Protein 5IJL (pdb70)

InterPro domains:
  IPR003587 Hint domain N-terminal [SM00306] (953-1075)
  IPR004475 DNA polymerase II large subunit DP2 [MF_00324] (1-1404)
  IPR004475 DNA polymerase II large subunit DP2 [PTHR42210] (4-1386)
  IPR004475 DNA polymerase II large subunit DP2 [TIGR00354] (6-968)
  IPR006141 Intein N-terminal splicing region [PS50817] (955-1051)
  IPR006141 Intein N-terminal splicing region [TIGR01445] (955-1051)
  IPR016033 DNA polymerase II large subunit DP2, N-terminal [PF03833] (9-280)
  IPR030934 Intein C-terminal splicing region [PS50818] (1117-1140)
  IPR036844 Hint domain superfamily [SSF51294] (955-1140)
  IPR056171 DNA polymerase II large subunit DP2, central domain [PF24844] (321-737)
  IPR056172 DNA polymerase II large subunit DP2, catalytic domain [PF24846] (783-968)
  IPR056172 DNA polymerase II large subunit DP2, catalytic domain [PF24846] (1139-1262)

Structure (mmCIF, N/CA/C/O backbone):
data_5IJL
#
_entry.id   5IJL
#
_cell.length_a   103.820
_cell.length_b   106.200
_cell.length_c   110.890
_cell.angle_alpha   90.00
_cell.angle_beta   90.00
_cell.angle_gamma   90.00
#
_symmetry.space_group_name_H-M   'P 21 21 21'
#
loop_
_entity.id
_entity.type
_entity.pdbx_description
1 polymer 'DNA polymerase II large subunit'
2 non-polymer 'ZINC ION'
3 water water
#
loop_
_atom_site.group_PDB
_atom_site.id
_atom_site.type_symbol
_atom_site.label_atom_id
_atom_site.label_alt_id
_atom_site.label_comp_id
_atom_site.label_asym_id
_atom_site.label_entity_id
_atom_site.label_seq_id
_atom_site.pdbx_PDB_ins_code
_atom_site.Cartn_x
_atom_site.Cartn_y
_atom_site.Cartn_z
_atom_site.occupancy
_atom_site.B_iso_or_equiv
_atom_site.auth_seq_id
_atom_site.auth_comp_id
_atom_site.auth_asym_id
_atom_site.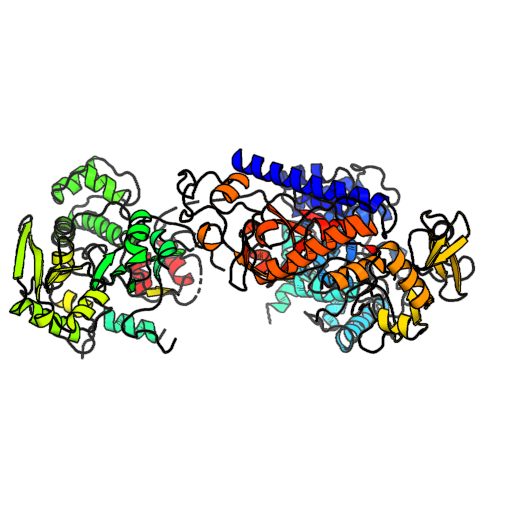auth_atom_id
_atom_site.pdbx_PDB_model_num
ATOM 1 N N . PRO A 1 9 ? 40.375 97.833 41.626 1.00 74.48 4 PRO A N 1
ATOM 2 C CA . PRO A 1 9 ? 39.669 96.637 42.115 1.00 75.06 4 PRO A CA 1
ATOM 3 C C . PRO A 1 9 ? 40.557 95.403 42.048 1.00 79.24 4 PRO A C 1
ATOM 4 O O . PRO A 1 9 ? 41.318 95.245 41.089 1.00 77.64 4 PRO A O 1
ATOM 8 N N . LYS A 1 10 ? 40.461 94.526 43.064 1.00 76.92 5 LYS A N 1
ATOM 9 C CA . LYS A 1 10 ? 41.268 93.305 43.137 1.00 76.05 5 LYS A CA 1
ATOM 10 C C . LYS A 1 10 ? 40.960 92.312 42.003 1.00 77.39 5 LYS A C 1
ATOM 11 O O . LYS A 1 10 ? 41.852 91.568 41.603 1.00 76.49 5 LYS A O 1
ATOM 17 N N . GLU A 1 11 ? 39.725 92.339 41.464 1.00 72.10 6 GLU A N 1
ATOM 18 C CA . GLU A 1 11 ? 39.269 91.491 40.359 1.00 70.72 6 GLU A CA 1
ATOM 19 C C . GLU A 1 11 ? 40.052 91.833 39.079 1.00 71.53 6 GLU A C 1
ATOM 20 O O . GLU A 1 11 ? 40.469 90.922 38.353 1.00 69.64 6 GLU A O 1
ATOM 26 N N . MET A 1 12 ? 40.244 93.146 38.814 1.00 66.42 7 MET A N 1
ATOM 27 C CA . MET A 1 12 ? 40.965 93.630 37.639 1.00 64.14 7 MET A CA 1
ATOM 28 C C . MET A 1 12 ? 42.449 93.416 37.761 1.00 62.51 7 MET A C 1
ATOM 29 O O . MET A 1 12 ? 43.094 93.085 36.764 1.00 61.01 7 MET A O 1
ATOM 34 N N . GLU A 1 13 ? 42.995 93.583 38.979 1.00 56.51 8 GLU A N 1
ATOM 35 C CA . GLU A 1 13 ? 44.407 93.365 39.252 1.00 54.29 8 GLU A CA 1
ATOM 36 C C . GLU A 1 13 ? 44.763 91.900 39.069 1.00 55.53 8 GLU A C 1
ATOM 37 O O . GLU A 1 13 ? 45.787 91.616 38.464 1.00 54.40 8 GLU A O 1
ATOM 43 N N . GLU A 1 14 ? 43.904 90.980 39.553 1.00 52.17 9 GLU A N 1
ATOM 44 C CA . GLU A 1 14 ? 44.060 89.532 39.405 1.00 51.69 9 GLU A CA 1
ATOM 45 C C . GLU A 1 14 ? 44.035 89.132 37.927 1.00 53.22 9 GLU A C 1
ATOM 46 O O . GLU A 1 14 ? 44.815 88.269 37.515 1.00 51.35 9 GLU A O 1
ATOM 52 N N . TYR A 1 15 ? 43.166 89.803 37.126 1.00 48.68 10 TYR A N 1
ATOM 53 C CA . TYR A 1 15 ? 43.025 89.594 35.685 1.00 46.19 10 TYR A CA 1
ATOM 54 C C . TYR A 1 15 ? 44.324 89.961 34.974 1.00 49.82 10 TYR A C 1
ATOM 55 O O . TYR A 1 15 ? 44.824 89.165 34.170 1.00 47.87 10 TYR A O 1
ATOM 64 N N . PHE A 1 16 ? 44.888 91.151 35.297 1.00 47.11 11 PHE A N 1
ATOM 65 C CA . PHE A 1 16 ? 46.133 91.608 34.690 1.00 46.24 11 PHE A CA 1
ATOM 66 C C . PHE A 1 16 ? 47.329 90.698 35.029 1.00 50.66 11 PHE A C 1
ATOM 67 O O . PHE A 1 16 ? 48.220 90.532 34.191 1.00 49.46 11 PHE A O 1
ATOM 75 N N . GLU A 1 17 ? 47.324 90.097 36.232 1.00 47.83 12 GLU A N 1
ATOM 76 C CA . GLU A 1 17 ? 48.347 89.170 36.714 1.00 47.66 12 GLU A CA 1
ATOM 77 C C . GLU A 1 17 ? 48.248 87.841 35.980 1.00 53.08 12 GLU A C 1
ATOM 78 O O . GLU A 1 17 ? 49.271 87.220 35.708 1.00 52.99 12 GLU A O 1
ATOM 84 N N . MET A 1 18 ? 47.013 87.384 35.713 1.00 51.00 13 MET A N 1
ATOM 85 C CA . MET A 1 18 ? 46.717 86.140 35.012 1.00 51.66 13 MET A CA 1
ATOM 86 C C . MET A 1 18 ? 47.265 86.267 33.595 1.00 52.27 13 MET A C 1
ATOM 87 O O . MET A 1 18 ? 47.881 85.319 33.108 1.00 51.85 13 MET A O 1
ATOM 92 N N . LEU A 1 19 ? 47.075 87.450 32.954 1.00 46.14 14 LEU A N 1
ATOM 93 C CA . LEU A 1 19 ? 47.581 87.739 31.616 1.00 44.13 14 LEU A CA 1
ATOM 94 C C . LEU A 1 19 ? 49.100 87.755 31.632 1.00 45.38 14 LEU A C 1
ATOM 95 O O . LEU A 1 19 ? 49.691 87.217 30.702 1.00 43.97 14 LEU A O 1
ATOM 100 N N . GLN A 1 20 ? 49.740 88.336 32.692 1.00 41.09 15 GLN A N 1
ATOM 101 C CA . GLN A 1 20 ? 51.208 88.353 32.801 1.00 40.61 15 GLN A CA 1
ATOM 102 C C . GLN A 1 20 ? 51.771 86.942 32.850 1.00 44.14 15 GLN A C 1
ATOM 103 O O . GLN A 1 20 ? 52.671 86.639 32.070 1.00 44.93 15 GLN A O 1
ATOM 109 N N . ARG A 1 21 ? 51.195 86.063 33.695 1.00 39.07 16 ARG A N 1
ATOM 110 C CA . ARG A 1 21 ? 51.595 84.652 33.776 1.00 39.12 16 ARG A CA 1
ATOM 111 C C . ARG A 1 21 ? 51.534 84.003 32.373 1.00 42.31 16 ARG A C 1
ATOM 112 O O . ARG A 1 21 ? 52.450 83.275 31.979 1.00 42.89 16 ARG A O 1
ATOM 120 N N . GLU A 1 22 ? 50.446 84.245 31.647 1.00 37.68 17 GLU A N 1
ATOM 121 C CA . GLU A 1 22 ? 50.249 83.668 30.314 1.00 37.33 17 GLU A CA 1
ATOM 122 C C . GLU A 1 22 ? 51.210 84.251 29.283 1.00 38.35 17 GLU A C 1
ATOM 123 O O . GLU A 1 22 ? 51.747 83.492 28.482 1.00 38.18 17 GLU A O 1
ATOM 129 N N . ILE A 1 23 ? 51.505 85.558 29.370 1.00 32.88 18 ILE A N 1
ATOM 130 C CA . ILE A 1 23 ? 52.454 86.238 28.477 1.00 32.80 18 ILE A CA 1
ATOM 131 C C . ILE A 1 23 ? 53.860 85.691 28.711 1.00 37.73 18 ILE A C 1
ATOM 132 O O . ILE A 1 23 ? 54.540 85.331 27.747 1.00 36.89 18 ILE A O 1
ATOM 137 N N . ASP A 1 24 ? 54.271 85.612 30.004 1.00 34.63 19 ASP A N 1
ATOM 138 C CA . ASP A 1 24 ? 55.568 85.119 30.449 1.00 35.02 19 ASP A CA 1
ATOM 139 C C . ASP A 1 24 ? 55.813 83.662 30.005 1.00 40.77 19 ASP A C 1
ATOM 140 O O . ASP A 1 24 ? 56.911 83.359 29.553 1.00 41.30 19 ASP A O 1
ATOM 145 N N . LYS A 1 25 ? 54.787 82.792 30.066 1.00 37.88 20 LYS A N 1
ATOM 146 C CA . LYS A 1 25 ? 54.880 81.408 29.594 1.00 39.22 20 LYS A CA 1
ATOM 147 C C . LYS A 1 25 ? 55.254 81.369 28.094 1.00 43.30 20 LYS A C 1
ATOM 148 O O . LYS A 1 25 ? 56.114 80.572 27.701 1.00 41.81 20 LYS A O 1
ATOM 154 N N . ALA A 1 26 ? 54.632 82.264 27.279 1.00 40.57 21 ALA A N 1
ATOM 155 C CA . ALA A 1 26 ? 54.873 82.385 25.834 1.00 39.39 21 ALA A CA 1
ATOM 156 C C . ALA A 1 26 ? 56.286 82.887 25.558 1.00 40.82 21 ALA A C 1
ATOM 157 O O . ALA A 1 26 ? 56.945 82.307 24.701 1.00 38.57 21 ALA A O 1
ATOM 159 N N . TYR A 1 27 ? 56.780 83.911 26.328 1.00 38.57 22 TYR A N 1
ATOM 160 C CA . TYR A 1 27 ? 58.152 84.452 26.189 1.00 38.10 22 TYR A CA 1
ATOM 161 C C . TYR A 1 27 ? 59.229 83.448 26.592 1.00 43.08 22 TYR A C 1
ATOM 162 O O . TYR A 1 27 ? 60.276 83.416 25.950 1.00 43.68 22 TYR A O 1
ATOM 171 N N . GLU A 1 28 ? 58.989 82.621 27.621 1.00 40.60 23 GLU A N 1
ATOM 172 C CA . GLU A 1 28 ? 59.989 81.633 28.045 1.00 41.04 23 GLU A CA 1
ATOM 173 C C . GLU A 1 28 ? 60.242 80.591 26.973 1.00 43.41 23 GLU A C 1
ATOM 174 O O . GLU A 1 28 ? 61.399 80.225 26.753 1.00 42.75 23 GLU A O 1
ATOM 180 N N . ILE A 1 29 ? 59.166 80.131 26.304 1.00 40.55 24 ILE A N 1
ATOM 181 C CA . ILE A 1 29 ? 59.197 79.158 25.195 1.00 40.68 24 ILE A CA 1
ATOM 182 C C . ILE A 1 29 ? 59.990 79.776 24.015 1.00 39.92 24 ILE A C 1
ATOM 183 O O . ILE A 1 29 ? 60.940 79.168 23.540 1.00 37.45 24 ILE A O 1
ATOM 188 N N . ALA A 1 30 ? 59.607 80.989 23.583 1.00 35.85 25 ALA A N 1
ATOM 189 C CA . ALA A 1 30 ? 60.258 81.694 22.480 1.00 36.05 25 ALA A CA 1
ATOM 190 C C . ALA A 1 30 ? 61.727 82.042 22.758 1.00 40.90 25 ALA A C 1
ATOM 191 O O . ALA A 1 30 ? 62.534 81.971 21.833 1.00 40.66 25 ALA A O 1
ATOM 193 N N . LYS A 1 31 ? 62.082 82.400 24.025 1.00 38.49 26 LYS A N 1
ATOM 194 C CA . LYS A 1 31 ? 63.488 82.669 24.414 1.00 38.18 26 LYS A CA 1
ATOM 195 C C . LYS A 1 31 ? 64.345 81.413 24.219 1.00 40.84 26 LYS A C 1
ATOM 196 O O . LYS A 1 31 ? 65.401 81.490 23.599 1.00 41.89 26 LYS A O 1
ATOM 202 N N . LYS A 1 32 ? 63.843 80.248 24.660 1.00 36.21 27 LYS A N 1
ATOM 203 C CA . LYS A 1 32 ? 64.501 78.957 24.483 1.00 37.18 27 LYS A CA 1
ATOM 204 C C . LYS A 1 32 ? 64.721 78.661 22.998 1.00 41.29 27 LYS A C 1
ATOM 205 O O . LYS A 1 32 ? 65.792 78.186 22.628 1.00 43.16 27 LYS A O 1
ATOM 211 N N . ALA A 1 33 ? 63.705 78.932 22.162 1.00 35.49 28 ALA A N 1
ATOM 212 C CA . ALA A 1 33 ? 63.759 78.703 20.718 1.00 34.65 28 ALA A CA 1
ATOM 213 C C . ALA A 1 33 ? 64.801 79.604 20.049 1.00 36.93 28 ALA A C 1
ATOM 214 O O . ALA A 1 33 ? 65.603 79.128 19.256 1.00 35.81 28 ALA A O 1
ATOM 216 N N . ARG A 1 34 ? 64.806 80.886 20.418 1.00 33.64 29 ARG A N 1
ATOM 217 C CA . ARG A 1 34 ? 65.702 81.884 19.861 1.00 34.05 29 ARG A CA 1
ATOM 218 C C . ARG A 1 34 ? 67.148 81.673 20.272 1.00 39.94 29 ARG A C 1
ATOM 219 O O . ARG A 1 34 ? 68.025 81.859 19.431 1.00 40.85 29 ARG A O 1
ATOM 227 N N . ALA A 1 35 ? 67.392 81.220 21.519 1.00 37.32 30 ALA A N 1
ATOM 228 C CA . ALA A 1 35 ? 68.718 80.865 22.061 1.00 37.54 30 ALA A CA 1
ATOM 229 C C . ALA A 1 35 ? 69.478 79.836 21.186 1.00 41.90 30 ALA A C 1
ATOM 230 O O . ALA A 1 35 ? 70.711 79.768 21.259 1.00 42.24 30 ALA A O 1
ATOM 232 N N . GLN A 1 36 ? 68.751 79.048 20.364 1.00 37.52 31 GLN A N 1
ATOM 233 C CA . GLN A 1 36 ? 69.350 78.022 19.501 1.00 38.26 31 GLN A CA 1
ATOM 234 C C . GLN A 1 36 ? 70.136 78.577 18.298 1.00 41.70 31 GLN A C 1
ATOM 235 O O . GLN A 1 36 ? 70.884 77.824 17.690 1.00 42.87 31 GLN A O 1
ATOM 241 N N . GLY A 1 37 ? 69.941 79.849 17.947 1.00 36.62 32 GLY A N 1
ATOM 242 C CA . GLY A 1 37 ? 70.663 80.496 16.849 1.00 36.67 32 GLY A CA 1
ATOM 243 C C . GLY A 1 37 ? 70.278 80.143 15.419 1.00 40.16 32 GLY A C 1
ATOM 244 O O . GLY A 1 37 ? 71.120 80.233 14.522 1.00 41.55 32 GLY A O 1
ATOM 245 N N . LYS A 1 38 ? 69.013 79.761 15.186 1.00 35.43 33 LYS A N 1
ATOM 246 C CA . LYS A 1 38 ? 68.461 79.422 13.866 1.00 34.98 33 LYS A CA 1
ATOM 247 C C . LYS A 1 38 ? 67.765 80.609 13.220 1.00 39.31 33 LYS A C 1
ATOM 248 O O . LYS A 1 38 ? 67.342 80.531 12.066 1.00 40.88 33 LYS A O 1
ATOM 254 N N . ASP A 1 39 ? 67.640 81.707 13.957 1.00 37.30 34 ASP A N 1
ATOM 255 C CA . ASP A 1 39 ? 66.928 82.903 13.516 1.00 36.72 34 ASP A CA 1
ATOM 256 C C . ASP A 1 39 ? 67.859 84.134 13.430 1.00 40.14 34 ASP A C 1
ATOM 257 O O . ASP A 1 39 ? 69.003 84.042 13.872 1.00 37.92 34 ASP A O 1
ATOM 262 N N . PRO A 1 40 ? 67.392 85.294 12.888 1.00 38.74 35 PRO A N 1
ATOM 263 C CA . PRO A 1 40 ? 68.273 86.474 12.772 1.00 38.44 35 PRO A CA 1
ATOM 264 C C . PRO A 1 40 ? 68.864 86.976 14.083 1.00 43.39 35 PRO A C 1
ATOM 265 O O . PRO A 1 40 ? 69.938 87.560 14.070 1.00 44.19 35 PRO A O 1
ATOM 269 N N . SER A 1 41 ? 68.166 86.744 15.200 1.00 39.00 36 SER A N 1
ATOM 270 C CA . SER A 1 41 ? 68.577 87.165 16.527 1.00 37.95 36 SER A CA 1
ATOM 271 C C . SER A 1 41 ? 68.511 86.001 17.480 1.00 41.70 36 SER A C 1
ATOM 272 O O . SER A 1 41 ? 67.674 85.118 17.317 1.00 39.85 36 SER A O 1
ATOM 275 N N . LEU A 1 42 ? 69.397 86.022 18.492 1.00 41.10 37 LEU A N 1
ATOM 276 C CA . LEU A 1 42 ? 69.478 85.040 19.574 1.00 41.60 37 LEU A CA 1
ATOM 277 C C . LEU A 1 42 ? 68.412 85.335 20.651 1.00 43.25 37 LEU A C 1
ATOM 278 O O . LEU A 1 42 ? 68.198 84.533 21.561 1.00 42.91 37 LEU A O 1
ATOM 283 N N . ASP A 1 43 ? 67.722 86.470 20.496 1.00 39.36 38 ASP A N 1
ATOM 284 C CA . ASP A 1 43 ? 66.651 86.962 21.357 1.00 39.60 38 ASP A CA 1
ATOM 285 C C . ASP A 1 43 ? 65.302 87.053 20.616 1.00 43.02 38 ASP A C 1
ATOM 286 O O . ASP A 1 43 ? 65.260 87.109 19.371 1.00 42.34 38 ASP A O 1
ATOM 291 N N . VAL A 1 44 ? 64.199 87.098 21.417 1.00 37.59 39 VAL A N 1
ATOM 292 C CA . VAL A 1 44 ? 62.811 87.396 21.011 1.00 35.26 39 VAL A CA 1
ATOM 293 C C . VAL A 1 44 ? 62.889 88.889 20.648 1.00 34.48 39 VAL A C 1
ATOM 294 O O . VAL A 1 44 ? 63.510 89.651 21.374 1.00 32.98 39 VAL A O 1
ATOM 298 N N . GLU A 1 45 ? 62.356 89.274 19.498 1.00 30.29 40 GLU A N 1
ATOM 299 C CA . GLU A 1 45 ? 62.527 90.608 18.957 1.00 30.29 40 GLU A CA 1
ATOM 300 C C . GLU A 1 45 ? 61.377 91.551 19.213 1.00 37.24 40 GLU A C 1
ATOM 301 O O . GLU A 1 45 ? 61.424 92.670 18.734 1.00 39.00 40 GLU A O 1
ATOM 307 N N . ILE A 1 46 ? 60.379 91.131 19.999 1.00 35.28 41 ILE A N 1
ATOM 308 C CA . ILE A 1 46 ? 59.215 91.932 20.369 1.00 34.22 41 ILE A CA 1
ATOM 309 C C . ILE A 1 46 ? 59.268 92.151 21.875 1.00 38.78 41 ILE A C 1
ATOM 310 O O . ILE A 1 46 ? 58.935 91.231 22.620 1.00 38.58 41 ILE A O 1
ATOM 315 N N . PRO A 1 47 ? 59.665 93.353 22.354 1.00 34.32 42 PRO A N 1
ATOM 316 C CA . PRO A 1 47 ? 59.631 93.594 23.810 1.00 34.17 42 PRO A CA 1
ATOM 317 C C . PRO A 1 47 ? 58.190 93.838 24.283 1.00 38.60 42 PRO A C 1
ATOM 318 O O . PRO A 1 47 ? 57.319 94.181 23.474 1.00 38.38 42 PRO A O 1
ATOM 322 N N . GLN A 1 48 ? 57.939 93.644 25.584 1.00 35.81 43 GLN A N 1
ATOM 323 C CA . GLN A 1 48 ? 56.619 93.867 26.184 1.00 36.27 43 GLN A CA 1
ATOM 324 C C . GLN A 1 48 ? 56.612 95.098 27.091 1.00 42.10 43 GLN A C 1
ATOM 325 O O . GLN A 1 48 ? 57.651 95.485 27.617 1.00 42.40 43 GLN A O 1
ATOM 331 N N . ALA A 1 49 ? 55.451 95.723 27.243 1.00 38.97 44 ALA A N 1
ATOM 332 C CA . ALA A 1 49 ? 55.293 96.905 28.081 1.00 39.35 44 ALA A CA 1
ATOM 333 C C . ALA A 1 49 ? 53.893 96.961 28.643 1.00 42.39 44 ALA A C 1
ATOM 334 O O . ALA A 1 49 ? 52.917 96.554 28.006 1.00 39.81 44 ALA A O 1
ATOM 336 N N . THR A 1 50 ? 53.884 97.384 29.875 1.00 40.09 45 THR A N 1
ATOM 337 C CA . THR A 1 50 ? 52.755 97.720 30.681 1.00 41.24 45 THR A CA 1
ATOM 338 C C . THR A 1 50 ? 51.994 98.985 30.293 1.00 46.04 45 THR A C 1
ATOM 339 O O . THR A 1 50 ? 50.804 99.043 30.425 1.00 46.30 45 THR A O 1
ATOM 343 N N . ASP A 1 51 ? 52.724 99.998 29.860 1.00 40.36 46 ASP A N 1
ATOM 344 C CA . ASP A 1 51 ? 52.210 101.335 29.629 1.00 39.80 46 ASP A CA 1
ATOM 345 C C . ASP A 1 51 ? 53.062 102.126 28.653 1.00 42.17 46 ASP A C 1
ATOM 346 O O . ASP A 1 51 ? 54.031 101.626 28.155 1.00 40.82 46 ASP A O 1
ATOM 351 N N . MET A 1 52 ? 52.654 103.340 28.336 1.00 41.10 47 MET A N 1
ATOM 352 C CA . MET A 1 52 ? 53.405 104.126 27.378 1.00 40.87 47 MET A CA 1
ATOM 353 C C . MET A 1 52 ? 54.802 104.435 27.805 1.00 40.27 47 MET A C 1
ATOM 354 O O . MET A 1 52 ? 55.674 104.413 27.001 1.00 39.31 47 MET A O 1
ATOM 359 N N . ALA A 1 53 ? 55.007 104.709 29.076 1.00 35.86 48 ALA A N 1
ATOM 360 C CA . ALA A 1 53 ? 56.351 104.885 29.620 1.00 34.94 48 ALA A CA 1
ATOM 361 C C . ALA A 1 53 ? 57.241 103.674 29.317 1.00 39.47 48 ALA A C 1
ATOM 362 O O . ALA A 1 53 ? 58.330 103.860 28.789 1.00 40.39 48 ALA A O 1
ATOM 364 N N . GLY A 1 54 ? 56.750 102.459 29.616 1.00 35.71 49 GLY A N 1
ATOM 365 C CA . GLY A 1 54 ? 57.428 101.197 29.347 1.00 33.82 49 GLY A CA 1
ATOM 366 C C . GLY A 1 54 ? 57.646 100.959 27.866 1.00 39.21 49 GLY A C 1
ATOM 367 O O . GLY A 1 54 ? 58.701 100.443 27.487 1.00 39.54 49 GLY A O 1
ATOM 368 N N . ARG A 1 55 ? 56.659 101.346 27.006 1.00 35.54 50 ARG A N 1
ATOM 369 C CA . ARG A 1 55 ? 56.779 101.229 25.542 1.00 34.60 50 ARG A CA 1
ATOM 370 C C . ARG A 1 55 ? 57.983 102.014 25.073 1.00 39.57 50 ARG A C 1
ATOM 371 O O . ARG A 1 55 ? 58.791 101.465 24.330 1.00 39.09 50 ARG A O 1
ATOM 379 N N . VAL A 1 56 ? 58.139 103.275 25.566 1.00 37.01 51 VAL A N 1
ATOM 380 C CA . VAL A 1 56 ? 59.249 104.181 25.224 1.00 36.74 51 VAL A CA 1
ATOM 381 C C . VAL A 1 56 ? 60.584 103.561 25.577 1.00 39.04 51 VAL A C 1
ATOM 382 O O . VAL A 1 56 ? 61.420 103.387 24.690 1.00 38.46 51 VAL A O 1
ATOM 386 N N . GLU A 1 57 ? 60.751 103.168 26.841 1.00 35.06 52 GLU A N 1
ATOM 387 C CA . GLU A 1 57 ? 61.986 102.509 27.286 1.00 35.28 52 GLU A CA 1
ATOM 388 C C . GLU A 1 57 ? 62.321 101.221 26.494 1.00 37.67 52 GLU A C 1
ATOM 389 O O . GLU A 1 57 ? 63.470 101.031 26.089 1.00 36.62 52 GLU A O 1
ATOM 395 N N . SER A 1 58 ? 61.323 100.367 26.277 1.00 35.50 53 SER A N 1
ATOM 396 C CA . SER A 1 58 ? 61.507 99.099 25.530 1.00 35.08 53 SER A CA 1
ATOM 397 C C . SER A 1 58 ? 61.876 99.333 24.058 1.00 41.03 53 SER A C 1
ATOM 398 O O . SER A 1 58 ? 62.640 98.548 23.504 1.00 40.52 53 SER A O 1
ATOM 401 N N . LEU A 1 59 ? 61.337 100.392 23.441 1.00 39.46 54 LEU A N 1
ATOM 402 C CA . LEU A 1 59 ? 61.590 100.675 22.029 1.00 40.97 54 LEU A CA 1
ATOM 403 C C . LEU A 1 59 ? 62.910 101.357 21.798 1.00 43.23 54 LEU A C 1
ATOM 404 O O . LEU A 1 59 ? 63.656 100.925 20.926 1.00 43.79 54 LEU A O 1
ATOM 409 N N . VAL A 1 60 ? 63.162 102.480 22.504 1.00 38.09 55 VAL A N 1
ATOM 410 C CA . VAL A 1 60 ? 64.329 103.323 22.240 1.00 36.88 55 VAL A CA 1
ATOM 411 C C . VAL A 1 60 ? 65.165 103.711 23.486 1.00 39.69 55 VAL A C 1
ATOM 412 O O . VAL A 1 60 ? 66.163 104.417 23.328 1.00 39.87 55 VAL A O 1
ATOM 416 N N . GLY A 1 61 ? 64.743 103.309 24.685 1.00 34.12 56 GLY A N 1
ATOM 417 C CA . GLY A 1 61 ? 65.439 103.691 25.911 1.00 34.26 56 GLY A CA 1
ATOM 418 C C . GLY A 1 61 ? 65.436 105.199 26.149 1.00 38.95 56 GLY A C 1
ATOM 419 O O . GLY A 1 61 ? 64.555 105.899 25.640 1.00 36.91 56 GLY A O 1
ATOM 420 N N . PRO A 1 62 ? 66.422 105.760 26.887 1.00 38.08 57 PRO A N 1
ATOM 421 C CA . PRO A 1 62 ? 67.554 105.086 27.557 1.00 38.64 57 PRO A CA 1
ATOM 422 C C . PRO A 1 62 ? 67.135 104.225 28.746 1.00 43.28 57 PRO A C 1
ATOM 423 O O . PRO A 1 62 ? 66.067 104.459 29.302 1.00 42.28 57 PRO A O 1
ATOM 427 N N . PRO A 1 63 ? 67.948 103.328 29.235 1.00 42.86 58 PRO A N 1
ATOM 428 C CA . PRO A 1 63 ? 67.489 102.574 30.398 1.00 43.40 58 PRO A CA 1
ATOM 429 C C . PRO A 1 63 ? 67.159 103.488 31.580 1.00 47.77 58 PRO A C 1
ATOM 430 O O . PRO A 1 63 ? 67.864 104.425 31.834 1.00 47.92 58 PRO A O 1
ATOM 434 N N . GLY A 1 64 ? 66.072 103.191 32.267 1.00 44.40 59 GLY A N 1
ATOM 435 C CA . GLY A 1 64 ? 65.564 103.967 33.376 1.00 43.64 59 GLY A CA 1
ATOM 436 C C . GLY A 1 64 ? 64.622 105.112 33.088 1.00 45.45 59 GLY A C 1
ATOM 437 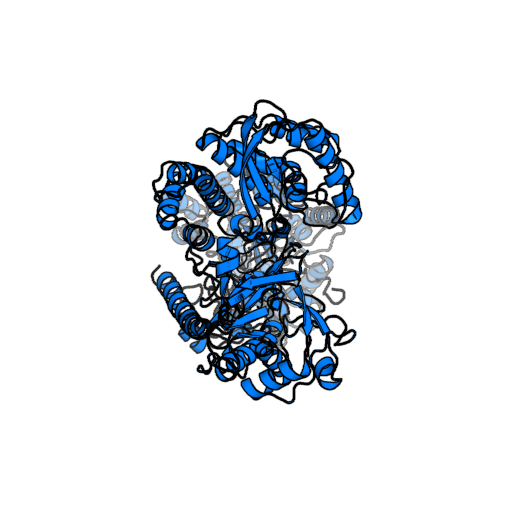O O . GLY A 1 64 ? 64.178 105.772 33.980 1.00 44.66 59 GLY A O 1
ATOM 438 N N . VAL A 1 65 ? 64.332 105.340 31.824 1.00 41.72 60 VAL A N 1
ATOM 439 C CA . VAL A 1 65 ? 63.417 106.363 31.374 1.00 40.44 60 VAL A CA 1
ATOM 440 C C . VAL A 1 65 ? 61.928 106.201 31.723 1.00 41.03 60 VAL A C 1
ATOM 441 O O . VAL A 1 65 ? 61.281 107.169 31.978 1.00 39.98 60 VAL A O 1
ATOM 445 N N . ALA A 1 66 ? 61.446 104.976 31.764 1.00 36.38 61 ALA A N 1
ATOM 446 C CA . ALA A 1 66 ? 60.062 104.728 31.999 1.00 36.63 61 ALA A CA 1
ATOM 447 C C . ALA A 1 66 ? 59.654 105.267 33.357 1.00 42.72 61 ALA A C 1
ATOM 448 O O . ALA A 1 66 ? 58.603 105.820 33.499 1.00 43.39 61 ALA A O 1
ATOM 450 N N . LYS A 1 67 ? 60.508 105.103 34.346 1.00 39.64 62 LYS A N 1
ATOM 451 C CA . LYS A 1 67 ? 60.225 105.621 35.655 1.00 39.74 62 LYS A CA 1
ATOM 452 C C . LYS A 1 67 ? 60.087 107.139 35.681 1.00 43.34 62 LYS A C 1
ATOM 453 O O . LYS A 1 67 ? 59.171 107.646 36.261 1.00 43.76 62 LYS A O 1
ATOM 459 N N . ARG A 1 68 ? 60.980 107.843 35.014 1.00 38.45 63 ARG A N 1
ATOM 460 C CA . ARG A 1 68 ? 60.916 109.286 34.899 1.00 38.60 63 ARG A CA 1
ATOM 461 C C . ARG A 1 68 ? 59.714 109.782 34.157 1.00 42.98 63 ARG A C 1
ATOM 462 O O . ARG A 1 68 ? 59.132 110.759 34.542 1.00 43.25 63 ARG A O 1
ATOM 470 N N . ILE A 1 69 ? 59.370 109.099 33.077 1.00 39.12 64 ILE A N 1
ATOM 471 C CA . ILE A 1 69 ? 58.227 109.443 32.232 1.00 38.40 64 ILE A CA 1
ATOM 472 C C . ILE A 1 69 ? 56.942 109.461 33.043 1.00 42.55 64 ILE A C 1
ATOM 473 O O . ILE A 1 69 ? 56.171 110.416 32.938 1.00 42.46 64 ILE A O 1
ATOM 478 N N . ARG A 1 70 ? 56.748 108.440 33.889 1.00 39.10 65 ARG A N 1
ATOM 479 C CA . ARG A 1 70 ? 55.561 108.327 34.738 1.00 38.70 65 ARG A CA 1
ATOM 480 C C . ARG A 1 70 ? 55.403 109.512 35.657 1.00 42.82 65 ARG A C 1
ATOM 481 O O . ARG A 1 70 ? 54.322 110.084 35.732 1.00 43.15 65 ARG A O 1
ATOM 489 N N . GLU A 1 71 ? 56.488 109.909 36.322 1.00 41.15 66 GLU A N 1
ATOM 490 C CA . GLU A 1 71 ? 56.541 111.059 37.227 1.00 41.17 66 GLU A CA 1
ATOM 491 C C . GLU A 1 71 ? 56.278 112.352 36.467 1.00 45.13 66 GLU A C 1
ATOM 492 O O . GLU A 1 71 ? 55.388 113.100 36.850 1.00 46.48 66 GLU A O 1
ATOM 498 N N . LEU A 1 72 ? 56.997 112.575 35.349 1.00 42.05 67 LEU A N 1
ATOM 499 C CA . LEU A 1 72 ? 56.871 113.768 34.507 1.00 41.78 67 LEU A CA 1
ATOM 500 C C . LEU A 1 72 ? 55.491 113.928 33.872 1.00 45.94 67 LEU A C 1
ATOM 501 O O . LEU A 1 72 ? 54.976 115.055 33.869 1.00 47.02 67 LEU A O 1
ATOM 506 N N . VAL A 1 73 ? 54.882 112.824 33.351 1.00 41.92 68 VAL A N 1
ATOM 507 C CA . VAL A 1 73 ? 53.521 112.809 32.774 1.00 41.26 68 VAL A CA 1
ATOM 508 C C . VAL A 1 73 ? 52.476 113.152 33.853 1.00 45.62 68 VAL A C 1
ATOM 509 O O . VAL A 1 73 ? 51.579 113.953 33.595 1.00 46.46 68 VAL A O 1
ATOM 513 N N . LYS A 1 74 ? 52.606 112.566 35.060 1.00 42.11 69 LYS A N 1
ATOM 514 C CA . LYS A 1 74 ? 51.714 112.835 36.189 1.00 44.06 69 LYS A CA 1
ATOM 515 C C . LYS A 1 74 ? 51.757 114.340 36.592 1.00 51.35 69 LYS A C 1
ATOM 516 O O . LYS A 1 74 ? 50.726 114.913 36.948 1.00 53.19 69 LYS A O 1
ATOM 522 N N . GLU A 1 75 ? 52.931 114.974 36.513 1.00 47.34 70 GLU A N 1
ATOM 523 C CA . GLU A 1 75 ? 53.080 116.376 36.893 1.00 47.47 70 GLU A CA 1
ATOM 524 C C . GLU A 1 75 ? 52.699 117.334 35.783 1.00 48.00 70 GLU A C 1
ATOM 525 O O . GLU A 1 75 ? 51.930 118.260 36.023 1.00 48.39 70 GLU A O 1
ATOM 531 N N . TYR A 1 76 ? 53.211 117.094 34.556 1.00 41.40 71 TYR A N 1
ATOM 532 C CA . TYR A 1 76 ? 53.090 118.043 33.444 1.00 40.03 71 TYR A CA 1
ATOM 533 C C . TYR A 1 76 ? 52.261 117.640 32.237 1.00 43.41 71 TYR A C 1
ATOM 534 O O . TYR A 1 76 ? 51.960 118.492 31.406 1.00 43.63 71 TYR A O 1
ATOM 543 N N . GLY A 1 77 ? 51.955 116.362 32.095 1.00 40.40 72 GLY A N 1
ATOM 544 C CA . GLY A 1 77 ? 51.271 115.903 30.897 1.00 40.00 72 GLY A CA 1
ATOM 545 C C . GLY A 1 77 ? 52.313 115.444 29.904 1.00 45.29 72 GLY A C 1
ATOM 546 O O . GLY A 1 77 ? 53.495 115.755 30.056 1.00 45.05 72 GLY A O 1
ATOM 547 N N . LYS A 1 78 ? 51.884 114.707 28.894 1.00 43.07 73 LYS A N 1
ATOM 548 C CA . LYS A 1 78 ? 52.719 114.060 27.872 1.00 42.72 73 LYS A CA 1
ATOM 549 C C . LYS A 1 78 ? 53.621 115.020 27.062 1.00 46.53 73 LYS A C 1
ATOM 550 O O . LYS A 1 78 ? 54.798 114.708 26.858 1.00 45.38 73 LYS A O 1
ATOM 556 N N . GLU A 1 79 ? 53.080 116.159 26.602 1.00 44.52 74 GLU A N 1
ATOM 557 C CA . GLU A 1 79 ? 53.815 117.119 25.758 1.00 45.58 74 GLU A CA 1
ATOM 558 C C . GLU A 1 79 ? 55.001 117.779 26.461 1.00 48.41 74 GLU A C 1
ATOM 559 O O . GLU A 1 79 ? 56.116 117.735 25.934 1.00 48.60 74 GLU A O 1
ATOM 565 N N . ILE A 1 80 ? 54.750 118.390 27.598 1.00 43.59 75 ILE A N 1
ATOM 566 C CA . ILE A 1 80 ? 55.776 118.984 28.415 1.00 42.65 75 ILE A CA 1
ATOM 567 C C . ILE A 1 80 ? 56.740 117.941 28.940 1.00 46.79 75 ILE A C 1
ATOM 568 O O . ILE A 1 80 ? 57.913 118.179 29.030 1.00 47.97 75 ILE A O 1
ATOM 573 N N . ALA A 1 81 ? 56.238 116.777 29.280 1.00 41.16 76 ALA A N 1
ATOM 574 C CA . ALA A 1 81 ? 57.102 115.734 29.768 1.00 40.88 76 ALA A CA 1
ATOM 575 C C . ALA A 1 81 ? 58.158 115.332 28.741 1.00 42.26 76 ALA A C 1
ATOM 576 O O . ALA A 1 81 ? 59.250 115.016 29.102 1.00 42.39 76 ALA A O 1
ATOM 578 N N . ALA A 1 82 ? 57.814 115.309 27.468 1.00 37.56 77 ALA A N 1
ATOM 579 C CA . ALA A 1 82 ? 58.767 114.935 26.448 1.00 37.07 77 ALA A CA 1
ATOM 580 C C . ALA A 1 82 ? 59.935 115.896 26.385 1.00 41.67 77 ALA A C 1
ATOM 581 O O . ALA A 1 82 ? 61.050 115.488 26.269 1.00 41.50 77 ALA A O 1
ATOM 583 N N . LEU A 1 83 ? 59.667 117.177 26.498 1.00 39.20 78 LEU A N 1
ATOM 584 C CA . LEU A 1 83 ? 60.708 118.173 26.593 1.00 39.34 78 LEU A CA 1
ATOM 585 C C . LEU A 1 83 ? 61.584 118.064 27.837 1.00 40.86 78 LEU A C 1
ATOM 586 O O . LEU A 1 83 ? 62.757 118.211 27.749 1.00 41.08 78 LEU A O 1
ATOM 591 N N . LYS A 1 84 ? 60.998 117.774 28.980 1.00 36.29 79 LYS A N 1
ATOM 592 C CA . LYS A 1 84 ? 61.739 117.584 30.232 1.00 37.56 79 LYS A CA 1
ATOM 593 C C . LYS A 1 84 ? 62.702 116.390 30.163 1.00 40.68 79 LYS A C 1
ATOM 594 O O . LYS A 1 84 ? 63.738 116.403 30.804 1.00 39.13 79 LYS A O 1
ATOM 600 N N . ILE A 1 85 ? 62.345 115.365 29.388 1.00 39.95 80 ILE A N 1
ATOM 601 C CA . ILE A 1 85 ? 63.164 114.165 29.213 1.00 39.85 80 ILE A CA 1
ATOM 602 C C . ILE A 1 85 ? 64.373 114.480 28.333 1.00 44.03 80 ILE A C 1
ATOM 603 O O . ILE A 1 85 ? 65.479 114.069 28.679 1.00 44.38 80 ILE A O 1
ATOM 608 N N . VAL A 1 86 ? 64.169 115.239 27.247 1.00 40.14 81 VAL A N 1
ATOM 609 C CA . VAL A 1 86 ? 65.247 115.714 26.362 1.00 40.41 81 VAL A CA 1
ATOM 610 C C . VAL A 1 86 ? 66.294 116.479 27.210 1.00 45.29 81 VAL A C 1
ATOM 611 O O . VAL A 1 86 ? 67.489 116.226 27.069 1.00 45.98 81 VAL A O 1
ATOM 615 N N . ASP A 1 87 ? 65.832 117.382 28.092 1.00 42.02 82 ASP A N 1
ATOM 616 C CA . ASP A 1 87 ? 66.677 118.196 28.978 1.00 43.00 82 ASP A CA 1
ATOM 617 C C . ASP A 1 87 ? 67.559 117.326 29.864 1.00 47.54 82 ASP A C 1
ATOM 618 O O . ASP A 1 87 ? 68.766 117.555 29.938 1.00 48.58 82 ASP A O 1
ATOM 623 N N . GLU A 1 88 ? 66.951 116.324 30.509 1.00 42.70 83 GLU A N 1
ATOM 624 C CA . GLU A 1 88 ? 67.586 115.365 31.408 1.00 42.67 83 GLU A CA 1
ATOM 625 C C . GLU A 1 88 ? 68.582 114.463 30.697 1.00 44.42 83 GLU A C 1
ATOM 626 O O . GLU A 1 88 ? 69.621 114.154 31.283 1.00 42.59 83 GLU A O 1
ATOM 632 N N . ILE A 1 89 ? 68.261 114.036 29.443 1.00 40.87 84 ILE A N 1
ATOM 633 C CA . ILE A 1 89 ? 69.136 113.205 28.605 1.00 39.70 84 ILE A CA 1
ATOM 634 C C . ILE A 1 89 ? 70.426 114.000 28.328 1.00 45.48 84 ILE A C 1
ATOM 635 O O . ILE A 1 89 ? 71.523 113.495 28.575 1.00 45.92 84 ILE A O 1
ATOM 640 N N . ILE A 1 90 ? 70.271 115.262 27.895 1.00 41.56 85 ILE A N 1
ATOM 641 C CA . ILE A 1 90 ? 71.356 116.181 27.534 1.00 41.51 85 ILE A CA 1
ATOM 642 C C . ILE A 1 90 ? 72.170 116.591 28.779 1.00 48.51 85 ILE A C 1
ATOM 643 O O . ILE A 1 90 ? 73.387 116.705 28.669 1.00 49.68 85 ILE A O 1
ATOM 648 N N . GLU A 1 91 ? 71.535 116.705 29.965 1.00 47.36 86 GLU A N 1
ATOM 649 C CA . GLU A 1 91 ? 72.210 117.016 31.236 1.00 48.37 86 GLU A CA 1
ATOM 650 C C . GLU A 1 91 ? 73.037 115.826 31.774 1.00 53.40 86 GLU A C 1
ATOM 651 O O . GLU A 1 91 ? 73.799 115.997 32.731 1.00 54.94 86 GLU A O 1
ATOM 657 N N . GLY A 1 92 ? 72.848 114.642 31.185 1.00 49.76 87 GLY A N 1
ATOM 658 C CA . GLY A 1 92 ? 73.534 113.410 31.567 1.00 49.27 87 GLY A CA 1
ATOM 659 C C . GLY A 1 92 ? 72.910 112.639 32.716 1.00 52.47 87 GLY A C 1
ATOM 660 O O . GLY A 1 92 ? 73.595 111.817 33.332 1.00 52.75 87 GLY A O 1
ATOM 661 N N . LYS A 1 93 ? 71.607 112.868 33.008 1.00 48.03 88 LYS A N 1
ATOM 662 C CA . LYS A 1 93 ? 70.864 112.176 34.091 1.00 47.03 88 LYS A CA 1
ATOM 663 C C . LYS A 1 93 ? 70.635 110.681 33.795 1.00 49.03 88 LYS A C 1
ATOM 664 O O . LYS A 1 93 ? 70.261 109.923 34.695 1.00 47.30 88 LYS A O 1
ATOM 670 N N . PHE A 1 94 ? 70.839 110.264 32.537 1.00 46.09 89 PHE A N 1
ATOM 671 C CA . PHE A 1 94 ? 70.697 108.854 32.130 1.00 46.25 89 PHE A CA 1
ATOM 672 C C . PHE A 1 94 ? 72.071 108.235 31.774 1.00 52.59 89 PHE A C 1
ATOM 673 O O . PHE A 1 94 ? 72.135 107.197 31.121 1.00 53.33 89 PHE A O 1
ATOM 681 N N . GLY A 1 95 ? 73.140 108.892 32.221 1.00 50.62 90 GLY A N 1
ATOM 682 C CA . GLY A 1 95 ? 74.521 108.495 31.986 1.00 51.19 90 GLY A CA 1
ATOM 683 C C . GLY A 1 95 ? 75.199 109.245 30.857 1.00 57.47 90 GLY A C 1
ATOM 684 O O . GLY A 1 95 ? 74.556 110.009 30.131 1.00 56.90 90 GLY A O 1
ATOM 685 N N . ASP A 1 96 ? 76.527 109.048 30.718 1.00 55.66 91 ASP A N 1
ATOM 686 C CA . ASP A 1 96 ? 77.328 109.669 29.659 1.00 55.47 91 ASP A CA 1
ATOM 687 C C . ASP A 1 96 ? 77.045 108.900 28.363 1.00 56.60 91 ASP A C 1
ATOM 688 O O . ASP A 1 96 ? 77.349 107.697 28.271 1.00 53.75 91 ASP A O 1
ATOM 693 N N . LEU A 1 97 ? 76.425 109.560 27.391 1.00 52.26 92 LEU A N 1
ATOM 694 C CA . LEU A 1 97 ? 76.076 108.909 26.133 1.00 50.40 92 LEU A CA 1
ATOM 695 C C . LEU A 1 97 ? 77.165 109.019 25.078 1.00 54.20 92 LEU A C 1
ATOM 696 O O . LEU A 1 97 ? 77.097 108.384 24.062 1.00 53.85 92 LEU A O 1
ATOM 701 N N . GLY A 1 98 ? 78.191 109.788 25.380 1.00 51.19 93 GLY A N 1
ATOM 702 C CA . GLY A 1 98 ? 79.329 109.992 24.515 1.00 50.89 93 GLY A CA 1
ATOM 703 C C . GLY A 1 98 ? 79.346 111.252 23.689 1.00 52.18 93 GLY A C 1
ATOM 704 O O . GLY A 1 98 ? 79.453 112.325 24.229 1.00 52.01 93 GLY A O 1
ATOM 705 N N . SER A 1 99 ? 79.250 111.125 22.381 1.00 46.71 94 SER A N 1
ATOM 706 C CA . SER A 1 99 ? 79.288 112.288 21.511 1.00 45.26 94 SER A CA 1
ATOM 707 C C . SER A 1 99 ? 78.009 113.114 21.547 1.00 47.34 94 SER A C 1
ATOM 708 O O . SER A 1 99 ? 76.986 112.621 21.917 1.00 45.20 94 SER A O 1
ATOM 711 N N . ARG A 1 100 ? 78.092 114.383 21.189 1.00 44.60 95 ARG A N 1
ATOM 712 C CA . ARG A 1 100 ? 76.901 115.247 21.114 1.00 44.56 95 ARG A CA 1
ATOM 713 C C . ARG A 1 100 ? 75.866 114.637 20.146 1.00 48.20 95 ARG A C 1
ATOM 714 O O . ARG A 1 100 ? 74.661 114.776 20.368 1.00 49.45 95 ARG A O 1
ATOM 722 N N . GLU A 1 101 ? 76.348 113.951 19.105 1.00 42.55 96 GLU A N 1
ATOM 723 C CA . GLU A 1 101 ? 75.531 113.248 18.113 1.00 42.15 96 GLU A CA 1
ATOM 724 C C . GLU A 1 101 ? 74.779 112.071 18.732 1.00 43.44 96 GLU A C 1
ATOM 725 O O . GLU A 1 101 ? 73.659 111.788 18.315 1.00 42.39 96 GLU A O 1
ATOM 731 N N . LYS A 1 102 ? 75.390 111.365 19.701 1.00 40.21 97 LYS A N 1
ATOM 732 C CA . LYS A 1 102 ? 74.730 110.236 20.378 1.00 39.91 97 LYS A CA 1
ATOM 733 C C . LYS A 1 102 ? 73.671 110.743 21.369 1.00 41.96 97 LYS A C 1
ATOM 734 O O . LYS A 1 102 ? 72.636 110.095 21.558 1.00 40.29 97 LYS A O 1
ATOM 740 N N . TYR A 1 103 ? 73.911 111.920 21.948 1.00 39.33 98 TYR A N 1
ATOM 741 C CA . TYR A 1 103 ? 72.968 112.578 22.870 1.00 39.64 98 TYR A CA 1
ATOM 742 C C . TYR A 1 103 ? 71.768 113.070 22.058 1.00 42.67 98 TYR A C 1
ATOM 743 O O . TYR A 1 103 ? 70.634 112.911 22.507 1.00 42.08 98 TYR A O 1
ATOM 752 N N . ALA A 1 104 ? 72.029 113.638 20.851 1.00 39.09 99 ALA A N 1
ATOM 753 C CA . ALA A 1 104 ? 71.024 114.158 19.910 1.00 39.09 99 ALA A CA 1
ATOM 754 C C . ALA A 1 104 ? 70.115 113.024 19.443 1.00 43.01 99 ALA A C 1
ATOM 755 O O . ALA A 1 104 ? 68.901 113.161 19.483 1.00 43.16 99 ALA A O 1
ATOM 757 N N . GLU A 1 105 ? 70.710 111.902 19.021 1.00 40.14 100 GLU A N 1
ATOM 758 C CA . GLU A 1 105 ? 69.990 110.718 18.571 1.00 39.05 100 GLU A CA 1
ATOM 759 C C . GLU A 1 105 ? 69.086 110.173 19.672 1.00 39.82 100 GLU A C 1
ATOM 760 O O . GLU A 1 105 ? 67.918 109.909 19.415 1.00 39.89 100 GLU A O 1
ATOM 766 N N . GLN A 1 106 ? 69.613 110.020 20.898 1.00 35.65 101 GLN A N 1
ATOM 767 C CA . GLN A 1 106 ? 68.830 109.483 22.008 1.00 33.89 101 GLN A CA 1
ATOM 768 C C . GLN A 1 106 ? 67.661 110.408 22.360 1.00 36.76 101 GLN A C 1
ATOM 769 O O . GLN A 1 106 ? 66.536 109.933 22.514 1.00 36.10 101 GLN A O 1
ATOM 775 N N . ALA A 1 107 ? 67.925 111.714 22.490 1.00 33.99 102 ALA A N 1
ATOM 776 C CA . ALA A 1 107 ? 66.878 112.696 22.842 1.00 33.93 102 ALA A CA 1
ATOM 777 C C . ALA A 1 107 ? 65.797 112.771 21.742 1.00 36.70 102 ALA A C 1
ATOM 778 O O . ALA A 1 107 ? 64.614 112.822 22.065 1.00 36.47 102 ALA A O 1
ATOM 780 N N . VAL A 1 108 ? 66.187 112.685 20.465 1.00 33.64 103 VAL A N 1
ATOM 781 C CA . VAL A 1 108 ? 65.242 112.697 19.337 1.00 34.00 103 VAL A CA 1
ATOM 782 C C . VAL A 1 108 ? 64.274 111.484 19.388 1.00 38.58 103 VAL A C 1
ATOM 783 O O . VAL A 1 108 ? 63.050 111.690 19.396 1.00 38.82 103 VAL A O 1
ATOM 787 N N . ARG A 1 109 ? 64.814 110.250 19.463 1.00 33.88 104 ARG A N 1
ATOM 788 C CA . ARG A 1 109 ? 64.016 109.023 19.489 1.00 33.43 104 ARG A CA 1
ATOM 789 C C . ARG A 1 109 ? 63.087 108.957 20.696 1.00 38.72 104 ARG A C 1
ATOM 790 O O . ARG A 1 109 ? 61.907 108.665 20.525 1.00 38.68 104 ARG A O 1
ATOM 798 N N . THR A 1 110 ? 63.615 109.259 21.904 1.00 34.44 105 THR A N 1
ATOM 799 C CA . THR A 1 110 ? 62.873 109.224 23.160 1.00 34.24 105 THR A CA 1
ATOM 800 C C . THR A 1 110 ? 61.725 110.245 23.172 1.00 37.89 105 THR A C 1
ATOM 801 O O . THR A 1 110 ? 60.580 109.868 23.444 1.00 37.76 105 THR A O 1
ATOM 805 N N . ALA A 1 111 ? 62.030 111.519 22.889 1.00 33.14 106 ALA A N 1
ATOM 806 C CA . ALA A 1 111 ? 60.998 112.558 22.875 1.00 34.36 106 ALA A CA 1
ATOM 807 C C . ALA A 1 111 ? 59.918 112.277 21.819 1.00 38.98 106 ALA A C 1
ATOM 808 O O . ALA A 1 111 ? 58.744 112.412 22.131 1.00 40.84 106 ALA A O 1
ATOM 810 N N . LEU A 1 112 ? 60.295 111.845 20.619 1.00 35.44 107 LEU A N 1
ATOM 811 C CA . LEU A 1 112 ? 59.297 111.518 19.598 1.00 36.48 107 LEU A CA 1
ATOM 812 C C . LEU A 1 112 ? 58.431 110.326 19.995 1.00 40.44 107 LEU A C 1
ATOM 813 O O . LEU A 1 112 ? 57.228 110.368 19.760 1.00 41.36 107 LEU A O 1
ATOM 818 N N . ALA A 1 113 ? 59.025 109.291 20.616 1.00 37.36 108 ALA A N 1
ATOM 819 C CA . ALA A 1 113 ? 58.281 108.120 21.097 1.00 36.52 108 ALA A CA 1
ATOM 820 C C . ALA A 1 113 ? 57.302 108.553 22.201 1.00 39.76 108 ALA A C 1
ATOM 821 O O . ALA A 1 113 ? 56.172 108.077 22.206 1.00 40.76 108 ALA A O 1
ATOM 823 N N . ILE A 1 114 ? 57.690 109.505 23.068 1.00 36.19 109 ILE A N 1
ATOM 824 C CA . ILE A 1 114 ? 56.791 110.014 24.142 1.00 36.60 109 ILE A CA 1
ATOM 825 C C . ILE A 1 114 ? 55.566 110.710 23.557 1.00 40.51 109 ILE A C 1
ATOM 826 O O . ILE 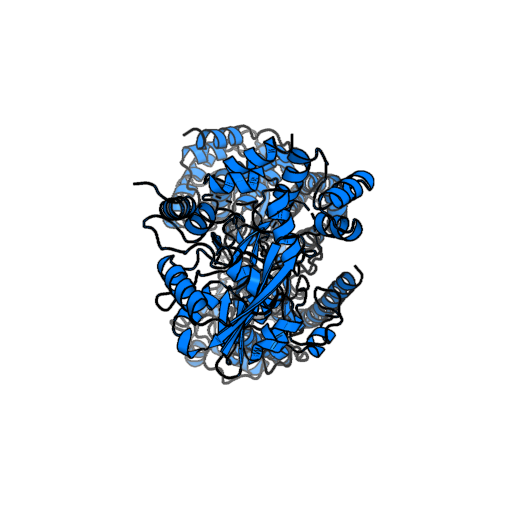A 1 114 ? 54.446 110.445 23.990 1.00 40.45 109 ILE A O 1
ATOM 831 N N . LEU A 1 115 ? 55.792 111.613 22.594 1.00 37.42 110 LEU A N 1
ATOM 832 C CA . LEU A 1 115 ? 54.754 112.414 21.922 1.00 37.99 110 LEU A CA 1
ATOM 833 C C . LEU A 1 115 ? 53.780 111.561 21.104 1.00 41.74 110 LEU A C 1
ATOM 834 O O . LEU A 1 115 ? 52.604 111.928 20.964 1.00 42.59 110 LEU A O 1
ATOM 839 N N . THR A 1 116 ? 54.271 110.436 20.579 1.00 36.51 111 THR A N 1
ATOM 840 C CA . THR A 1 116 ? 53.477 109.507 19.765 1.00 36.88 111 THR A CA 1
ATOM 841 C C . THR A 1 116 ? 53.015 108.273 20.603 1.00 42.21 111 THR A C 1
ATOM 842 O O . THR A 1 116 ? 52.477 107.295 20.067 1.00 41.40 111 THR A O 1
ATOM 846 N N . GLU A 1 117 ? 53.196 108.369 21.929 1.00 40.33 112 GLU A N 1
ATOM 847 C CA . GLU A 1 117 ? 52.792 107.402 22.959 1.00 39.88 112 GLU A CA 1
ATOM 848 C C . GLU A 1 117 ? 53.383 105.980 22.778 1.00 40.19 112 GLU A C 1
ATOM 849 O O . GLU A 1 117 ? 52.878 105.017 23.364 1.00 39.54 112 GLU A O 1
ATOM 855 N N . GLY A 1 118 ? 54.445 105.870 21.985 1.00 35.15 113 GLY A N 1
ATOM 856 C CA . GLY A 1 118 ? 55.115 104.610 21.678 1.00 34.46 113 GLY A CA 1
ATOM 857 C C . GLY A 1 118 ? 54.284 103.686 20.806 1.00 40.04 113 GLY A C 1
ATOM 858 O O . GLY A 1 118 ? 54.569 102.490 20.734 1.00 38.96 113 GLY A O 1
ATOM 859 N N . ILE A 1 119 ? 53.283 104.261 20.097 1.00 39.31 114 ILE A N 1
ATOM 860 C CA . ILE A 1 119 ? 52.273 103.625 19.239 1.00 40.01 114 ILE A CA 1
ATOM 861 C C . ILE A 1 119 ? 52.709 103.474 17.776 1.00 41.73 114 ILE A C 1
ATOM 862 O O . ILE A 1 119 ? 52.204 102.598 17.097 1.00 41.12 114 ILE A O 1
ATOM 867 N N . VAL A 1 120 ? 53.625 104.331 17.292 1.00 38.99 115 VAL A N 1
ATOM 868 C CA . VAL A 1 120 ? 54.085 104.347 15.888 1.00 37.06 115 VAL A CA 1
ATOM 869 C C . VAL A 1 120 ? 55.581 104.013 15.751 1.00 39.28 115 VAL A C 1
ATOM 870 O O . VAL A 1 120 ? 56.313 104.061 16.737 1.00 39.89 115 VAL A O 1
ATOM 874 N N . SER A 1 121 ? 56.025 103.679 14.532 1.00 35.56 116 SER A N 1
ATOM 875 C CA . SER A 1 121 ? 57.416 103.261 14.287 1.00 35.09 116 SER A CA 1
ATOM 876 C C . SER A 1 121 ? 58.407 104.372 13.950 1.00 39.16 116 SER A C 1
ATOM 877 O O . SER A 1 121 ? 59.595 104.066 13.853 1.00 39.28 116 SER A O 1
ATOM 880 N N . ALA A 1 122 ? 57.959 105.635 13.809 1.00 36.41 117 ALA A N 1
ATOM 881 C CA . ALA A 1 122 ? 58.858 106.750 13.476 1.00 37.34 117 ALA A CA 1
ATOM 882 C C . ALA A 1 122 ? 60.164 106.754 14.294 1.00 41.76 117 ALA A C 1
ATOM 883 O O . ALA A 1 122 ? 61.218 106.860 13.663 1.00 42.55 117 ALA A O 1
ATOM 885 N N . PRO A 1 123 ? 60.164 106.560 15.646 1.00 37.31 118 PRO A N 1
ATOM 886 C CA . PRO A 1 123 ? 61.450 106.572 16.378 1.00 37.18 118 PRO A CA 1
ATOM 887 C C . PRO A 1 123 ? 62.389 105.401 16.067 1.00 41.44 118 PRO A C 1
ATOM 888 O O . PRO A 1 123 ? 63.558 105.464 16.431 1.00 40.49 118 PRO A O 1
ATOM 892 N N . ILE A 1 124 ? 61.888 104.325 15.434 1.00 39.49 119 ILE A N 1
ATOM 893 C CA . ILE A 1 124 ? 62.709 103.151 15.117 1.00 39.86 119 ILE A CA 1
ATOM 894 C C . ILE A 1 124 ? 62.973 103.048 13.607 1.00 45.68 119 ILE A C 1
ATOM 895 O O . ILE A 1 124 ? 64.127 103.165 13.197 1.00 46.56 119 ILE A O 1
ATOM 900 N N . GLU A 1 125 ? 61.920 102.836 12.799 1.00 42.20 120 GLU A N 1
ATOM 901 C CA . GLU A 1 125 ? 61.987 102.628 11.349 1.00 42.80 120 GLU A CA 1
ATOM 902 C C . GLU A 1 125 ? 62.098 103.926 10.539 1.00 48.70 120 GLU A C 1
ATOM 903 O O . GLU A 1 125 ? 62.648 103.906 9.431 1.00 49.18 120 GLU A O 1
ATOM 909 N N . GLY A 1 126 ? 61.487 105.000 11.043 1.00 43.76 121 GLY A N 1
ATOM 910 C CA . GLY A 1 126 ? 61.406 106.285 10.350 1.00 43.00 121 GLY A CA 1
ATOM 911 C C . GLY A 1 126 ? 62.666 107.128 10.304 1.00 44.27 121 GLY A C 1
ATOM 912 O O . GLY A 1 126 ? 62.977 107.735 9.278 1.00 43.78 121 GLY A O 1
ATOM 913 N N . ILE A 1 127 ? 63.380 107.195 11.417 1.00 38.99 122 ILE A N 1
ATOM 914 C CA . ILE A 1 127 ? 64.616 107.952 11.497 1.00 38.72 122 ILE A CA 1
ATOM 915 C C . ILE A 1 127 ? 65.761 106.950 11.451 1.00 42.87 122 ILE A C 1
ATOM 916 O O . ILE A 1 127 ? 65.887 106.094 12.332 1.00 41.48 122 ILE A O 1
ATOM 921 N N . ALA A 1 128 ? 66.554 107.028 10.378 1.00 40.56 123 ALA A N 1
ATOM 922 C CA . ALA A 1 128 ? 67.725 106.193 10.175 1.00 40.87 123 ALA A CA 1
ATOM 923 C C . ALA A 1 128 ? 68.892 106.783 10.981 1.00 46.80 123 ALA A C 1
ATOM 924 O O . ALA A 1 128 ? 69.661 106.039 11.600 1.00 47.15 123 ALA A O 1
ATOM 926 N N . ASN A 1 129 ? 69.013 108.128 10.979 1.00 42.70 124 ASN A N 1
ATOM 927 C CA . ASN A 1 129 ? 70.120 108.800 11.644 1.00 43.28 124 ASN A CA 1
ATOM 928 C C . ASN A 1 129 ? 69.860 110.230 12.043 1.00 43.86 124 ASN A C 1
ATOM 929 O O . ASN A 1 129 ? 69.009 110.904 11.472 1.00 41.68 124 ASN A O 1
ATOM 934 N N . VAL A 1 130 ? 70.660 110.703 12.997 1.00 39.71 125 VAL A N 1
ATOM 935 C CA . VAL A 1 130 ? 70.662 112.080 13.500 1.00 40.61 125 VAL A CA 1
ATOM 936 C C . VAL A 1 130 ? 72.137 112.533 13.418 1.00 45.41 125 VAL A C 1
ATOM 937 O O . VAL A 1 130 ? 72.988 111.918 14.060 1.00 46.95 125 VAL A O 1
ATOM 941 N N . LYS A 1 131 ? 72.449 113.574 12.625 1.00 41.31 126 LYS A N 1
ATOM 942 C CA . LYS A 1 131 ? 73.848 114.032 12.466 1.00 41.93 126 LYS A CA 1
ATOM 943 C C . LYS A 1 131 ? 74.070 115.509 12.738 1.00 45.92 126 LYS A C 1
ATOM 944 O O . LYS A 1 131 ? 73.179 116.314 12.468 1.00 45.78 126 LYS A O 1
ATOM 950 N N . ILE A 1 132 ? 75.255 115.869 13.292 1.00 43.69 127 ILE A N 1
ATOM 951 C CA . ILE A 1 132 ? 75.678 117.265 13.499 1.00 43.38 127 ILE A CA 1
ATOM 952 C C . ILE A 1 132 ? 76.507 117.547 12.251 1.00 48.01 127 ILE A C 1
ATOM 953 O O . ILE A 1 132 ? 77.429 116.786 11.952 1.00 48.17 127 ILE A O 1
ATOM 958 N N . LYS A 1 133 ? 76.165 118.611 11.504 1.00 43.76 128 LYS A N 1
ATOM 959 C CA . LYS A 1 133 ? 76.856 118.973 10.266 1.00 43.29 128 LYS A CA 1
ATOM 960 C C . LYS A 1 133 ? 77.144 120.482 10.263 1.00 48.06 128 LYS A C 1
ATOM 961 O O . LYS A 1 133 ? 76.713 121.180 11.181 1.00 46.00 128 LYS A O 1
ATOM 967 N N . ARG A 1 134 ? 77.868 120.980 9.243 1.00 47.38 129 ARG A N 1
ATOM 968 C CA . ARG A 1 134 ? 78.205 122.410 9.130 1.00 48.99 129 ARG A CA 1
ATOM 969 C C . ARG A 1 134 ? 77.676 123.052 7.854 1.00 55.35 129 ARG A C 1
ATOM 970 O O . ARG A 1 134 ? 77.590 122.391 6.815 1.00 54.72 129 ARG A O 1
ATOM 978 N N . ASN A 1 135 ? 77.307 124.343 7.941 1.00 54.20 130 ASN A N 1
ATOM 979 C CA . ASN A 1 135 ? 76.828 125.119 6.789 1.00 55.45 130 ASN A CA 1
ATOM 980 C C . ASN A 1 135 ? 78.073 125.665 6.029 1.00 62.18 130 ASN A C 1
ATOM 981 O O . ASN A 1 135 ? 78.298 126.872 5.991 1.00 62.60 130 ASN A O 1
ATOM 986 N N . THR A 1 136 ? 78.890 124.743 5.464 1.00 60.20 131 THR A N 1
ATOM 987 C CA . THR A 1 136 ? 80.169 124.994 4.769 1.00 61.36 131 THR A CA 1
ATOM 988 C C . THR A 1 136 ? 80.073 126.022 3.636 1.00 66.07 131 THR A C 1
ATOM 989 O O . THR A 1 136 ? 81.008 126.789 3.432 1.00 68.76 131 THR A O 1
ATOM 993 N N . TRP A 1 137 ? 78.951 126.040 2.914 1.00 60.84 132 TRP A N 1
ATOM 994 C CA . TRP A 1 137 ? 78.641 126.968 1.813 1.00 60.26 132 TRP A CA 1
ATOM 995 C C . TRP A 1 137 ? 78.285 128.350 2.385 1.00 66.51 132 TRP A C 1
ATOM 996 O O . TRP A 1 137 ? 78.273 129.335 1.647 1.00 67.91 132 TRP A O 1
ATOM 1007 N N . ALA A 1 138 ? 77.962 128.421 3.688 1.00 63.18 133 ALA A N 1
ATOM 1008 C CA . ALA A 1 138 ? 77.568 129.656 4.361 1.00 63.47 133 ALA A CA 1
ATOM 1009 C C . ALA A 1 138 ? 78.359 130.476 5.406 1.00 68.58 133 ALA A C 1
ATOM 1010 O O . ALA A 1 138 ? 79.016 131.450 5.036 1.00 69.85 133 ALA A O 1
ATOM 1012 N N . ASP A 1 139 ? 78.295 130.075 6.704 1.00 63.76 134 ASP A N 1
ATOM 1013 C CA . ASP A 1 139 ? 79.097 130.556 7.834 1.00 63.97 134 ASP A CA 1
ATOM 1014 C C . ASP A 1 139 ? 79.888 129.464 8.583 1.00 66.69 134 ASP A C 1
ATOM 1015 O O . ASP A 1 139 ? 80.556 129.775 9.585 1.00 67.02 134 ASP A O 1
ATOM 1020 N N . ASN A 1 140 ? 79.819 128.191 8.092 1.00 60.27 135 ASN A N 1
ATOM 1021 C CA . ASN A 1 140 ? 80.437 126.987 8.670 1.00 58.07 135 ASN A CA 1
ATOM 1022 C C . ASN A 1 140 ? 79.884 126.674 10.085 1.00 58.74 135 ASN A C 1
ATOM 1023 O O . ASN A 1 140 ? 80.499 125.914 10.839 1.00 57.73 135 ASN A O 1
ATOM 1028 N N . SER A 1 141 ? 78.714 127.245 10.435 1.00 52.83 136 SER A N 1
ATOM 1029 C CA . SER A 1 141 ? 78.084 126.993 11.728 1.00 51.92 136 SER A CA 1
ATOM 1030 C C . SER A 1 141 ? 77.446 125.587 11.791 1.00 55.90 136 SER A C 1
ATOM 1031 O O . SER A 1 141 ? 76.936 125.072 10.776 1.00 55.01 136 SER A O 1
ATOM 1034 N N . GLU A 1 142 ? 77.495 124.961 12.983 1.00 51.69 137 GLU A N 1
ATOM 1035 C CA . GLU A 1 142 ? 76.948 123.625 13.200 1.00 49.91 137 GLU A CA 1
ATOM 1036 C C . GLU A 1 142 ? 75.434 123.623 13.233 1.00 52.89 137 GLU A C 1
ATOM 1037 O O . GLU A 1 142 ? 74.817 124.603 13.662 1.00 53.06 137 GLU A O 1
ATOM 1043 N N . TYR A 1 143 ? 74.831 122.517 12.779 1.00 47.02 138 TYR A N 1
ATOM 1044 C CA . TYR A 1 143 ? 73.381 122.355 12.741 1.00 45.41 138 TYR A CA 1
ATOM 1045 C C . TYR A 1 143 ? 73.001 120.867 12.803 1.00 47.51 138 TYR A C 1
ATOM 1046 O O . TYR A 1 143 ? 73.830 120.000 12.527 1.00 47.82 138 TYR A O 1
ATOM 1055 N N . LEU A 1 144 ? 71.734 120.584 13.107 1.00 42.57 139 LEU A N 1
ATOM 1056 C CA . LEU A 1 144 ? 71.216 119.225 13.182 1.00 40.34 139 LEU A CA 1
ATOM 1057 C C . LEU A 1 144 ? 70.461 118.801 11.930 1.00 42.86 139 LEU A C 1
ATOM 1058 O O . LEU A 1 144 ? 69.667 119.560 11.378 1.00 42.34 139 LEU A O 1
ATOM 1063 N N . ALA A 1 145 ? 70.710 117.560 11.505 1.00 39.98 140 ALA A N 1
ATOM 1064 C CA . ALA A 1 145 ? 70.067 116.918 10.381 1.00 38.36 140 ALA A CA 1
ATOM 1065 C C . ALA A 1 145 ? 69.427 115.624 10.829 1.00 40.37 140 ALA A C 1
ATOM 1066 O O . ALA A 1 145 ? 70.026 114.875 11.594 1.00 38.61 140 ALA A O 1
ATOM 1068 N N . LEU A 1 146 ? 68.199 115.357 10.353 1.00 38.53 141 LEU A N 1
ATOM 1069 C CA . LEU A 1 146 ? 67.505 114.092 10.594 1.00 37.18 141 LEU A CA 1
ATOM 1070 C C . LEU A 1 146 ? 67.481 113.343 9.280 1.00 40.79 141 LEU A C 1
ATOM 1071 O O . LEU A 1 146 ? 67.121 113.920 8.256 1.00 40.26 141 LEU A O 1
ATOM 1076 N N . TYR A 1 147 ? 67.957 112.089 9.286 1.00 38.95 142 TYR A N 1
ATOM 1077 C CA . TYR A 1 147 ? 67.995 111.216 8.116 1.00 38.38 142 TYR A CA 1
ATOM 1078 C C . TYR A 1 147 ? 66.812 110.300 8.219 1.00 42.49 142 TYR A C 1
ATOM 1079 O O . TYR A 1 147 ? 66.721 109.481 9.127 1.00 42.71 142 TYR A O 1
ATOM 1088 N N . TYR A 1 148 ? 65.843 110.536 7.351 1.00 38.96 143 TYR A N 1
ATOM 1089 C CA . TYR A 1 148 ? 64.589 109.823 7.319 1.00 37.92 143 TYR A CA 1
ATOM 1090 C C . TYR A 1 148 ? 64.635 108.664 6.327 1.00 44.83 143 TYR A C 1
ATOM 1091 O O . TYR A 1 148 ? 65.206 108.791 5.242 1.00 46.19 143 TYR A O 1
ATOM 1100 N N . ALA A 1 149 ? 64.035 107.538 6.701 1.00 40.13 144 ALA A N 1
ATOM 1101 C CA . ALA A 1 149 ? 63.946 106.370 5.832 1.00 39.60 144 ALA A CA 1
ATOM 1102 C C . ALA A 1 149 ? 62.522 106.294 5.276 1.00 41.57 144 ALA A C 1
ATOM 1103 O O . ALA A 1 149 ? 61.590 106.727 5.937 1.00 41.00 144 ALA A O 1
ATOM 1105 N N . GLY A 1 150 ? 62.360 105.748 4.081 1.00 39.63 145 GLY A N 1
ATOM 1106 C CA . GLY A 1 150 ? 61.052 105.569 3.435 1.00 39.51 145 GLY A CA 1
ATOM 1107 C C . GLY A 1 150 ? 59.946 105.021 4.341 1.00 41.52 145 GLY A C 1
ATOM 1108 O O . GLY A 1 150 ? 58.845 105.571 4.317 1.00 38.63 145 GLY A O 1
ATOM 1109 N N . PRO A 1 151 ? 60.205 104.007 5.230 1.00 39.72 146 PRO A N 1
ATOM 1110 C CA . PRO A 1 151 ? 59.132 103.501 6.114 1.00 39.48 146 PRO A CA 1
ATOM 1111 C C . PRO A 1 151 ? 58.550 104.500 7.132 1.00 43.04 146 PRO A C 1
ATOM 1112 O O . PRO A 1 151 ? 57.644 104.115 7.867 1.00 42.19 146 PRO A O 1
ATOM 1116 N N . ILE A 1 152 ? 59.019 105.785 7.149 1.00 40.73 147 ILE A N 1
ATOM 1117 C CA . ILE A 1 152 ? 58.479 106.866 7.989 1.00 39.92 147 ILE A CA 1
ATOM 1118 C C . ILE A 1 152 ? 56.970 107.012 7.683 1.00 42.99 147 ILE A C 1
ATOM 1119 O O . ILE A 1 152 ? 56.213 107.356 8.582 1.00 42.69 147 ILE A O 1
ATOM 1124 N N . ARG A 1 153 ? 56.548 106.714 6.409 1.00 39.82 148 ARG A N 1
ATOM 1125 C CA . ARG A 1 153 ? 55.167 106.805 5.918 1.00 39.63 148 ARG A CA 1
ATOM 1126 C C . ARG A 1 153 ? 54.152 106.039 6.772 1.00 42.99 148 ARG A C 1
ATOM 1127 O O . ARG A 1 153 ? 53.046 106.538 6.988 1.00 42.96 148 ARG A O 1
ATOM 1135 N N . SER A 1 154 ? 54.555 104.872 7.292 1.00 39.63 149 SER A N 1
ATOM 1136 C CA . SER A 1 154 ? 53.775 103.989 8.171 1.00 40.22 149 SER A CA 1
ATOM 1137 C C . SER A 1 154 ? 53.299 104.671 9.476 1.00 45.59 149 SER A C 1
ATOM 1138 O O . SER A 1 154 ? 52.403 104.124 10.128 1.00 47.42 149 SER A O 1
ATOM 1141 N N . SER A 1 155 ? 53.936 105.801 9.893 1.00 39.39 150 SER A N 1
ATOM 1142 C CA . SER A 1 155 ? 53.619 106.474 11.157 1.00 38.83 150 SER A CA 1
ATOM 1143 C C . SER A 1 155 ? 52.582 107.592 11.057 1.00 42.46 150 SER A C 1
ATOM 1144 O O . SER A 1 155 ? 52.142 108.082 12.088 1.00 41.31 150 SER A O 1
ATOM 1147 N N . GLY A 1 156 ? 52.229 107.997 9.837 1.00 40.29 151 GLY A N 1
ATOM 1148 C CA . GLY A 1 156 ? 51.277 109.075 9.593 1.00 40.78 151 GLY A CA 1
ATOM 1149 C C . GLY A 1 156 ? 51.931 110.440 9.653 1.00 46.55 151 GLY A C 1
ATOM 1150 O O . GLY A 1 156 ? 53.017 110.579 10.210 1.00 48.52 151 GLY A O 1
ATOM 1151 N N . GLY A 1 157 ? 51.255 111.445 9.115 1.00 43.32 152 GLY A N 1
ATOM 1152 C CA . GLY A 1 157 ? 51.742 112.817 9.054 1.00 43.22 152 GLY A CA 1
ATOM 1153 C C . GLY A 1 157 ? 52.008 113.511 10.375 1.00 48.08 152 GLY A C 1
ATOM 1154 O O . GLY A 1 157 ? 52.970 114.280 10.476 1.00 47.41 152 GLY A O 1
ATOM 1155 N N . THR A 1 158 ? 51.138 113.291 11.390 1.00 45.73 153 THR A N 1
ATOM 1156 C CA . THR A 1 158 ? 51.280 113.938 12.706 1.00 45.15 153 THR A CA 1
ATOM 1157 C C . THR A 1 158 ? 52.633 113.579 13.333 1.00 46.38 153 THR A C 1
ATOM 1158 O O . THR A 1 158 ? 53.346 114.495 13.771 1.00 47.04 153 THR A O 1
ATOM 1162 N N . ALA A 1 159 ? 53.006 112.266 13.314 1.00 38.94 154 ALA A N 1
ATOM 1163 C CA . ALA A 1 159 ? 54.288 111.760 13.811 1.00 37.45 154 ALA A CA 1
ATOM 1164 C C . ALA A 1 159 ? 55.483 112.375 13.029 1.00 41.46 154 ALA A C 1
ATOM 1165 O O . ALA A 1 159 ? 56.517 112.692 13.630 1.00 40.66 154 ALA A O 1
ATOM 1167 N N . GLN A 1 160 ? 55.327 112.540 11.699 1.00 38.39 155 GLN A N 1
ATOM 1168 C CA . GLN A 1 160 ? 56.346 113.135 10.819 1.00 38.94 155 GLN A CA 1
ATOM 1169 C C . GLN A 1 160 ? 56.609 114.617 11.143 1.00 43.25 155 GLN A C 1
ATOM 1170 O O . GLN A 1 160 ? 57.776 115.035 11.207 1.00 42.31 155 GLN A O 1
ATOM 1176 N N . ALA A 1 161 ? 55.526 115.398 11.361 1.00 40.69 156 ALA A N 1
ATOM 1177 C CA . ALA A 1 161 ? 55.592 116.820 11.718 1.00 41.50 156 ALA A CA 1
ATOM 1178 C C . ALA A 1 161 ? 56.231 116.997 13.099 1.00 44.38 156 ALA A C 1
ATOM 1179 O O . ALA A 1 161 ? 57.104 117.854 13.261 1.00 44.62 156 ALA A O 1
ATOM 1181 N N . LEU A 1 162 ? 55.850 116.140 14.069 1.00 40.47 157 LEU A N 1
ATOM 1182 C CA . LEU A 1 162 ? 56.380 116.165 15.444 1.00 39.77 157 LEU A CA 1
ATOM 1183 C C . LEU A 1 162 ? 57.878 115.848 15.496 1.00 42.22 157 LEU A C 1
ATOM 1184 O O . LEU A 1 162 ? 58.571 116.451 16.322 1.00 42.14 157 LEU A O 1
ATOM 1189 N N . SER A 1 163 ? 58.390 114.945 14.585 1.00 36.16 158 SER A N 1
ATOM 1190 C CA . SER A 1 163 ? 59.837 114.632 14.515 1.00 35.46 158 SER A CA 1
ATOM 1191 C C . SER A 1 163 ? 60.693 115.869 14.210 1.00 38.05 158 SER A C 1
ATOM 1192 O O . SER A 1 163 ? 61.770 116.023 14.772 1.00 38.78 158 SER A O 1
ATOM 1195 N N . VAL A 1 164 ? 60.178 116.765 13.382 1.00 36.57 159 VAL A N 1
ATOM 1196 C CA . VAL A 1 164 ? 60.800 118.038 12.999 1.00 38.13 159 VAL A CA 1
ATOM 1197 C C . VAL A 1 164 ? 60.872 118.985 14.214 1.00 44.18 159 VAL A C 1
ATOM 1198 O O . VAL A 1 164 ? 61.927 119.569 14.473 1.00 45.81 159 VAL A O 1
ATOM 1202 N N . LEU A 1 165 ? 59.752 119.127 14.952 1.00 40.14 160 LEU A N 1
ATOM 1203 C CA . LEU A 1 165 ? 59.643 119.972 16.142 1.00 39.06 160 LEU A CA 1
ATOM 1204 C C . LEU A 1 165 ? 60.547 119.428 17.280 1.00 40.97 160 LEU A C 1
ATOM 1205 O O . LEU A 1 165 ? 61.168 120.211 17.986 1.00 41.55 160 LEU A O 1
ATOM 1210 N N . VAL A 1 166 ? 60.634 118.091 17.418 1.00 36.09 161 VAL A N 1
ATOM 1211 C CA . VAL A 1 166 ? 61.507 117.410 18.372 1.00 35.35 161 VAL A CA 1
ATOM 1212 C C . VAL A 1 166 ? 62.976 117.713 17.989 1.00 40.20 161 VAL A C 1
ATOM 1213 O O . VAL A 1 166 ? 63.735 118.134 18.847 1.00 40.80 161 VAL A O 1
ATOM 1217 N N . GLY A 1 167 ? 63.328 117.558 16.706 1.00 37.20 162 GLY A N 1
ATOM 1218 C CA . GLY A 1 167 ? 64.662 117.864 16.182 1.00 37.07 162 GLY A CA 1
ATOM 1219 C C . GLY A 1 167 ? 65.108 119.293 16.466 1.00 41.07 162 GLY A C 1
ATOM 1220 O O . GLY A 1 167 ? 66.260 119.540 16.846 1.00 39.60 162 GLY A O 1
ATOM 1221 N N . ASP A 1 168 ? 64.169 120.244 16.313 1.00 37.71 163 ASP A N 1
ATOM 1222 C CA . ASP A 1 168 ? 64.406 121.642 16.597 1.00 38.70 163 ASP A CA 1
ATOM 1223 C C . ASP A 1 168 ? 64.623 121.879 18.095 1.00 43.63 163 ASP A C 1
ATOM 1224 O O . ASP A 1 168 ? 65.512 122.650 18.448 1.00 43.46 163 ASP A O 1
ATOM 1229 N N . TYR A 1 169 ? 63.810 121.250 18.971 1.00 39.86 164 TYR A N 1
ATOM 1230 C CA . TYR A 1 169 ? 63.981 121.431 20.408 1.00 40.45 164 TYR A CA 1
ATOM 1231 C C . TYR A 1 169 ? 65.332 120.877 20.885 1.00 44.28 164 TYR A C 1
ATOM 1232 O O . TYR A 1 169 ? 66.015 121.530 21.676 1.00 44.21 164 TYR A O 1
ATOM 1241 N N . VAL A 1 170 ? 65.693 119.677 20.396 1.00 40.46 165 VAL A N 1
ATOM 1242 C CA . VAL A 1 170 ? 66.929 118.953 20.697 1.00 40.14 165 VAL A CA 1
ATOM 1243 C C . VAL A 1 170 ? 68.166 119.772 20.290 1.00 43.31 165 VAL A C 1
ATOM 1244 O O . VAL A 1 170 ? 69.088 119.933 21.108 1.00 43.64 165 VAL A O 1
ATOM 1248 N N . ARG A 1 171 ? 68.166 120.317 19.058 1.00 39.42 166 ARG A N 1
ATOM 1249 C CA . ARG A 1 171 ? 69.300 121.097 18.557 1.00 40.01 166 ARG A CA 1
ATOM 1250 C C . ARG A 1 171 ? 69.493 122.392 19.377 1.00 45.32 166 ARG A C 1
ATOM 1251 O O . ARG A 1 171 ? 70.638 122.754 19.640 1.00 44.92 166 ARG A O 1
ATOM 1259 N N . ARG A 1 172 ? 68.382 123.030 19.821 1.00 42.46 167 ARG A N 1
ATOM 1260 C CA . ARG A 1 172 ? 68.397 124.221 20.685 1.00 42.96 167 ARG A CA 1
ATOM 1261 C C . ARG A 1 172 ? 69.016 123.888 22.034 1.00 45.90 167 ARG A C 1
ATOM 1262 O O . ARG A 1 172 ? 69.813 124.675 22.530 1.00 44.26 167 ARG A O 1
ATOM 1270 N N . LYS A 1 173 ? 68.665 122.724 22.621 1.00 42.89 168 LYS A N 1
ATOM 1271 C CA . LYS A 1 173 ? 69.200 122.298 23.919 1.00 43.27 168 LYS A CA 1
ATOM 1272 C C . LYS A 1 173 ? 70.690 121.934 23.847 1.00 48.35 168 LYS A C 1
ATOM 1273 O O . LYS A 1 173 ? 71.388 122.076 24.848 1.00 49.90 168 LYS A O 1
ATOM 1279 N N . LEU A 1 174 ? 71.180 121.518 22.663 1.00 44.39 169 LEU A N 1
ATOM 1280 C CA . LEU A 1 174 ? 72.596 121.229 22.395 1.00 44.66 169 LEU A CA 1
ATOM 1281 C C . LEU A 1 174 ? 73.374 122.490 21.944 1.00 51.34 169 LEU A C 1
ATOM 1282 O O . LEU A 1 174 ? 74.576 122.412 21.663 1.00 53.09 169 LEU A O 1
ATOM 1287 N N . GLY A 1 175 ? 72.681 123.628 21.885 1.00 48.04 170 GLY A N 1
ATOM 1288 C CA . GLY A 1 175 ? 73.239 124.924 21.512 1.00 48.62 170 GLY A CA 1
ATOM 1289 C C . GLY A 1 175 ? 73.695 125.023 20.073 1.00 53.36 170 GLY A C 1
ATOM 1290 O O . GLY A 1 175 ? 74.604 125.799 19.766 1.00 55.09 170 GLY A O 1
ATOM 1291 N N . LEU A 1 176 ? 73.081 124.235 19.181 1.00 47.64 171 LEU A N 1
ATOM 1292 C CA . LEU A 1 176 ? 73.436 124.226 17.770 1.00 46.62 171 LEU A CA 1
ATOM 1293 C C . LEU A 1 176 ? 72.729 125.354 17.041 1.00 50.32 171 LEU A C 1
ATOM 1294 O O . LEU A 1 176 ? 71.693 125.843 17.496 1.00 49.33 171 LEU A O 1
ATOM 1299 N N . ASP A 1 177 ? 73.279 125.774 15.905 1.00 48.41 172 ASP A N 1
ATOM 1300 C CA . ASP A 1 177 ? 72.639 126.824 15.119 1.00 49.43 172 ASP A CA 1
ATOM 1301 C C . ASP A 1 177 ? 71.526 126.187 14.250 1.00 53.82 172 ASP A C 1
ATOM 1302 O O . ASP A 1 177 ? 71.184 125.010 14.403 1.00 52.49 172 ASP A O 1
ATOM 1307 N N . ARG A 1 178 ? 70.937 127.000 13.396 1.00 51.73 173 ARG A N 1
ATOM 1308 C CA . ARG A 1 178 ? 69.882 126.690 12.457 1.00 51.62 173 ARG A CA 1
ATOM 1309 C C . ARG A 1 178 ? 70.538 126.144 11.190 1.00 54.01 173 ARG A C 1
ATOM 1310 O O . ARG A 1 178 ? 71.672 126.527 10.862 1.00 54.12 173 ARG A O 1
ATOM 1318 N N . PHE A 1 179 ? 69.821 125.257 10.463 1.00 48.16 174 PHE A N 1
ATOM 1319 C CA . PHE A 1 179 ? 70.242 124.793 9.142 1.00 45.66 174 PHE A CA 1
ATOM 1320 C C . PHE A 1 179 ? 69.960 126.016 8.232 1.00 50.17 174 PHE A C 1
ATOM 1321 O O . PHE A 1 179 ? 68.887 126.633 8.350 1.00 49.05 174 PHE A O 1
ATOM 1329 N N . LYS A 1 180 ? 70.949 126.399 7.385 1.00 48.00 175 LYS A N 1
ATOM 1330 C CA . LYS A 1 180 ? 70.907 127.581 6.509 1.00 48.97 175 LYS A CA 1
ATOM 1331 C C . LYS A 1 180 ? 71.143 127.154 5.063 1.00 54.61 175 LYS A C 1
ATOM 1332 O O . LYS A 1 180 ? 72.249 127.343 4.534 1.00 53.83 175 LYS A O 1
ATOM 1338 N N . PRO A 1 181 ? 70.128 126.476 4.445 1.00 51.95 176 PRO A N 1
ATOM 1339 C CA . PRO A 1 181 ? 70.305 125.946 3.079 1.00 51.82 176 PRO A CA 1
ATOM 1340 C C . PRO A 1 181 ? 70.690 126.984 2.038 1.00 55.98 176 PRO A C 1
ATOM 1341 O O . PRO A 1 181 ? 70.269 128.143 2.122 1.00 55.69 176 PRO A O 1
ATOM 1345 N N . SER A 1 182 ? 71.484 126.548 1.049 1.00 51.95 177 SER A N 1
ATOM 1346 C CA . SER A 1 182 ? 71.872 127.381 -0.081 1.00 53.29 177 SER A CA 1
ATOM 1347 C C . SER A 1 182 ? 70.661 127.400 -1.014 1.00 58.29 177 SER A C 1
ATOM 1348 O O . SER A 1 182 ? 69.745 126.596 -0.814 1.00 56.36 177 SER A O 1
ATOM 1351 N N . GLU A 1 183 ? 70.661 128.267 -2.046 1.00 57.76 178 GLU A N 1
ATOM 1352 C CA . GLU A 1 183 ? 69.566 128.288 -3.023 1.00 58.44 178 GLU A CA 1
ATOM 1353 C C . GLU A 1 183 ? 69.483 126.955 -3.798 1.00 58.64 178 GLU A C 1
ATOM 1354 O O . GLU A 1 183 ? 68.392 126.545 -4.200 1.00 57.29 178 GLU A O 1
ATOM 1360 N N . LYS A 1 184 ? 70.646 126.278 -3.968 1.00 53.10 179 LYS A N 1
ATOM 1361 C CA . LYS A 1 184 ? 70.752 124.982 -4.629 1.00 52.18 179 LYS A CA 1
ATOM 1362 C C . LYS A 1 184 ? 70.131 123.894 -3.748 1.00 54.56 179 LYS A C 1
ATOM 1363 O O . LYS A 1 184 ? 69.585 122.934 -4.296 1.00 53.83 179 LYS A O 1
ATOM 1369 N N . HIS A 1 185 ? 70.193 124.052 -2.399 1.00 50.06 180 HIS A N 1
ATOM 1370 C CA . HIS A 1 185 ? 69.557 123.119 -1.455 1.00 48.78 180 HIS A CA 1
ATOM 1371 C C . HIS A 1 185 ? 68.024 123.209 -1.607 1.00 54.11 180 HIS A C 1
ATOM 1372 O O . HIS A 1 185 ? 67.359 122.173 -1.652 1.00 53.24 180 HIS A O 1
ATOM 1379 N N . ILE A 1 186 ? 67.512 124.418 -1.666 1.00 51.71 181 ILE A N 1
ATOM 1380 C CA . ILE A 1 186 ? 66.109 124.640 -1.806 1.00 51.91 181 ILE A CA 1
ATOM 1381 C C . ILE A 1 186 ? 65.522 124.147 -3.122 1.00 54.94 181 ILE A C 1
ATOM 1382 O O . ILE A 1 186 ? 64.493 123.526 -3.142 1.00 54.15 181 ILE A O 1
ATOM 1387 N N . GLU A 1 187 ? 66.196 124.422 -4.219 1.00 50.91 182 GLU A N 1
ATOM 1388 C CA . GLU A 1 187 ? 65.743 123.989 -5.532 1.00 50.73 182 GLU A CA 1
ATOM 1389 C C . GLU A 1 187 ? 65.777 122.482 -5.780 1.00 53.07 182 GLU A C 1
ATOM 1390 O O . GLU A 1 187 ? 64.964 121.968 -6.491 1.00 51.18 182 GLU A O 1
ATOM 1396 N N . ARG A 1 188 ? 66.756 121.800 -5.205 1.00 50.16 183 ARG A N 1
ATOM 1397 C CA . ARG A 1 188 ? 66.864 120.359 -5.288 1.00 48.95 183 ARG A CA 1
ATOM 1398 C C . ARG A 1 188 ? 65.669 119.737 -4.604 1.00 52.29 183 ARG A C 1
ATOM 1399 O O . ARG A 1 188 ? 65.080 118.814 -5.102 1.00 50.38 183 ARG A O 1
ATOM 1407 N N . MET A 1 189 ? 65.289 120.297 -3.474 1.00 49.62 184 MET A N 1
ATOM 1408 C CA . MET A 1 189 ? 64.101 119.873 -2.785 1.00 49.59 184 MET A CA 1
ATOM 1409 C C . MET A 1 189 ? 62.844 120.144 -3.576 1.00 51.88 184 MET A C 1
ATOM 1410 O O . MET A 1 189 ? 61.926 119.364 -3.534 1.00 50.47 184 MET A O 1
ATOM 1415 N N . VAL A 1 190 ? 62.785 121.271 -4.267 1.00 48.01 185 VAL A N 1
ATOM 1416 C CA . VAL A 1 190 ? 61.635 121.562 -5.108 1.00 47.37 185 VAL A CA 1
ATOM 1417 C C . VAL A 1 190 ? 61.522 120.550 -6.231 1.00 50.23 185 VAL A C 1
ATOM 1418 O O . VAL A 1 190 ? 60.454 120.094 -6.532 1.00 49.60 185 VAL A O 1
ATOM 1422 N N . GLU A 1 191 ? 62.649 120.211 -6.831 1.00 46.79 186 GLU A N 1
ATOM 1423 C CA . GLU A 1 191 ? 62.727 119.203 -7.853 1.00 45.55 186 GLU A CA 1
ATOM 1424 C C . GLU A 1 191 ? 62.362 117.816 -7.349 1.00 48.79 186 GLU A C 1
ATOM 1425 O O . GLU A 1 191 ? 61.621 117.110 -7.984 1.00 47.58 186 GLU A O 1
ATOM 1431 N N . GLU A 1 192 ? 62.868 117.458 -6.179 1.00 45.78 187 GLU A N 1
ATOM 1432 C CA . GLU A 1 192 ? 62.659 116.142 -5.600 1.00 45.29 187 GLU A CA 1
ATOM 1433 C C . GLU A 1 192 ? 61.211 115.862 -5.307 1.00 49.49 187 GLU A C 1
ATOM 1434 O O . GLU A 1 192 ? 60.723 114.799 -5.588 1.00 49.26 187 GLU A O 1
ATOM 1440 N N . VAL A 1 193 ? 60.525 116.846 -4.766 1.00 44.95 188 VAL A N 1
ATOM 1441 C CA . VAL A 1 193 ? 59.126 116.726 -4.464 1.00 44.46 188 VAL A CA 1
ATOM 1442 C C . VAL A 1 193 ? 58.288 116.506 -5.725 1.00 50.93 188 VAL A C 1
ATOM 1443 O O . VAL A 1 193 ? 57.409 115.696 -5.746 1.00 50.17 188 VAL A O 1
ATOM 1447 N N . ASP A 1 194 ? 58.607 117.232 -6.778 1.00 49.95 189 ASP A N 1
ATOM 1448 C CA . ASP A 1 194 ? 57.978 117.119 -8.088 1.00 50.62 189 ASP A CA 1
ATOM 1449 C C . ASP A 1 194 ? 58.146 115.719 -8.697 1.00 54.02 189 ASP A C 1
ATOM 1450 O O . ASP A 1 194 ? 57.149 115.113 -9.081 1.00 53.72 189 ASP A O 1
ATOM 1455 N N . LEU A 1 195 ? 59.393 115.191 -8.721 1.00 49.28 190 LEU A N 1
ATOM 1456 C CA . LEU A 1 195 ? 59.742 113.879 -9.289 1.00 47.04 190 LEU A CA 1
ATOM 1457 C C . LEU A 1 195 ? 59.186 112.723 -8.461 1.00 46.95 190 LEU A C 1
ATOM 1458 O O . LEU A 1 195 ? 58.756 111.723 -9.036 1.00 43.66 190 LEU A O 1
ATOM 1463 N N . TYR A 1 196 ? 59.170 112.877 -7.113 1.00 41.51 191 TYR A N 1
ATOM 1464 C CA . TYR A 1 196 ? 58.625 111.873 -6.198 1.00 40.19 191 TYR A CA 1
ATOM 1465 C C . TYR A 1 196 ? 57.096 111.686 -6.400 1.00 43.54 191 TYR A C 1
ATOM 1466 O O . TYR A 1 196 ? 56.623 110.552 -6.560 1.00 39.44 191 TYR A O 1
ATOM 1475 N N . HIS A 1 197 ? 56.345 112.816 -6.409 1.00 43.49 192 HIS A N 1
ATOM 1476 C CA . HIS A 1 197 ? 54.887 112.881 -6.584 1.00 44.09 192 HIS A CA 1
ATOM 1477 C C . HIS A 1 197 ? 54.449 112.373 -7.954 1.00 48.15 192 HIS A C 1
ATOM 1478 O O . HIS A 1 197 ? 53.471 111.630 -8.068 1.00 47.81 192 HIS A O 1
ATOM 1485 N N . ARG A 1 198 ? 55.156 112.811 -8.992 1.00 44.49 193 ARG A N 1
ATOM 1486 C CA . ARG A 1 198 ? 54.918 112.423 -10.371 1.00 44.23 193 ARG A CA 1
ATOM 1487 C C . ARG A 1 198 ? 55.047 110.896 -10.599 1.00 46.40 193 ARG A C 1
ATOM 1488 O O . ARG A 1 198 ? 54.145 110.327 -11.202 1.00 47.14 193 ARG A O 1
ATOM 1496 N N . ALA A 1 199 ? 56.127 110.229 -10.125 1.00 41.02 194 ALA A N 1
ATOM 1497 C CA . ALA A 1 199 ? 56.324 108.825 -10.493 1.00 40.88 194 ALA A CA 1
ATOM 1498 C C . ALA A 1 199 ? 56.609 107.821 -9.367 1.00 45.55 194 ALA A C 1
ATOM 1499 O O . ALA A 1 199 ? 56.660 106.615 -9.652 1.00 44.42 194 ALA A O 1
ATOM 1501 N N . VAL A 1 200 ? 56.787 108.278 -8.115 1.00 42.72 195 VAL A N 1
ATOM 1502 C CA . VAL A 1 200 ? 57.032 107.339 -7.023 1.00 41.18 195 VAL A CA 1
ATOM 1503 C C . VAL A 1 200 ? 55.734 107.107 -6.209 1.00 47.27 195 VAL A C 1
ATOM 1504 O O . VAL A 1 200 ? 55.178 105.998 -6.220 1.00 45.19 195 VAL A O 1
ATOM 1508 N N . THR A 1 201 ? 55.265 108.148 -5.519 1.00 45.42 196 THR A N 1
ATOM 1509 C CA . THR A 1 201 ? 54.052 108.097 -4.712 1.00 46.20 196 THR A CA 1
ATOM 1510 C C . THR A 1 201 ? 53.358 109.454 -4.754 1.00 53.16 196 THR A C 1
ATOM 1511 O O . THR A 1 201 ? 54.000 110.488 -4.559 1.00 52.32 196 THR A O 1
ATOM 1515 N N . ARG A 1 202 ? 52.042 109.430 -4.985 1.00 51.42 197 ARG A N 1
ATOM 1516 C CA . ARG A 1 202 ? 51.201 110.617 -5.000 1.00 51.59 197 ARG A CA 1
ATOM 1517 C C . ARG A 1 202 ? 51.040 111.092 -3.566 1.00 55.83 197 ARG A C 1
ATOM 1518 O O . ARG A 1 202 ? 50.608 110.336 -2.699 1.00 55.90 197 ARG A O 1
ATOM 1526 N N . LEU A 1 203 ? 51.471 112.319 -3.307 1.00 52.41 198 LEU A N 1
ATOM 1527 C CA . LEU A 1 203 ? 51.442 112.900 -1.966 1.00 51.21 198 LEU A CA 1
ATOM 1528 C C . LEU A 1 203 ? 50.025 113.236 -1.509 1.00 54.66 198 LEU A C 1
ATOM 1529 O O . LEU A 1 203 ? 49.255 113.805 -2.282 1.00 53.90 198 LEU A O 1
ATOM 1534 N N . GLN A 1 204 ? 49.693 112.882 -0.240 1.00 51.56 199 GLN A N 1
ATOM 1535 C CA . GLN A 1 204 ? 48.382 113.138 0.390 1.00 51.75 199 GLN A CA 1
ATOM 1536 C C . GLN A 1 204 ? 48.074 114.631 0.367 1.00 56.94 199 GLN A C 1
ATOM 1537 O O . GLN A 1 204 ? 46.910 115.029 0.301 1.00 58.14 199 GLN A O 1
ATOM 1543 N N . TYR A 1 205 ? 49.144 115.442 0.405 1.00 52.68 200 TYR A N 1
ATOM 1544 C CA . TYR A 1 205 ? 49.150 116.886 0.252 1.00 52.45 200 TYR A CA 1
ATOM 1545 C C . TYR A 1 205 ? 50.335 117.230 -0.663 1.00 56.52 200 TYR A C 1
ATOM 1546 O O . TYR A 1 205 ? 51.492 117.024 -0.280 1.00 55.11 200 TYR A O 1
ATOM 1555 N N . HIS A 1 206 ? 50.034 117.705 -1.885 1.00 54.88 201 HIS A N 1
ATOM 1556 C CA . HIS A 1 206 ? 51.029 118.076 -2.887 1.00 55.32 201 HIS A CA 1
ATOM 1557 C C . HIS A 1 206 ? 51.288 119.592 -2.827 1.00 58.15 201 HIS A C 1
ATOM 1558 O O . HIS A 1 206 ? 50.455 120.387 -3.274 1.00 56.79 201 HIS A O 1
ATOM 1565 N N . PRO A 1 207 ? 52.402 120.022 -2.194 1.00 55.61 202 PRO A N 1
ATOM 1566 C CA . PRO A 1 207 ? 52.640 121.463 -2.072 1.00 55.90 202 PRO A CA 1
ATOM 1567 C C . PRO A 1 207 ? 53.092 122.096 -3.370 1.00 60.73 202 PRO A C 1
ATOM 1568 O O . PRO A 1 207 ? 53.684 121.429 -4.227 1.00 61.63 202 PRO A O 1
ATOM 1572 N N . SER A 1 208 ? 52.816 123.392 -3.501 1.00 56.41 203 SER A N 1
ATOM 1573 C CA . SER A 1 208 ? 53.224 124.185 -4.647 1.00 56.34 203 SER A CA 1
ATOM 1574 C C . SER A 1 208 ? 54.731 124.417 -4.493 1.00 59.39 203 SER A C 1
ATOM 1575 O O . SER A 1 208 ? 55.228 124.368 -3.360 1.00 58.76 203 SER A O 1
ATOM 1578 N N . PRO A 1 209 ? 55.477 124.686 -5.584 1.00 55.25 204 PRO A N 1
ATOM 1579 C CA . PRO A 1 209 ? 56.921 124.959 -5.436 1.00 54.91 204 PRO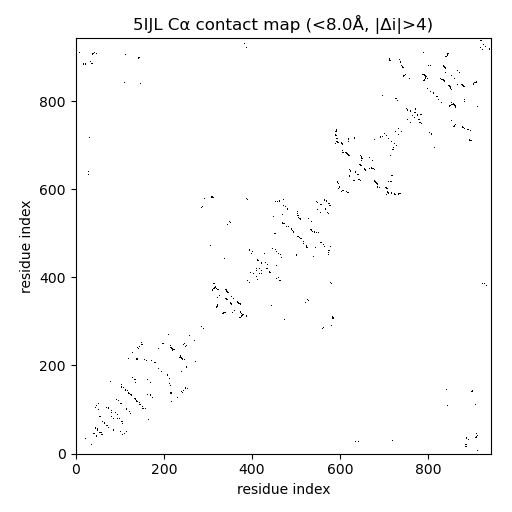 A CA 1
ATOM 1580 C C . PRO A 1 209 ? 57.276 126.056 -4.423 1.00 58.83 204 PRO A C 1
ATOM 1581 O O . PRO A 1 209 ? 58.309 125.952 -3.759 1.00 58.05 204 PRO A O 1
ATOM 1585 N N . GLU A 1 210 ? 56.418 127.083 -4.277 1.00 56.42 205 GLU A N 1
ATOM 1586 C CA . GLU A 1 210 ? 56.674 128.176 -3.343 1.00 56.85 205 GLU A CA 1
ATOM 1587 C C . GLU A 1 210 ? 56.470 127.769 -1.883 1.00 58.35 205 GLU A C 1
ATOM 1588 O O . GLU A 1 210 ? 57.170 128.284 -1.025 1.00 57.41 205 GLU A O 1
ATOM 1594 N N . GLU A 1 211 ? 55.573 126.807 -1.619 1.00 54.97 206 GLU A N 1
ATOM 1595 C CA . GLU A 1 211 ? 55.324 126.257 -0.284 1.00 54.16 206 GLU A CA 1
ATOM 1596 C C . GLU A 1 211 ? 56.516 125.429 0.179 1.00 56.42 206 GLU A C 1
ATOM 1597 O O . GLU A 1 211 ? 56.881 125.483 1.357 1.00 55.55 206 GLU A O 1
ATOM 1603 N N . VAL A 1 212 ? 57.148 124.706 -0.767 1.00 52.56 207 VAL A N 1
ATOM 1604 C CA . VAL A 1 212 ? 58.355 123.901 -0.533 1.00 51.51 207 VAL A CA 1
ATOM 1605 C C . VAL A 1 212 ? 59.480 124.883 -0.135 1.00 55.34 207 VAL A C 1
ATOM 1606 O O . VAL A 1 212 ? 60.132 124.656 0.883 1.00 54.93 207 VAL A O 1
ATOM 1610 N N . ARG A 1 213 ? 59.655 125.992 -0.901 1.00 52.35 208 ARG A N 1
ATOM 1611 C CA . ARG A 1 213 ? 60.642 127.041 -0.593 1.00 53.35 208 ARG A CA 1
ATOM 1612 C C . ARG A 1 213 ? 60.405 127.622 0.808 1.00 57.31 208 ARG A C 1
ATOM 1613 O O . ARG A 1 213 ? 61.362 127.723 1.584 1.00 57.13 208 ARG A O 1
ATOM 1621 N N . LEU A 1 214 ? 59.128 127.943 1.150 1.00 53.65 209 LEU A N 1
ATOM 1622 C CA . LEU A 1 214 ? 58.756 128.471 2.468 1.00 53.95 209 LEU A CA 1
ATOM 1623 C C . LEU A 1 214 ? 59.235 127.516 3.589 1.00 55.86 209 LEU A C 1
ATOM 1624 O O . LEU A 1 214 ? 59.958 127.949 4.484 1.00 56.09 209 LEU A O 1
ATOM 1629 N N . ALA A 1 215 ? 58.854 126.226 3.506 1.00 50.20 210 ALA A N 1
ATOM 1630 C CA . ALA A 1 215 ? 59.243 125.196 4.469 1.00 48.76 210 ALA A CA 1
ATOM 1631 C C . ALA A 1 215 ? 60.769 125.117 4.597 1.00 52.57 210 ALA A C 1
ATOM 1632 O O . ALA A 1 215 ? 61.294 125.242 5.691 1.00 51.86 210 ALA A O 1
ATOM 1634 N N . MET A 1 216 ? 61.459 124.993 3.457 1.00 50.27 211 MET A N 1
ATOM 1635 C CA . MET A 1 216 ? 62.906 124.881 3.288 1.00 50.16 211 MET A CA 1
ATOM 1636 C C . MET A 1 216 ? 63.689 126.069 3.888 1.00 57.72 211 MET A C 1
ATOM 1637 O O . MET A 1 216 ? 64.707 125.869 4.555 1.00 58.49 211 MET A O 1
ATOM 1642 N N . ARG A 1 217 ? 63.191 127.297 3.688 1.00 54.66 212 ARG A N 1
ATOM 1643 C CA . ARG A 1 217 ? 63.828 128.498 4.214 1.00 54.82 212 ARG A CA 1
ATOM 1644 C C . ARG A 1 217 ? 63.559 128.695 5.716 1.00 56.35 212 ARG A C 1
ATOM 1645 O O . ARG A 1 217 ? 64.275 129.466 6.363 1.00 56.36 212 ARG A O 1
ATOM 1653 N N . ASN A 1 218 ? 62.537 128.022 6.270 1.00 50.52 213 ASN A N 1
ATOM 1654 C CA . ASN A 1 218 ? 62.174 128.236 7.673 1.00 49.82 213 ASN A CA 1
ATOM 1655 C C . ASN A 1 218 ? 62.319 127.017 8.626 1.00 51.56 213 ASN A C 1
ATOM 1656 O O . ASN A 1 218 ? 62.342 127.223 9.841 1.00 51.98 213 ASN A O 1
ATOM 1661 N N . ILE A 1 219 ? 62.430 125.779 8.118 1.00 46.05 214 ILE A N 1
ATOM 1662 C CA . ILE A 1 219 ? 62.667 124.630 9.015 1.00 43.80 214 ILE A CA 1
ATOM 1663 C C . ILE A 1 219 ? 64.130 124.731 9.564 1.00 47.16 214 ILE A C 1
ATOM 1664 O O . ILE A 1 219 ? 65.090 124.837 8.779 1.00 46.25 214 ILE A O 1
ATOM 1669 N N . PRO A 1 220 ? 64.301 124.805 10.906 1.00 44.87 215 PRO A N 1
ATOM 1670 C CA . PRO A 1 220 ? 65.645 125.030 11.463 1.00 45.74 215 PRO A CA 1
ATOM 1671 C C . PRO A 1 220 ? 66.576 123.812 11.500 1.00 49.55 215 PRO A C 1
ATOM 1672 O O . PRO A 1 220 ? 67.741 123.950 11.892 1.00 49.69 215 PRO A O 1
ATOM 1676 N N . ILE A 1 221 ? 66.077 122.634 11.100 1.00 45.37 216 ILE A N 1
ATOM 1677 C CA . ILE A 1 221 ? 66.877 121.410 11.004 1.00 44.07 216 ILE A CA 1
ATOM 1678 C C . ILE A 1 221 ? 66.920 120.999 9.523 1.00 45.64 216 ILE A C 1
ATOM 1679 O O . ILE A 1 221 ? 66.089 121.472 8.733 1.00 44.50 216 ILE A O 1
ATOM 1684 N N . GLU A 1 222 ? 67.876 120.141 9.138 1.00 40.46 217 GLU A N 1
ATOM 1685 C CA . GLU A 1 222 ? 67.897 119.650 7.767 1.00 39.50 217 GLU A CA 1
ATOM 1686 C C . GLU A 1 222 ? 67.053 118.369 7.718 1.00 41.17 217 GLU A C 1
ATOM 1687 O O . GLU A 1 222 ? 67.321 117.452 8.475 1.00 39.80 217 GLU A O 1
ATOM 1693 N N . ILE A 1 223 ? 65.987 118.359 6.871 1.00 38.88 218 ILE A N 1
ATOM 1694 C CA . ILE A 1 223 ? 65.095 117.230 6.602 1.00 38.23 218 ILE A CA 1
ATOM 1695 C C . ILE A 1 223 ? 65.816 116.534 5.448 1.00 40.95 218 ILE A C 1
ATOM 1696 O O . ILE A 1 223 ? 65.894 117.083 4.352 1.00 39.32 218 ILE A O 1
ATOM 1701 N N . THR A 1 224 ? 66.429 115.375 5.723 1.00 36.46 219 THR A N 1
ATOM 1702 C CA . THR A 1 224 ? 67.239 114.695 4.732 1.00 35.69 219 THR A CA 1
ATOM 1703 C C . THR A 1 224 ? 67.057 113.181 4.899 1.00 39.79 219 THR A C 1
ATOM 1704 O O . THR A 1 224 ? 66.075 112.752 5.494 1.00 40.30 219 THR A O 1
ATOM 1708 N N . GLY A 1 225 ? 67.957 112.405 4.322 1.00 35.99 220 GLY A N 1
ATOM 1709 C CA . GLY A 1 225 ? 67.906 110.957 4.366 1.00 35.52 220 GLY A CA 1
ATOM 1710 C C . GLY A 1 225 ? 68.717 110.346 3.250 1.00 41.09 220 GLY A C 1
ATOM 1711 O O . GLY A 1 225 ? 69.246 111.052 2.383 1.00 40.55 220 GLY A O 1
ATOM 1712 N N . GLU A 1 226 ? 68.843 109.019 3.279 1.00 38.90 221 GLU A N 1
ATOM 1713 C CA . GLU A 1 226 ? 69.525 108.292 2.220 1.00 39.24 221 GLU A CA 1
ATOM 1714 C C . GLU A 1 226 ? 68.537 108.167 1.052 1.00 43.51 221 GLU A C 1
ATOM 1715 O O . GLU A 1 226 ? 67.327 108.384 1.228 1.00 42.91 221 GLU A O 1
ATOM 1721 N N . ALA A 1 227 ? 69.043 107.816 -0.138 1.00 40.44 222 ALA A N 1
ATOM 1722 C CA . ALA A 1 227 ? 68.199 107.627 -1.310 1.00 40.41 222 ALA A CA 1
ATOM 1723 C C . ALA A 1 227 ? 67.244 106.424 -1.081 1.00 45.07 222 ALA A C 1
ATOM 1724 O O . ALA A 1 227 ? 67.689 105.349 -0.648 1.00 44.30 222 ALA A O 1
ATOM 1726 N N . THR A 1 228 ? 65.945 106.624 -1.359 1.00 41.76 223 THR A N 1
ATOM 1727 C CA . THR A 1 228 ? 64.916 105.589 -1.236 1.00 41.59 223 THR A CA 1
ATOM 1728 C C . THR A 1 228 ? 64.591 105.015 -2.636 1.00 47.50 223 THR A C 1
ATOM 1729 O O . THR A 1 228 ? 64.206 103.841 -2.747 1.00 46.23 223 THR A O 1
ATOM 1733 N N . ASP A 1 229 ? 64.743 105.854 -3.700 1.00 44.24 224 ASP A N 1
ATOM 1734 C CA . ASP A 1 229 ? 64.433 105.482 -5.081 1.00 44.10 224 ASP A CA 1
ATOM 1735 C C . ASP A 1 229 ? 65.531 105.870 -6.079 1.00 50.16 224 ASP A C 1
ATOM 1736 O O . ASP A 1 229 ? 66.014 107.007 -6.052 1.00 50.77 224 ASP A O 1
ATOM 1741 N N . ASP A 1 230 ? 65.884 104.922 -6.988 1.00 47.25 225 ASP A N 1
ATOM 1742 C CA . ASP A 1 230 ? 66.887 105.027 -8.058 1.00 48.42 225 ASP A CA 1
ATOM 1743 C C . ASP A 1 230 ? 66.347 105.952 -9.180 1.00 50.15 225 ASP A C 1
ATOM 1744 O O . ASP A 1 230 ? 66.057 105.521 -10.292 1.00 50.42 225 ASP A O 1
ATOM 1749 N N . VAL A 1 231 ? 66.161 107.224 -8.850 1.00 45.72 226 VAL A N 1
ATOM 1750 C CA . VAL A 1 231 ? 65.617 108.229 -9.767 1.00 45.57 226 VAL A CA 1
ATOM 1751 C C . VAL A 1 231 ? 66.603 109.404 -9.674 1.00 49.25 226 VAL A C 1
ATOM 1752 O O . VAL A 1 231 ? 66.718 110.013 -8.606 1.00 47.62 226 VAL A O 1
ATOM 1756 N N . GLU A 1 232 ? 67.391 109.628 -10.747 1.00 46.38 227 GLU A N 1
ATOM 1757 C CA . GLU A 1 232 ? 68.427 110.664 -10.798 1.00 47.22 227 GLU A CA 1
ATOM 1758 C C . GLU A 1 232 ? 67.844 112.074 -10.909 1.00 51.42 227 GLU A C 1
ATOM 1759 O O . GLU A 1 232 ? 66.911 112.296 -11.680 1.00 51.79 227 GLU A O 1
ATOM 1765 N N . VAL A 1 233 ? 68.416 113.019 -10.154 1.00 47.11 228 VAL A N 1
ATOM 1766 C CA . VAL A 1 233 ? 68.019 114.438 -10.137 1.00 47.45 228 VAL A CA 1
ATOM 1767 C C . VAL A 1 233 ? 68.960 115.277 -11.049 1.00 52.96 228 VAL A C 1
ATOM 1768 O O . VAL A 1 233 ? 70.013 114.774 -11.463 1.00 52.01 228 VAL A O 1
ATOM 1772 N N . SER A 1 234 ? 68.598 116.562 -11.321 1.00 51.09 229 SER A N 1
ATOM 1773 C CA . SER A 1 234 ? 69.419 117.491 -12.111 1.00 52.06 229 SER A CA 1
ATOM 1774 C C . SER A 1 234 ? 70.224 118.489 -11.222 1.00 55.71 229 SER A C 1
ATOM 1775 O O . SER A 1 234 ? 71.288 118.959 -11.650 1.00 56.58 229 SER A O 1
ATOM 1778 N N . HIS A 1 235 ? 69.745 118.788 -9.993 1.00 51.83 230 HIS A N 1
ATOM 1779 C CA . HIS A 1 235 ? 70.471 119.661 -9.048 1.00 51.70 230 HIS A CA 1
ATOM 1780 C C . HIS A 1 235 ? 71.425 118.760 -8.255 1.00 54.10 230 HIS A C 1
ATOM 1781 O O . HIS A 1 235 ? 71.177 118.425 -7.099 1.00 52.34 230 HIS A O 1
ATOM 1788 N N . ARG A 1 236 ? 72.493 118.306 -8.936 1.00 52.22 231 ARG A N 1
ATOM 1789 C CA . ARG A 1 236 ? 73.481 117.337 -8.447 1.00 51.09 231 ARG A CA 1
ATOM 1790 C C . ARG A 1 236 ? 74.641 117.911 -7.645 1.00 56.10 231 ARG A C 1
ATOM 1791 O O . ARG A 1 236 ? 74.972 119.090 -7.763 1.00 56.83 231 ARG A O 1
ATOM 1799 N N . ASP A 1 237 ? 75.284 117.036 -6.856 1.00 52.21 232 ASP A N 1
ATOM 1800 C CA . ASP A 1 237 ? 76.479 117.307 -6.054 1.00 52.45 232 ASP A CA 1
ATOM 1801 C C . ASP A 1 237 ? 76.337 118.583 -5.211 1.00 57.10 232 ASP A C 1
ATOM 1802 O O . ASP A 1 237 ? 77.174 119.484 -5.268 1.00 58.72 232 ASP A O 1
ATOM 1807 N N . VAL A 1 238 ? 75.232 118.653 -4.447 1.00 53.01 233 VAL A N 1
ATOM 1808 C CA . VAL A 1 238 ? 74.929 119.760 -3.533 1.00 52.77 233 VAL A CA 1
ATOM 1809 C C . VAL A 1 238 ? 75.751 119.485 -2.253 1.00 55.64 233 VAL A C 1
ATOM 1810 O O . VAL A 1 238 ? 75.702 118.349 -1.766 1.00 54.41 233 VAL A O 1
ATOM 1814 N N . PRO A 1 239 ? 76.528 120.458 -1.708 1.00 51.87 234 PRO A N 1
ATOM 1815 C CA . PRO A 1 239 ? 77.270 120.180 -0.458 1.00 51.35 234 PRO A CA 1
ATOM 1816 C C . PRO A 1 239 ? 76.332 119.698 0.663 1.00 52.92 234 PRO A C 1
ATOM 1817 O O . PRO A 1 239 ? 75.250 120.261 0.840 1.00 50.56 234 PRO A O 1
ATOM 1821 N N . GLY A 1 240 ? 76.717 118.619 1.343 1.00 49.40 235 GLY A N 1
ATOM 1822 C CA . GLY A 1 240 ? 75.931 118.055 2.438 1.00 48.86 235 GLY A CA 1
ATOM 1823 C C . GLY A 1 240 ? 74.864 117.045 2.047 1.00 52.25 235 GLY A C 1
ATOM 1824 O O . GLY A 1 240 ? 74.288 116.391 2.922 1.00 50.33 235 GLY A O 1
ATOM 1825 N N . VAL A 1 241 ? 74.563 116.940 0.741 1.00 49.21 236 VAL A N 1
ATOM 1826 C CA . VAL A 1 241 ? 73.585 115.991 0.202 1.00 48.16 236 VAL A CA 1
ATOM 1827 C C . VAL A 1 241 ? 74.409 114.903 -0.515 1.00 54.73 236 VAL A C 1
ATOM 1828 O O . VAL A 1 241 ? 74.864 115.098 -1.646 1.00 55.34 236 VAL A O 1
ATOM 1832 N N . GLU A 1 242 ? 74.648 113.793 0.199 1.00 51.78 237 GLU A N 1
ATOM 1833 C CA . GLU A 1 242 ? 75.511 112.672 -0.189 1.00 52.83 237 GLU A CA 1
ATOM 1834 C C . GLU A 1 242 ? 74.878 111.675 -1.200 1.00 57.28 237 GLU A C 1
ATOM 1835 O O . GLU A 1 242 ? 75.433 110.593 -1.415 1.00 59.50 237 GLU A O 1
ATOM 1841 N N . THR A 1 243 ? 73.793 112.083 -1.891 1.00 51.01 238 THR A N 1
ATOM 1842 C CA . THR A 1 243 ? 73.100 111.307 -2.935 1.00 48.99 238 THR A CA 1
ATOM 1843 C C . THR A 1 243 ? 72.632 112.235 -4.059 1.00 50.84 238 THR A C 1
ATOM 1844 O O . THR A 1 243 ? 72.515 113.436 -3.842 1.00 49.92 238 THR A O 1
ATOM 1848 N N . ASN A 1 244 ? 72.428 111.683 -5.261 1.00 47.20 239 ASN A N 1
ATOM 1849 C CA . ASN A 1 244 ? 71.922 112.399 -6.440 1.00 47.23 239 ASN A CA 1
ATOM 1850 C C . ASN A 1 244 ? 70.628 111.746 -6.898 1.00 49.20 239 ASN A C 1
ATOM 1851 O O . ASN A 1 244 ? 70.186 111.920 -8.036 1.00 50.88 239 ASN A O 1
ATOM 1856 N N . GLN A 1 245 ? 70.022 111.000 -5.973 1.00 43.66 240 GLN A N 1
ATOM 1857 C CA . GLN A 1 245 ? 68.766 110.287 -6.107 1.00 43.12 240 GLN A CA 1
ATOM 1858 C C . GLN A 1 245 ? 67.729 110.843 -5.104 1.00 47.55 240 GLN A C 1
ATOM 1859 O O . GLN A 1 245 ? 68.053 111.745 -4.321 1.00 45.54 240 GLN A O 1
ATOM 1865 N N . LEU A 1 246 ? 66.470 110.347 -5.181 1.00 45.63 241 LEU A N 1
ATOM 1866 C CA . LEU A 1 246 ? 65.372 110.833 -4.337 1.00 45.04 241 LEU A CA 1
ATOM 1867 C C . LEU A 1 246 ? 65.443 110.360 -2.886 1.00 45.20 241 LEU A C 1
ATOM 1868 O O . LEU A 1 246 ? 65.553 109.159 -2.622 1.00 44.59 241 LEU A O 1
ATOM 1873 N N . ARG A 1 247 ? 65.314 111.318 -1.954 1.00 38.98 242 ARG A N 1
ATOM 1874 C CA . ARG A 1 247 ? 65.278 111.062 -0.517 1.00 38.25 242 ARG A CA 1
ATOM 1875 C C . ARG A 1 247 ? 63.796 111.082 -0.132 1.00 40.47 242 ARG A C 1
ATOM 1876 O O . ARG A 1 247 ? 63.309 112.106 0.335 1.00 41.43 242 ARG A O 1
ATOM 1884 N N . GLY A 1 248 ? 63.104 109.970 -0.388 1.00 35.03 243 GLY A N 1
ATOM 1885 C CA . GLY A 1 248 ? 61.675 109.789 -0.153 1.00 34.76 243 GLY A CA 1
ATOM 1886 C C . GLY A 1 248 ? 61.197 110.055 1.259 1.00 40.97 243 GLY A C 1
ATOM 1887 O O . GLY A 1 248 ? 60.115 110.618 1.435 1.00 41.30 243 GLY A O 1
ATOM 1888 N N . GLY A 1 249 ? 61.992 109.629 2.251 1.00 38.64 244 GLY A N 1
ATOM 1889 C CA . GLY A 1 249 ? 61.700 109.812 3.665 1.00 38.53 244 GLY A CA 1
ATOM 1890 C C . GLY A 1 249 ? 61.558 111.283 3.993 1.00 43.66 244 GLY A C 1
ATOM 1891 O O . GLY A 1 249 ? 60.568 111.679 4.602 1.00 44.92 244 GLY A O 1
ATOM 1892 N N . ALA A 1 250 ? 62.515 112.108 3.508 1.00 40.02 245 ALA A N 1
ATOM 1893 C CA . 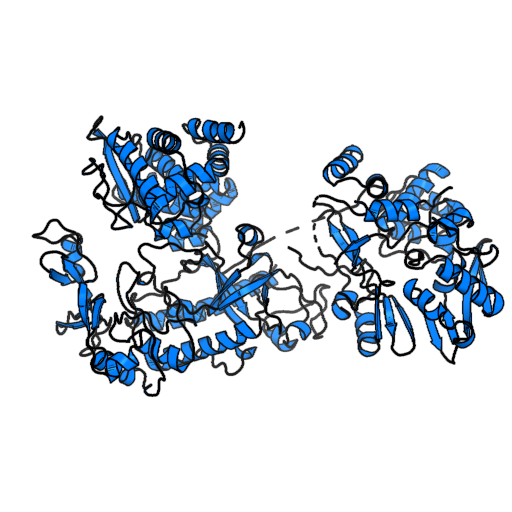ALA A 1 250 ? 62.582 113.565 3.692 1.00 39.61 245 ALA A CA 1
ATOM 1894 C C . ALA A 1 250 ? 61.404 114.275 3.033 1.00 45.72 245 ALA A C 1
ATOM 1895 O O . ALA A 1 250 ? 60.771 115.134 3.661 1.00 46.36 245 ALA A O 1
ATOM 1897 N N . ILE A 1 251 ? 61.122 113.912 1.750 1.00 41.72 246 ILE A N 1
ATOM 1898 C CA . ILE A 1 251 ? 60.025 114.449 0.933 1.00 40.90 246 ILE A CA 1
ATOM 1899 C C . ILE A 1 251 ? 58.696 114.237 1.682 1.00 42.93 246 ILE A C 1
ATOM 1900 O O . ILE A 1 251 ? 57.940 115.197 1.875 1.00 42.30 246 ILE A O 1
ATOM 1905 N N . LEU A 1 252 ? 58.461 112.998 2.163 1.00 38.42 247 LEU A N 1
ATOM 1906 C CA . LEU A 1 252 ? 57.259 112.643 2.933 1.00 37.92 247 LEU A CA 1
ATOM 1907 C C . LEU A 1 252 ? 57.099 113.525 4.162 1.00 42.12 247 LEU A C 1
ATOM 1908 O O . LEU A 1 252 ? 56.041 114.125 4.327 1.00 43.03 247 LEU A O 1
ATOM 1913 N N . VAL A 1 253 ? 58.176 113.678 4.968 1.00 36.71 248 VAL A N 1
ATOM 1914 C CA . VAL A 1 253 ? 58.169 114.469 6.196 1.00 35.81 248 VAL A CA 1
ATOM 1915 C C . VAL A 1 253 ? 57.797 115.926 5.913 1.00 42.66 248 VAL A C 1
ATOM 1916 O O . VAL A 1 253 ? 56.924 116.460 6.603 1.00 41.28 248 VAL A O 1
ATOM 1920 N N . LEU A 1 254 ? 58.392 116.529 4.858 1.00 42.94 249 LEU A N 1
ATOM 1921 C CA . LEU A 1 254 ? 58.149 117.917 4.440 1.00 46.03 249 LEU A CA 1
ATOM 1922 C C . LEU A 1 254 ? 56.679 118.156 4.013 1.00 52.44 249 LEU A C 1
ATOM 1923 O O . LEU A 1 254 ? 56.032 119.079 4.514 1.00 52.78 249 LEU A O 1
ATOM 1928 N N . ALA A 1 255 ? 56.171 117.330 3.084 1.00 49.20 250 ALA A N 1
ATOM 1929 C CA . ALA A 1 255 ? 54.842 117.501 2.482 1.00 48.67 250 ALA A CA 1
ATOM 1930 C C . ALA A 1 255 ? 53.684 116.866 3.260 1.00 49.65 250 ALA A C 1
ATOM 1931 O O . ALA A 1 255 ? 52.694 117.544 3.543 1.00 48.71 250 ALA A O 1
ATOM 1933 N N . GLU A 1 256 ? 53.781 115.566 3.544 1.00 45.10 251 GLU A N 1
ATOM 1934 C CA . GLU A 1 256 ? 52.725 114.819 4.231 1.00 45.13 251 GLU A CA 1
ATOM 1935 C C . GLU A 1 256 ? 52.739 115.051 5.749 1.00 48.48 251 GLU A C 1
ATOM 1936 O O . GLU A 1 256 ? 51.755 114.737 6.423 1.00 48.21 251 GLU A O 1
ATOM 1942 N N . GLY A 1 257 ? 53.846 115.591 6.259 1.00 44.82 252 GLY A N 1
ATOM 1943 C CA . GLY A 1 257 ? 54.029 115.879 7.675 1.00 43.63 252 GLY A CA 1
ATOM 1944 C C . GLY A 1 257 ? 53.861 117.344 8.012 1.00 48.16 252 GLY A C 1
ATOM 1945 O O . GLY A 1 257 ? 52.777 117.761 8.421 1.00 48.41 252 GLY A O 1
ATOM 1946 N N . VAL A 1 258 ? 54.934 118.135 7.848 1.00 45.59 253 VAL A N 1
ATOM 1947 C CA . VAL A 1 258 ? 54.980 119.568 8.203 1.00 46.56 253 VAL A CA 1
ATOM 1948 C C . VAL A 1 258 ? 53.863 120.381 7.522 1.00 52.20 253 VAL A C 1
ATOM 1949 O O . VAL A 1 258 ? 53.157 121.098 8.218 1.00 53.08 253 VAL A O 1
ATOM 1953 N N . LEU A 1 259 ? 53.683 120.259 6.196 1.00 49.65 254 LEU A N 1
ATOM 1954 C CA . LEU A 1 259 ? 52.679 121.068 5.499 1.00 50.58 254 LEU A CA 1
ATOM 1955 C C . LEU A 1 259 ? 51.237 120.553 5.626 1.00 55.05 254 LEU A C 1
ATOM 1956 O O . LEU A 1 259 ? 50.346 121.363 5.901 1.00 56.24 254 LEU A O 1
ATOM 1961 N N . GLN A 1 260 ? 51.006 119.241 5.468 1.00 50.67 255 GLN A N 1
ATOM 1962 C CA . GLN A 1 260 ? 49.670 118.642 5.570 1.00 50.20 255 GLN A CA 1
ATOM 1963 C C . GLN A 1 260 ? 49.086 118.808 6.969 1.00 55.26 255 GLN A C 1
ATOM 1964 O O . GLN A 1 260 ? 47.944 119.254 7.120 1.00 56.44 255 GLN A O 1
ATOM 1970 N N . LYS A 1 261 ? 49.873 118.431 7.984 1.00 50.80 256 LYS A N 1
ATOM 1971 C CA . LYS A 1 261 ? 49.459 118.491 9.381 1.00 50.42 256 LYS A CA 1
ATOM 1972 C C . LYS A 1 261 ? 49.939 119.782 10.082 1.00 54.14 256 LYS A C 1
ATOM 1973 O O . LYS A 1 261 ? 50.193 119.763 11.282 1.00 54.34 256 LYS A O 1
ATOM 1979 N N . ALA A 1 262 ? 50.030 120.904 9.331 1.00 51.15 257 ALA A N 1
ATOM 1980 C CA . ALA A 1 262 ? 50.477 122.199 9.844 1.00 52.01 257 ALA A CA 1
ATOM 1981 C C . ALA A 1 262 ? 49.575 122.757 10.957 1.00 60.86 257 ALA A C 1
ATOM 1982 O O . ALA A 1 262 ? 50.097 123.352 11.896 1.00 60.69 257 ALA A O 1
ATOM 1984 N N . LYS A 1 263 ? 48.239 122.534 10.872 1.00 60.82 258 LYS A N 1
ATOM 1985 C CA . LYS A 1 263 ? 47.251 122.995 11.867 1.00 61.90 258 LYS A CA 1
ATOM 1986 C C . LYS A 1 263 ? 47.417 122.221 13.176 1.00 64.68 258 LYS A C 1
ATOM 1987 O O . LYS A 1 263 ? 47.347 122.824 14.249 1.00 65.72 258 LYS A O 1
ATOM 1993 N N . LYS A 1 264 ? 47.625 120.890 13.086 1.00 58.16 259 LYS A N 1
ATOM 1994 C CA . LYS A 1 264 ? 47.842 120.039 14.255 1.00 56.32 259 LYS A CA 1
ATOM 1995 C C . LYS A 1 264 ? 49.203 120.379 14.869 1.00 58.69 259 LYS A C 1
ATOM 1996 O O . LYS A 1 264 ? 49.307 120.452 16.091 1.00 58.26 259 LYS A O 1
ATOM 2002 N N . LEU A 1 265 ? 50.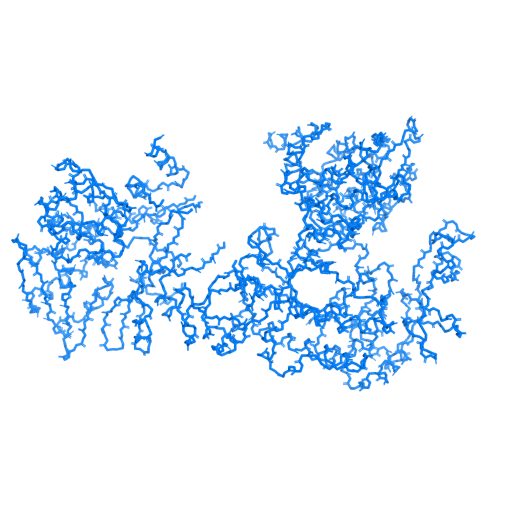228 120.650 14.014 1.00 54.06 260 LEU A N 1
ATOM 2003 C CA . LEU A 1 265 ? 51.573 121.013 14.477 1.00 52.68 260 LEU A CA 1
ATOM 2004 C C . LEU A 1 265 ? 51.586 122.319 15.245 1.00 56.96 260 LEU A C 1
ATOM 2005 O O . LEU A 1 265 ? 52.253 122.389 16.280 1.00 55.75 260 LEU A O 1
ATOM 2010 N N . VAL A 1 266 ? 50.848 123.343 14.764 1.00 55.38 261 VAL A N 1
ATOM 2011 C CA . VAL A 1 266 ? 50.801 124.636 15.467 1.00 56.88 261 VAL A CA 1
ATOM 2012 C C . VAL A 1 266 ? 50.183 124.487 16.875 1.00 59.30 261 VAL A C 1
ATOM 2013 O O . VAL A 1 266 ? 50.686 125.124 17.796 1.00 60.61 261 VAL A O 1
ATOM 2017 N N . LYS A 1 267 ? 49.181 123.591 17.053 1.00 53.64 262 LYS A N 1
ATOM 2018 C CA . LYS A 1 267 ? 48.545 123.291 18.342 1.00 54.17 262 LYS A CA 1
ATOM 2019 C C . LYS A 1 267 ? 49.600 122.786 19.340 1.00 59.35 262 LYS A C 1
ATOM 2020 O O . LYS A 1 267 ? 49.604 123.226 20.492 1.00 61.11 262 LYS A O 1
ATOM 2026 N N . TYR A 1 268 ? 50.520 121.905 18.873 1.00 54.05 263 TYR A N 1
ATOM 2027 C CA . TYR A 1 268 ? 51.638 121.355 19.655 1.00 53.13 263 TYR A CA 1
ATOM 2028 C C . TYR A 1 268 ? 52.656 122.446 20.022 1.00 58.47 263 TYR A C 1
ATOM 2029 O O . TYR A 1 268 ? 53.104 122.501 21.164 1.00 58.43 263 TYR A O 1
ATOM 2038 N N . ILE A 1 269 ? 53.000 123.325 19.060 1.00 55.76 264 ILE A N 1
ATOM 2039 C CA . ILE A 1 269 ? 53.903 124.461 19.260 1.00 56.48 264 ILE A CA 1
ATOM 2040 C C . ILE A 1 269 ? 53.306 125.384 20.374 1.00 64.61 264 ILE A C 1
ATOM 2041 O O . ILE A 1 269 ? 54.047 125.871 21.234 1.00 63.26 264 ILE A O 1
ATOM 2046 N N . ASP A 1 270 ? 51.960 125.537 20.382 1.00 64.34 265 ASP A N 1
ATOM 2047 C CA . ASP A 1 270 ? 51.217 126.324 21.366 1.00 66.20 265 ASP A CA 1
ATOM 2048 C C . ASP A 1 270 ? 51.185 125.687 22.760 1.00 70.84 265 ASP A C 1
ATOM 2049 O O . ASP A 1 270 ? 51.356 126.410 23.739 1.00 72.50 265 ASP A O 1
ATOM 2054 N N . LYS A 1 271 ? 50.962 124.357 22.853 1.00 66.02 266 LYS A N 1
ATOM 2055 C CA . LYS A 1 271 ? 50.923 123.600 24.122 1.00 65.08 266 LYS A CA 1
ATOM 2056 C C . LYS A 1 271 ? 52.303 123.522 24.767 1.00 70.07 266 LYS A C 1
ATOM 2057 O O . LYS A 1 271 ? 52.404 123.336 25.984 1.00 71.07 266 LYS A O 1
ATOM 2063 N N . MET A 1 272 ? 53.361 123.628 23.939 1.00 65.98 267 MET A N 1
ATOM 2064 C CA . MET A 1 272 ? 54.766 123.499 24.334 1.00 65.08 267 MET A CA 1
ATOM 2065 C C . MET A 1 272 ? 55.531 124.812 24.429 1.00 68.91 267 MET A C 1
ATOM 2066 O O . MET A 1 272 ? 56.646 124.823 24.955 1.00 68.31 267 MET A O 1
ATOM 2071 N N . GLY A 1 273 ? 54.944 125.893 23.918 1.00 60.02 268 GLY A N 1
ATOM 2072 C CA . GLY A 1 273 ? 55.551 127.222 23.928 1.00 59.68 268 GLY A CA 1
ATOM 2073 C C . GLY A 1 273 ? 56.888 127.356 23.214 1.00 64.21 268 GLY A C 1
ATOM 2074 O O . GLY A 1 273 ? 57.765 128.079 23.692 1.00 64.35 268 GLY A O 1
ATOM 2075 N N . ILE A 1 274 ? 57.068 126.677 22.065 1.00 60.77 269 ILE A N 1
ATOM 2076 C CA . ILE A 1 274 ? 58.330 126.779 21.317 1.00 60.26 269 ILE A CA 1
ATOM 2077 C C . ILE A 1 274 ? 58.230 127.977 20.387 1.00 67.03 269 ILE A C 1
ATOM 2078 O O . ILE A 1 274 ? 57.239 128.101 19.673 1.00 68.05 269 ILE A O 1
ATOM 2083 N N . GLU A 1 275 ? 59.222 128.876 20.417 1.00 64.82 270 GLU A N 1
ATOM 2084 C CA . GLU A 1 275 ? 59.198 130.079 19.578 1.00 65.08 270 GLU A CA 1
ATOM 2085 C C . GLU A 1 275 ? 59.869 129.846 18.221 1.00 69.01 270 GLU A C 1
ATOM 2086 O O . GLU A 1 275 ? 60.491 128.808 18.022 1.00 68.94 270 GLU A O 1
ATOM 2088 N N . GLY A 1 276 ? 59.695 130.784 17.294 1.00 65.13 271 GLY A N 1
ATOM 2089 C CA . GLY A 1 276 ? 60.296 130.722 15.962 1.00 64.00 271 GLY A CA 1
ATOM 2090 C C . GLY A 1 276 ? 59.493 130.004 14.894 1.00 65.29 271 GLY A C 1
ATOM 2091 O O . GLY A 1 276 ? 60.041 129.684 13.836 1.00 65.75 271 GLY A O 1
ATOM 2092 N N . TRP A 1 277 ? 58.191 129.758 15.144 1.00 59.11 272 TRP A N 1
ATOM 2093 C CA . TRP A 1 277 ? 57.334 129.037 14.198 1.00 57.67 272 TRP A CA 1
ATOM 2094 C C . TRP A 1 277 ? 56.111 129.835 13.720 1.00 61.83 272 TRP A C 1
ATOM 2095 O O . TRP A 1 277 ? 55.115 129.238 13.286 1.00 59.75 272 TRP A O 1
ATOM 2106 N N . GLU A 1 278 ? 56.216 131.185 13.752 1.00 60.61 273 GLU A N 1
ATOM 2107 C CA . GLU A 1 278 ? 55.164 132.109 13.305 1.00 60.84 273 GLU A CA 1
ATOM 2108 C C . GLU A 1 278 ? 54.859 131.967 11.801 1.00 63.50 273 GLU A C 1
ATOM 2109 O O . GLU A 1 278 ? 53.707 132.127 11.397 1.00 62.48 273 GLU A O 1
ATOM 2115 N N . TRP A 1 279 ? 55.883 131.592 11.003 1.00 60.39 274 TRP A N 1
ATOM 2116 C CA . TRP A 1 279 ? 55.794 131.322 9.562 1.00 60.06 274 TRP A CA 1
ATOM 2117 C C . TRP A 1 279 ? 54.778 130.201 9.277 1.00 62.83 274 TRP A C 1
ATOM 2118 O O . TRP A 1 279 ? 54.076 130.252 8.266 1.00 62.65 274 TRP A O 1
ATOM 2129 N N . LEU A 1 280 ? 54.694 129.202 10.186 1.00 57.39 275 LEU A N 1
ATOM 2130 C CA . LEU A 1 280 ? 53.786 128.067 10.048 1.00 56.49 275 LEU A CA 1
ATOM 2131 C C . LEU A 1 280 ? 52.359 128.452 10.437 1.00 62.76 275 LEU A C 1
ATOM 2132 O O . LEU A 1 280 ? 51.426 128.014 9.761 1.00 62.71 275 LEU A O 1
ATOM 2137 N N . LYS A 1 281 ? 52.188 129.273 11.509 1.00 60.88 276 LYS A N 1
ATOM 2138 C CA . LYS A 1 281 ? 50.877 129.784 11.968 1.00 62.13 276 LYS A CA 1
ATOM 2139 C C . LYS A 1 281 ? 50.259 130.644 10.855 1.00 68.01 276 LYS A C 1
ATOM 2140 O O . LYS A 1 281 ? 49.057 130.531 10.581 1.00 67.49 276 LYS A O 1
ATOM 2146 N N . GLU A 1 282 ? 51.109 131.467 10.189 1.00 66.01 277 GLU A N 1
ATOM 2147 C CA . GLU A 1 282 ? 50.748 132.327 9.057 1.00 66.48 277 GLU A CA 1
ATOM 2148 C C . GLU A 1 282 ? 50.389 131.502 7.813 1.00 70.57 277 GLU A C 1
ATOM 2149 O O . GLU A 1 282 ? 49.528 131.924 7.045 1.00 71.44 277 GLU A O 1
ATOM 2155 N N . PHE A 1 283 ? 50.998 130.307 7.648 1.00 65.52 278 PHE A N 1
ATOM 2156 C CA . PHE A 1 283 ? 50.683 129.397 6.546 1.00 64.59 278 PHE A CA 1
ATOM 2157 C C . PHE A 1 283 ? 49.284 128.771 6.767 1.00 68.42 278 PHE A C 1
ATOM 2158 O O . PHE A 1 283 ? 48.506 128.673 5.825 1.00 67.49 278 PHE A O 1
ATOM 2166 N N . VAL A 1 284 ? 48.964 128.394 8.018 1.00 66.72 279 VAL A N 1
ATOM 2167 C CA . VAL A 1 284 ? 47.676 127.813 8.432 1.00 67.27 279 VAL A CA 1
ATOM 2168 C C . VAL A 1 284 ? 46.529 128.823 8.216 1.00 74.60 279 VAL A C 1
ATOM 2169 O O . VAL A 1 284 ? 45.481 128.433 7.694 1.00 73.79 279 VAL A O 1
ATOM 2173 N N . GLU A 1 285 ? 46.719 130.104 8.614 1.00 74.38 280 GLU A N 1
ATOM 2174 C CA . GLU A 1 285 ? 45.652 131.107 8.444 1.00 76.06 280 GLU A CA 1
ATOM 2175 C C . GLU A 1 285 ? 45.450 131.503 6.962 1.00 81.83 280 GLU A C 1
ATOM 2176 O O . GLU A 1 285 ? 44.319 131.796 6.571 1.00 82.03 280 GLU A O 1
ATOM 2182 N N . ALA A 1 286 ? 46.521 131.438 6.140 1.00 79.14 281 ALA A N 1
ATOM 2183 C CA . ALA A 1 286 ? 46.470 131.718 4.700 1.00 79.36 281 ALA A CA 1
ATOM 2184 C C . ALA A 1 286 ? 45.669 130.644 3.949 1.00 84.33 281 ALA A C 1
ATOM 2185 O O . ALA A 1 286 ? 45.033 130.956 2.949 1.00 85.09 281 ALA A O 1
ATOM 2187 N N . LYS A 1 287 ? 45.705 129.389 4.428 1.00 80.98 282 LYS A N 1
ATOM 2188 C CA . LYS A 1 287 ? 44.977 128.265 3.836 1.00 81.05 282 LYS A CA 1
ATOM 2189 C C . LYS A 1 287 ? 43.489 128.345 4.179 1.00 88.86 282 LYS A C 1
ATOM 2190 O O . LYS A 1 287 ? 42.655 127.800 3.448 1.00 88.78 282 LYS A O 1
ATOM 2196 N N . GLU A 1 288 ? 43.167 129.015 5.300 1.00 88.27 283 GLU A N 1
ATOM 2197 C CA . GLU A 1 288 ? 41.801 129.215 5.785 1.00 89.86 283 GLU A CA 1
ATOM 2198 C C . GLU A 1 288 ? 41.190 130.468 5.146 1.00 96.97 283 GLU A C 1
ATOM 2199 O O . GLU A 1 288 ? 40.015 130.452 4.769 1.00 97.02 283 GLU A O 1
ATOM 2205 N N . LYS A 1 289 ? 41.998 131.544 5.003 1.00 95.29 284 LYS A N 1
ATOM 2206 C CA . LYS A 1 289 ? 41.594 132.809 4.375 1.00 95.72 284 LYS A CA 1
ATOM 2207 C C . LYS A 1 289 ? 41.799 132.697 2.849 1.00 100.85 284 LYS A C 1
ATOM 2208 O O . LYS A 1 289 ? 42.728 133.290 2.286 1.00 100.64 284 LYS A O 1
ATOM 2214 N N . GLY A 1 290 ? 40.942 131.893 2.215 1.00 97.70 285 GLY A N 1
ATOM 2215 C CA . GLY A 1 290 ? 40.975 131.627 0.781 1.00 122.68 285 GLY A CA 1
ATOM 2216 C C . GLY A 1 290 ? 41.162 130.160 0.449 1.00 132.31 285 GLY A C 1
ATOM 2217 O O . GLY A 1 290 ? 40.638 129.284 1.141 1.00 88.20 285 GLY A O 1
ATOM 2218 N N . VAL A 1 313 ? -9.065 123.765 4.484 1.00 87.07 308 VAL A N 1
ATOM 2219 C CA . VAL A 1 313 ? -9.580 122.975 5.604 1.00 85.85 308 VAL A CA 1
ATOM 2220 C C . VAL A 1 313 ? -8.475 122.776 6.686 1.00 86.64 308 VAL A C 1
ATOM 2221 O O . VAL A 1 313 ? -7.276 122.744 6.363 1.00 86.01 308 VAL A O 1
ATOM 2225 N N . ASP A 1 314 ? -8.903 122.697 7.972 1.00 80.08 309 ASP A N 1
ATOM 2226 C CA . ASP A 1 314 ? -8.053 122.515 9.150 1.00 77.64 309 ASP A CA 1
ATOM 2227 C C . ASP A 1 314 ? -7.395 121.127 9.183 1.00 75.25 309 ASP A C 1
ATOM 2228 O O . ASP A 1 314 ? -7.915 120.176 8.595 1.00 75.14 309 ASP A O 1
ATOM 2233 N N . MET A 1 315 ? -6.263 121.028 9.901 1.00 65.93 310 MET A N 1
ATOM 2234 C CA . MET A 1 315 ? -5.417 119.847 10.028 1.00 62.65 310 MET A CA 1
ATOM 2235 C C . MET A 1 315 ? -5.093 119.584 11.513 1.00 61.24 310 MET A C 1
ATOM 2236 O O . MET A 1 315 ? -5.028 120.525 12.313 1.00 61.76 310 MET A O 1
ATOM 2241 N N . GLY A 1 316 ? -4.891 118.315 11.857 1.00 51.42 311 GLY A N 1
ATOM 2242 C CA . GLY A 1 316 ? -4.504 117.922 13.201 1.00 49.27 311 GLY A CA 1
ATOM 2243 C C . GLY A 1 316 ? -3.046 118.230 13.503 1.00 49.60 311 GLY A C 1
ATOM 2244 O O . GLY A 1 316 ? -2.217 118.287 12.594 1.00 49.03 311 GLY A O 1
ATOM 2245 N N . PHE A 1 317 ? -2.724 118.440 14.792 1.00 44.39 312 PHE A N 1
ATOM 2246 C CA . PHE A 1 317 ? -1.364 118.742 15.244 1.00 43.76 312 PHE A CA 1
ATOM 2247 C C . PHE A 1 317 ? -0.357 117.643 14.856 1.00 45.30 312 PHE A C 1
ATOM 2248 O O . PHE A 1 317 ? 0.694 117.935 14.272 1.00 44.83 312 PHE A O 1
ATOM 2256 N N . TYR A 1 318 ? -0.650 116.397 15.236 1.00 39.57 313 TYR A N 1
ATOM 2257 C CA . TYR A 1 318 ? 0.252 115.302 14.927 1.00 38.33 313 TYR A CA 1
ATOM 2258 C C . TYR A 1 318 ? 0.299 114.981 13.453 1.00 42.10 313 TYR A C 1
ATOM 2259 O O . TYR A 1 318 ? 1.352 114.585 12.990 1.00 41.66 313 TYR A O 1
ATOM 2268 N N . TYR A 1 319 ? -0.803 115.164 12.704 1.00 40.28 314 TYR A N 1
ATOM 2269 C CA . TYR A 1 319 ? -0.793 114.891 11.271 1.00 41.47 314 TYR A CA 1
ATOM 2270 C C . TYR A 1 319 ? 0.177 115.895 10.640 1.00 48.20 314 TYR A C 1
ATOM 2271 O O . TYR A 1 319 ? 1.048 115.490 9.876 1.00 48.80 314 TYR A O 1
ATOM 2280 N N . SER A 1 320 ? 0.076 117.186 11.034 1.00 46.52 315 SER A N 1
ATOM 2281 C CA . SER A 1 320 ? 0.965 118.266 10.595 1.00 47.17 315 SER A CA 1
ATOM 2282 C C . SER A 1 320 ? 2.424 117.969 10.974 1.00 53.54 315 SER A C 1
ATOM 2283 O O . SER A 1 320 ? 3.311 118.096 10.122 1.00 53.25 315 SER A O 1
ATOM 2286 N N . LEU A 1 321 ? 2.666 117.544 12.244 1.00 50.21 316 LEU A N 1
ATOM 2287 C CA . LEU A 1 321 ? 4.001 117.182 12.729 1.00 50.43 316 LEU A CA 1
ATOM 2288 C C . LEU A 1 321 ? 4.586 116.018 11.921 1.00 57.11 316 LEU A C 1
ATOM 2289 O O . LEU A 1 321 ? 5.722 116.138 11.463 1.00 58.25 316 LEU A O 1
ATOM 2294 N N . TYR A 1 322 ? 3.805 114.932 11.689 1.00 53.43 317 TYR A N 1
ATOM 2295 C CA . TYR A 1 322 ? 4.250 113.783 10.889 1.00 53.67 317 TYR A CA 1
ATOM 2296 C C . TYR A 1 322 ? 4.565 114.171 9.442 1.00 61.59 317 TYR A C 1
ATOM 2297 O O . TYR A 1 322 ? 5.495 113.608 8.869 1.00 62.05 317 TYR A O 1
ATOM 2306 N N . GLN A 1 323 ? 3.801 115.126 8.865 1.00 60.96 318 GLN A N 1
ATOM 2307 C CA . GLN A 1 323 ? 4.000 115.661 7.509 1.00 62.83 318 GLN A CA 1
ATOM 2308 C C . GLN A 1 323 ? 5.361 116.379 7.421 1.00 70.24 318 GLN A C 1
ATOM 2309 O O . GLN A 1 323 ? 6.200 115.977 6.618 1.00 70.39 318 GLN A O 1
ATOM 2315 N N . LYS A 1 324 ? 5.599 117.387 8.296 1.00 69.89 319 LYS A N 1
ATOM 2316 C CA . LYS A 1 324 ? 6.853 118.150 8.399 1.00 71.46 319 LYS A CA 1
ATOM 2317 C C . LYS A 1 324 ? 8.040 117.216 8.675 1.00 82.16 319 LYS A C 1
ATOM 2318 O O . LYS A 1 324 ? 9.149 117.483 8.217 1.00 83.23 319 LYS A O 1
ATOM 2324 N N . PHE A 1 325 ? 7.792 116.136 9.440 1.00 82.42 320 PHE A N 1
ATOM 2325 C CA . PHE A 1 325 ? 8.727 115.081 9.849 1.00 83.68 320 PHE A CA 1
ATOM 2326 C C . PHE A 1 325 ? 9.239 114.308 8.627 1.00 89.32 320 PHE A C 1
ATOM 2327 O O . PHE A 1 325 ? 10.409 113.920 8.605 1.00 89.17 320 PHE A O 1
ATOM 2335 N N . LYS A 1 326 ? 8.376 114.110 7.607 1.00 87.13 321 LYS A N 1
ATOM 2336 C CA . LYS A 1 326 ? 8.716 113.407 6.364 1.00 87.95 321 LYS A CA 1
ATOM 2337 C C . LYS A 1 326 ? 9.493 114.314 5.406 1.00 94.69 321 LYS A C 1
ATOM 2338 O O . LYS A 1 326 ? 10.471 113.867 4.796 1.00 94.83 321 LYS A O 1
ATOM 2344 N N . GLU A 1 327 ? 9.059 115.591 5.288 1.00 92.30 322 GLU A N 1
ATOM 2345 C CA . GLU A 1 327 ? 9.651 116.619 4.419 1.00 92.60 322 GLU A CA 1
ATOM 2346 C C . GLU A 1 327 ? 11.071 117.052 4.847 1.00 96.92 322 GLU A C 1
ATOM 2347 O O . GLU A 1 327 ? 11.851 117.497 4.000 1.00 96.88 322 GLU A O 1
ATOM 2353 N N . GLU A 1 328 ? 11.400 116.905 6.152 1.00 93.04 323 GLU A N 1
ATOM 2354 C CA . GLU A 1 328 ? 12.695 117.248 6.740 1.00 112.00 323 GLU A CA 1
ATOM 2355 C C . GLU A 1 328 ? 13.623 116.034 6.740 1.00 140.49 323 GLU A C 1
ATOM 2356 O O . GLU A 1 328 ? 14.842 116.187 6.694 1.00 105.00 323 GLU A O 1
ATOM 2358 N N . PRO A 1 344 ? 13.877 97.088 3.937 1.00 70.86 339 PRO A N 1
ATOM 2359 C CA . PRO A 1 344 ? 13.490 95.748 3.454 1.00 71.42 339 PRO A CA 1
ATOM 2360 C C . PRO A 1 344 ? 12.081 95.760 2.870 1.00 75.10 339 PRO A C 1
ATOM 2361 O O . PRO A 1 344 ? 11.158 96.335 3.451 1.00 74.56 339 PRO A O 1
ATOM 2365 N N . LEU A 1 345 ? 11.927 95.158 1.693 1.00 71.86 340 LEU A N 1
ATOM 2366 C CA . LEU A 1 345 ? 10.677 95.142 0.929 1.00 72.03 340 LEU A CA 1
ATOM 2367 C C . LEU A 1 345 ? 9.585 94.256 1.523 1.00 75.18 340 LEU A C 1
ATOM 2368 O O . LEU A 1 345 ? 8.408 94.460 1.212 1.00 74.46 340 LEU A O 1
ATOM 2373 N N . PHE A 1 346 ? 9.979 93.282 2.375 1.00 71.70 341 PHE A N 1
ATOM 2374 C CA . PHE A 1 346 ? 9.091 92.331 3.062 1.00 71.61 341 PHE A CA 1
ATOM 2375 C C . PHE A 1 346 ? 8.530 92.892 4.395 1.00 76.29 341 PHE A C 1
ATOM 2376 O O . PHE A 1 346 ? 7.611 92.299 4.963 1.00 75.53 341 PHE A O 1
ATOM 2384 N N . SER A 1 347 ? 9.110 94.008 4.895 1.00 73.82 342 SER A N 1
ATOM 2385 C CA . SER A 1 347 ? 8.724 94.676 6.144 1.00 73.65 342 SER A CA 1
ATOM 2386 C C . SER A 1 347 ? 7.244 95.093 6.169 1.00 79.37 342 SER A C 1
ATOM 2387 O O . SER A 1 347 ? 6.690 95.470 5.129 1.00 79.66 342 SER A O 1
ATOM 2390 N N . ASP A 1 348 ? 6.614 95.019 7.362 1.00 75.94 343 ASP A N 1
ATOM 2391 C CA . ASP A 1 348 ? 5.216 95.403 7.561 1.00 75.84 343 ASP A CA 1
ATOM 2392 C C . ASP A 1 348 ? 5.136 96.937 7.548 1.00 79.46 343 ASP A C 1
ATOM 2393 O O . ASP A 1 348 ? 5.821 97.563 8.366 1.00 77.91 343 ASP A O 1
ATOM 2398 N N . PRO A 1 349 ? 4.359 97.565 6.617 1.00 77.01 344 PRO A N 1
ATOM 2399 C CA . PRO A 1 349 ? 4.276 99.042 6.604 1.00 76.66 344 PRO A CA 1
ATOM 2400 C C . PRO A 1 349 ? 3.628 99.600 7.875 1.00 79.56 344 PRO A C 1
ATOM 2401 O O . PRO A 1 349 ? 4.058 100.645 8.366 1.00 78.36 344 PRO A O 1
ATOM 2405 N N . SER A 1 350 ? 2.638 98.869 8.433 1.00 76.27 345 SER A N 1
ATOM 2406 C CA . SER A 1 350 ? 1.931 99.235 9.668 1.00 75.81 345 SER A CA 1
ATOM 2407 C C . SER A 1 350 ? 2.857 99.238 10.904 1.00 78.61 345 SER A C 1
ATOM 2408 O O . SER A 1 350 ? 2.610 99.986 11.852 1.00 76.34 345 SER A O 1
ATOM 2411 N N . LYS A 1 351 ? 3.910 98.395 10.883 1.00 76.40 346 LYS A N 1
ATOM 2412 C CA . LYS A 1 351 ? 4.897 98.281 11.956 1.00 76.05 346 LYS A CA 1
ATOM 2413 C C . LYS A 1 351 ? 6.055 99.275 11.755 1.00 81.34 346 LYS A C 1
ATOM 2414 O O . LYS A 1 351 ? 6.709 99.231 10.706 1.00 80.97 346 LYS A O 1
ATOM 2420 N N . PRO A 1 352 ? 6.336 100.180 12.734 1.00 79.00 347 PRO A N 1
ATOM 2421 C CA . PRO A 1 352 ? 7.494 101.071 12.570 1.00 78.73 347 PRO A CA 1
ATOM 2422 C C . PRO A 1 352 ? 8.764 100.292 12.904 1.00 81.48 347 PRO A C 1
ATOM 2423 O O . PRO A 1 352 ? 8.797 99.540 13.891 1.00 82.29 347 PRO A O 1
ATOM 2427 N N . GLY A 1 353 ? 9.772 100.426 12.053 1.00 74.70 348 GLY A N 1
ATOM 2428 C CA . GLY A 1 353 ? 11.042 99.748 12.261 1.00 73.11 348 GLY A CA 1
ATOM 2429 C C . GLY A 1 353 ? 11.878 100.415 13.338 1.00 72.59 348 GLY A C 1
ATOM 2430 O O . GLY A 1 353 ? 11.862 101.643 13.481 1.00 72.05 348 GLY A O 1
ATOM 2431 N N . GLY A 1 354 ? 12.591 99.601 14.104 1.00 65.15 349 GLY A N 1
ATOM 2432 C CA . GLY A 1 354 ? 13.509 100.091 15.120 1.00 62.27 349 GLY A CA 1
ATOM 2433 C C . GLY A 1 354 ? 13.043 100.171 16.558 1.00 59.90 349 GLY A C 1
ATOM 2434 O O . GLY A 1 354 ? 11.936 99.758 16.924 1.00 58.46 349 GLY A O 1
ATOM 2435 N N . PHE A 1 355 ? 13.946 100.718 17.376 1.00 52.26 350 PHE A N 1
ATOM 2436 C CA . PHE A 1 355 ? 13.810 100.934 18.803 1.00 49.13 350 PHE A CA 1
ATOM 2437 C C . PHE A 1 355 ? 13.140 102.275 19.055 1.00 48.45 350 PHE A C 1
ATOM 2438 O O . PHE A 1 355 ? 13.282 103.199 18.241 1.00 46.05 350 PHE A O 1
ATOM 2446 N N . ARG A 1 356 ? 12.392 102.385 20.171 1.00 42.92 351 ARG A N 1
ATOM 2447 C CA . ARG A 1 356 ? 11.741 103.653 20.493 1.00 41.70 351 ARG A CA 1
ATOM 2448 C C . ARG A 1 356 ? 12.783 104.600 21.090 1.00 47.76 351 ARG A C 1
ATOM 2449 O O . ARG A 1 356 ? 13.321 104.322 22.169 1.00 48.58 351 ARG A O 1
ATOM 2457 N N . LEU A 1 357 ? 13.098 105.687 20.368 1.00 44.93 352 LEU A N 1
ATOM 2458 C CA . LEU A 1 357 ? 14.089 106.682 20.779 1.00 45.34 352 LEU A CA 1
ATOM 2459 C C . LEU A 1 357 ? 13.820 107.288 22.160 1.00 49.65 352 LEU A C 1
ATOM 2460 O O . LEU A 1 357 ? 12.704 107.696 22.461 1.00 49.31 352 LEU A O 1
ATOM 2465 N N . ARG A 1 358 ? 14.867 107.351 22.987 1.00 46.95 353 ARG A N 1
ATOM 2466 C CA . ARG A 1 358 ? 14.825 107.926 24.321 1.00 45.61 353 ARG A CA 1
ATOM 2467 C C . ARG A 1 358 ? 16.110 108.737 24.577 1.00 50.10 353 ARG A C 1
ATOM 2468 O O . ARG A 1 358 ? 17.189 108.167 24.658 1.00 51.31 353 ARG A O 1
ATOM 2476 N N . TYR A 1 359 ? 16.003 110.066 24.647 1.00 46.74 354 TYR A N 1
ATOM 2477 C CA . TYR A 1 359 ? 17.148 110.956 24.870 1.00 47.06 354 TYR A CA 1
ATOM 2478 C C . TYR A 1 359 ? 17.776 110.805 26.244 1.00 53.70 354 TYR A C 1
ATOM 2479 O O . TYR A 1 359 ? 17.084 110.847 27.249 1.00 51.93 354 TYR A O 1
ATOM 2488 N N . GLY A 1 360 ? 19.086 110.609 26.258 1.00 55.25 355 GLY A N 1
ATOM 2489 C CA . GLY A 1 360 ? 19.862 110.456 27.480 1.00 57.41 355 GLY A CA 1
ATOM 2490 C C . GLY A 1 360 ? 20.717 111.678 27.743 1.00 66.78 355 GLY A C 1
ATOM 2491 O O . GLY A 1 360 ? 21.099 112.388 26.800 1.00 66.26 355 GLY A O 1
ATOM 2492 N N . ARG A 1 361 ? 20.991 111.962 29.028 1.00 66.45 356 ARG A N 1
ATOM 2493 C CA . ARG A 1 361 ? 21.839 113.096 29.394 1.00 67.71 356 ARG A CA 1
ATOM 2494 C C . ARG A 1 361 ? 23.261 112.600 29.702 1.00 73.76 356 ARG A C 1
ATOM 2495 O O . ARG A 1 361 ? 23.565 112.200 30.838 1.00 73.63 356 ARG A O 1
ATOM 2503 N N . SER A 1 362 ? 24.102 112.562 28.641 1.00 71.00 357 SER A N 1
ATOM 2504 C CA . SER A 1 362 ? 25.497 112.109 28.664 1.00 106.47 357 SER A CA 1
ATOM 2505 C C . SER A 1 362 ? 26.349 112.864 27.633 1.00 139.83 357 SER A C 1
ATOM 2506 O O . SER A 1 362 ? 25.840 113.312 26.603 1.00 103.64 357 SER A O 1
ATOM 2509 N N . TRP A 1 370 ? 22.503 102.670 22.226 1.00 63.83 365 TRP A N 1
ATOM 2510 C CA . TRP A 1 370 ? 23.338 102.652 23.425 1.00 64.21 365 TRP A CA 1
ATOM 2511 C C . TRP A 1 370 ? 22.626 101.956 24.641 1.00 61.96 365 TRP A C 1
ATOM 2512 O O . TRP A 1 370 ? 22.924 100.797 24.910 1.00 61.48 365 TRP A O 1
ATOM 2523 N N . GLY A 1 371 ? 21.688 102.623 25.325 1.00 54.61 366 GLY A N 1
ATOM 2524 C CA . GLY A 1 371 ? 20.962 102.047 26.469 1.00 52.56 366 GLY A CA 1
ATOM 2525 C C . GLY A 1 371 ? 19.794 101.156 26.060 1.00 52.72 366 GLY A C 1
ATOM 2526 O O . GLY A 1 371 ? 18.841 101.645 25.456 1.00 51.88 366 GLY A O 1
ATOM 2527 N N . ILE A 1 372 ? 19.868 99.833 26.363 1.00 46.72 367 ILE A N 1
ATOM 2528 C CA . ILE A 1 372 ? 18.893 98.803 25.975 1.00 45.29 367 ILE A CA 1
ATOM 2529 C C . ILE A 1 372 ? 18.455 97.927 27.182 1.00 46.90 367 ILE A C 1
ATOM 2530 O O . ILE A 1 372 ? 19.297 97.516 27.970 1.00 46.06 367 ILE A O 1
ATOM 2535 N N . ASN A 1 373 ? 17.135 97.631 27.302 1.00 42.16 368 ASN A N 1
ATOM 2536 C CA . ASN A 1 373 ? 16.599 96.784 28.372 1.00 41.83 368 ASN A CA 1
ATOM 2537 C C . ASN A 1 373 ? 17.130 95.350 28.195 1.00 46.52 368 ASN A C 1
ATOM 2538 O O . ASN A 1 373 ? 17.113 94.861 27.072 1.00 45.17 368 ASN A O 1
ATOM 2543 N N . PRO A 1 374 ? 17.598 94.667 29.277 1.00 46.08 369 PRO A N 1
ATOM 2544 C CA . PRO A 1 374 ? 18.085 93.277 29.137 1.00 46.44 369 PRO A CA 1
ATOM 2545 C C . PRO A 1 374 ? 17.107 92.310 28.446 1.00 49.45 369 PRO A C 1
ATOM 2546 O O . PRO A 1 374 ? 17.568 91.392 27.768 1.00 49.28 369 PRO A O 1
ATOM 2550 N N . ALA A 1 375 ? 15.774 92.533 28.580 1.00 45.30 370 ALA A N 1
ATOM 2551 C CA . ALA A 1 375 ? 14.733 91.723 27.917 1.00 44.69 370 ALA A CA 1
ATOM 2552 C C . ALA A 1 375 ? 14.780 91.843 26.381 1.00 47.19 370 ALA A C 1
ATOM 2553 O O . ALA A 1 375 ? 14.459 90.860 25.696 1.00 46.92 370 ALA A O 1
ATOM 2555 N N . THR A 1 376 ? 15.202 93.019 25.840 1.00 41.94 371 THR A N 1
ATOM 2556 C CA . THR A 1 376 ? 15.289 93.155 24.380 1.00 42.56 371 THR A CA 1
ATOM 2557 C C . THR A 1 376 ? 16.587 92.484 23.874 1.00 48.07 371 THR A C 1
ATOM 2558 O O . THR A 1 376 ? 16.597 91.998 22.746 1.00 47.31 371 THR A O 1
ATOM 2562 N N . MET A 1 377 ? 17.628 92.356 24.732 1.00 46.03 372 MET A N 1
ATOM 2563 C CA . MET A 1 377 ? 18.860 91.645 24.395 1.00 46.86 372 MET A CA 1
ATOM 2564 C C . MET A 1 377 ? 18.584 90.127 24.254 1.00 52.49 372 MET A C 1
ATOM 2565 O O . MET A 1 377 ? 19.155 89.469 23.387 1.00 53.86 372 MET A O 1
ATOM 2570 N N . ILE A 1 378 ? 17.702 89.583 25.100 1.00 49.13 373 ILE A N 1
ATOM 2571 C CA . ILE A 1 378 ? 17.318 88.172 25.087 1.00 49.68 373 ILE A CA 1
ATOM 2572 C C . ILE A 1 378 ? 16.353 87.876 23.940 1.00 53.45 373 ILE A C 1
ATOM 2573 O O . ILE A 1 378 ? 16.405 86.781 23.376 1.00 52.77 373 ILE A O 1
ATOM 2578 N N . LEU A 1 379 ? 15.435 88.814 23.638 1.00 49.87 374 LEU A N 1
ATOM 2579 C CA . LEU A 1 379 ? 14.398 88.568 22.642 1.00 49.52 374 LEU A CA 1
ATOM 2580 C C . LEU A 1 379 ? 14.775 88.979 21.222 1.00 53.41 374 LEU A C 1
ATOM 2581 O O . LEU A 1 379 ? 14.255 88.381 20.282 1.00 52.99 374 LEU A O 1
ATOM 2586 N N . VAL A 1 380 ? 15.702 89.941 21.057 1.00 50.34 375 VAL A N 1
ATOM 2587 C CA . VAL A 1 380 ? 16.139 90.420 19.735 1.00 71.99 375 VAL A CA 1
ATOM 2588 C C . VAL A 1 380 ? 17.566 89.954 19.418 1.00 110.09 375 VAL A C 1
ATOM 2589 O O . VAL A 1 380 ? 18.466 90.082 20.246 1.00 81.54 375 VAL A O 1
ATOM 2593 N N . GLY A 1 398 ? 30.071 105.076 15.815 1.00 81.06 393 GLY A N 1
ATOM 2594 C CA . GLY A 1 398 ? 30.191 103.789 16.495 1.00 80.98 393 GLY A CA 1
ATOM 2595 C C . GLY A 1 398 ? 29.276 103.654 17.696 1.00 83.54 393 GLY A C 1
ATOM 2596 O O . GLY A 1 398 ? 29.120 104.608 18.468 1.00 83.63 393 GLY A O 1
ATOM 2597 N N . ALA A 1 399 ? 28.670 102.465 17.874 1.00 77.93 394 ALA A N 1
ATOM 2598 C CA . ALA A 1 399 ? 27.730 102.247 18.979 1.00 76.23 394 ALA A CA 1
ATOM 2599 C C . ALA A 1 399 ? 28.040 101.035 19.866 1.00 75.25 394 ALA A C 1
ATOM 2600 O O . ALA A 1 399 ? 28.351 99.955 19.369 1.00 76.00 394 ALA A O 1
ATOM 2602 N N . VAL A 1 400 ? 27.911 101.230 21.182 1.00 66.84 395 VAL A N 1
ATOM 2603 C CA . VAL A 1 400 ? 28.110 100.214 22.215 1.00 64.43 395 VAL A CA 1
ATOM 2604 C C . VAL A 1 400 ? 26.793 100.094 23.025 1.00 62.82 395 VAL A C 1
ATOM 2605 O O . VAL A 1 400 ? 26.282 101.099 23.511 1.00 61.36 395 VAL A O 1
ATOM 2609 N N . VAL A 1 401 ? 26.268 98.863 23.168 1.00 56.06 396 VAL A N 1
ATOM 2610 C CA . VAL A 1 401 ? 25.033 98.565 23.897 1.00 54.52 396 VAL A CA 1
ATOM 2611 C C . VAL A 1 401 ? 25.316 98.335 25.393 1.00 57.97 396 VAL A C 1
ATOM 2612 O O . VAL A 1 401 ? 26.260 97.626 25.741 1.00 59.95 396 VAL A O 1
ATOM 2616 N N . THR A 1 402 ? 24.496 98.929 26.273 1.00 51.89 397 THR A N 1
ATOM 2617 C CA . THR A 1 402 ? 24.636 98.812 27.731 1.00 51.19 397 THR A CA 1
ATOM 2618 C C . THR A 1 402 ? 23.293 98.394 28.340 1.00 53.18 397 THR A C 1
ATOM 2619 O O . THR A 1 402 ? 22.278 98.991 27.979 1.00 51.39 397 THR A O 1
ATOM 2623 N N . PRO A 1 403 ? 23.247 97.443 29.306 1.00 50.50 398 PRO A N 1
ATOM 2624 C CA . PRO A 1 403 ? 21.955 97.104 29.925 1.00 50.28 398 PRO A CA 1
ATOM 2625 C C . PRO A 1 403 ? 21.426 98.168 30.893 1.00 53.88 398 PRO A C 1
ATOM 2626 O O . PRO A 1 403 ? 22.139 98.650 31.783 1.00 54.73 398 PRO A O 1
ATOM 2630 N N . VAL A 1 404 ? 20.165 98.570 30.659 1.00 49.66 399 VAL A N 1
ATOM 2631 C CA . VAL A 1 404 ? 19.400 99.556 31.430 1.00 48.53 399 VAL A CA 1
ATOM 2632 C C . VAL A 1 404 ? 18.063 98.886 31.746 1.00 52.11 399 VAL A C 1
ATOM 2633 O O . VAL A 1 404 ? 17.303 98.562 30.844 1.00 52.20 399 VAL A O 1
ATOM 2637 N N . THR A 1 405 ? 17.800 98.655 33.023 1.00 49.34 400 THR A N 1
ATOM 2638 C CA . THR A 1 405 ? 16.606 97.956 33.499 1.00 49.27 400 THR A CA 1
ATOM 2639 C C . THR A 1 405 ? 15.378 98.845 33.722 1.00 52.84 400 THR A C 1
ATOM 2640 O O . THR A 1 405 ? 14.275 98.310 33.873 1.00 53.40 400 THR A O 1
ATOM 2644 N N . THR A 1 406 ? 15.565 100.177 33.745 1.00 47.36 401 THR A N 1
ATOM 2645 C CA . THR A 1 406 ? 14.497 101.153 33.986 1.00 47.11 401 THR A CA 1
ATOM 2646 C C . THR A 1 406 ? 13.683 101.512 32.739 1.00 50.22 401 THR A C 1
ATOM 2647 O O . THR A 1 406 ? 12.522 101.917 32.868 1.00 51.20 401 THR A O 1
ATOM 2651 N N . ILE A 1 407 ? 14.287 101.384 31.548 1.00 42.85 402 ILE A N 1
ATOM 2652 C CA . ILE A 1 407 ? 13.613 101.650 30.280 1.00 41.09 402 ILE A CA 1
ATOM 2653 C C . ILE A 1 407 ? 12.789 100.432 29.840 1.00 44.57 402 ILE A C 1
ATOM 2654 O O . ILE A 1 407 ? 12.928 99.361 30.418 1.00 43.69 402 ILE A O 1
ATOM 2659 N N . GLU A 1 408 ? 11.915 100.610 28.853 1.00 41.93 403 GLU A N 1
ATOM 2660 C CA . GLU A 1 408 ? 11.019 99.565 28.372 1.00 41.60 403 GLU A CA 1
ATOM 2661 C C . GLU A 1 408 ? 11.652 98.588 27.404 1.00 43.37 403 GLU A C 1
ATOM 2662 O O . GLU A 1 408 ? 12.489 98.961 26.571 1.00 41.80 403 GLU A O 1
ATOM 2668 N N . GLY A 1 409 ? 11.214 97.340 27.525 1.00 39.86 404 GLY A N 1
ATOM 2669 C CA . GLY A 1 409 ? 11.629 96.234 26.676 1.00 39.30 404 GLY A CA 1
ATOM 2670 C C . GLY A 1 409 ? 10.633 96.011 25.548 1.00 42.14 404 GLY A C 1
ATOM 2671 O O . GLY A 1 409 ? 9.796 96.875 25.283 1.00 40.79 404 GLY A O 1
ATOM 2672 N N . PRO A 1 410 ? 10.686 94.856 24.857 1.00 39.65 405 PRO A N 1
ATOM 2673 C CA . PRO A 1 410 ? 9.763 94.637 23.727 1.00 38.83 405 PRO A CA 1
ATOM 2674 C C . PRO A 1 410 ? 8.311 94.336 24.082 1.00 42.45 405 PRO A C 1
ATOM 2675 O O . PRO A 1 410 ? 7.977 94.010 25.229 1.00 40.87 405 PRO A O 1
ATOM 2679 N N . ILE A 1 411 ? 7.441 94.479 23.067 1.00 39.06 406 ILE A N 1
ATOM 2680 C CA . ILE A 1 411 ? 6.034 94.103 23.123 1.00 38.20 406 ILE A CA 1
ATOM 2681 C C . ILE A 1 411 ? 5.946 92.899 22.191 1.00 40.75 406 ILE A C 1
ATOM 2682 O O . ILE A 1 411 ? 6.257 93.006 21.002 1.00 40.68 406 ILE A O 1
ATOM 2687 N N . VAL A 1 412 ? 5.607 91.750 22.755 1.00 37.32 407 VAL A N 1
ATOM 2688 C CA . VAL A 1 412 ? 5.538 90.493 22.024 1.00 37.83 407 VAL A CA 1
ATOM 2689 C C . VAL A 1 412 ? 4.140 89.918 21.932 1.00 42.35 407 VAL A C 1
ATOM 2690 O O . VAL A 1 412 ? 3.320 90.081 22.840 1.00 41.67 407 VAL A O 1
ATOM 2694 N N . LYS A 1 413 ? 3.922 89.160 20.850 1.00 40.48 408 LYS A N 1
ATOM 2695 C CA . LYS A 1 413 ? 2.731 88.394 20.546 1.00 40.28 408 LYS A CA 1
ATOM 2696 C C . LYS A 1 413 ? 3.172 86.942 20.636 1.00 45.08 408 LYS A C 1
ATOM 2697 O O . LYS A 1 413 ? 4.189 86.547 20.038 1.00 44.32 408 LYS A O 1
ATOM 2703 N N . LEU A 1 414 ? 2.430 86.160 21.416 1.00 42.00 409 LEU A N 1
ATOM 2704 C CA . LEU A 1 414 ? 2.734 84.746 21.604 1.00 42.27 409 LEU A CA 1
ATOM 2705 C C . LEU A 1 414 ? 1.993 83.871 20.593 1.00 46.50 409 LEU A C 1
ATOM 2706 O O . LEU A 1 414 ? 1.135 84.373 19.868 1.00 44.97 409 LEU A O 1
ATOM 2711 N N . LYS A 1 415 ? 2.362 82.571 20.518 1.00 44.76 410 LYS A N 1
ATOM 2712 C CA . LYS A 1 415 ? 1.774 81.595 19.606 1.00 45.37 410 LYS A CA 1
ATOM 2713 C C . LYS A 1 415 ? 0.253 81.455 19.788 1.00 50.63 410 LYS A C 1
ATOM 2714 O O . LYS A 1 415 ? -0.472 81.358 18.791 1.00 51.09 410 LYS A O 1
ATOM 2720 N N . ASP A 1 416 ? -0.229 81.567 21.050 1.00 47.16 411 ASP A N 1
ATOM 2721 C CA . ASP A 1 416 ? -1.645 81.524 21.427 1.00 47.08 411 ASP A CA 1
ATOM 2722 C C . ASP A 1 416 ? -2.449 82.829 21.074 1.00 49.54 411 ASP A C 1
ATOM 2723 O O . ASP A 1 416 ? -3.654 82.886 21.347 1.00 49.74 411 ASP A O 1
ATOM 2728 N N . GLY A 1 417 ? -1.763 83.863 20.560 1.00 43.89 412 GLY A N 1
ATOM 2729 C CA . GLY A 1 417 ? -2.353 85.160 20.216 1.00 42.12 412 GLY A CA 1
ATOM 2730 C C . GLY A 1 417 ? -2.207 86.250 21.279 1.00 46.05 412 GLY A C 1
ATOM 2731 O O . GLY A 1 417 ? -2.350 87.438 20.970 1.00 45.09 412 GLY A O 1
ATOM 2732 N N . SER A 1 418 ? -1.882 85.867 22.540 1.00 41.54 413 SER A N 1
ATOM 2733 C CA . SER A 1 418 ? -1.688 86.799 23.650 1.00 40.83 413 SER A CA 1
ATOM 2734 C C . SER A 1 418 ? -0.597 87.848 23.364 1.00 43.69 413 SER A C 1
ATOM 2735 O O . SER A 1 418 ? 0.396 87.543 22.701 1.00 43.29 413 SER A O 1
ATOM 2738 N N . VAL A 1 419 ? -0.833 89.093 23.789 1.00 38.86 414 VAL A N 1
ATOM 2739 C CA . VAL A 1 419 ? 0.114 90.201 23.606 1.00 38.30 414 VAL A CA 1
ATOM 2740 C C . VAL A 1 419 ? 0.596 90.677 24.990 1.00 43.21 414 VAL A C 1
ATOM 2741 O O . VAL A 1 419 ? -0.204 90.838 25.914 1.00 40.90 414 VAL A O 1
ATOM 2745 N N . LEU A 1 420 ? 1.911 90.857 25.131 1.00 43.39 415 LEU A N 1
ATOM 2746 C CA . LEU A 1 420 ? 2.517 91.181 26.416 1.00 44.88 415 LEU A CA 1
ATOM 2747 C C . LEU A 1 420 ? 3.708 92.113 26.307 1.00 44.80 415 LEU A C 1
ATOM 2748 O O . LEU A 1 420 ? 4.483 92.030 25.356 1.00 44.07 415 LEU A O 1
ATOM 2753 N N . ARG A 1 421 ? 3.863 92.991 27.306 1.00 39.94 416 ARG A N 1
ATOM 2754 C CA . ARG A 1 421 ? 5.026 93.867 27.433 1.00 39.16 416 ARG A CA 1
ATOM 2755 C C . ARG A 1 421 ? 6.047 93.044 28.177 1.00 41.62 416 ARG A C 1
ATOM 2756 O O . ARG A 1 421 ? 5.672 92.286 29.068 1.00 40.72 416 ARG A O 1
ATOM 2764 N N . VAL A 1 422 ? 7.305 93.070 27.753 1.00 39.72 417 VAL A N 1
ATOM 2765 C CA . VAL A 1 422 ? 8.333 92.276 28.427 1.00 39.84 417 VAL A CA 1
ATOM 2766 C C . VAL A 1 422 ? 9.401 93.251 28.937 1.00 43.47 417 VAL A C 1
ATOM 2767 O O . VAL A 1 422 ? 10.265 93.651 28.160 1.00 42.57 417 VAL A O 1
ATOM 2771 N N . ASP A 1 423 ? 9.324 93.664 30.210 1.00 40.23 418 ASP A N 1
ATOM 2772 C CA . ASP A 1 423 ? 10.255 94.692 30.693 1.00 41.73 418 ASP A CA 1
ATOM 2773 C C . ASP A 1 423 ? 11.379 94.213 31.620 1.00 47.96 418 ASP A C 1
ATOM 2774 O O . ASP A 1 423 ? 12.171 95.044 32.068 1.00 49.04 418 ASP A O 1
ATOM 2779 N N . ASP A 1 424 ? 11.485 92.903 31.870 1.00 45.20 419 ASP A N 1
ATOM 2780 C CA . ASP A 1 424 ? 12.538 92.332 32.726 1.00 45.83 419 ASP A CA 1
ATOM 2781 C C . ASP A 1 424 ? 13.144 91.064 32.112 1.00 50.39 419 ASP A C 1
ATOM 2782 O O . ASP A 1 424 ? 12.486 90.394 31.316 1.00 48.24 419 ASP A O 1
ATOM 2787 N N . TYR A 1 425 ? 14.391 90.744 32.515 1.00 49.53 420 TYR A N 1
ATOM 2788 C CA . TYR A 1 425 ? 15.202 89.588 32.109 1.00 49.97 420 TYR A CA 1
ATOM 2789 C C . TYR A 1 425 ? 14.490 88.248 32.336 1.00 53.01 420 TYR A C 1
ATOM 2790 O O . TYR A 1 425 ? 14.527 87.397 31.442 1.00 53.43 420 TYR A O 1
ATOM 2799 N N . ASN A 1 426 ? 13.875 88.052 33.532 1.00 48.55 421 ASN A N 1
ATOM 2800 C CA . ASN A 1 426 ? 13.202 86.796 33.911 1.00 47.67 421 ASN A CA 1
ATOM 2801 C C . ASN A 1 426 ? 11.975 86.466 33.078 1.00 49.01 421 ASN A C 1
ATOM 2802 O O . ASN A 1 426 ? 11.756 85.297 32.765 1.00 48.76 421 ASN A O 1
ATOM 2807 N N . LEU A 1 427 ? 11.160 87.490 32.739 1.00 44.50 422 LEU A N 1
ATOM 2808 C CA . LEU A 1 427 ? 9.966 87.306 31.918 1.00 42.91 422 LEU A CA 1
ATOM 2809 C C . LEU A 1 427 ? 10.337 87.005 30.446 1.00 47.15 422 LEU A C 1
ATOM 2810 O O . LEU A 1 427 ? 9.666 86.201 29.802 1.00 47.11 422 LEU A O 1
ATOM 2815 N N . ALA A 1 428 ? 11.439 87.615 29.953 1.00 44.37 423 ALA A N 1
ATOM 2816 C CA . ALA A 1 428 ? 11.995 87.395 28.615 1.00 45.09 423 ALA A CA 1
ATOM 2817 C C . ALA A 1 428 ? 12.360 85.915 28.419 1.00 51.94 423 ALA A C 1
ATOM 2818 O O . ALA A 1 428 ? 12.090 85.357 27.357 1.00 52.05 423 ALA A O 1
ATOM 2820 N N . LEU A 1 429 ? 12.956 85.288 29.450 1.00 50.11 424 LEU A N 1
ATOM 2821 C CA . LEU A 1 429 ? 13.356 83.882 29.410 1.00 51.56 424 LEU A CA 1
ATOM 2822 C C . LEU A 1 429 ? 12.149 82.971 29.404 1.00 54.55 424 LEU A C 1
ATOM 2823 O O . LEU A 1 429 ? 12.141 82.006 28.656 1.00 55.66 424 LEU A O 1
ATOM 2828 N N . LYS A 1 430 ? 11.125 83.302 30.213 1.00 50.13 425 LYS A N 1
ATOM 2829 C CA . LYS A 1 430 ? 9.876 82.556 30.344 1.00 49.70 425 LYS A CA 1
ATOM 2830 C C . LYS A 1 430 ? 9.056 82.500 29.041 1.00 53.08 425 LYS A C 1
ATOM 2831 O O . LYS A 1 430 ? 8.483 81.447 28.733 1.00 53.08 425 LYS A O 1
ATOM 2837 N N . VAL A 1 431 ? 9.005 83.611 28.272 1.00 47.68 426 VAL A N 1
ATOM 2838 C CA . VAL A 1 431 ? 8.174 83.681 27.055 1.00 46.21 426 VAL A CA 1
ATOM 2839 C C . VAL A 1 431 ? 8.929 83.393 25.767 1.00 50.35 426 VAL A C 1
ATOM 2840 O O . VAL A 1 431 ? 8.287 83.201 24.735 1.00 50.58 426 VAL A O 1
ATOM 2844 N N . ARG A 1 432 ? 10.269 83.406 25.813 1.00 47.82 427 ARG A N 1
ATOM 2845 C CA . ARG A 1 432 ? 11.167 83.232 24.664 1.00 49.83 427 ARG A CA 1
ATOM 2846 C C . ARG A 1 432 ? 10.727 82.115 23.672 1.00 56.01 427 ARG A C 1
ATOM 2847 O O . ARG A 1 432 ? 10.650 82.382 22.476 1.00 57.34 427 ARG A O 1
ATOM 2855 N N . GLU A 1 433 ? 10.414 80.911 24.175 1.00 52.85 428 GLU A N 1
ATOM 2856 C CA . GLU A 1 433 ? 9.999 79.734 23.385 1.00 54.42 428 GLU A CA 1
ATOM 2857 C C . GLU A 1 433 ? 8.590 79.872 22.762 1.00 57.10 428 GLU A C 1
ATOM 2858 O O . GLU A 1 433 ? 8.254 79.140 21.830 1.00 55.57 428 GLU A O 1
ATOM 2864 N N . ASP A 1 434 ? 7.767 80.784 23.317 1.00 53.36 429 ASP A N 1
ATOM 2865 C CA . ASP A 1 434 ? 6.379 81.012 22.912 1.00 52.31 429 ASP A CA 1
ATOM 2866 C C . ASP A 1 434 ? 6.161 82.271 22.058 1.00 51.31 429 ASP A C 1
ATOM 2867 O O . ASP A 1 434 ? 5.045 82.497 21.594 1.00 50.13 429 ASP A O 1
ATOM 2872 N N . VAL A 1 435 ? 7.217 83.071 21.833 1.00 45.58 430 VAL A N 1
ATOM 2873 C CA . VAL A 1 435 ? 7.121 84.290 21.021 1.00 44.46 430 VAL A CA 1
ATOM 2874 C C . VAL A 1 435 ? 6.872 83.942 19.562 1.00 50.47 430 VAL A C 1
ATOM 2875 O O . VAL A 1 435 ? 7.555 83.099 18.991 1.00 52.20 430 VAL A O 1
ATOM 2879 N N . GLU A 1 436 ? 5.871 84.581 18.983 1.00 47.41 431 GLU A N 1
ATOM 2880 C CA . GLU A 1 436 ? 5.474 84.378 17.604 1.00 47.72 431 GLU A CA 1
ATOM 2881 C C . GLU A 1 436 ? 5.856 85.602 16.775 1.00 50.39 431 GLU A C 1
ATOM 2882 O O . GLU A 1 436 ? 6.167 85.452 15.602 1.00 52.21 431 GLU A O 1
ATOM 2888 N N . GLU A 1 437 ? 5.845 86.808 17.387 1.00 45.40 432 GLU A N 1
ATOM 2889 C CA . GLU A 1 437 ? 6.175 88.073 16.725 1.00 44.09 432 GLU A CA 1
ATOM 2890 C C . GLU A 1 437 ? 6.594 89.144 17.734 1.00 46.97 432 GLU A C 1
ATOM 2891 O O . GLU A 1 437 ? 5.980 89.288 18.803 1.00 46.83 432 GLU A O 1
ATOM 2897 N N . ILE A 1 438 ? 7.600 89.939 17.361 1.00 42.59 433 ILE A N 1
ATOM 2898 C CA . ILE A 1 438 ? 8.015 91.097 18.150 1.00 41.99 433 ILE A CA 1
ATOM 2899 C C . ILE A 1 438 ? 7.316 92.267 17.486 1.00 45.30 433 ILE A C 1
ATOM 2900 O O . ILE A 1 438 ? 7.581 92.564 16.324 1.00 43.79 433 ILE A O 1
ATOM 2905 N N . LEU A 1 439 ? 6.352 92.872 18.199 1.00 41.96 434 LEU A N 1
ATOM 2906 C CA . LEU A 1 439 ? 5.547 93.986 17.695 1.00 40.55 434 LEU A CA 1
ATOM 2907 C C . LEU A 1 439 ? 6.322 95.285 17.795 1.00 44.24 434 LEU A C 1
ATOM 2908 O O . LEU A 1 439 ? 6.297 96.083 16.869 1.00 44.78 434 LEU A O 1
ATOM 2913 N N . TYR A 1 440 ? 6.990 95.490 18.937 1.00 39.66 435 TYR A N 1
ATOM 2914 C CA . TYR A 1 440 ? 7.796 96.658 19.287 1.00 38.91 435 TYR A CA 1
ATOM 2915 C C . TYR A 1 440 ? 9.065 96.151 19.936 1.00 43.41 435 TYR A C 1
ATOM 2916 O O . TYR A 1 440 ? 8.995 95.317 20.843 1.00 43.07 435 TYR A O 1
ATOM 2925 N N . LEU A 1 441 ? 10.221 96.604 19.425 1.00 41.52 436 LEU A N 1
ATOM 2926 C CA . LEU A 1 441 ? 11.561 96.165 19.825 1.00 41.76 436 LEU A CA 1
ATOM 2927 C C . LEU A 1 441 ? 11.995 96.542 21.230 1.00 44.48 436 LEU A C 1
ATOM 2928 O O . LEU A 1 441 ? 12.781 95.808 21.819 1.00 45.72 436 LEU A O 1
ATOM 2933 N N . GLY A 1 442 ? 11.535 97.683 21.723 1.00 39.77 437 GLY A N 1
ATOM 2934 C CA . GLY A 1 442 ? 11.907 98.209 23.031 1.00 39.00 437 GLY A CA 1
ATOM 2935 C C . GLY A 1 442 ? 12.533 99.582 22.908 1.00 42.12 437 GLY A C 1
ATOM 2936 O O . GLY A 1 442 ? 12.679 100.090 21.799 1.00 42.74 437 GLY A O 1
ATOM 2937 N N . ASP A 1 443 ? 12.919 100.197 24.020 1.00 38.88 438 ASP A N 1
ATOM 2938 C CA . ASP A 1 443 ? 13.565 101.510 23.913 1.00 39.38 438 ASP A CA 1
ATOM 2939 C C . ASP A 1 443 ? 15.059 101.406 23.668 1.00 42.82 438 ASP A C 1
ATOM 2940 O O . ASP A 1 443 ? 15.681 100.387 23.987 1.00 40.48 438 ASP A O 1
ATOM 2945 N N . ALA A 1 444 ? 15.635 102.517 23.162 1.00 40.40 439 ALA A N 1
ATOM 2946 C CA . ALA A 1 444 ? 17.064 102.732 22.983 1.00 40.48 439 ALA A CA 1
ATOM 2947 C C . ALA A 1 444 ? 17.377 104.148 23.501 1.00 44.12 439 ALA A C 1
ATOM 2948 O O . ALA A 1 444 ? 16.900 105.141 22.930 1.00 41.74 439 ALA A O 1
ATOM 2950 N N . VAL A 1 445 ? 18.106 104.224 24.628 1.00 42.77 440 VAL A N 1
ATOM 2951 C CA . VAL A 1 445 ? 18.532 105.486 25.239 1.00 43.38 440 VAL A CA 1
ATOM 2952 C C . VAL A 1 445 ? 19.789 105.937 24.484 1.00 51.59 440 VAL A C 1
ATOM 2953 O O . VAL A 1 445 ? 20.822 105.253 24.504 1.00 50.32 440 VAL A O 1
ATOM 2957 N N . ILE A 1 446 ? 19.662 107.058 23.779 1.00 51.32 441 ILE A N 1
ATOM 2958 C CA . ILE A 1 446 ? 20.700 107.661 22.953 1.00 52.70 441 ILE A CA 1
ATOM 2959 C C . ILE A 1 446 ? 20.959 109.042 23.516 1.00 58.17 441 ILE A C 1
ATOM 2960 O O . ILE A 1 446 ? 20.019 109.831 23.637 1.00 56.74 441 ILE A O 1
ATOM 2965 N N . ALA A 1 447 ? 22.224 109.340 23.859 1.00 57.10 442 ALA A N 1
ATOM 2966 C CA . ALA A 1 447 ? 22.595 110.656 24.383 1.00 57.41 442 ALA A CA 1
ATOM 2967 C C . ALA A 1 447 ? 22.338 111.750 23.337 1.00 62.17 442 ALA A C 1
ATOM 2968 O O . ALA A 1 447 ? 22.594 111.561 22.138 1.00 60.14 442 ALA A O 1
ATOM 2970 N N . PHE A 1 448 ? 21.762 112.876 23.793 1.00 61.42 443 PHE A N 1
ATOM 2971 C CA . PHE A 1 448 ? 21.478 113.998 22.897 1.00 62.65 443 PHE A CA 1
ATOM 2972 C C . PHE A 1 448 ? 22.779 114.551 22.300 1.00 68.86 443 PHE A C 1
ATOM 2973 O O . PHE A 1 448 ? 22.773 114.942 21.124 1.00 67.56 443 PHE A O 1
ATOM 2981 N N . GLY A 1 449 ? 23.864 114.511 23.101 1.00 67.59 444 GLY A N 1
ATOM 2982 C CA . GLY A 1 449 ? 25.218 114.918 22.747 1.00 68.48 444 GLY A CA 1
ATOM 2983 C C . GLY A 1 449 ? 25.360 114.120 21.474 1.00 74.59 444 GLY A C 1
ATOM 2984 O O . GLY A 1 449 ? 25.453 112.893 21.528 1.00 74.09 444 GLY A O 1
ATOM 2985 N N . ASP A 1 450 ? 25.368 114.850 20.331 1.00 72.95 445 ASP A N 1
ATOM 2986 C CA . ASP A 1 450 ? 25.585 114.451 18.941 1.00 99.93 445 ASP A CA 1
ATOM 2987 C C . ASP A 1 450 ? 25.214 115.640 18.055 1.00 138.80 445 ASP A C 1
ATOM 2988 O O . ASP A 1 450 ? 25.819 115.858 17.009 1.00 107.59 445 ASP A O 1
ATOM 2993 N N . GLN A 1 456 ? 22.147 118.435 10.982 1.00 92.69 451 GLN A N 1
ATOM 2994 C CA . GLN A 1 456 ? 21.988 117.486 12.086 1.00 92.37 451 GLN A CA 1
ATOM 2995 C C . GLN A 1 456 ? 20.515 117.487 12.591 1.00 94.68 451 GLN A C 1
ATOM 2996 O O . GLN A 1 456 ? 20.191 118.067 13.633 1.00 95.03 451 GLN A O 1
ATOM 3002 N N . THR A 1 457 ? 19.629 116.833 11.809 1.00 88.16 452 THR A N 1
ATOM 3003 C CA . THR A 1 457 ? 18.182 116.742 12.049 1.00 86.20 452 THR A CA 1
ATOM 3004 C C . THR A 1 457 ? 17.825 115.994 13.350 1.00 83.60 452 THR A C 1
ATOM 3005 O O . THR A 1 457 ? 18.082 114.793 13.468 1.00 82.88 452 THR A O 1
ATOM 3009 N N . LEU A 1 458 ? 17.238 116.734 14.321 1.00 75.23 453 LEU A N 1
ATOM 3010 C CA . LEU A 1 458 ? 16.825 116.159 15.609 1.00 72.23 453 LEU A CA 1
ATOM 3011 C C . LEU A 1 458 ? 15.363 115.720 15.610 1.00 68.19 453 LEU A C 1
ATOM 3012 O O . LEU A 1 458 ? 14.472 116.508 15.287 1.00 67.47 453 LEU A O 1
ATOM 3017 N N . LEU A 1 459 ? 15.136 114.452 15.970 1.00 58.93 454 LEU A N 1
ATOM 3018 C CA . LEU A 1 459 ? 13.815 113.826 15.996 1.00 56.05 454 LEU A CA 1
ATOM 3019 C C . LEU A 1 459 ? 12.896 114.340 17.136 1.00 53.93 454 LEU A C 1
ATOM 3020 O O . LEU A 1 459 ? 13.393 114.609 18.235 1.00 52.31 454 LEU A O 1
ATOM 3025 N N . PRO A 1 460 ? 11.554 114.453 16.925 1.00 47.87 455 PRO A N 1
ATOM 3026 C CA . PRO A 1 460 ? 10.659 114.855 18.049 1.00 46.14 455 PRO A CA 1
ATOM 3027 C C . PRO A 1 460 ? 10.725 113.834 19.173 1.00 46.70 455 PRO A C 1
ATOM 3028 O O . PRO A 1 460 ? 10.709 112.629 18.905 1.00 45.35 455 PRO A O 1
ATOM 3032 N N . ALA A 1 461 ? 10.833 114.298 20.424 1.00 42.65 456 ALA A N 1
ATOM 3033 C CA . ALA A 1 461 ? 10.920 113.387 21.564 1.00 40.52 456 ALA A CA 1
ATOM 3034 C C . ALA A 1 461 ? 9.621 112.608 21.742 1.00 41.91 456 ALA A C 1
ATOM 3035 O O . ALA A 1 461 ? 8.545 113.152 21.518 1.00 40.40 456 ALA A O 1
ATOM 3037 N N . ASN A 1 462 ? 9.740 111.308 22.099 1.00 37.05 457 ASN A N 1
ATOM 3038 C CA . ASN A 1 462 ? 8.590 110.465 22.412 1.00 35.53 457 ASN A CA 1
ATOM 3039 C C . ASN A 1 462 ? 8.147 110.816 23.812 1.00 37.96 457 ASN A C 1
ATOM 3040 O O . ASN A 1 462 ? 8.995 111.079 24.661 1.00 38.22 457 ASN A O 1
ATOM 3045 N N . TYR A 1 463 ? 6.836 110.838 24.069 1.00 35.55 458 TYR A N 1
ATOM 3046 C CA . TYR A 1 463 ? 6.351 111.102 25.422 1.00 35.70 458 TYR A CA 1
ATOM 3047 C C . TYR A 1 463 ? 6.821 109.964 26.336 1.00 41.50 458 TYR A C 1
ATOM 3048 O O . TYR A 1 463 ? 6.655 108.798 25.996 1.00 41.31 458 TYR A O 1
ATOM 3057 N N . CYS A 1 464 ? 7.485 110.320 27.443 1.00 40.09 459 CYS A N 1
ATOM 3058 C CA . CYS A 1 464 ? 8.091 109.380 28.391 1.00 40.24 459 CYS A CA 1
ATOM 3059 C C . CYS A 1 464 ? 7.955 109.954 29.815 1.00 42.62 459 CYS A C 1
ATOM 3060 O O . CYS A 1 464 ? 7.567 111.106 29.976 1.00 42.62 459 CYS A O 1
ATOM 3063 N N . GLU A 1 465 ? 8.272 109.144 30.832 1.00 38.14 460 GLU A N 1
ATOM 3064 C CA . GLU A 1 465 ? 8.179 109.502 32.255 1.00 37.11 460 GLU A CA 1
ATOM 3065 C C . GLU A 1 465 ? 8.988 110.753 32.634 1.00 42.60 460 GLU A C 1
ATOM 3066 O O . GLU A 1 465 ? 8.550 111.511 33.510 1.00 41.89 460 GLU A O 1
ATOM 3072 N N . GLU A 1 466 ? 10.161 110.960 31.969 1.00 39.44 461 GLU A N 1
ATOM 3073 C CA . GLU A 1 466 ? 11.099 112.084 32.130 1.00 39.31 461 GLU A CA 1
ATOM 3074 C C . GLU A 1 466 ? 10.423 113.395 31.763 1.00 40.89 461 GLU A C 1
ATOM 3075 O O . GLU A 1 466 ? 10.800 114.438 32.285 1.00 40.73 461 GLU A O 1
ATOM 3081 N N . TRP A 1 467 ? 9.570 113.363 30.734 1.00 35.95 462 TRP A N 1
ATOM 3082 C CA . TRP A 1 467 ? 8.853 114.524 30.234 1.00 35.68 462 TRP A CA 1
ATOM 3083 C C . TRP A 1 467 ? 7.564 114.745 31.097 1.00 39.60 462 TRP A C 1
ATOM 3084 O O . TRP A 1 467 ? 7.349 115.839 31.646 1.00 38.74 462 TRP A O 1
ATOM 3095 N N . TRP A 1 468 ? 6.751 113.683 31.252 1.00 34.92 463 TRP A N 1
ATOM 3096 C CA . TRP A 1 468 ? 5.535 113.696 32.050 1.00 33.95 463 TRP A CA 1
ATOM 3097 C C . TRP A 1 468 ? 5.756 114.234 33.486 1.00 39.57 463 TRP A C 1
ATOM 3098 O O . TRP A 1 468 ? 4.991 115.099 33.891 1.00 41.73 463 TRP A O 1
ATOM 3109 N N . ILE A 1 469 ? 6.793 113.743 34.236 1.00 34.35 464 ILE A N 1
ATOM 3110 C CA . ILE A 1 469 ? 7.060 114.157 35.630 1.00 34.14 464 ILE A CA 1
ATOM 3111 C C . ILE A 1 469 ? 7.305 115.674 35.743 1.00 40.07 464 ILE A C 1
ATOM 3112 O O . ILE A 1 469 ? 6.896 116.281 36.739 1.00 40.42 464 ILE A O 1
ATOM 3117 N N . LEU A 1 470 ? 7.874 116.281 34.686 1.00 37.12 465 LEU A N 1
ATOM 3118 C CA . LEU A 1 470 ? 8.159 117.710 34.603 1.00 37.58 465 LEU A CA 1
ATOM 3119 C C . LEU A 1 470 ? 6.889 118.529 34.429 1.00 41.83 465 LEU A C 1
ATOM 3120 O O . LEU A 1 470 ? 6.820 119.662 34.911 1.00 42.68 465 LEU A O 1
ATOM 3125 N N . GLU A 1 471 ? 5.914 117.982 33.669 1.00 36.78 466 GLU A N 1
ATOM 3126 C CA . GLU A 1 471 ? 4.619 118.588 33.408 1.00 35.62 466 GLU A CA 1
ATOM 3127 C C . GLU A 1 471 ? 3.795 118.499 34.679 1.00 39.56 466 GLU A C 1
ATOM 3128 O O . GLU A 1 471 ? 3.086 119.450 35.026 1.00 40.13 466 GLU A O 1
ATOM 3134 N N . PHE A 1 472 ? 3.922 117.359 35.390 1.00 34.87 467 PHE A N 1
ATOM 3135 C CA . PHE A 1 472 ? 3.284 117.086 36.674 1.00 34.65 467 PHE A CA 1
ATOM 3136 C C . PHE A 1 472 ? 3.747 118.126 37.725 1.00 40.46 467 PHE A C 1
ATOM 3137 O O . PHE A 1 472 ? 2.899 118.687 38.414 1.00 39.28 467 PHE A O 1
ATOM 3145 N N . VAL A 1 473 ? 5.072 118.383 37.847 1.00 39.88 468 VAL A N 1
ATOM 3146 C CA . VAL A 1 473 ? 5.576 119.352 38.843 1.00 40.95 468 VAL A CA 1
ATOM 3147 C C . VAL A 1 473 ? 5.270 120.810 38.446 1.00 42.74 468 VAL A C 1
ATOM 3148 O O . VAL A 1 473 ? 5.083 121.643 39.327 1.00 40.18 468 VAL A O 1
ATOM 3152 N N . LYS A 1 474 ? 5.193 121.100 37.129 1.00 40.73 469 LYS A N 1
ATOM 3153 C CA . LYS A 1 474 ? 4.860 122.437 36.617 1.00 40.65 469 LYS A CA 1
ATOM 3154 C C . LYS A 1 474 ? 3.414 122.764 36.998 1.00 44.79 469 LYS A C 1
ATOM 3155 O O . LYS A 1 474 ? 3.140 123.884 37.434 1.00 44.79 469 LYS A O 1
ATOM 3161 N N . ALA A 1 475 ? 2.504 121.765 36.850 1.00 40.45 470 ALA A N 1
ATOM 3162 C CA . ALA A 1 475 ? 1.084 121.877 37.186 1.00 39.17 470 ALA A CA 1
ATOM 3163 C C . ALA A 1 475 ? 0.890 122.099 38.684 1.00 43.80 470 ALA A C 1
ATOM 3164 O O . ALA A 1 475 ? 0.074 122.926 39.065 1.00 43.77 470 ALA A O 1
ATOM 3166 N N . LEU A 1 476 ? 1.667 121.416 39.535 1.00 40.77 471 LEU A N 1
ATOM 3167 C CA . LEU A 1 476 ? 1.565 121.656 40.971 1.00 41.27 471 LEU A CA 1
ATOM 3168 C C . LEU A 1 476 ? 1.947 123.082 41.334 1.00 46.29 471 LEU A C 1
ATOM 3169 O O . LEU A 1 476 ? 1.294 123.694 42.176 1.00 46.22 471 LEU A O 1
ATOM 3174 N N . LYS A 1 477 ? 2.978 123.627 40.663 1.00 44.15 472 LYS A N 1
ATOM 3175 C CA . LYS A 1 477 ? 3.474 124.989 40.881 1.00 44.15 472 LYS A CA 1
ATOM 3176 C C . LYS A 1 477 ? 2.435 125.996 40.415 1.00 47.70 472 LYS A C 1
ATOM 3177 O O . LYS A 1 477 ? 2.080 126.910 41.164 1.00 47.78 472 LYS A O 1
ATOM 3183 N N . GLU A 1 478 ? 1.931 125.816 39.187 1.00 43.93 473 GLU A N 1
ATOM 3184 C CA . GLU A 1 478 ? 0.950 126.717 38.590 1.00 44.46 473 GLU A CA 1
ATOM 3185 C C . GLU A 1 478 ? -0.398 126.753 39.309 1.00 48.34 473 GLU A C 1
ATOM 3186 O O . GLU A 1 478 ? -0.950 127.834 39.535 1.00 47.40 473 GLU A O 1
ATOM 3192 N N . ILE A 1 479 ? -0.913 125.569 39.673 1.00 44.29 474 ILE A N 1
ATOM 3193 C CA . ILE A 1 479 ? -2.212 125.441 40.308 1.00 44.57 474 ILE A CA 1
ATOM 3194 C C . ILE A 1 479 ? -2.152 125.726 41.811 1.00 47.27 474 ILE A C 1
ATOM 3195 O O . ILE A 1 479 ? -2.967 126.497 42.304 1.00 45.31 474 ILE A O 1
ATOM 3200 N N . TYR A 1 480 ? -1.249 125.044 42.540 1.00 44.13 475 TYR A N 1
ATOM 3201 C CA . TYR A 1 480 ? -1.196 125.087 44.005 1.00 43.65 475 TYR A CA 1
ATOM 3202 C C . TYR A 1 480 ? -0.025 125.804 44.622 1.00 49.46 475 TYR A C 1
ATOM 3203 O O . TYR A 1 480 ? 0.069 125.810 45.850 1.00 51.24 475 TYR A O 1
ATOM 3212 N N . GLU A 1 481 ? 0.895 126.364 43.807 1.00 46.19 476 GLU A N 1
ATOM 3213 C CA . GLU A 1 481 ? 2.120 127.022 44.269 1.00 46.46 476 GLU A CA 1
ATOM 3214 C C . GLU A 1 481 ? 3.014 126.068 45.131 1.00 50.29 476 GLU A C 1
ATOM 3215 O O . GLU A 1 481 ? 3.738 126.511 46.023 1.00 50.04 476 GLU A O 1
ATOM 3221 N N . VAL A 1 482 ? 2.939 124.752 44.860 1.00 48.10 477 VAL A N 1
ATOM 3222 C CA . VAL A 1 482 ? 3.764 123.748 45.533 1.00 48.31 477 VAL A CA 1
ATOM 3223 C C . VAL A 1 482 ? 4.994 123.549 44.632 1.00 53.13 477 VAL A C 1
ATOM 3224 O O . VAL A 1 482 ? 4.851 123.323 43.430 1.00 52.06 477 VAL A O 1
ATOM 3228 N N . HIS A 1 483 ? 6.194 123.689 45.227 1.00 51.07 478 HIS A N 1
ATOM 3229 C CA A HIS A 1 483 ? 7.444 123.564 44.506 0.50 49.93 478 HIS A CA 1
ATOM 3230 C CA B HIS A 1 483 ? 7.458 123.557 44.512 0.50 51.31 478 HIS A CA 1
ATOM 3231 C C . HIS A 1 483 ? 8.110 122.211 44.769 1.00 53.67 478 HIS A C 1
ATOM 3232 O O . HIS A 1 483 ? 8.539 121.930 45.895 1.00 54.46 478 HIS A O 1
ATOM 3245 N N . LEU A 1 484 ? 8.166 121.368 43.726 1.00 47.48 479 LEU A N 1
ATOM 3246 C CA . LEU A 1 484 ? 8.761 120.041 43.785 1.00 46.31 479 LEU A CA 1
ATOM 3247 C C . LEU A 1 484 ? 9.718 119.837 42.625 1.00 50.92 479 LEU A C 1
ATOM 3248 O O . LEU A 1 484 ? 9.532 120.411 41.555 1.00 49.64 479 LEU A O 1
ATOM 3253 N N . GLU A 1 485 ? 10.733 119.002 42.837 1.00 50.40 480 GLU A N 1
ATOM 3254 C CA . GLU A 1 485 ? 11.727 118.700 41.818 1.00 51.36 480 GLU A CA 1
ATOM 3255 C C . GLU A 1 485 ? 11.839 117.198 41.579 1.00 52.74 480 GLU A C 1
ATOM 3256 O O . GLU A 1 485 ? 11.926 116.416 42.539 1.00 50.72 480 GLU A O 1
ATOM 3262 N N . PRO A 1 486 ? 11.848 116.766 40.302 1.00 49.31 481 PRO A N 1
ATOM 3263 C CA . PRO A 1 486 ? 12.040 115.330 40.039 1.00 49.27 481 PRO A CA 1
ATOM 3264 C C . PRO A 1 486 ? 13.514 114.936 40.197 1.00 53.73 481 PRO A C 1
ATOM 3265 O O . PRO A 1 486 ? 14.397 115.801 40.133 1.00 52.83 481 PRO A O 1
ATOM 3269 N N . PHE A 1 487 ? 13.766 113.623 40.378 1.00 50.63 482 PHE A N 1
ATOM 3270 C CA . PHE A 1 487 ? 15.087 113.008 40.460 1.00 50.45 482 PHE A CA 1
ATOM 3271 C C . PHE A 1 487 ? 15.944 113.496 41.643 1.00 58.69 482 PHE A C 1
ATOM 3272 O O . PHE A 1 487 ? 17.175 113.440 41.567 1.00 60.31 482 PHE A O 1
ATOM 3280 N N . THR A 1 488 ? 15.305 113.935 42.739 1.00 56.66 483 THR A N 1
ATOM 3281 C CA . THR A 1 488 ? 15.959 114.363 43.987 1.00 58.29 483 THR A CA 1
ATOM 3282 C C . THR A 1 488 ? 15.028 114.202 45.178 1.00 64.86 483 THR A C 1
ATOM 3283 O O . THR A 1 488 ? 13.828 113.920 45.019 1.00 64.49 483 THR A O 1
ATOM 3287 N N . GLU A 1 489 ? 15.597 114.387 46.381 1.00 62.38 484 GLU A N 1
ATOM 3288 C CA . GLU A 1 489 ? 14.862 114.347 47.631 1.00 62.65 484 GLU A CA 1
ATOM 3289 C C . GLU A 1 489 ? 14.205 115.720 47.766 1.00 64.26 484 GLU A C 1
ATOM 3290 O O . GLU A 1 489 ? 14.838 116.737 47.483 1.00 64.30 484 GLU A O 1
ATOM 3296 N N . ASN A 1 490 ? 12.920 115.740 48.124 1.00 58.85 485 ASN A N 1
ATOM 3297 C CA . ASN A 1 490 ? 12.159 116.978 48.274 1.00 57.83 485 ASN A CA 1
ATOM 3298 C C . ASN A 1 490 ? 11.875 117.300 49.736 1.00 60.52 485 ASN A C 1
ATOM 3299 O O . ASN A 1 490 ? 12.061 116.450 50.610 1.00 59.18 485 ASN A O 1
ATOM 3304 N N . GLU A 1 491 ? 11.414 118.534 49.985 1.00 57.65 486 GLU A N 1
ATOM 3305 C CA . GLU A 1 491 ? 11.037 119.020 51.303 1.00 58.85 486 GLU A CA 1
ATOM 3306 C C . GLU A 1 491 ? 9.761 118.305 51.742 1.00 62.19 486 GLU A C 1
ATOM 3307 O O . GLU A 1 491 ? 8.794 118.231 50.978 1.00 60.98 486 GLU A O 1
ATOM 3313 N N . GLU A 1 492 ? 9.778 117.769 52.969 1.00 58.95 487 GLU A N 1
ATOM 3314 C CA . GLU A 1 492 ? 8.683 117.042 53.604 1.00 58.36 487 GLU A CA 1
ATOM 3315 C C . GLU A 1 492 ? 7.340 117.792 53.521 1.00 60.48 487 GLU A C 1
ATOM 3316 O O . GLU A 1 492 ? 6.331 117.193 53.133 1.00 59.43 487 GLU A O 1
ATOM 3322 N N . GLU A 1 493 ? 7.346 119.100 53.856 1.00 56.59 488 GLU A N 1
ATOM 3323 C CA . GLU A 1 493 ? 6.171 119.977 53.842 1.00 55.90 488 GLU A CA 1
ATOM 3324 C C . GLU A 1 493 ? 5.549 120.089 52.438 1.00 55.16 488 GLU A C 1
ATOM 3325 O O . GLU A 1 493 ? 4.325 120.026 52.311 1.00 53.98 488 GLU A O 1
ATOM 3331 N N . SER A 1 494 ? 6.390 120.244 51.401 1.00 50.06 489 SER A N 1
ATOM 3332 C CA . SER A 1 494 ? 5.956 120.329 50.009 1.00 48.93 489 SER A CA 1
ATOM 3333 C C . SER A 1 494 ? 5.335 119.005 49.523 1.00 51.13 489 SER A C 1
ATOM 3334 O O . SER A 1 494 ? 4.283 119.030 48.885 1.00 49.24 489 SER A O 1
ATOM 3337 N N . ILE A 1 495 ? 5.936 117.851 49.911 1.00 47.96 490 ILE A N 1
ATOM 3338 C CA . ILE A 1 495 ? 5.437 116.518 49.588 1.00 46.62 490 ILE A CA 1
ATOM 3339 C C . ILE A 1 495 ? 4.086 116.340 50.272 1.00 50.75 490 ILE A C 1
ATOM 3340 O O . ILE A 1 495 ? 3.142 115.875 49.636 1.00 49.87 490 ILE A O 1
ATOM 3345 N N . GLU A 1 496 ? 3.979 116.758 51.541 1.00 48.81 491 GLU A N 1
ATOM 3346 C CA . GLU A 1 496 ? 2.733 116.643 52.306 1.00 48.89 491 GLU A CA 1
ATOM 3347 C C . GLU A 1 496 ? 1.627 117.500 51.720 1.00 50.17 491 GLU A C 1
ATOM 3348 O O . GLU A 1 496 ? 0.507 117.014 51.588 1.00 49.67 491 GLU A O 1
ATOM 3354 N N . GLU A 1 497 ? 1.947 118.756 51.342 1.00 46.01 492 GLU A N 1
ATOM 3355 C CA . GLU A 1 497 ? 0.995 119.697 50.746 1.00 45.41 492 GLU A CA 1
ATOM 3356 C C . GLU A 1 497 ? 0.400 119.112 49.472 1.00 45.18 492 GLU A C 1
ATOM 3357 O O . GLU A 1 497 ? -0.823 118.995 49.373 1.00 44.09 492 GLU A O 1
ATOM 3363 N N . ALA A 1 498 ? 1.268 118.715 48.522 1.00 41.03 493 ALA A N 1
ATOM 3364 C CA . ALA A 1 498 ? 0.868 118.115 47.247 1.00 40.62 493 ALA A CA 1
ATOM 3365 C C . ALA A 1 498 ? 0.085 116.812 47.459 1.00 44.88 493 ALA A C 1
ATOM 3366 O O . ALA A 1 498 ? -0.870 116.571 46.734 1.00 42.71 493 ALA A O 1
ATOM 3368 N N . SER A 1 499 ? 0.454 116.007 48.479 1.00 44.66 494 SER A N 1
ATOM 3369 C CA . SER A 1 499 ? -0.243 114.746 48.805 1.00 44.49 494 SER A CA 1
ATOM 3370 C C . SER A 1 499 ? -1.666 115.012 49.259 1.00 48.60 494 SER A C 1
ATOM 3371 O O . SER A 1 499 ? -2.563 114.227 48.948 1.00 45.16 494 SER A O 1
ATOM 3374 N N . ASP A 1 500 ? -1.867 116.130 50.006 1.00 47.35 495 ASP A N 1
ATOM 3375 C CA . ASP A 1 500 ? -3.185 116.532 50.486 1.00 47.34 495 ASP A CA 1
ATOM 3376 C C . ASP A 1 500 ? -4.041 116.977 49.303 1.00 50.04 495 ASP A C 1
ATOM 3377 O O . ASP A 1 500 ? -5.166 116.508 49.187 1.00 50.38 495 ASP A O 1
ATOM 3382 N N . TYR A 1 501 ? -3.494 117.814 48.383 1.00 44.99 496 TYR A N 1
ATOM 3383 C CA . TYR A 1 501 ? -4.227 118.243 47.188 1.00 43.74 496 TYR A CA 1
ATOM 3384 C C . TYR A 1 501 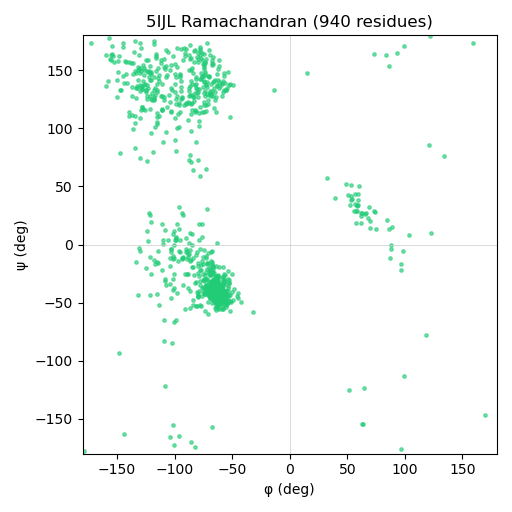? -4.579 117.069 46.243 1.00 45.76 496 TYR A C 1
ATOM 3385 O O . TYR A 1 501 ? -5.687 117.022 45.730 1.00 45.67 496 TYR A O 1
ATOM 3394 N N . LEU A 1 502 ? -3.659 116.114 46.064 1.00 42.52 497 LEU A N 1
ATOM 3395 C CA . LEU A 1 502 ? -3.830 114.959 45.170 1.00 41.81 497 LEU A CA 1
ATOM 3396 C C . LEU A 1 502 ? -4.485 113.714 45.786 1.00 46.27 497 LEU A C 1
ATOM 3397 O O . LEU A 1 502 ? -4.795 112.773 45.032 1.00 46.61 497 LEU A O 1
ATOM 3402 N N . GLU A 1 503 ? -4.692 113.700 47.124 1.00 46.02 498 GLU A N 1
ATOM 3403 C CA . GLU A 1 503 ? -5.287 112.597 47.894 1.00 45.42 498 GLU A CA 1
ATOM 3404 C C . GLU A 1 503 ? -4.455 111.316 47.747 1.00 48.06 498 GLU A C 1
ATOM 3405 O O . GLU A 1 503 ? -4.951 110.225 47.424 1.00 45.73 498 GLU A O 1
ATOM 3411 N N . ILE A 1 504 ? -3.148 111.474 47.975 1.00 44.82 499 ILE A N 1
ATOM 3412 C CA . ILE A 1 504 ? -2.199 110.363 47.849 1.00 43.15 499 ILE A CA 1
ATOM 3413 C C . ILE A 1 504 ? -1.315 110.252 49.082 1.00 48.68 499 ILE A C 1
ATOM 3414 O O . ILE A 1 504 ? -1.344 111.127 49.952 1.00 49.34 499 ILE A O 1
ATOM 3419 N N . ASP A 1 505 ? -0.519 109.185 49.122 1.00 45.75 500 ASP A N 1
ATOM 3420 C CA . ASP A 1 505 ? 0.401 108.868 50.192 1.00 46.50 500 ASP A CA 1
ATOM 3421 C C . ASP A 1 505 ? 1.730 109.583 49.981 1.00 50.38 500 ASP A C 1
ATOM 3422 O O . ASP A 1 505 ? 2.386 109.355 48.958 1.00 48.91 500 ASP A O 1
ATOM 3427 N N . PRO A 1 506 ? 2.142 110.429 50.967 1.00 47.95 501 PRO A N 1
ATOM 3428 C CA . PRO A 1 506 ? 3.439 111.127 50.872 1.00 47.00 501 PRO A CA 1
ATOM 3429 C C . PRO A 1 506 ? 4.631 110.242 50.509 1.00 48.27 501 PRO A C 1
ATOM 3430 O O . PRO A 1 506 ? 5.474 110.690 49.736 1.00 47.00 501 PRO A O 1
ATOM 3434 N N . GLU A 1 507 ? 4.704 108.990 51.038 1.00 45.25 502 GLU A N 1
ATOM 3435 C CA . GLU A 1 507 ? 5.798 108.069 50.684 1.00 45.90 502 GLU A CA 1
ATOM 3436 C C . GLU A 1 507 ? 5.728 107.665 49.193 1.00 47.31 502 GLU A C 1
ATOM 3437 O O . GLU A 1 507 ? 6.773 107.595 48.541 1.00 47.12 502 GLU A O 1
ATOM 3443 N N . PHE A 1 508 ? 4.500 107.485 48.634 1.00 41.77 503 PHE A N 1
ATOM 3444 C CA . PHE A 1 508 ? 4.355 107.183 47.214 1.00 41.11 503 PHE A CA 1
ATOM 3445 C C . PHE A 1 508 ? 4.879 108.370 46.359 1.00 44.34 503 PHE A C 1
ATOM 3446 O O . PHE A 1 508 ? 5.690 108.156 45.458 1.00 42.94 503 PHE A O 1
ATOM 3454 N N . LEU A 1 509 ? 4.433 109.613 46.669 1.00 41.56 504 LEU A N 1
ATOM 3455 C CA . LEU A 1 509 ? 4.852 110.818 45.951 1.00 41.65 504 LEU A CA 1
ATOM 3456 C C . LEU A 1 509 ? 6.377 111.004 45.967 1.00 46.97 504 LEU A C 1
ATOM 3457 O O . LEU A 1 509 ? 6.967 111.206 44.900 1.00 45.54 504 LEU A O 1
ATOM 3462 N N . LYS A 1 510 ? 7.014 110.837 47.160 1.00 45.38 505 LYS A N 1
ATOM 3463 C CA . LYS A 1 510 ? 8.473 110.895 47.345 1.00 45.77 505 LYS A CA 1
ATOM 3464 C C . LYS A 1 510 ? 9.169 109.951 46.376 1.00 48.67 505 LYS A C 1
ATOM 3465 O O . LYS A 1 510 ? 10.100 110.363 45.688 1.00 48.47 505 LYS A O 1
ATOM 3471 N N . GLU A 1 511 ? 8.704 108.687 46.309 1.00 45.12 506 GLU A N 1
ATOM 3472 C CA . GLU A 1 511 ? 9.288 107.666 45.441 1.00 44.28 506 GLU A CA 1
ATOM 3473 C C . GLU A 1 511 ? 9.044 107.923 43.962 1.00 46.01 506 GLU A C 1
ATOM 3474 O O . GLU A 1 511 ? 9.926 107.651 43.140 1.00 45.37 506 GLU A O 1
ATOM 3480 N N . MET A 1 512 ? 7.849 108.429 43.608 1.00 41.54 507 MET A N 1
ATOM 3481 C CA . MET A 1 512 ? 7.539 108.728 42.206 1.00 39.28 507 MET A CA 1
ATOM 3482 C C . MET A 1 512 ? 8.374 109.903 41.687 1.00 45.43 507 MET A C 1
ATOM 3483 O O . MET A 1 512 ? 8.822 109.878 40.538 1.00 45.29 507 MET A O 1
ATOM 3488 N N . LEU A 1 513 ? 8.618 110.900 42.541 1.00 44.04 508 LEU A N 1
ATOM 3489 C CA . LEU A 1 513 ? 9.452 112.045 42.164 1.00 45.03 508 LEU A CA 1
ATOM 3490 C C . LEU A 1 513 ? 10.925 111.658 42.029 1.00 49.12 508 LEU A C 1
ATOM 3491 O O . LEU A 1 513 ? 11.561 112.036 41.051 1.00 46.76 508 LEU A O 1
ATOM 3496 N N . ARG A 1 514 ? 11.439 110.868 43.000 1.00 49.18 509 ARG A N 1
ATOM 3497 C CA . ARG A 1 514 ? 12.807 110.355 43.062 1.00 50.62 509 ARG A CA 1
ATOM 3498 C C . ARG A 1 514 ? 13.118 109.448 41.869 1.00 53.87 509 ARG A C 1
ATOM 3499 O O . ARG A 1 514 ? 14.126 109.669 41.189 1.00 53.20 509 ARG A O 1
ATOM 3507 N N . ASP A 1 515 ? 12.252 108.440 41.605 1.00 50.47 510 ASP A N 1
ATOM 3508 C CA . ASP A 1 515 ? 12.438 107.497 40.504 1.00 50.02 510 ASP A CA 1
ATOM 3509 C C . ASP A 1 515 ? 11.166 107.325 39.621 1.00 52.84 510 ASP A C 1
ATOM 3510 O O . ASP A 1 515 ? 10.513 106.278 39.693 1.00 51.65 510 ASP A O 1
ATOM 3515 N N . PRO A 1 516 ? 10.840 108.329 38.758 1.00 48.30 511 PRO A N 1
ATOM 3516 C CA . PRO A 1 516 ? 9.635 108.225 37.898 1.00 47.48 511 PRO A CA 1
ATOM 3517 C C . PRO A 1 516 ? 9.652 107.159 36.802 1.00 50.32 511 PRO A C 1
ATOM 3518 O O . PRO A 1 516 ? 8.605 106.840 36.235 1.00 50.00 511 PRO A O 1
ATOM 3522 N N . LEU A 1 517 ? 10.831 106.649 36.467 1.00 46.69 512 LEU A N 1
ATOM 3523 C CA . LEU A 1 517 ? 10.991 105.601 35.466 1.00 45.80 512 LEU A CA 1
ATOM 3524 C C . LEU A 1 517 ? 10.614 104.261 36.075 1.00 49.26 512 LEU A C 1
ATOM 3525 O O . LEU A 1 517 ? 10.062 103.428 35.370 1.00 49.24 512 LEU A O 1
ATOM 3530 N N . ARG A 1 518 ? 10.842 104.086 37.396 1.00 45.88 513 ARG A N 1
ATOM 3531 C CA . ARG A 1 518 ? 10.552 102.852 38.124 1.00 45.22 513 ARG A CA 1
ATOM 3532 C C . ARG A 1 518 ? 9.214 102.906 38.865 1.00 47.65 513 ARG A C 1
ATOM 3533 O O . ARG A 1 518 ? 8.479 101.922 38.865 1.00 46.31 513 ARG A O 1
ATOM 3541 N N . VAL A 1 519 ? 8.907 104.043 39.499 1.00 44.07 514 VAL A N 1
ATOM 3542 C CA . VAL A 1 519 ? 7.695 104.240 40.311 1.00 42.98 514 VAL A CA 1
ATOM 3543 C C . VAL A 1 519 ? 6.599 104.959 39.499 1.00 45.78 514 VAL A C 1
ATOM 3544 O O . VAL A 1 519 ? 6.645 106.177 39.299 1.00 45.43 514 VAL A O 1
ATOM 3548 N N . LYS A 1 520 ? 5.641 104.169 39.003 1.00 42.13 515 LYS A N 1
ATOM 3549 C CA . LYS A 1 520 ? 4.519 104.627 38.189 1.00 41.46 515 LYS A CA 1
ATOM 3550 C C . LYS A 1 520 ? 3.253 104.562 39.027 1.00 44.67 515 LYS A C 1
ATOM 3551 O O . LYS A 1 520 ? 3.124 103.645 39.836 1.00 42.60 515 LYS A O 1
ATOM 3557 N N . PRO A 1 521 ? 2.300 105.512 38.870 1.00 42.22 516 PRO A N 1
ATOM 3558 C CA . PRO A 1 521 ? 1.055 105.403 39.644 1.00 42.18 516 PRO A CA 1
ATOM 3559 C C . PRO A 1 521 ? 0.123 104.358 39.028 1.00 43.78 516 PRO A C 1
ATOM 3560 O O . PRO A 1 521 ? 0.299 104.037 37.845 1.00 41.63 516 PRO A O 1
ATOM 3564 N N . PRO A 1 522 ? -0.905 103.847 39.758 1.00 40.00 517 PRO A N 1
ATOM 3565 C CA . PRO A 1 522 ? -1.872 102.955 39.086 1.00 38.92 517 PRO A CA 1
ATOM 3566 C C . PRO A 1 522 ? -2.662 103.803 38.077 1.00 41.21 517 PRO A C 1
ATOM 3567 O O . PRO A 1 522 ? -2.694 105.029 38.215 1.00 40.87 517 PRO A O 1
ATOM 3571 N N . VAL A 1 523 ? -3.273 103.163 37.060 1.00 36.76 518 VAL A N 1
ATOM 3572 C CA . VAL A 1 523 ? -4.009 103.845 35.993 1.00 35.37 518 VAL A CA 1
ATOM 3573 C C . VAL A 1 523 ? -5.070 104.815 36.536 1.00 39.05 518 VAL A C 1
ATOM 3574 O O . VAL A 1 523 ? -5.139 105.946 36.042 1.00 37.25 518 VAL A O 1
ATOM 3578 N N . GLU A 1 524 ? -5.855 104.411 37.575 1.00 37.97 519 GLU A N 1
ATOM 3579 C CA . GLU A 1 524 ? -6.868 105.302 38.155 1.00 38.13 519 GLU A CA 1
ATOM 3580 C C . GLU A 1 524 ? -6.257 106.571 38.724 1.00 41.28 519 GLU A C 1
ATOM 3581 O O . GLU A 1 524 ? -6.859 107.621 38.567 1.00 40.94 519 GLU A O 1
ATOM 3587 N N . LEU A 1 525 ? -5.065 106.481 39.373 1.00 38.20 520 LEU A N 1
ATOM 3588 C CA . LEU A 1 525 ? -4.360 107.660 39.898 1.00 37.78 520 LEU A CA 1
ATOM 3589 C C . LEU A 1 525 ? -3.754 108.453 38.752 1.00 39.02 520 LEU A C 1
ATOM 3590 O O . LEU A 1 525 ? -3.786 109.669 38.810 1.00 38.67 520 LEU A O 1
ATOM 3595 N N . ALA A 1 526 ? -3.237 107.771 37.694 1.00 34.66 521 ALA A N 1
ATOM 3596 C CA . ALA A 1 526 ? -2.726 108.481 36.513 1.00 34.16 521 ALA A CA 1
ATOM 3597 C C . ALA A 1 526 ? -3.836 109.354 35.910 1.00 38.45 521 ALA A C 1
ATOM 3598 O O . ALA A 1 526 ? -3.588 110.520 35.622 1.00 39.29 521 ALA A O 1
ATOM 3600 N N . ILE A 1 527 ? -5.074 108.803 35.797 1.00 35.92 522 ILE A N 1
ATOM 3601 C CA . ILE A 1 527 ? -6.263 109.486 35.280 1.00 36.42 522 ILE A CA 1
ATOM 3602 C C . ILE A 1 527 ? -6.684 110.620 36.229 1.00 42.24 522 ILE A C 1
ATOM 3603 O O . ILE A 1 527 ? -7.082 111.685 35.765 1.00 43.10 522 ILE A O 1
ATOM 3608 N N . HIS A 1 528 ? -6.586 110.386 37.553 1.00 39.21 523 HIS A N 1
ATOM 3609 C CA . HIS A 1 528 ? -6.905 111.366 38.584 1.00 39.66 523 HIS A CA 1
ATOM 3610 C C . HIS A 1 528 ? -5.933 112.554 38.499 1.00 42.05 523 HIS A C 1
ATOM 3611 O O . HIS A 1 528 ? -6.347 113.706 38.632 1.00 41.25 523 HIS A O 1
ATOM 3618 N N . PHE A 1 529 ? -4.642 112.267 38.235 1.00 38.52 524 PHE A N 1
ATOM 3619 C CA . PHE A 1 529 ? -3.606 113.291 38.063 1.00 38.09 524 PHE A CA 1
ATOM 3620 C C . PHE A 1 529 ? -3.937 114.197 36.872 1.00 41.67 524 PHE A C 1
ATOM 3621 O O . PHE A 1 529 ? -3.868 115.411 37.006 1.00 40.83 524 PHE A O 1
ATOM 3629 N N . SER A 1 530 ? -4.370 113.606 35.743 1.00 39.48 525 SER A N 1
ATOM 3630 C CA . SER A 1 530 ? -4.737 114.346 34.523 1.00 39.29 525 SER A CA 1
ATOM 3631 C C . SER A 1 530 ? -5.928 115.251 34.753 1.00 43.11 525 SER A C 1
ATOM 3632 O O . SER A 1 530 ? -5.909 116.410 34.351 1.00 41.11 525 SER A O 1
ATOM 3635 N N . GLU A 1 531 ? -6.950 114.708 35.413 1.00 42.35 526 GLU A N 1
ATOM 3636 C CA . GLU A 1 531 ? -8.192 115.375 35.804 1.00 43.17 526 GLU A CA 1
ATOM 3637 C C . GLU A 1 531 ? -7.917 116.596 36.698 1.00 46.43 526 GLU A C 1
ATOM 3638 O O . GLU A 1 531 ? -8.470 117.666 36.468 1.00 46.71 526 GLU A O 1
ATOM 3644 N N . VAL A 1 532 ? -7.064 116.424 37.715 1.00 42.70 527 VAL A N 1
ATOM 3645 C CA . VAL A 1 532 ? -6.764 117.470 38.682 1.00 42.56 527 VAL A CA 1
ATOM 3646 C C . VAL A 1 532 ? -5.766 118.491 38.146 1.00 46.77 527 VAL A C 1
ATOM 3647 O O . VAL A 1 532 ? -5.966 119.693 38.331 1.00 47.36 527 VAL A O 1
ATOM 3651 N N . LEU A 1 533 ? -4.686 118.021 37.505 1.00 43.25 528 LEU A N 1
ATOM 3652 C CA . LEU A 1 533 ? -3.595 118.889 37.073 1.00 42.15 528 LEU A CA 1
ATOM 3653 C C . LEU A 1 533 ? -3.691 119.403 35.648 1.00 43.75 528 LEU A C 1
ATOM 3654 O O . LEU A 1 533 ? -2.938 120.311 35.308 1.00 42.91 528 LEU A O 1
ATOM 3659 N N . GLY A 1 534 ? -4.591 118.840 34.837 1.00 40.11 529 GLY A N 1
ATOM 3660 C CA . GLY A 1 534 ? -4.724 119.211 33.429 1.00 38.82 529 GLY A CA 1
ATOM 3661 C C . GLY A 1 534 ? -3.521 118.761 32.618 1.00 40.86 529 GLY A C 1
ATOM 3662 O O . GLY A 1 534 ? -3.138 119.413 31.660 1.00 42.35 529 GLY A O 1
ATOM 3663 N N . ILE A 1 535 ? -2.921 117.639 32.998 1.00 36.72 530 ILE A N 1
ATOM 3664 C CA . ILE A 1 535 ? -1.720 117.090 32.372 1.00 34.73 530 ILE A CA 1
ATOM 3665 C C . ILE A 1 535 ? -2.063 115.904 31.466 1.00 37.43 530 ILE A C 1
ATOM 3666 O O . ILE A 1 535 ? -3.075 115.246 31.708 1.00 34.20 530 ILE A O 1
ATOM 3671 N N . PRO A 1 536 ? -1.237 115.601 30.423 1.00 34.68 531 PRO A N 1
ATOM 3672 C CA . PRO A 1 536 ? -1.544 114.444 29.573 1.00 33.38 531 PRO A CA 1
ATOM 3673 C C . PRO A 1 536 ? -1.537 113.150 30.367 1.00 35.83 531 PRO A C 1
ATOM 3674 O O . PRO A 1 536 ? -0.948 113.105 31.442 1.00 36.98 531 PRO A O 1
ATOM 3678 N N . LEU A 1 537 ? -2.212 112.105 29.859 1.00 31.54 532 LEU A N 1
ATOM 3679 C CA . LEU A 1 537 ? -2.199 110.781 30.488 1.00 31.50 532 LEU A CA 1
ATOM 3680 C C . LEU A 1 537 ? -0.741 110.298 30.625 1.00 34.78 532 LEU A C 1
ATOM 3681 O O . LEU A 1 537 ? 0.061 110.513 29.709 1.00 32.97 532 LEU A O 1
ATOM 3686 N N . HIS A 1 538 ? -0.399 109.680 31.775 1.00 33.41 533 HIS A N 1
ATOM 3687 C CA . HIS A 1 538 ? 0.932 109.121 32.017 1.00 34.13 533 HIS A CA 1
ATOM 3688 C C . HIS A 1 538 ? 1.339 108.229 30.799 1.00 38.87 533 HIS A C 1
ATOM 3689 O O . HIS A 1 538 ? 0.495 107.523 30.235 1.00 36.91 533 HIS A O 1
ATOM 3696 N N . PRO A 1 539 ? 2.602 108.323 30.323 1.00 36.13 534 PRO A N 1
ATOM 3697 C CA . PRO A 1 539 ? 2.987 107.582 29.120 1.00 34.88 534 PRO A CA 1
ATOM 3698 C C . PRO A 1 539 ? 2.994 106.049 29.263 1.00 36.86 534 PRO A C 1
ATOM 3699 O O . PRO A 1 539 ? 2.835 105.373 28.259 1.00 33.97 534 PRO A O 1
ATOM 3703 N N . TYR A 1 540 ? 3.043 105.509 30.493 1.00 35.11 535 TYR A N 1
ATOM 3704 C CA . TYR A 1 540 ? 2.995 104.049 30.704 1.00 35.12 535 TYR A CA 1
ATOM 3705 C C . TYR A 1 540 ? 1.633 103.496 30.272 1.00 39.18 535 TYR A C 1
ATOM 3706 O O . TYR A 1 540 ? 1.558 102.349 29.828 1.00 38.12 535 TYR A O 1
ATOM 3715 N N . TYR A 1 541 ? 0.562 104.340 30.364 1.00 34.19 536 TYR A N 1
ATOM 3716 C CA . TYR A 1 541 ? -0.812 104.001 29.981 1.00 32.55 536 TYR A CA 1
ATOM 3717 C C . TYR A 1 541 ? -1.229 104.561 28.625 1.00 36.26 536 TYR A C 1
ATOM 3718 O O . TYR A 1 541 ? -2.389 104.437 28.232 1.00 37.11 536 TYR A O 1
ATOM 3727 N N . THR A 1 542 ? -0.271 105.126 27.875 1.00 33.24 537 THR A N 1
ATOM 3728 C CA . THR A 1 542 ? -0.510 105.662 26.544 1.00 32.79 537 THR A CA 1
ATOM 3729 C C . THR A 1 542 ? -0.131 104.583 25.550 1.00 37.32 537 THR A C 1
ATOM 3730 O O . THR A 1 542 ? 1.001 104.136 25.562 1.00 36.34 537 THR A O 1
ATOM 3734 N N . LEU A 1 543 ? -1.098 104.143 24.723 1.00 34.02 538 LEU A N 1
ATOM 3735 C CA . LEU A 1 543 ? -0.922 103.133 23.682 1.00 32.43 538 LEU A CA 1
ATOM 3736 C C . LEU A 1 543 ? -0.373 103.790 22.441 1.00 35.50 538 LEU A C 1
ATOM 3737 O O . LEU A 1 543 ? -0.383 105.007 22.355 1.00 35.62 538 LEU A O 1
ATOM 3742 N N . TYR A 1 544 ? 0.110 103.000 21.476 1.00 33.47 539 TYR A N 1
ATOM 3743 C CA . TYR A 1 544 ? 0.634 103.525 20.211 1.00 32.91 539 TYR A CA 1
ATOM 3744 C C . TYR A 1 544 ? -0.494 103.914 19.276 1.00 37.71 539 TYR A C 1
ATOM 3745 O O . TYR A 1 544 ? -0.612 103.393 18.160 1.00 39.61 539 TYR A O 1
ATOM 3754 N N . TRP A 1 545 ? -1.342 104.828 19.738 1.00 34.12 540 TRP A N 1
ATOM 3755 C CA . TRP A 1 545 ? -2.508 105.348 19.011 1.00 33.38 540 TRP A CA 1
ATOM 3756 C C . TRP A 1 545 ? -2.216 105.812 17.591 1.00 37.88 540 TRP A C 1
ATOM 3757 O O . TRP A 1 545 ? -3.010 105.568 16.684 1.00 37.75 540 TRP A O 1
ATOM 3768 N N . ASN A 1 546 ? -1.091 106.482 17.398 1.00 36.40 541 ASN A N 1
ATOM 3769 C CA . ASN A 1 546 ? -0.717 107.001 16.092 1.00 36.87 541 ASN A CA 1
ATOM 3770 C C . ASN A 1 546 ? -0.002 105.989 15.207 1.00 40.81 541 ASN A C 1
ATOM 3771 O O . ASN A 1 546 ? 0.451 106.368 14.144 1.00 41.68 541 ASN A O 1
ATOM 3776 N N . SER A 1 547 ? 0.045 104.702 15.606 1.00 39.48 542 SER A N 1
ATOM 3777 C CA . SER A 1 547 ? 0.594 103.618 14.781 1.00 39.47 542 SER A CA 1
ATOM 3778 C C . SER A 1 547 ? -0.566 103.068 13.943 1.00 45.12 542 SER A C 1
ATOM 3779 O O . SER A 1 547 ? -0.364 102.283 13.006 1.00 43.86 542 SER A O 1
ATOM 3782 N N . VAL A 1 548 ? -1.790 103.480 14.321 1.00 42.75 543 VAL A N 1
ATOM 3783 C CA . VAL A 1 548 ? -3.045 103.026 13.739 1.00 42.95 543 VAL A CA 1
ATOM 3784 C C . VAL A 1 548 ? -3.759 104.180 13.036 1.00 47.01 543 VAL A C 1
ATOM 3785 O O . VAL A 1 548 ? -3.781 105.319 13.531 1.00 45.66 543 VAL A O 1
ATOM 3789 N N . GLU A 1 549 ? -4.312 103.876 11.851 1.00 43.48 544 GLU A N 1
ATOM 3790 C CA . GLU A 1 549 ? -5.063 104.816 11.039 1.00 42.64 544 GLU A CA 1
ATOM 3791 C C . GLU A 1 549 ? -6.398 105.072 11.710 1.00 43.69 544 GLU A C 1
ATOM 3792 O O . GLU A 1 549 ? -6.989 104.127 12.244 1.00 43.27 544 GLU A O 1
ATOM 3798 N N . PRO A 1 550 ? -6.887 106.337 11.723 1.00 39.54 545 PRO A N 1
ATOM 3799 C CA . PRO A 1 550 ? -8.165 106.631 12.398 1.00 39.36 545 PRO A CA 1
ATOM 3800 C C . PRO A 1 550 ? -9.380 105.776 11.967 1.00 45.28 545 PRO A C 1
ATOM 3801 O O . PRO A 1 550 ? -10.285 105.546 12.778 1.00 45.61 545 PRO A O 1
ATOM 3805 N N . LYS A 1 551 ? -9.403 105.313 10.705 1.00 42.57 546 LYS A N 1
ATOM 3806 C CA . LYS A 1 551 ? -10.446 104.454 10.144 1.00 43.46 546 LYS A CA 1
ATOM 3807 C C . LYS A 1 551 ? -10.502 103.124 10.877 1.00 46.05 546 LYS A C 1
ATOM 3808 O O . LYS A 1 551 ? -11.580 102.554 11.002 1.00 47.12 546 LYS A O 1
ATOM 3814 N N . ASP A 1 552 ? -9.345 102.631 11.353 1.00 41.15 547 ASP A N 1
ATOM 3815 C CA . ASP A 1 552 ? -9.278 101.375 12.086 1.00 40.69 547 ASP A CA 1
ATOM 3816 C C . ASP A 1 552 ? -9.716 101.549 13.537 1.00 43.27 547 ASP A C 1
ATOM 3817 O O . ASP A 1 552 ? -10.211 100.601 14.129 1.00 43.06 547 ASP A O 1
ATOM 3822 N N . VAL A 1 553 ? -9.556 102.761 14.110 1.00 37.57 548 VAL A N 1
ATOM 3823 C CA . VAL A 1 553 ? -9.998 103.035 15.488 1.00 35.48 548 VAL A CA 1
ATOM 3824 C C . VAL A 1 553 ? -11.531 103.126 15.471 1.00 41.89 548 VAL A C 1
ATOM 3825 O O . VAL A 1 553 ? -12.199 102.522 16.322 1.00 42.35 548 VAL A O 1
ATOM 3829 N N . GLU A 1 554 ? -12.073 103.780 14.427 1.00 38.60 549 GLU A N 1
ATOM 3830 C CA . GLU A 1 554 ? -13.505 103.899 14.139 1.00 38.86 549 GLU A CA 1
ATOM 3831 C C . GLU A 1 554 ? -14.178 102.516 14.055 1.00 42.31 549 GLU A C 1
ATOM 3832 O O . GLU A 1 554 ? -15.205 102.293 14.698 1.00 41.59 549 GLU A O 1
ATOM 3838 N N . LYS A 1 555 ? -13.582 101.596 13.285 1.00 40.05 550 LYS A N 1
ATOM 3839 C CA . LYS A 1 555 ? -14.039 100.218 13.139 1.00 40.47 550 LYS A CA 1
ATOM 3840 C C . LYS A 1 555 ? -14.042 99.517 14.510 1.00 45.16 550 LYS A C 1
ATOM 3841 O O . LYS A 1 555 ? -15.082 99.003 14.913 1.00 46.41 550 LYS A O 1
ATOM 3847 N N . LEU A 1 556 ? -12.908 99.581 15.253 1.00 41.45 551 LEU A N 1
ATOM 3848 C CA . LEU A 1 556 ? -12.712 99.002 16.586 1.00 40.92 551 LEU A CA 1
ATOM 3849 C C . LEU A 1 556 ? -13.750 99.491 17.579 1.00 45.48 551 LEU A C 1
ATOM 3850 O O . LEU A 1 556 ? -14.300 98.677 18.325 1.00 46.86 551 LEU A O 1
ATOM 3855 N N . TRP A 1 557 ? -14.023 100.813 17.571 1.00 41.10 552 TRP A N 1
ATOM 3856 C CA . TRP A 1 557 ? -14.997 101.500 18.409 1.00 41.04 552 TRP A CA 1
ATOM 3857 C C . TRP A 1 557 ? -16.373 100.850 18.250 1.00 45.99 552 TRP A C 1
ATOM 3858 O O . TRP A 1 557 ? -16.983 100.495 19.249 1.00 46.89 552 TRP A O 1
ATOM 3869 N N . ARG A 1 558 ? -16.842 100.667 16.997 1.00 43.08 553 ARG A N 1
ATOM 3870 C CA . ARG A 1 558 ? -18.123 100.039 16.681 1.00 42.91 553 ARG A CA 1
ATOM 3871 C C . ARG A 1 558 ? -18.206 98.598 17.194 1.00 44.78 553 ARG A C 1
ATOM 3872 O O . ARG A 1 558 ? -19.227 98.210 17.765 1.00 45.48 553 ARG A O 1
ATOM 3880 N N . LEU A 1 559 ? -17.137 97.817 17.010 1.00 40.12 554 LEU A N 1
ATOM 3881 C CA . LEU A 1 559 ? -17.073 96.421 17.454 1.00 38.98 554 LEU A CA 1
ATOM 3882 C C . LEU A 1 559 ? -17.126 96.307 18.969 1.00 45.59 554 LEU A C 1
ATOM 3883 O O . LEU A 1 559 ? -17.822 95.436 19.475 1.00 45.83 554 LEU A O 1
ATOM 3888 N N . LEU A 1 560 ? -16.475 97.255 19.696 1.00 43.36 555 LEU A N 1
ATOM 3889 C CA . LEU A 1 560 ? -16.502 97.299 21.158 1.00 42.86 555 LEU A CA 1
ATOM 3890 C C . LEU A 1 560 ? -17.863 97.722 21.660 1.00 45.88 555 LEU A C 1
ATOM 3891 O O . LEU A 1 560 ? -18.424 97.035 22.516 1.00 44.78 555 LEU A O 1
ATOM 3896 N N . LYS A 1 561 ? -18.409 98.836 21.111 1.00 42.09 556 LYS A N 1
ATOM 3897 C CA . LYS A 1 561 ? -19.730 99.386 21.476 1.00 41.58 556 LYS A CA 1
ATOM 3898 C C . LYS A 1 561 ? -20.855 98.355 21.375 1.00 45.77 556 LYS A C 1
ATOM 3899 O O . LYS A 1 561 ? -21.732 98.306 22.246 1.00 45.97 556 LYS A O 1
ATOM 3905 N N . ASN A 1 562 ? -20.808 97.520 20.325 1.00 41.73 557 ASN A N 1
ATOM 3906 C CA . ASN A 1 562 ? -21.818 96.512 20.052 1.00 42.53 557 ASN A CA 1
ATOM 3907 C C . ASN A 1 562 ? -21.562 95.109 20.615 1.00 46.38 557 ASN A C 1
ATOM 3908 O O . ASN A 1 562 ? -22.522 94.415 20.943 1.00 46.06 557 ASN A O 1
ATOM 3913 N N . TYR A 1 563 ? -20.307 94.667 20.672 1.00 43.04 558 TYR A N 1
ATOM 3914 C CA . TYR A 1 563 ? -20.046 93.272 21.020 1.00 43.25 558 TYR A CA 1
ATOM 3915 C C . TYR A 1 563 ? -19.246 93.018 22.304 1.00 48.49 558 TYR A C 1
ATOM 3916 O O . TYR A 1 563 ? -19.189 91.867 22.750 1.00 49.70 558 TYR A O 1
ATOM 3925 N N . ALA A 1 564 ? -18.611 94.048 22.879 1.00 44.10 559 ALA A N 1
ATOM 3926 C CA . ALA A 1 564 ? -17.814 93.875 24.095 1.00 43.54 559 ALA A CA 1
ATOM 3927 C C . ALA A 1 564 ? -18.640 93.848 25.397 1.00 47.50 559 ALA A C 1
ATOM 3928 O O . ALA A 1 564 ? -19.640 94.549 25.539 1.00 46.79 559 ALA A O 1
ATOM 3930 N N . GLU A 1 565 ? -18.214 92.994 26.326 1.00 44.03 560 GLU A N 1
ATOM 3931 C CA . GLU A 1 565 ? -18.776 92.881 27.669 1.00 43.54 560 GLU A CA 1
ATOM 3932 C C . GLU A 1 565 ? -17.740 93.606 28.525 1.00 43.09 560 GLU A C 1
ATOM 3933 O O . GLU A 1 565 ? -16.581 93.193 28.554 1.00 41.39 560 GLU A O 1
ATOM 3939 N N . ILE A 1 566 ? -18.132 94.746 29.111 1.00 39.97 561 ILE A N 1
ATOM 3940 C CA . ILE A 1 566 ? -17.233 95.591 29.900 1.00 38.33 561 ILE A CA 1
ATOM 3941 C C . ILE A 1 566 ? -17.639 95.670 31.370 1.00 43.92 561 ILE A C 1
ATOM 3942 O O . ILE A 1 566 ? -18.804 95.924 31.701 1.00 44.38 561 ILE A O 1
ATOM 3947 N N . GLU A 1 567 ? -16.645 95.460 32.251 1.00 41.29 562 GLU A N 1
ATOM 3948 C CA . GLU A 1 567 ? -16.756 95.609 33.708 1.00 40.71 562 GLU A CA 1
ATOM 3949 C C . GLU A 1 567 ? -16.194 96.986 34.026 1.00 42.91 562 GLU A C 1
ATOM 3950 O O . GLU A 1 567 ? -15.100 97.313 33.586 1.00 41.47 562 GLU A O 1
ATOM 3956 N N . TRP A 1 568 ? -16.953 97.796 34.756 1.00 40.89 563 TRP A N 1
ATOM 3957 C CA . TRP A 1 568 ? -16.563 99.146 35.117 1.00 39.45 563 TRP A CA 1
ATOM 3958 C C . TRP A 1 568 ? -16.204 99.234 36.568 1.00 43.78 563 TRP A C 1
ATOM 3959 O O . TRP A 1 568 ? -16.698 98.454 37.392 1.00 43.74 563 TRP A O 1
ATOM 3970 N N . SER A 1 569 ? -15.350 100.211 36.877 1.00 39.72 564 SER A N 1
ATOM 3971 C CA . SER A 1 569 ? -14.938 100.574 38.209 1.00 39.27 564 SER A CA 1
ATOM 3972 C C . SER A 1 569 ? -15.090 102.087 38.337 1.00 45.00 564 SER A C 1
ATOM 3973 O O . SER A 1 569 ? -15.226 102.786 37.327 1.00 44.70 564 SER A O 1
ATOM 3976 N N . ASN A 1 570 ? -15.092 102.597 39.571 1.00 42.47 565 ASN A N 1
ATOM 3977 C CA . ASN A 1 570 ? -15.241 104.022 39.797 1.00 43.09 565 ASN A CA 1
ATOM 3978 C C . ASN A 1 570 ? -14.297 104.462 40.907 1.00 47.01 565 ASN A C 1
ATOM 3979 O O . ASN A 1 570 ? -14.448 104.027 42.045 1.00 47.38 565 ASN A O 1
ATOM 3984 N N . PHE A 1 571 ? -13.302 105.290 40.564 1.00 42.68 566 PHE A N 1
ATOM 3985 C CA . PHE A 1 571 ? -12.332 105.802 41.532 1.00 42.15 566 PHE A CA 1
ATOM 3986 C C . PHE A 1 571 ? -12.484 107.321 41.639 1.00 46.66 566 PHE A C 1
ATOM 3987 O O . PHE A 1 571 ? -12.197 108.024 40.670 1.00 46.00 566 PHE A O 1
ATOM 3995 N N . ARG A 1 572 ? -12.946 107.818 42.816 1.00 43.42 567 ARG A N 1
ATOM 3996 C CA . ARG A 1 572 ? -13.118 109.253 43.132 1.00 42.81 567 ARG A CA 1
ATOM 3997 C C . ARG A 1 572 ? -13.912 110.022 42.043 1.00 45.73 567 ARG A C 1
ATOM 3998 O O . ARG A 1 572 ? -13.546 111.140 41.663 1.00 44.81 567 ARG A O 1
ATOM 4006 N N . GLY A 1 573 ? -14.988 109.402 41.557 1.00 41.95 568 GLY A N 1
ATOM 4007 C CA . GLY A 1 573 ? -15.821 109.978 40.508 1.00 42.22 568 GLY A CA 1
ATOM 4008 C C . GLY A 1 573 ? -15.368 109.661 39.093 1.00 46.81 568 GLY A C 1
ATOM 4009 O O . GLY A 1 573 ? -16.057 110.024 38.135 1.00 48.08 568 GLY A O 1
ATOM 4010 N N . ILE A 1 574 ? -14.229 108.960 38.940 1.00 42.93 569 ILE A N 1
ATOM 4011 C CA . ILE A 1 574 ? -13.731 108.581 37.621 1.00 42.64 569 ILE A CA 1
ATOM 4012 C C . ILE A 1 574 ? -14.193 107.176 37.290 1.00 45.57 569 ILE A C 1
ATOM 4013 O O . ILE A 1 574 ? -13.733 106.225 37.915 1.00 45.49 569 ILE A O 1
ATOM 4018 N N . LYS A 1 575 ? -15.058 107.045 36.271 1.00 41.03 570 LYS A N 1
ATOM 4019 C CA . LYS A 1 575 ? -15.497 105.764 35.755 1.00 40.17 570 LYS A CA 1
ATOM 4020 C C . LYS A 1 575 ? -14.427 105.311 34.722 1.00 41.88 570 LYS A C 1
ATOM 4021 O O . LYS A 1 575 ? -14.006 106.091 33.860 1.00 39.83 570 LYS A O 1
ATOM 4027 N N . PHE A 1 576 ? -13.932 104.075 34.883 1.00 37.59 571 PHE A N 1
ATOM 4028 C CA . PHE A 1 576 ? -12.931 103.494 34.005 1.00 36.84 571 PHE A CA 1
ATOM 4029 C C . PHE A 1 576 ? -13.211 102.007 33.801 1.00 40.14 571 PHE A C 1
ATOM 4030 O O . PHE A 1 576 ? -13.883 101.380 34.629 1.00 39.13 571 PHE A O 1
ATOM 4038 N N . ALA A 1 577 ? -12.685 101.438 32.711 1.00 37.48 572 ALA A N 1
ATOM 4039 C CA . ALA A 1 577 ? -12.874 100.017 32.421 1.00 37.03 572 ALA A CA 1
ATOM 4040 C C . ALA A 1 577 ? -11.898 99.199 33.217 1.00 41.39 572 ALA A C 1
ATOM 4041 O O . ALA A 1 577 ? -10.741 99.579 33.367 1.00 40.49 572 ALA A O 1
ATOM 4043 N N . LYS A 1 578 ? -12.383 98.082 33.757 1.00 40.12 573 LYS A N 1
ATOM 4044 C CA . LYS A 1 578 ? -11.646 97.133 34.589 1.00 40.44 573 LYS A CA 1
ATOM 4045 C C . LYS A 1 578 ? -11.310 95.887 33.753 1.00 43.55 573 LYS A C 1
ATOM 4046 O O . LYS A 1 578 ? -10.260 95.263 33.938 1.00 44.00 573 LYS A O 1
ATOM 4052 N N . LYS A 1 579 ? -12.216 95.524 32.838 1.00 39.15 574 LYS A N 1
ATOM 4053 C CA . LYS A 1 579 ? -12.067 94.329 32.017 1.00 38.19 574 LYS A CA 1
ATOM 4054 C C . LYS A 1 579 ? -12.929 94.437 30.780 1.00 41.13 574 LYS A C 1
ATOM 4055 O O . LYS A 1 579 ? -14.084 94.832 30.879 1.00 41.33 574 LYS A O 1
ATOM 4061 N N . ILE A 1 580 ? -12.372 94.051 29.625 1.00 36.57 575 ILE A N 1
ATOM 4062 C CA . ILE A 1 580 ? -13.070 93.984 28.351 1.00 35.92 575 ILE A CA 1
ATOM 4063 C C . ILE A 1 580 ? -13.068 92.521 27.877 1.00 41.71 575 ILE A C 1
ATOM 4064 O O . ILE A 1 580 ? -12.006 91.928 27.744 1.00 41.39 575 ILE A O 1
ATOM 4069 N N . VAL A 1 581 ? -14.250 91.954 27.584 1.00 39.85 576 VAL A N 1
ATOM 4070 C CA . VAL A 1 581 ? -14.324 90.618 26.994 1.00 38.79 576 VAL A CA 1
ATOM 4071 C C . VAL A 1 581 ? -15.053 90.712 25.653 1.00 42.33 576 VAL A C 1
ATOM 4072 O O . VAL A 1 581 ? -16.217 91.111 25.607 1.00 43.13 576 VAL A O 1
ATOM 4076 N N . ILE A 1 582 ? -14.352 90.386 24.566 1.00 39.74 577 ILE A N 1
ATOM 4077 C CA . ILE A 1 582 ? -14.936 90.369 23.223 1.00 40.61 577 ILE A CA 1
ATOM 4078 C C . ILE A 1 582 ? -14.575 89.058 22.463 1.00 47.19 577 ILE A C 1
ATOM 4079 O O . ILE A 1 582 ? -13.419 88.637 22.452 1.00 45.99 577 ILE A O 1
ATOM 4084 N N . SER A 1 583 ? -15.575 88.447 21.815 1.00 46.76 578 SER A N 1
ATOM 4085 C CA . SER A 1 583 ? -15.415 87.253 20.983 1.00 47.80 578 SER A CA 1
ATOM 4086 C C . SER A 1 583 ? -14.415 87.553 19.861 1.00 52.07 578 SER A C 1
ATOM 4087 O O . SER A 1 583 ? -14.442 88.651 19.297 1.00 52.04 578 SER A O 1
ATOM 4090 N N . GLN A 1 584 ? -13.511 86.601 19.567 1.00 48.88 579 GLN A N 1
ATOM 4091 C CA . GLN A 1 584 ? -12.522 86.719 18.486 1.00 49.06 579 GLN A CA 1
ATOM 4092 C C . GLN A 1 584 ? -13.215 86.828 17.129 1.00 54.69 579 GLN A C 1
ATOM 4093 O O . GLN A 1 584 ? -12.682 87.472 16.217 1.00 54.24 579 GLN A O 1
ATOM 4099 N N . GLU A 1 585 ? -14.391 86.171 17.005 1.00 52.34 580 GLU A N 1
ATOM 4100 C CA . GLU A 1 585 ? -15.246 86.162 15.818 1.00 53.80 580 GLU A CA 1
ATOM 4101 C C . GLU A 1 585 ? -15.763 87.577 15.524 1.00 56.48 580 GLU A C 1
ATOM 4102 O O . GLU A 1 585 ? -15.661 88.047 14.390 1.00 55.74 580 GLU A O 1
ATOM 4108 N N . LYS A 1 586 ? -16.331 88.228 16.552 1.00 52.36 581 LYS A N 1
ATOM 4109 C CA . LYS A 1 586 ? -16.933 89.563 16.488 1.00 51.66 581 LYS A CA 1
ATOM 4110 C C . LYS A 1 586 ? -15.892 90.653 16.267 1.00 53.71 581 LYS A C 1
ATOM 4111 O O . LYS A 1 586 ? -16.182 91.653 15.601 1.00 52.95 581 LYS A O 1
ATOM 4117 N N . LEU A 1 587 ? -14.689 90.462 16.850 1.00 48.40 582 LEU A N 1
ATOM 4118 C CA . LEU A 1 587 ? -13.557 91.388 16.741 1.00 46.32 582 LEU A CA 1
ATOM 4119 C C . LEU A 1 587 ? -12.871 91.310 15.360 1.00 49.73 582 LEU A C 1
ATOM 4120 O O . LEU A 1 587 ? -12.504 92.341 14.814 1.00 49.20 582 LEU A O 1
ATOM 4125 N N . GLY A 1 588 ? -12.714 90.096 14.830 1.00 47.21 583 GLY A N 1
ATOM 4126 C CA . GLY A 1 588 ? -12.098 89.812 13.535 1.00 46.71 583 GLY A CA 1
ATOM 4127 C C . GLY A 1 588 ? -10.729 90.435 13.319 1.00 48.55 583 GLY A C 1
ATOM 4128 O O . GLY A 1 588 ? -9.804 90.241 14.118 1.00 45.72 583 GLY A O 1
ATOM 4129 N N . ASP A 1 589 ? -10.617 91.191 12.216 1.00 47.44 584 ASP A N 1
ATOM 4130 C CA . ASP A 1 589 ? -9.449 91.950 11.756 1.00 47.82 584 ASP A CA 1
ATOM 4131 C C . ASP A 1 589 ? -8.966 92.992 12.769 1.00 48.74 584 ASP A C 1
ATOM 4132 O O . ASP A 1 589 ? -7.785 93.318 12.778 1.00 48.01 584 ASP A O 1
ATOM 4137 N N . SER A 1 590 ? -9.872 93.517 13.613 1.00 44.39 585 SER A N 1
ATOM 4138 C CA . SER A 1 590 ? -9.522 94.529 14.614 1.00 42.57 585 SER A CA 1
ATOM 4139 C C . SER A 1 590 ? -8.603 93.996 15.720 1.00 44.32 585 SER A C 1
ATOM 4140 O O . SER A 1 590 ? -8.091 94.786 16.502 1.00 43.56 585 SER A O 1
ATOM 4143 N N . LYS A 1 591 ? -8.323 92.669 15.731 1.00 40.54 586 LYS A N 1
ATOM 4144 C CA . LYS A 1 591 ? -7.369 92.044 16.657 1.00 39.40 586 LYS A CA 1
ATOM 4145 C C . LYS A 1 591 ? -6.001 92.606 16.327 1.00 42.56 586 LYS A C 1
ATOM 4146 O O . LYS A 1 591 ? -5.228 92.867 17.241 1.00 41.60 586 LYS A O 1
ATOM 4152 N N . ARG A 1 592 ? -5.709 92.807 15.009 1.00 41.47 587 ARG A N 1
ATOM 4153 C CA . ARG A 1 592 ? -4.452 93.396 14.522 1.00 40.64 587 ARG A CA 1
ATOM 4154 C C . ARG A 1 592 ? -4.284 94.860 15.021 1.00 42.47 587 ARG A C 1
ATOM 4155 O O . ARG A 1 592 ? -3.178 95.245 15.379 1.00 42.18 587 ARG A O 1
ATOM 4163 N N . THR A 1 593 ? -5.382 95.634 15.113 1.00 38.53 588 THR A N 1
ATOM 4164 C CA . THR A 1 593 ? -5.370 97.016 15.656 1.00 37.41 588 THR A CA 1
ATOM 4165 C C . THR A 1 593 ? -4.928 97.009 17.136 1.00 41.67 588 THR A C 1
ATOM 4166 O O . THR A 1 593 ? -4.155 97.872 17.548 1.00 39.99 588 THR A O 1
ATOM 4170 N N . LEU A 1 594 ? -5.396 96.024 17.926 1.00 39.68 589 LEU A N 1
ATOM 4171 C CA . LEU A 1 594 ? -5.016 95.920 19.336 1.00 39.49 589 LEU A CA 1
ATOM 4172 C C . LEU A 1 594 ? -3.520 95.641 19.464 1.00 41.91 589 LEU A C 1
ATOM 4173 O O . LEU A 1 594 ? -2.863 96.222 20.316 1.00 41.11 589 LEU A O 1
ATOM 4178 N N . GLU A 1 595 ? -2.982 94.784 18.579 1.00 38.50 590 GLU A N 1
ATOM 4179 C CA . GLU A 1 595 ? -1.561 94.437 18.549 1.00 36.96 590 GLU A CA 1
ATOM 4180 C C . GLU A 1 595 ? -0.696 95.659 18.191 1.00 40.38 590 GLU A C 1
ATOM 4181 O O . GLU A 1 595 ? 0.290 95.931 18.874 1.00 39.59 590 GLU A O 1
ATOM 4187 N N . LEU A 1 596 ? -1.082 96.388 17.127 1.00 37.56 591 LEU A N 1
ATOM 4188 C CA . LEU A 1 596 ? -0.423 97.600 16.654 1.00 38.59 591 LEU A CA 1
ATOM 4189 C C . LEU A 1 596 ? -0.503 98.721 17.689 1.00 43.21 591 LEU A C 1
ATOM 4190 O O . LEU A 1 596 ? 0.374 99.574 17.722 1.00 44.00 591 LEU A O 1
ATOM 4195 N N . LEU A 1 597 ? -1.529 98.720 18.551 1.00 38.66 592 LEU A N 1
ATOM 4196 C CA . LEU A 1 597 ? -1.643 99.709 19.618 1.00 36.91 592 LEU A CA 1
ATOM 4197 C C . LEU A 1 597 ? -0.662 99.369 20.758 1.00 40.29 592 LEU A C 1
ATOM 4198 O O . LEU A 1 597 ? -0.408 100.210 21.637 1.00 40.61 592 LEU A O 1
ATOM 4203 N N . GLY A 1 598 ? -0.131 98.141 20.735 1.00 34.48 593 GLY A N 1
ATOM 4204 C CA . GLY A 1 598 ? 0.753 97.630 21.780 1.00 33.01 593 GLY A CA 1
ATOM 4205 C C . GLY A 1 598 ? -0.068 97.333 23.020 1.00 36.06 593 GLY A C 1
ATOM 4206 O O . GLY A 1 598 ? 0.427 97.452 24.137 1.00 36.14 593 GLY A O 1
ATOM 4207 N N . LEU A 1 599 ? -1.355 96.984 22.830 1.00 32.60 594 LEU A N 1
ATOM 4208 C CA . LEU A 1 599 ? -2.256 96.709 23.944 1.00 33.05 594 LEU A CA 1
ATOM 4209 C C . LEU A 1 599 ? -2.009 95.314 24.532 1.00 36.65 594 LEU A C 1
ATOM 4210 O O . LEU A 1 599 ? -2.235 94.348 23.824 1.00 35.34 594 LEU A O 1
ATOM 4215 N N . PRO A 1 600 ? -1.610 95.170 25.818 1.00 33.89 595 PRO A N 1
ATOM 4216 C CA . PRO A 1 600 ? -1.468 93.820 26.381 1.00 34.35 595 PRO A CA 1
ATOM 4217 C C . PRO A 1 600 ? -2.858 93.169 26.512 1.00 41.28 595 PRO A C 1
ATOM 4218 O O . PRO A 1 600 ? -3.775 93.799 27.036 1.00 41.93 595 PRO A O 1
ATOM 4222 N N . HIS A 1 601 ? -3.033 91.942 25.964 1.00 36.50 596 HIS A N 1
ATOM 4223 C CA . HIS A 1 601 ? -4.291 91.194 26.005 1.00 35.50 596 HIS A CA 1
ATOM 4224 C C . HIS A 1 601 ? -4.080 89.667 25.918 1.00 40.38 596 HIS A C 1
ATOM 4225 O O . HIS A 1 601 ? -2.995 89.202 25.563 1.00 37.49 596 HIS A O 1
ATOM 4232 N N . THR A 1 602 ? -5.098 88.896 26.308 1.00 39.59 597 THR A N 1
ATOM 4233 C CA . THR A 1 602 ? -5.009 87.441 26.260 1.00 41.26 597 THR A CA 1
ATOM 4234 C C . THR A 1 602 ? -6.108 86.845 25.412 1.00 47.13 597 THR A C 1
ATOM 4235 O O . THR A 1 602 ? -7.211 87.379 25.347 1.00 47.72 597 THR A O 1
ATOM 4239 N N . VAL A 1 603 ? -5.807 85.725 24.784 1.00 45.93 598 VAL A N 1
ATOM 4240 C CA . VAL A 1 603 ? -6.762 84.968 23.990 1.00 46.99 598 VAL A CA 1
ATOM 4241 C C . VAL A 1 603 ? -7.020 83.672 24.752 1.00 52.75 598 VAL A C 1
ATOM 4242 O O . VAL A 1 603 ? -6.086 82.897 24.984 1.00 52.40 598 VAL A O 1
ATOM 4246 N N . ARG A 1 604 ? -8.269 83.477 25.197 1.00 50.99 599 ARG A N 1
ATOM 4247 C CA . ARG A 1 604 ? -8.723 82.299 25.948 1.00 51.38 599 ARG A CA 1
ATOM 4248 C C . ARG A 1 604 ? -10.181 82.012 25.599 1.00 55.76 599 ARG A C 1
ATOM 4249 O O . ARG A 1 604 ? -11.003 82.935 25.604 1.00 54.15 599 ARG A O 1
ATOM 4257 N N . ASP A 1 605 ? -10.500 80.722 25.312 1.00 53.92 600 ASP A N 1
ATOM 4258 C CA . ASP A 1 605 ? -11.849 80.196 25.036 1.00 54.45 600 ASP A CA 1
ATOM 4259 C C . ASP A 1 605 ? -12.598 80.946 23.914 1.00 56.04 600 ASP A C 1
ATOM 4260 O O . ASP A 1 605 ? -13.812 81.171 24.010 1.00 54.96 600 ASP A O 1
ATOM 4265 N N . GLY A 1 606 ? -11.862 81.313 22.863 1.00 52.03 601 GLY A N 1
ATOM 4266 C CA . GLY A 1 606 ? -12.400 82.039 21.714 1.00 52.16 601 GLY A CA 1
ATOM 4267 C C . GLY A 1 606 ? -12.685 83.515 21.967 1.00 55.86 601 GLY A C 1
ATOM 4268 O O . GLY A 1 606 ? -13.360 84.170 21.163 1.00 56.45 601 GLY A O 1
ATOM 4269 N N . ASN A 1 607 ? -12.178 84.050 23.086 1.00 49.17 602 ASN A N 1
ATOM 4270 C CA . ASN A 1 607 ? -12.363 85.450 23.451 1.00 47.17 602 ASN A CA 1
ATOM 4271 C C . ASN A 1 607 ? -11.057 86.167 23.583 1.00 48.18 602 ASN A C 1
ATOM 4272 O O . ASN A 1 607 ? -10.084 85.602 24.061 1.00 47.72 602 ASN A O 1
ATOM 4277 N N . VAL A 1 608 ? -11.068 87.452 23.263 1.00 43.61 603 VAL A N 1
ATOM 4278 C CA . VAL A 1 608 ? -9.957 88.356 23.517 1.00 42.38 603 VAL A CA 1
ATOM 4279 C C . VAL A 1 608 ? -10.337 88.995 24.880 1.00 45.17 603 VAL A C 1
ATOM 4280 O O . VAL A 1 608 ? -11.495 89.369 25.073 1.00 45.99 603 VAL A O 1
ATOM 4284 N N . ILE A 1 609 ? -9.400 89.038 25.834 1.00 39.61 604 ILE A N 1
ATOM 4285 C CA . ILE A 1 609 ? -9.622 89.600 27.172 1.00 38.45 604 ILE A CA 1
ATOM 4286 C C . ILE A 1 609 ? -8.579 90.695 27.429 1.00 40.16 604 ILE A C 1
ATOM 4287 O O . ILE A 1 609 ? -7.373 90.461 27.278 1.00 38.76 604 ILE A O 1
ATOM 4292 N N . VAL A 1 610 ? -9.049 91.887 27.828 1.00 35.16 605 VAL A N 1
ATOM 4293 C CA . VAL A 1 610 ? -8.191 93.017 28.156 1.00 33.10 605 VAL A CA 1
ATOM 4294 C C . VAL A 1 610 ? -8.397 93.214 29.654 1.00 38.57 605 VAL A C 1
ATOM 4295 O O . VAL A 1 610 ? -9.493 93.557 30.088 1.00 38.44 605 VAL A O 1
ATOM 4299 N N . ASP A 1 611 ? -7.365 92.914 30.450 1.00 34.94 606 ASP A N 1
ATOM 4300 C CA . ASP A 1 611 ? -7.431 93.024 31.901 1.00 34.64 606 ASP A CA 1
ATOM 4301 C C . ASP A 1 611 ? -6.895 94.362 32.413 1.00 39.38 606 ASP A C 1
ATOM 4302 O O . ASP A 1 611 ? -6.260 95.118 31.667 1.00 37.08 606 ASP A O 1
ATOM 4307 N N . TYR A 1 612 ? -7.145 94.637 33.715 1.00 36.32 607 TYR A N 1
ATOM 4308 C CA . TYR A 1 612 ? -6.671 95.827 34.415 1.00 35.52 607 TYR A CA 1
ATOM 4309 C C . TYR A 1 612 ? -5.133 95.776 34.428 1.00 41.26 607 TYR A C 1
ATOM 4310 O O . TYR A 1 612 ? -4.588 94.688 34.652 1.00 42.92 607 TYR A O 1
ATOM 4319 N N . PRO A 1 613 ? -4.399 96.893 34.175 1.00 36.66 608 PRO A N 1
ATOM 4320 C CA . PRO A 1 613 ? -4.855 98.278 33.901 1.00 35.70 608 PRO A CA 1
ATOM 4321 C C . PRO A 1 613 ? -5.108 98.625 32.428 1.00 38.23 608 PRO A C 1
ATOM 4322 O O . PRO A 1 613 ? -5.336 99.794 32.121 1.00 36.97 608 PRO A O 1
ATOM 4326 N N . TRP A 1 614 ? -5.023 97.639 31.522 1.00 34.49 609 TRP A N 1
ATOM 4327 C CA . TRP A 1 614 ? -5.029 97.896 30.082 1.00 35.01 609 TRP A CA 1
ATOM 4328 C C . TRP A 1 614 ? -6.407 98.144 29.513 1.00 37.33 609 TRP A C 1
ATOM 4329 O O . TRP A 1 614 ? -6.501 98.765 28.462 1.00 35.57 609 TRP A O 1
ATOM 4340 N N . ALA A 1 615 ? -7.472 97.746 30.233 1.00 34.54 610 ALA A N 1
ATOM 4341 C CA . ALA A 1 615 ? -8.847 97.986 29.782 1.00 34.22 610 ALA A CA 1
ATOM 4342 C C . ALA A 1 615 ? -9.131 99.523 29.792 1.00 35.54 610 ALA A C 1
ATOM 4343 O O . ALA A 1 615 ? -9.772 100.010 28.876 1.00 34.11 610 ALA A O 1
ATOM 4345 N N . ALA A 1 616 ? -8.582 100.265 30.792 1.00 31.59 611 ALA A N 1
ATOM 4346 C CA . ALA A 1 616 ? -8.677 101.728 30.934 1.00 31.66 611 ALA A CA 1
ATOM 4347 C C . ALA A 1 616 ? -7.733 102.429 29.928 1.00 36.46 611 ALA A C 1
ATOM 4348 O O . ALA A 1 616 ? -8.089 103.468 29.381 1.00 35.09 611 ALA A O 1
ATOM 4350 N N . ALA A 1 617 ? -6.534 101.851 29.671 1.00 33.91 612 ALA A N 1
ATOM 4351 C CA . ALA A 1 617 ? -5.568 102.382 28.688 1.00 32.41 612 ALA A CA 1
ATOM 4352 C C . ALA A 1 617 ? -6.219 102.439 27.304 1.00 34.80 612 ALA A C 1
ATOM 4353 O O . ALA A 1 617 ? -5.981 103.383 26.556 1.00 33.39 612 ALA A O 1
ATOM 4355 N N . LEU A 1 618 ? -7.072 101.436 26.986 1.00 32.64 613 LEU A N 1
ATOM 4356 C CA . LEU A 1 618 ? -7.838 101.378 25.746 1.00 31.42 613 LEU A CA 1
ATOM 4357 C C . LEU A 1 618 ? -9.057 102.312 25.720 1.00 36.03 613 LEU A C 1
ATOM 4358 O O . LEU A 1 618 ? -9.203 103.110 24.780 1.00 34.51 613 LEU A O 1
ATOM 4363 N N . LEU A 1 619 ? -9.933 102.222 26.749 1.00 35.00 614 LEU A N 1
ATOM 4364 C CA . LEU A 1 619 ? -11.197 102.955 26.753 1.00 35.78 614 LEU A CA 1
ATOM 4365 C C . LEU A 1 619 ? -11.186 104.370 27.324 1.00 38.02 614 LEU A C 1
ATOM 4366 O O . LEU A 1 619 ? -12.058 105.142 26.943 1.00 37.55 614 LEU A O 1
ATOM 4371 N N . THR A 1 620 ? -10.266 104.730 28.227 1.00 35.77 615 THR A N 1
ATOM 4372 C CA . THR A 1 620 ? -10.226 106.098 28.769 1.00 35.34 615 THR A CA 1
ATOM 4373 C C . THR A 1 620 ? -9.956 107.131 27.629 1.00 39.09 615 THR A C 1
ATOM 4374 O O . THR A 1 620 ? -10.688 108.114 27.563 1.00 39.92 615 THR A O 1
ATOM 4378 N N . PRO A 1 621 ? -8.995 106.934 26.691 1.00 34.44 616 PRO A N 1
ATOM 4379 C CA . PRO A 1 621 ? -8.801 107.933 25.625 1.00 34.13 616 PRO A CA 1
ATOM 4380 C C . PRO A 1 621 ? -9.989 108.019 24.657 1.00 37.77 616 PRO A C 1
ATOM 4381 O O . PRO A 1 621 ? -10.151 109.018 23.947 1.00 36.40 616 PRO A O 1
ATOM 4385 N N . LEU A 1 622 ? -10.831 106.969 24.651 1.00 34.54 617 LEU A N 1
ATOM 4386 C CA . LEU A 1 622 ? -12.042 106.865 23.829 1.00 34.80 617 LEU A CA 1
ATOM 4387 C C . LEU A 1 622 ? -13.325 107.300 24.612 1.00 42.05 617 LEU A C 1
ATOM 4388 O O . LEU A 1 622 ? -14.454 107.099 24.149 1.00 42.73 617 LEU A O 1
ATOM 4393 N N . GLY A 1 623 ? -13.110 107.952 25.759 1.00 39.20 618 GLY A N 1
ATOM 4394 C CA . GLY A 1 623 ? -14.166 108.493 26.601 1.00 38.74 618 GLY A CA 1
ATOM 4395 C C . GLY A 1 623 ? -15.177 107.465 27.034 1.00 41.71 618 GLY A C 1
ATOM 4396 O O . GLY A 1 623 ? -16.359 107.779 27.134 1.00 42.62 618 GLY A O 1
ATOM 4397 N N . ASN A 1 624 ? -14.719 106.221 27.260 1.00 37.40 619 ASN A N 1
ATOM 4398 C CA . ASN A 1 624 ? -15.534 105.082 27.720 1.00 37.01 619 ASN A CA 1
ATOM 4399 C C . ASN A 1 624 ? -16.679 104.770 26.766 1.00 42.77 619 ASN A C 1
ATOM 4400 O O . ASN A 1 624 ? -17.732 104.264 27.183 1.00 43.49 619 ASN A O 1
ATOM 4405 N N . LEU A 1 625 ? -16.448 105.091 25.470 1.00 40.12 620 LEU A N 1
ATOM 4406 C CA . LEU A 1 625 ? -17.359 104.954 24.335 1.00 40.44 620 LEU A CA 1
ATOM 4407 C C . LEU A 1 625 ? -18.588 105.884 24.490 1.00 46.02 620 LEU A C 1
ATOM 4408 O O . LEU A 1 625 ? -19.653 105.618 23.926 1.00 45.81 620 LEU A O 1
ATOM 4413 N N . ASN A 1 626 ? -18.414 106.992 25.242 1.00 44.20 621 ASN A N 1
ATOM 4414 C CA . ASN A 1 626 ? -19.458 107.998 25.484 1.00 44.86 621 ASN A CA 1
ATOM 4415 C C . ASN A 1 626 ? -19.531 109.043 24.373 1.00 45.90 621 ASN A C 1
ATOM 4416 O O . ASN A 1 626 ? -20.546 109.718 24.229 1.00 45.79 621 ASN A O 1
ATOM 4421 N N . TRP A 1 627 ? -18.457 109.160 23.581 1.00 40.82 622 TRP A N 1
ATOM 4422 C CA . TRP A 1 627 ? -18.410 109.968 22.372 1.00 39.85 622 TRP A CA 1
ATOM 4423 C C . TRP A 1 627 ? -17.990 109.018 21.262 1.00 44.96 622 TRP A C 1
ATOM 4424 O O . TRP A 1 627 ? -17.362 107.999 21.554 1.00 45.84 622 TRP A O 1
ATOM 4435 N N . GLU A 1 628 ? -18.437 109.261 20.028 1.00 41.40 623 GLU A N 1
ATOM 4436 C CA . GLU A 1 628 ? -18.117 108.357 18.945 1.00 41.62 623 GLU A CA 1
ATOM 4437 C C . GLU A 1 628 ? -16.861 108.749 18.189 1.00 46.43 623 GLU A C 1
ATOM 4438 O O . GLU A 1 628 ? -16.811 109.828 17.597 1.00 46.28 623 GLU A O 1
ATOM 4444 N N . PHE A 1 629 ? -15.850 107.834 18.182 1.00 42.68 624 PHE A N 1
ATOM 4445 C CA . PHE A 1 629 ? -14.618 108.059 17.443 1.00 40.90 624 PHE A CA 1
ATOM 4446 C C . PHE A 1 629 ? -14.968 107.950 15.971 1.00 46.47 624 PHE A C 1
ATOM 4447 O O . PHE A 1 629 ? -15.516 106.936 15.541 1.00 45.32 624 PHE A O 1
ATOM 4455 N N . MET A 1 630 ? -14.660 109.002 15.213 1.00 46.21 625 MET A N 1
ATOM 4456 C CA . MET A 1 630 ? -14.892 109.060 13.771 1.00 47.60 625 MET A CA 1
ATOM 4457 C C . MET A 1 630 ? -13.628 109.509 13.076 1.00 49.74 625 MET A C 1
ATOM 4458 O O . MET A 1 630 ? -13.032 110.493 13.488 1.00 50.37 625 MET A O 1
ATOM 4463 N N . ALA A 1 631 ? -13.217 108.807 12.024 1.00 45.99 626 ALA A N 1
ATOM 4464 C CA . ALA A 1 631 ? -12.040 109.175 11.245 1.00 45.65 626 ALA A CA 1
ATOM 4465 C C . ALA A 1 631 ? -12.319 110.501 10.508 1.00 53.09 626 ALA A C 1
ATOM 4466 O O . ALA A 1 631 ? -13.393 110.675 9.925 1.00 54.92 626 ALA A O 1
ATOM 4468 N N . LYS A 1 632 ? -11.384 111.446 10.600 1.00 51.05 627 LYS A N 1
ATOM 4469 C CA . LYS A 1 632 ? -11.494 112.797 10.021 1.00 52.67 627 LYS A CA 1
ATOM 4470 C C . LYS A 1 632 ? -10.304 113.020 9.071 1.00 56.43 627 LYS A C 1
ATOM 4471 O O . LYS A 1 632 ? -9.177 112.663 9.448 1.00 54.12 627 LYS A O 1
ATOM 4477 N N . PRO A 1 633 ? -10.508 113.571 7.838 1.00 54.35 628 PRO A N 1
ATOM 4478 C CA . PRO A 1 633 ? -9.351 113.794 6.943 1.00 54.14 628 PRO A CA 1
ATOM 4479 C C . PRO A 1 633 ? -8.388 114.823 7.532 1.00 57.31 628 PRO A C 1
ATOM 4480 O O . PRO A 1 633 ? -8.839 115.791 8.158 1.00 58.01 628 PRO A O 1
ATOM 4484 N N . LEU A 1 634 ? -7.067 114.585 7.354 1.00 51.93 629 LEU A N 1
ATOM 4485 C CA . LEU A 1 634 ? -5.936 115.415 7.813 1.00 50.90 629 LEU A CA 1
ATOM 4486 C C . LEU A 1 634 ? -5.771 115.450 9.346 1.00 52.85 629 LEU A C 1
ATOM 4487 O O . LEU A 1 634 ? -5.154 116.376 9.883 1.00 51.62 629 LEU A O 1
ATOM 4492 N N . TYR A 1 635 ? -6.297 114.430 10.040 1.00 48.39 630 TYR A N 1
ATOM 4493 C CA . TYR A 1 635 ? -6.155 114.273 11.491 1.00 47.28 630 TYR A CA 1
ATOM 4494 C C . TYR A 1 635 ? -5.579 112.911 11.798 1.00 47.81 630 TYR A C 1
ATOM 4495 O O . TYR A 1 635 ? -5.977 111.915 11.176 1.00 47.22 630 TYR A O 1
ATOM 4504 N N . ALA A 1 636 ? -4.638 112.862 12.758 1.00 41.11 631 ALA A N 1
ATOM 4505 C CA . ALA A 1 636 ? -4.053 111.626 13.261 1.00 38.07 631 ALA A CA 1
ATOM 4506 C C . ALA A 1 636 ? -4.984 111.143 14.414 1.00 41.01 631 ALA A C 1
ATOM 4507 O O . ALA A 1 636 ? -5.813 111.924 14.900 1.00 39.83 631 ALA A O 1
ATOM 4509 N N . THR A 1 637 ? -4.882 109.863 14.815 1.00 37.93 632 THR A N 1
ATOM 4510 C CA . THR A 1 637 ? -5.692 109.291 15.897 1.00 37.37 632 THR A CA 1
ATOM 4511 C C . THR A 1 637 ? -5.656 110.127 17.194 1.00 41.11 632 THR A C 1
ATOM 4512 O O . THR A 1 637 ? -6.716 110.462 17.719 1.00 41.24 632 THR A O 1
ATOM 4516 N N . ILE A 1 638 ? -4.445 110.499 17.668 1.00 38.11 633 ILE A N 1
ATOM 4517 C CA . ILE A 1 638 ? -4.243 111.338 18.863 1.00 37.32 633 ILE A CA 1
ATOM 4518 C C . ILE A 1 638 ? -4.896 112.729 18.674 1.00 40.49 633 ILE A C 1
ATOM 4519 O O . ILE A 1 638 ? -5.472 113.253 19.629 1.00 40.47 633 ILE A O 1
ATOM 4524 N N . ASP A 1 639 ? -4.907 113.261 17.440 1.00 36.78 634 ASP A N 1
ATOM 4525 C CA . ASP A 1 639 ? -5.570 114.545 17.166 1.00 35.94 634 ASP A CA 1
ATOM 4526 C C . ASP A 1 639 ? -7.068 114.452 17.392 1.00 38.12 634 ASP A C 1
ATOM 4527 O O . ASP A 1 639 ? -7.623 115.345 18.009 1.00 36.23 634 ASP A O 1
ATOM 4532 N N . ILE A 1 640 ? -7.701 113.329 16.974 1.00 36.53 635 ILE A N 1
ATOM 4533 C CA . ILE A 1 640 ? -9.137 113.084 17.184 1.00 36.47 635 ILE A CA 1
ATOM 4534 C C . ILE A 1 640 ? -9.436 112.900 18.682 1.00 40.40 635 ILE A C 1
ATOM 4535 O O . ILE A 1 640 ? -10.372 113.513 19.180 1.00 40.54 635 ILE A O 1
ATOM 4540 N N . ILE A 1 641 ? -8.610 112.091 19.406 1.00 36.18 636 ILE A N 1
ATOM 4541 C CA . ILE A 1 641 ? -8.757 111.897 20.843 1.00 34.84 636 ILE A CA 1
ATOM 4542 C C . ILE A 1 641 ? -8.688 113.257 21.575 1.00 40.97 636 ILE A C 1
ATOM 4543 O O . ILE A 1 641 ? -9.567 113.563 22.373 1.00 40.66 636 ILE A O 1
ATOM 4548 N N . ASN A 1 642 ? -7.666 114.073 21.265 1.00 38.62 637 ASN A N 1
ATOM 4549 C CA . ASN A 1 642 ? -7.427 115.374 21.900 1.00 38.75 637 ASN A CA 1
ATOM 4550 C C . ASN A 1 642 ? -8.475 116.430 21.607 1.00 44.35 637 ASN A C 1
ATOM 4551 O O . ASN A 1 642 ? -8.636 117.363 22.380 1.00 42.04 637 ASN A O 1
ATOM 4556 N N . GLU A 1 643 ? -9.224 116.257 20.521 1.00 43.92 638 GLU A N 1
ATOM 4557 C CA . GLU A 1 643 ? -10.284 117.180 20.172 1.00 44.22 638 GLU A CA 1
ATOM 4558 C C . GLU A 1 643 ? -11.565 116.860 20.952 1.00 47.75 638 GLU A C 1
ATOM 4559 O O . GLU A 1 643 ? -12.336 117.765 21.268 1.00 48.26 638 GLU A O 1
ATOM 4565 N N . ASN A 1 644 ? -11.808 115.575 21.235 1.00 43.34 639 ASN A N 1
ATOM 4566 C CA . ASN A 1 644 ? -13.064 115.137 21.809 1.00 43.40 639 ASN A CA 1
ATOM 4567 C C . ASN A 1 644 ? -13.033 114.633 23.256 1.00 46.69 639 ASN A C 1
ATOM 4568 O O . ASN A 1 644 ? -14.077 114.650 23.901 1.00 46.49 639 ASN A O 1
ATOM 4573 N N . ASN A 1 645 ? -11.871 114.202 23.758 1.00 42.91 640 ASN A N 1
ATOM 4574 C CA . ASN A 1 645 ? -11.728 113.641 25.106 1.00 42.83 640 ASN A CA 1
ATOM 4575 C C . ASN A 1 645 ? -11.282 114.638 26.192 1.00 46.50 640 ASN A C 1
ATOM 4576 O O . ASN A 1 645 ? -10.482 115.529 25.919 1.00 45.98 640 ASN A O 1
ATOM 4581 N N . GLU A 1 646 ? -11.771 114.436 27.425 1.00 42.99 641 GLU A N 1
ATOM 4582 C CA . GLU A 1 646 ? -11.413 115.224 28.606 1.00 44.19 641 GLU A CA 1
ATOM 4583 C C . GLU A 1 646 ? -9.943 114.966 28.965 1.00 47.41 641 GLU A C 1
ATOM 4584 O O . GLU A 1 646 ? -9.198 115.914 29.226 1.00 48.27 641 GLU A O 1
ATOM 4590 N N . ILE A 1 647 ? -9.545 113.676 28.981 1.00 42.65 642 ILE A N 1
ATOM 4591 C CA . ILE A 1 647 ? -8.176 113.217 29.219 1.00 41.38 642 ILE A CA 1
ATOM 4592 C C . ILE A 1 647 ? -7.448 113.307 27.876 1.00 42.09 642 ILE A C 1
ATOM 4593 O O . ILE A 1 647 ? -7.888 112.719 26.868 1.00 40.25 642 ILE A O 1
ATOM 4598 N N . LYS A 1 648 ? -6.343 114.060 27.884 1.00 37.17 643 LYS A N 1
ATOM 4599 C CA . LYS A 1 648 ? -5.499 114.324 26.732 1.00 36.62 643 LYS A CA 1
ATOM 4600 C C . LYS A 1 648 ? -4.236 113.452 26.682 1.00 39.85 643 LYS A C 1
ATOM 4601 O O . LYS A 1 648 ? -3.757 112.969 27.709 1.00 37.16 643 LYS A O 1
ATOM 4607 N N . LEU A 1 649 ? -3.711 113.257 25.474 1.00 38.19 644 LEU A N 1
ATOM 4608 C CA . LEU A 1 649 ? -2.533 112.434 25.214 1.00 37.75 644 LEU A CA 1
ATOM 4609 C C . LEU A 1 649 ? -1.458 113.190 24.471 1.00 39.92 644 LEU A C 1
ATOM 4610 O O . LEU A 1 649 ? -1.740 114.158 23.776 1.00 39.52 644 LEU A O 1
ATOM 4615 N N . ARG A 1 650 ? -0.222 112.689 24.577 1.00 37.59 645 ARG A N 1
ATOM 4616 C CA . ARG A 1 650 ? 0.942 113.074 23.779 1.00 36.68 645 ARG A CA 1
ATOM 4617 C C . ARG A 1 650 ? 1.408 111.774 23.152 1.00 38.99 645 ARG A C 1
ATOM 4618 O O . ARG A 1 650 ? 1.185 110.690 23.717 1.00 37.75 645 ARG A O 1
ATOM 4626 N N . ASP A 1 651 ? 1.974 111.878 21.954 1.00 35.70 646 ASP A N 1
ATOM 4627 C CA . ASP A 1 651 ? 2.470 110.739 21.193 1.00 34.59 646 ASP A CA 1
ATOM 4628 C C . ASP A 1 651 ? 3.663 110.067 21.873 1.00 38.55 646 ASP A C 1
ATOM 4629 O O . ASP A 1 651 ? 4.724 110.662 22.061 1.00 38.27 646 ASP A O 1
ATOM 4634 N N . ARG A 1 652 ? 3.464 108.817 22.245 1.00 34.86 647 ARG A N 1
ATOM 4635 C CA . ARG A 1 652 ? 4.485 108.028 22.907 1.00 35.15 647 ARG A CA 1
ATOM 4636 C C . ARG A 1 652 ? 5.413 107.309 21.884 1.00 39.01 647 ARG A C 1
ATOM 4637 O O . ARG A 1 652 ? 6.415 106.717 22.289 1.00 38.19 647 ARG A O 1
ATOM 4645 N N . GLY A 1 653 ? 5.064 107.363 20.601 1.00 36.11 648 GLY A N 1
ATOM 4646 C CA . GLY A 1 653 ? 5.799 106.679 19.548 1.00 36.85 648 GLY A CA 1
ATOM 4647 C C . GLY A 1 653 ? 5.719 107.478 18.267 1.00 40.60 648 GLY A C 1
ATOM 4648 O O . GLY A 1 653 ? 5.000 107.116 17.351 1.00 39.48 648 GLY A O 1
ATOM 4649 N N . ILE A 1 654 ? 6.522 108.528 18.170 1.00 38.87 649 ILE A N 1
ATOM 4650 C CA . ILE A 1 654 ? 6.685 109.317 16.955 1.00 39.51 649 ILE A CA 1
ATOM 4651 C C . ILE A 1 654 ? 8.062 109.070 16.257 1.00 45.33 649 ILE A C 1
ATOM 4652 O O . ILE A 1 654 ? 8.137 109.074 15.037 1.00 43.91 649 ILE A O 1
ATOM 4657 N N . SER A 1 655 ? 9.115 108.839 17.054 1.00 44.84 650 SER A N 1
ATOM 4658 C CA . SER A 1 655 ? 10.499 108.696 16.626 1.00 44.79 650 SER A CA 1
ATOM 4659 C C . SER A 1 655 ? 11.097 107.325 16.942 1.00 49.88 650 SER A C 1
ATOM 4660 O O . SER A 1 655 ? 11.066 106.852 18.088 1.00 48.24 650 SER A O 1
ATOM 4663 N N . TRP A 1 656 ? 11.652 106.710 15.894 1.00 48.26 651 TRP A N 1
ATOM 4664 C CA . TRP A 1 656 ? 12.229 105.359 15.878 1.00 49.06 651 TRP A CA 1
ATOM 4665 C C . TRP A 1 656 ? 13.646 105.383 15.318 1.00 54.74 651 TRP A C 1
ATOM 4666 O O . TRP A 1 656 ? 13.922 106.107 14.364 1.00 53.24 651 TRP A O 1
ATOM 4677 N N . ILE A 1 657 ? 14.535 104.580 15.919 1.00 54.81 652 ILE A N 1
ATOM 4678 C CA . ILE A 1 657 ? 15.950 104.484 15.555 1.00 56.21 652 ILE A CA 1
ATOM 4679 C C . ILE A 1 657 ? 16.330 103.013 15.239 1.00 62.04 652 ILE A C 1
ATOM 4680 O O . ILE A 1 657 ? 15.920 102.107 15.963 1.00 61.48 652 ILE A O 1
ATOM 4685 N N . GLY A 1 658 ? 17.030 102.801 14.116 1.00 59.68 653 GLY A N 1
ATOM 4686 C CA . GLY A 1 658 ? 17.465 101.482 13.656 1.00 71.07 653 GLY A CA 1
ATOM 4687 C C . GLY A 1 658 ? 16.437 100.750 12.821 1.00 101.09 653 GLY A C 1
ATOM 4688 O O . GLY A 1 658 ? 15.810 101.339 11.939 1.00 74.14 653 GLY A O 1
ATOM 4689 N N . LYS A 1 673 ? 45.062 83.262 -2.948 1.00 78.42 668 LYS A N 1
ATOM 4690 C CA . LYS A 1 673 ? 45.856 84.113 -2.060 1.00 77.24 668 LYS A CA 1
ATOM 4691 C C . LYS A 1 673 ? 45.738 83.623 -0.600 1.00 78.47 668 LYS A C 1
ATOM 4692 O O . LYS A 1 673 ? 44.790 82.882 -0.316 1.00 79.84 668 LYS A O 1
ATOM 4698 N N . PRO A 1 674 ? 46.620 84.038 0.360 1.00 69.89 669 PRO A N 1
ATOM 4699 C CA . PRO A 1 674 ? 47.810 84.914 0.242 1.00 67.20 669 PRO A CA 1
ATOM 4700 C C . PRO A 1 674 ? 48.913 84.254 -0.599 1.00 64.24 669 PRO A C 1
ATOM 4701 O O . PRO A 1 674 ? 48.858 83.043 -0.841 1.00 64.64 669 PRO A O 1
ATOM 4705 N N . PRO A 1 675 ? 49.894 84.997 -1.130 1.00 53.95 670 PRO A N 1
ATOM 4706 C CA . PRO A 1 675 ? 50.827 84.357 -2.065 1.00 52.01 670 PRO A CA 1
ATOM 4707 C C . PRO A 1 675 ? 52.191 83.888 -1.511 1.00 49.86 670 PRO A C 1
ATOM 4708 O O . PRO A 1 675 ? 53.028 83.446 -2.303 1.00 47.83 670 PRO A O 1
ATOM 4712 N N . VAL A 1 676 ? 52.452 84.004 -0.191 1.00 43.39 671 VAL A N 1
ATOM 4713 C CA . VAL A 1 676 ? 53.780 83.644 0.344 1.00 40.59 671 VAL A CA 1
ATOM 4714 C C . VAL A 1 676 ? 53.703 82.672 1.535 1.00 40.69 671 VAL A C 1
ATOM 4715 O O . VAL A 1 676 ? 52.954 82.897 2.481 1.00 40.90 671 VAL A O 1
ATOM 4719 N N . GLN A 1 677 ? 54.533 81.627 1.499 1.00 34.94 672 GLN A N 1
ATOM 4720 C CA . GLN A 1 677 ? 54.641 80.621 2.544 1.00 34.66 672 GLN A CA 1
ATOM 4721 C C . GLN A 1 677 ? 55.944 80.751 3.329 1.00 38.22 672 GLN A C 1
ATOM 4722 O O . GLN A 1 677 ? 55.969 80.445 4.518 1.00 38.36 672 GLN A O 1
ATOM 4728 N N . VAL A 1 678 ? 57.013 81.246 2.685 1.00 34.95 673 VAL A N 1
ATOM 4729 C CA . VAL A 1 678 ? 58.319 81.451 3.322 1.00 33.78 673 VAL A CA 1
ATOM 4730 C C . VAL A 1 678 ? 59.019 82.711 2.795 1.00 39.10 673 VAL A C 1
ATOM 4731 O O . VAL A 1 678 ? 59.019 82.954 1.587 1.00 38.77 673 VAL A O 1
ATOM 4735 N N . LEU A 1 679 ? 59.661 83.491 3.689 1.00 37.66 674 LEU A N 1
ATOM 4736 C CA . LEU A 1 679 ? 60.396 84.690 3.243 1.00 37.64 674 LEU A CA 1
ATOM 4737 C C . LEU A 1 679 ? 61.774 84.280 2.685 1.00 39.26 674 LEU A C 1
ATOM 4738 O O . LEU A 1 679 ? 62.814 84.461 3.326 1.00 39.30 674 LEU A O 1
ATOM 4743 N N . PHE A 1 680 ? 61.754 83.674 1.513 1.00 34.47 675 PHE A N 1
ATOM 4744 C CA . PHE A 1 680 ? 62.955 83.154 0.864 1.00 35.09 675 PHE A CA 1
ATOM 4745 C C . PHE A 1 680 ? 62.969 83.583 -0.610 1.00 39.28 675 PHE A C 1
ATOM 4746 O O . PHE A 1 680 ? 61.991 83.347 -1.311 1.00 37.85 675 PHE A O 1
ATOM 4754 N N . PRO A 1 681 ? 64.057 84.235 -1.088 1.00 37.77 676 PRO A N 1
ATOM 4755 C CA . PRO A 1 681 ? 64.058 84.716 -2.486 1.00 37.43 676 PRO A CA 1
ATOM 4756 C C . PRO A 1 681 ? 64.360 83.625 -3.513 1.00 41.93 676 PRO A C 1
ATOM 4757 O O . PRO A 1 681 ? 65.339 82.877 -3.382 1.00 40.35 676 PRO A O 1
ATOM 4761 N N . ILE A 1 682 ? 63.517 83.546 -4.561 1.00 40.59 677 ILE A N 1
ATOM 4762 C CA . ILE A 1 682 ? 63.646 82.511 -5.592 1.00 40.25 677 ILE A CA 1
ATOM 4763 C C . ILE A 1 682 ? 63.841 83.100 -7.010 1.00 44.69 677 ILE A C 1
ATOM 4764 O O . ILE A 1 682 ? 64.152 82.360 -7.942 1.00 43.74 677 ILE A O 1
ATOM 4769 N N . GLY A 1 683 ? 63.653 84.410 -7.156 1.00 41.99 678 GLY A N 1
ATOM 4770 C CA . GLY A 1 683 ? 63.800 85.083 -8.443 1.00 42.21 678 GLY A CA 1
ATOM 4771 C C . GLY A 1 683 ? 62.774 84.614 -9.453 1.00 47.04 678 GLY A C 1
ATOM 4772 O O . GLY A 1 683 ? 61.568 84.632 -9.175 1.00 44.86 678 GLY A O 1
ATOM 4773 N N . LEU A 1 684 ? 63.273 84.117 -10.602 1.00 45.83 679 LEU A N 1
ATOM 4774 C CA . LEU A 1 684 ? 62.469 83.568 -11.703 1.00 46.58 679 LEU A CA 1
ATOM 4775 C C . LEU A 1 684 ? 62.496 82.029 -11.729 1.00 48.68 679 LEU A C 1
ATOM 4776 O O . LEU A 1 684 ? 61.786 81.420 -12.529 1.00 48.77 679 LEU A O 1
ATOM 4781 N N . ALA A 1 685 ? 63.325 81.411 -10.875 1.00 43.63 680 ALA A N 1
ATOM 4782 C CA . ALA A 1 685 ? 63.531 79.966 -10.813 1.00 43.15 680 ALA A CA 1
ATOM 4783 C C . ALA A 1 685 ? 62.285 79.138 -10.438 1.00 47.58 680 ALA A C 1
ATOM 4784 O O . ALA A 1 685 ? 62.188 77.997 -10.858 1.00 46.27 680 ALA A O 1
ATOM 4786 N N . GLY A 1 686 ? 61.346 79.726 -9.685 1.00 45.53 681 GLY A N 1
ATOM 4787 C CA . GLY A 1 686 ? 60.110 79.055 -9.294 1.00 45.21 681 GLY A CA 1
ATOM 4788 C C . GLY A 1 686 ? 58.908 79.400 -10.157 1.00 46.37 681 GLY A C 1
ATOM 4789 O O . GLY A 1 686 ? 57.761 79.159 -9.756 1.00 43.14 681 GLY A O 1
ATOM 4790 N N . GLY A 1 687 ? 59.189 79.945 -11.350 1.00 42.81 682 GLY A N 1
ATOM 4791 C CA . GLY A 1 687 ? 58.192 80.408 -12.309 1.00 41.90 682 GLY A CA 1
ATOM 4792 C C . GLY A 1 687 ? 57.364 81.561 -11.766 1.00 46.17 682 GLY A C 1
ATOM 4793 O O . GLY A 1 687 ? 57.778 82.255 -10.816 1.00 44.86 682 GLY A O 1
ATOM 4794 N N . SER A 1 688 ? 56.136 81.702 -12.304 1.00 43.42 683 SER A N 1
ATOM 4795 C CA . SER A 1 688 ? 55.197 82.773 -11.951 1.00 43.06 683 SER A CA 1
ATOM 4796 C C . SER A 1 688 ? 54.628 82.690 -10.520 1.00 45.47 683 SER A C 1
ATOM 4797 O O . SER A 1 688 ? 54.217 83.720 -9.988 1.00 43.16 683 SER A O 1
ATOM 4800 N N . SER A 1 689 ? 54.618 81.482 -9.897 1.00 42.25 684 SER A N 1
ATOM 4801 C CA . SER A 1 689 ? 54.095 81.263 -8.535 1.00 41.92 684 SER A CA 1
ATOM 4802 C C . SER A 1 689 ? 55.181 81.313 -7.455 1.00 47.59 684 SER A C 1
ATOM 4803 O O . SER A 1 689 ? 54.873 81.067 -6.290 1.00 47.04 684 SER A O 1
ATOM 4806 N N . ARG A 1 690 ? 56.450 81.623 -7.829 1.00 43.88 685 ARG A N 1
ATOM 4807 C CA . ARG A 1 690 ? 57.597 81.673 -6.910 1.00 42.10 685 ARG A CA 1
ATOM 4808 C C . ARG A 1 690 ? 57.736 80.350 -6.106 1.00 45.15 685 ARG A C 1
ATOM 4809 O O . ARG A 1 690 ? 58.084 80.349 -4.920 1.00 42.45 685 ARG A O 1
ATOM 4817 N N . ASP A 1 691 ? 57.469 79.223 -6.790 1.00 44.35 686 ASP A N 1
ATOM 4818 C CA . ASP A 1 691 ? 57.495 77.872 -6.218 1.00 43.95 686 ASP A CA 1
ATOM 4819 C C . ASP A 1 691 ? 58.909 77.300 -6.064 1.00 45.88 686 ASP A C 1
ATOM 4820 O O . ASP A 1 691 ? 59.502 76.831 -7.037 1.00 45.85 686 ASP A O 1
ATOM 4825 N N . ILE A 1 692 ? 59.430 77.325 -4.816 1.00 40.19 687 ILE A N 1
ATOM 4826 C CA . ILE A 1 692 ? 60.746 76.800 -4.434 1.00 38.30 687 ILE A CA 1
ATOM 4827 C C . ILE A 1 692 ? 60.817 75.294 -4.662 1.00 42.61 687 ILE A C 1
ATOM 4828 O O . ILE A 1 692 ? 61.843 74.798 -5.117 1.00 42.44 687 ILE A O 1
ATOM 4833 N N . LYS A 1 693 ? 59.721 74.582 -4.377 1.00 41.29 688 LYS A N 1
ATOM 4834 C CA . LYS A 1 693 ? 59.623 73.145 -4.592 1.00 42.37 688 LYS A CA 1
ATOM 4835 C C . LYS A 1 693 ? 59.781 72.819 -6.090 1.00 47.40 688 LYS A C 1
ATOM 4836 O O . LYS A 1 693 ? 60.550 71.929 -6.421 1.00 47.56 688 LYS A O 1
ATOM 4842 N N . LYS A 1 694 ? 59.121 73.584 -6.980 1.00 45.17 689 LYS A N 1
ATOM 4843 C CA . LYS A 1 694 ? 59.229 73.430 -8.435 1.00 45.44 689 LYS A CA 1
ATOM 4844 C C . LYS A 1 694 ? 60.665 73.690 -8.893 1.00 48.28 689 LYS A C 1
ATOM 4845 O O . LYS A 1 694 ? 61.190 72.901 -9.685 1.00 47.93 689 LYS A O 1
ATOM 4851 N N . ALA A 1 695 ? 61.304 74.788 -8.381 1.00 42.60 690 ALA A N 1
ATOM 4852 C CA . ALA A 1 695 ? 62.683 75.160 -8.727 1.00 41.02 690 ALA A CA 1
ATOM 4853 C C . ALA A 1 695 ? 63.664 74.033 -8.387 1.00 45.30 690 ALA A C 1
ATOM 4854 O O . ALA A 1 695 ? 64.448 73.637 -9.253 1.00 44.79 690 ALA A O 1
ATOM 4856 N N . ALA A 1 696 ? 63.590 73.504 -7.142 1.00 43.49 691 ALA A N 1
ATOM 4857 C CA . ALA A 1 696 ? 64.407 72.401 -6.624 1.00 45.31 691 ALA A CA 1
ATOM 4858 C C . ALA A 1 696 ? 64.166 71.105 -7.424 1.00 51.75 691 ALA A C 1
ATOM 4859 O O . ALA A 1 696 ? 65.120 70.426 -7.779 1.00 51.76 691 ALA A O 1
ATOM 4861 N N . GLU A 1 697 ? 62.895 70.803 -7.735 1.00 51.27 692 GLU A N 1
ATOM 4862 C CA . GLU A 1 697 ? 62.456 69.629 -8.502 1.00 53.14 692 GLU A CA 1
ATOM 4863 C C . GLU A 1 697 ? 62.965 69.671 -9.954 1.00 58.22 692 GLU A C 1
ATOM 4864 O O . GLU A 1 697 ? 63.337 68.624 -10.496 1.00 57.64 692 GLU A O 1
ATOM 4870 N N . GLU A 1 698 ? 63.001 70.877 -10.571 1.00 55.28 693 GLU A N 1
ATOM 4871 C CA . GLU A 1 698 ? 63.497 71.082 -11.947 1.00 55.53 693 GLU A CA 1
ATOM 4872 C C . GLU A 1 698 ? 65.019 71.263 -12.001 1.00 59.32 693 GLU A C 1
ATOM 4873 O O . GLU A 1 698 ? 65.569 71.454 -13.086 1.00 59.13 693 GLU A O 1
ATOM 4879 N N . GLY A 1 699 ? 65.674 71.226 -10.838 1.00 56.59 694 GLY A N 1
ATOM 4880 C CA . GLY A 1 699 ? 67.120 71.390 -10.716 1.00 57.06 694 GLY A CA 1
ATOM 4881 C C . GLY A 1 699 ? 67.610 72.748 -11.168 1.00 62.26 694 GLY A C 1
ATOM 4882 O O . GLY A 1 699 ? 68.755 72.884 -11.614 1.00 63.03 694 GLY A O 1
ATOM 4883 N N . LYS A 1 700 ? 66.729 73.755 -11.076 1.00 58.31 695 LYS A N 1
ATOM 4884 C CA . LYS A 1 700 ? 67.011 75.121 -11.494 1.00 58.21 695 LYS A CA 1
ATOM 4885 C C . LYS A 1 700 ? 67.897 75.872 -10.491 1.00 62.46 695 LYS A C 1
ATOM 4886 O O . LYS A 1 700 ? 67.826 75.622 -9.289 1.00 61.76 695 LYS A O 1
ATOM 4892 N N . VAL A 1 701 ? 68.770 76.745 -11.010 1.00 58.62 696 VAL A N 1
ATOM 4893 C CA . VAL A 1 701 ? 69.667 77.600 -10.238 1.00 57.33 696 VAL A CA 1
ATOM 4894 C C . VAL A 1 701 ? 69.039 79.003 -10.267 1.00 58.85 696 VAL A C 1
ATOM 4895 O O . VAL A 1 701 ? 68.547 79.437 -11.318 1.00 57.51 696 VAL A O 1
ATOM 4899 N N . ALA A 1 702 ? 68.998 79.675 -9.099 1.00 52.97 697 ALA A N 1
ATOM 4900 C CA . ALA A 1 702 ? 68.452 81.025 -8.990 1.00 51.20 697 ALA A CA 1
ATOM 4901 C C . ALA A 1 702 ? 69.602 82.034 -8.798 1.00 52.07 697 ALA A C 1
ATOM 4902 O O . ALA A 1 702 ? 70.610 81.684 -8.197 1.00 51.55 697 ALA A O 1
ATOM 4904 N N . GLU A 1 703 ? 69.471 83.251 -9.335 1.00 47.23 698 GLU A N 1
ATOM 4905 C CA . GLU A 1 703 ? 70.459 84.324 -9.170 1.00 46.72 698 GLU A CA 1
ATOM 4906 C C . GLU A 1 703 ? 69.684 85.379 -8.438 1.00 49.21 698 GLU A C 1
ATOM 4907 O O . GLU A 1 703 ? 68.824 86.033 -9.034 1.00 49.38 698 GLU A O 1
ATOM 4913 N N . VAL A 1 704 ? 69.894 85.464 -7.114 1.00 43.09 699 VAL A N 1
ATOM 4914 C CA . VAL A 1 704 ? 69.110 86.338 -6.238 1.00 41.66 699 VAL A CA 1
ATOM 4915 C C . VAL A 1 704 ? 69.987 87.123 -5.291 1.00 43.18 699 VAL A C 1
ATOM 4916 O O . VAL A 1 704 ? 71.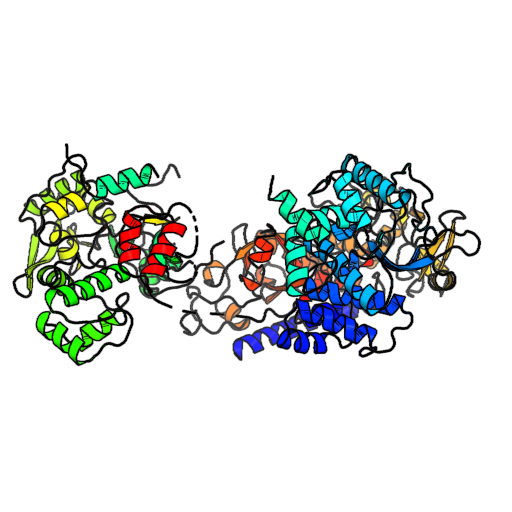016 86.607 -4.839 1.00 41.94 699 VAL A O 1
ATOM 4920 N N . GLU A 1 705 ? 69.555 88.351 -4.955 1.00 37.94 700 GLU A N 1
ATOM 4921 C CA . GLU A 1 705 ? 70.228 89.164 -3.958 1.00 38.30 700 GLU A CA 1
ATOM 4922 C C . GLU A 1 705 ? 69.857 88.541 -2.605 1.00 42.89 700 GLU A C 1
ATOM 4923 O O . GLU A 1 705 ? 68.674 88.459 -2.245 1.00 42.03 700 GLU A O 1
ATOM 4929 N N . ILE A 1 706 ? 70.862 87.992 -1.917 1.00 38.82 701 ILE A N 1
ATOM 4930 C CA . ILE A 1 706 ? 70.652 87.260 -0.682 1.00 37.25 701 ILE A CA 1
ATOM 4931 C C . ILE A 1 706 ? 71.864 87.397 0.241 1.00 42.10 701 ILE A C 1
ATOM 4932 O O . ILE A 1 706 ? 73.007 87.523 -0.225 1.00 42.10 701 ILE A O 1
ATOM 4937 N N . ALA A 1 707 ? 71.604 87.380 1.547 1.00 38.84 702 ALA A N 1
ATOM 4938 C CA . ALA A 1 707 ? 72.632 87.424 2.589 1.00 39.41 702 ALA A CA 1
ATOM 4939 C C . ALA A 1 707 ? 73.202 86.014 2.825 1.00 44.49 702 ALA A C 1
ATOM 4940 O O . ALA A 1 707 ? 72.447 85.030 2.827 1.00 43.79 702 ALA A O 1
ATOM 4942 N N . PHE A 1 708 ? 74.550 85.932 2.963 1.00 42.14 703 PHE A N 1
ATOM 4943 C CA . PHE A 1 708 ? 75.331 84.721 3.237 1.00 42.44 703 PHE A CA 1
ATOM 4944 C C . PHE A 1 708 ? 76.033 84.809 4.579 1.00 44.27 703 PHE A C 1
ATOM 4945 O O . PHE A 1 708 ? 76.378 85.899 5.038 1.00 44.04 703 PHE A O 1
ATOM 4953 N N . PHE A 1 709 ? 76.218 83.659 5.222 1.00 41.06 704 PHE A N 1
ATOM 4954 C CA . PHE A 1 709 ? 76.850 83.569 6.540 1.00 40.71 704 PHE A CA 1
ATOM 4955 C C . PHE A 1 709 ? 78.025 82.620 6.483 1.00 48.67 704 PHE A C 1
ATOM 4956 O O . PHE A 1 709 ? 77.903 81.538 5.913 1.00 48.93 704 PHE A O 1
ATOM 4964 N N . LYS A 1 710 ? 79.178 83.052 7.022 1.00 48.49 705 LYS A N 1
ATOM 4965 C CA . LYS A 1 710 ? 80.411 82.272 7.062 1.00 50.45 705 LYS A CA 1
ATOM 4966 C C . LYS A 1 710 ? 80.632 81.678 8.440 1.00 58.33 705 LYS A C 1
ATOM 4967 O O . LYS A 1 710 ? 80.526 82.391 9.441 1.00 58.48 705 LYS A O 1
ATOM 4973 N N . CYS A 1 711 ? 80.976 80.381 8.489 1.00 57.31 706 CYS A N 1
ATOM 4974 C CA . CYS A 1 711 ? 81.284 79.704 9.747 1.00 58.76 706 CYS A CA 1
ATOM 4975 C C . CYS A 1 711 ? 82.718 80.027 10.200 1.00 66.42 706 CYS A C 1
ATOM 4976 O O . CYS A 1 711 ? 83.662 79.831 9.424 1.00 65.05 706 CYS A O 1
ATOM 4979 N N . PRO A 1 712 ? 82.911 80.507 11.454 1.00 66.94 707 PRO A N 1
ATOM 4980 C CA . PRO A 1 712 ? 84.284 80.766 11.931 1.00 68.31 707 PRO A CA 1
ATOM 4981 C C . PRO A 1 712 ? 85.072 79.478 12.243 1.00 75.24 707 PRO A C 1
ATOM 4982 O O . PRO A 1 712 ? 86.303 79.487 12.168 1.00 75.28 707 PRO A O 1
ATOM 4986 N N . LYS A 1 713 ? 84.358 78.374 12.578 1.00 73.60 708 LYS A N 1
ATOM 4987 C CA . LYS A 1 713 ? 84.929 77.068 12.928 1.00 74.80 708 LYS A CA 1
ATOM 4988 C C . LYS A 1 713 ? 85.537 76.340 11.712 1.00 80.71 708 LYS A C 1
ATOM 4989 O O . LYS A 1 713 ? 86.734 76.050 11.729 1.00 81.91 708 LYS A O 1
ATOM 4995 N N . CYS A 1 714 ? 84.729 76.047 10.672 1.00 77.12 709 CYS A N 1
ATOM 4996 C CA . CYS A 1 714 ? 85.193 75.328 9.482 1.00 76.88 709 CYS A CA 1
ATOM 4997 C C . CYS A 1 714 ? 85.427 76.239 8.272 1.00 78.58 709 CYS A C 1
ATOM 4998 O O . CYS A 1 714 ? 86.457 76.107 7.607 1.00 79.55 709 CYS A O 1
ATOM 5001 N N . GLY A 1 715 ? 84.481 77.136 8.001 1.00 71.91 710 GLY A N 1
ATOM 5002 C CA . GLY A 1 715 ? 84.564 78.083 6.894 1.00 69.76 710 GLY A CA 1
ATOM 5003 C C . GLY A 1 715 ? 83.412 78.023 5.913 1.00 70.26 710 GLY A C 1
ATOM 5004 O O . GLY A 1 715 ? 83.483 78.657 4.856 1.00 69.32 710 GLY A O 1
ATOM 5005 N N . HIS A 1 716 ? 82.338 77.274 6.261 1.00 64.61 711 HIS A N 1
ATOM 5006 C CA . HIS A 1 716 ? 81.150 77.085 5.419 1.00 62.93 711 HIS A CA 1
ATOM 5007 C C . HIS A 1 716 ? 80.434 78.401 5.113 1.00 61.87 711 HIS A C 1
ATOM 5008 O O . HIS A 1 716 ? 80.252 79.222 6.007 1.00 60.93 711 HIS A O 1
ATOM 5015 N N . VAL A 1 717 ? 80.030 78.586 3.842 1.00 55.93 712 VAL A N 1
ATOM 5016 C CA . VAL A 1 717 ? 79.307 79.768 3.363 1.00 54.41 712 VAL A CA 1
ATOM 5017 C C . VAL A 1 717 ? 77.935 79.349 2.785 1.00 55.64 712 VAL A C 1
ATOM 5018 O O . VAL A 1 717 ? 77.854 78.476 1.911 1.00 54.15 712 VAL A O 1
ATOM 5022 N N . GLY A 1 718 ? 76.885 79.970 3.307 1.00 50.97 713 GLY A N 1
ATOM 5023 C CA . GLY A 1 718 ? 75.515 79.710 2.893 1.00 50.11 713 GLY A CA 1
ATOM 5024 C C . GLY A 1 718 ? 74.473 80.647 3.477 1.00 53.48 713 GLY A C 1
ATOM 5025 O O . GLY A 1 718 ? 74.774 81.455 4.365 1.00 51.68 713 GLY A O 1
ATOM 5026 N N . PRO A 1 719 ? 73.211 80.523 3.009 1.00 50.31 714 PRO A N 1
ATOM 5027 C CA . PRO A 1 719 ? 72.156 81.440 3.487 1.00 49.63 714 PRO A CA 1
ATOM 5028 C C . PRO A 1 719 ? 71.551 81.130 4.867 1.00 52.64 714 PRO A C 1
ATOM 5029 O O . PRO A 1 719 ? 70.648 81.855 5.304 1.00 53.65 714 PRO A O 1
ATOM 5033 N N . GLU A 1 720 ? 72.059 80.108 5.571 1.00 46.82 715 GLU A N 1
ATOM 5034 C CA . GLU A 1 720 ? 71.567 79.707 6.901 1.00 45.30 715 GLU A CA 1
ATOM 5035 C C . GLU A 1 720 ? 72.398 80.262 8.057 1.00 46.65 715 GLU A C 1
ATOM 5036 O O . GLU A 1 720 ? 73.584 80.517 7.887 1.00 46.08 715 GLU A O 1
ATOM 5042 N N . HIS A 1 721 ? 71.757 80.438 9.230 1.00 42.39 716 HIS A N 1
ATOM 5043 C CA . HIS A 1 721 ? 72.345 80.953 10.468 1.00 42.10 716 HIS A CA 1
ATOM 5044 C C . HIS A 1 721 ? 73.263 79.952 11.164 1.00 49.28 716 HIS A C 1
ATOM 5045 O O . HIS A 1 721 ? 74.300 80.352 11.690 1.00 48.83 716 HIS A O 1
ATOM 5052 N N . LEU A 1 722 ? 72.856 78.666 11.229 1.00 49.23 717 LEU A N 1
ATOM 5053 C CA . LEU A 1 722 ? 73.667 77.617 11.844 1.00 51.44 717 LEU A CA 1
ATOM 5054 C C . LEU A 1 722 ? 74.413 76.842 10.780 1.00 58.08 717 LEU A C 1
ATOM 5055 O O . LEU A 1 722 ? 73.871 76.599 9.697 1.00 55.47 717 LEU A O 1
ATOM 5060 N N . CYS A 1 723 ? 75.647 76.421 11.105 1.00 60.07 718 CYS A N 1
ATOM 5061 C CA . CYS A 1 723 ? 76.460 75.624 10.191 1.00 62.34 718 CYS A CA 1
ATOM 5062 C C . CYS A 1 723 ? 75.890 74.194 10.012 1.00 69.19 718 CYS A C 1
ATOM 5063 O O . CYS A 1 723 ? 75.590 73.534 11.007 1.00 68.29 718 CYS A O 1
ATOM 5066 N N . PRO A 1 724 ? 75.695 73.711 8.758 1.00 69.07 719 PRO A N 1
ATOM 5067 C CA . PRO A 1 724 ? 75.165 72.346 8.576 1.00 70.37 719 PRO A CA 1
ATOM 5068 C C . PRO A 1 724 ? 76.207 71.257 8.855 1.00 78.13 719 PRO A C 1
ATOM 5069 O O . PRO A 1 724 ? 75.861 70.073 8.946 1.00 78.63 719 PRO A O 1
ATOM 5073 N N . ASN A 1 725 ? 77.485 71.668 8.991 1.00 76.40 720 ASN A N 1
ATOM 5074 C CA . ASN A 1 725 ? 78.627 70.808 9.258 1.00 77.28 720 ASN A CA 1
ATOM 5075 C C . ASN A 1 725 ? 78.916 70.647 10.744 1.00 81.85 720 ASN A C 1
ATOM 5076 O O . ASN A 1 725 ? 78.961 69.512 11.213 1.00 83.59 720 ASN A O 1
ATOM 5081 N N . CYS A 1 726 ? 79.118 71.755 11.482 1.00 76.97 721 CYS A N 1
ATOM 5082 C CA . CYS A 1 726 ? 79.440 71.698 12.913 1.00 77.31 721 CYS A CA 1
ATOM 5083 C C . CYS A 1 726 ? 78.358 72.303 13.833 1.00 77.22 721 CYS A C 1
ATOM 5084 O O . CYS A 1 726 ? 78.469 72.195 15.062 1.00 77.45 721 CYS A O 1
ATOM 5087 N N . GLY A 1 727 ? 77.326 72.905 13.235 1.00 69.56 722 GLY A N 1
ATOM 5088 C CA . GLY A 1 727 ? 76.201 73.483 13.963 1.00 67.11 722 GLY A CA 1
ATOM 5089 C C . GLY A 1 727 ? 76.482 74.735 14.766 1.00 66.75 722 GLY A C 1
ATOM 5090 O O . GLY A 1 727 ? 75.658 75.109 15.602 1.00 65.60 722 GLY A O 1
ATOM 5091 N N . THR A 1 728 ? 77.642 75.388 14.535 1.00 61.31 723 THR A N 1
ATOM 5092 C CA . THR A 1 728 ? 78.000 76.640 15.216 1.00 60.10 723 THR A CA 1
ATOM 5093 C C . THR A 1 728 ? 77.372 77.826 14.484 1.00 57.72 723 THR A C 1
ATOM 5094 O O . THR A 1 728 ? 77.197 77.765 13.261 1.00 56.47 723 THR A O 1
ATOM 5098 N N . ARG A 1 729 ? 77.001 78.887 15.226 1.00 51.40 724 ARG A N 1
ATOM 5099 C CA . ARG A 1 729 ? 76.403 80.083 14.628 1.00 49.92 724 ARG A CA 1
ATOM 5100 C C . ARG A 1 729 ? 77.366 80.817 13.697 1.00 51.27 724 ARG A C 1
ATOM 5101 O O . ARG A 1 729 ? 78.463 81.209 14.091 1.00 51.41 724 ARG A O 1
ATOM 5109 N N . LYS A 1 730 ? 76.922 81.009 12.466 1.00 46.41 725 LYS A N 1
ATOM 5110 C CA . LYS A 1 730 ? 77.669 81.636 11.378 1.00 44.90 725 LYS A CA 1
ATOM 5111 C C . LYS A 1 730 ? 77.565 83.170 11.391 1.00 49.09 725 LYS A C 1
ATOM 5112 O O . LYS A 1 730 ? 76.572 83.721 11.843 1.00 47.99 725 LYS A O 1
ATOM 5118 N N . GLU A 1 731 ? 78.602 83.840 10.861 1.00 46.69 726 GLU A N 1
ATOM 5119 C CA . GLU A 1 731 ? 78.785 85.282 10.820 1.00 46.58 726 GLU A CA 1
ATOM 5120 C C . GLU A 1 731 ? 78.401 85.862 9.468 1.00 48.05 726 GLU A C 1
ATOM 5121 O O . GLU A 1 731 ? 78.889 85.387 8.443 1.00 47.55 726 GLU A O 1
ATOM 5127 N N . LEU A 1 732 ? 77.580 86.931 9.472 1.00 42.84 727 LEU A N 1
ATOM 5128 C CA . LEU A 1 732 ? 77.148 87.638 8.261 1.00 41.30 727 LEU A CA 1
ATOM 5129 C C . LEU A 1 732 ? 78.329 88.167 7.437 1.00 44.71 727 LEU A C 1
ATOM 5130 O O . LEU A 1 732 ? 79.254 88.761 7.987 1.00 44.49 727 LEU A O 1
ATOM 5135 N N . LEU A 1 733 ? 78.291 87.926 6.123 1.00 41.65 728 LEU A N 1
ATOM 5136 C CA . LEU A 1 733 ? 79.302 88.396 5.186 1.00 42.37 728 LEU A CA 1
ATOM 5137 C C . LEU A 1 733 ? 78.837 89.692 4.535 1.00 47.63 728 LEU A C 1
ATOM 5138 O O . LEU A 1 733 ? 77.771 89.716 3.938 1.00 47.57 728 LEU A O 1
ATOM 5143 N N . TRP A 1 734 ? 79.620 90.773 4.674 1.00 44.86 729 TRP A N 1
ATOM 5144 C CA . TRP A 1 734 ? 79.339 92.062 4.040 1.00 44.32 729 TRP A CA 1
ATOM 5145 C C . TRP A 1 734 ? 80.113 92.118 2.726 1.00 51.36 729 TRP A C 1
ATOM 5146 O O . TRP A 1 734 ? 81.265 91.697 2.672 1.00 50.07 729 TRP A O 1
ATOM 5157 N N . VAL A 1 735 ? 79.462 92.573 1.653 1.00 51.97 730 VAL A N 1
ATOM 5158 C CA . VAL A 1 735 ? 80.052 92.614 0.314 1.00 52.87 730 VAL A CA 1
ATOM 5159 C C . VAL A 1 735 ? 80.256 94.051 -0.174 1.00 61.90 730 VAL A C 1
ATOM 5160 O O . VAL A 1 735 ? 79.399 94.904 0.067 1.00 61.29 730 VAL A O 1
ATOM 5164 N N . CYS A 1 736 ? 81.382 94.321 -0.869 1.00 69.43 731 CYS A N 1
ATOM 5165 C CA . CYS A 1 736 ? 81.580 95.627 -1.495 1.00 72.30 731 CYS A CA 1
ATOM 5166 C C . CYS A 1 736 ? 80.861 95.556 -2.855 1.00 75.77 731 CYS A C 1
ATOM 5167 O O . CYS A 1 736 ? 81.120 94.619 -3.623 1.00 75.01 731 CYS A O 1
ATOM 5170 N N . PRO A 1 737 ? 79.952 96.507 -3.174 1.00 72.13 732 PRO A N 1
ATOM 5171 C CA . PRO A 1 737 ? 79.253 96.427 -4.468 1.00 72.60 732 PRO A CA 1
ATOM 5172 C C . PRO A 1 737 ? 80.143 96.685 -5.704 1.00 79.37 732 PRO A C 1
ATOM 5173 O O . PRO A 1 737 ? 79.670 96.473 -6.821 1.00 79.04 732 PRO A O 1
ATOM 5177 N N . ARG A 1 738 ? 81.428 97.087 -5.519 1.00 78.14 733 ARG A N 1
ATOM 5178 C CA . ARG A 1 738 ? 82.355 97.334 -6.629 1.00 80.10 733 ARG A CA 1
ATOM 5179 C C . ARG A 1 738 ? 83.312 96.163 -6.915 1.00 84.52 733 ARG A C 1
ATOM 5180 O O . ARG A 1 738 ? 83.249 95.581 -8.003 1.00 84.68 733 ARG A O 1
ATOM 5188 N N . CYS A 1 739 ? 84.210 95.848 -5.960 1.00 80.57 734 CYS A N 1
ATOM 5189 C CA . CYS A 1 739 ? 85.229 94.805 -6.108 1.00 80.62 734 CYS A CA 1
ATOM 5190 C C . CYS A 1 739 ? 84.744 93.404 -5.728 1.00 83.34 734 CYS A C 1
ATOM 5191 O O . CYS A 1 739 ? 85.495 92.435 -5.892 1.00 83.79 734 CYS A O 1
ATOM 5194 N N . ASN A 1 740 ? 83.495 93.298 -5.216 1.00 77.39 735 ASN A N 1
ATOM 5195 C CA . ASN A 1 740 ? 82.859 92.055 -4.761 1.00 74.97 735 ASN A CA 1
ATOM 5196 C C . ASN A 1 740 ? 83.684 91.318 -3.685 1.00 74.70 735 ASN A C 1
ATOM 5197 O O . ASN A 1 740 ? 83.623 90.091 -3.574 1.00 73.57 735 ASN A O 1
ATOM 5202 N N . ALA A 1 741 ? 84.453 92.083 -2.892 1.00 69.08 736 ALA A N 1
ATOM 5203 C CA . ALA A 1 741 ? 85.228 91.542 -1.776 1.00 67.62 736 ALA A CA 1
ATOM 5204 C C . ALA A 1 741 ? 84.251 91.227 -0.633 1.00 66.10 736 ALA A C 1
ATOM 5205 O O . ALA A 1 741 ? 83.287 91.977 -0.431 1.00 63.26 736 ALA A O 1
ATOM 5207 N N . GLU A 1 742 ? 84.471 90.089 0.060 1.00 61.52 737 GLU A N 1
ATOM 5208 C CA . GLU A 1 742 ? 83.639 89.616 1.168 1.00 60.12 737 GLU A CA 1
ATOM 5209 C C . GLU A 1 742 ? 84.336 89.845 2.487 1.00 64.01 737 GLU A C 1
ATOM 5210 O O . GLU A 1 742 ? 85.483 89.436 2.643 1.00 65.05 737 GLU A O 1
ATOM 5216 N N . TYR A 1 743 ? 83.634 90.485 3.446 1.00 59.10 738 TYR A N 1
ATOM 5217 C CA . TYR A 1 743 ? 84.144 90.785 4.779 1.00 58.48 738 TYR A CA 1
ATOM 5218 C C . TYR A 1 743 ? 83.183 90.293 5.862 1.00 59.68 738 TYR A C 1
ATOM 5219 O O . TYR A 1 743 ? 82.070 90.824 5.953 1.00 58.76 738 TYR A O 1
ATOM 5228 N N . PRO A 1 744 ? 83.605 89.358 6.751 1.00 54.15 739 PRO A N 1
ATOM 5229 C CA . PRO A 1 744 ? 82.725 88.951 7.867 1.00 52.77 739 PRO A CA 1
ATOM 5230 C C . PRO A 1 744 ? 82.405 90.130 8.783 1.00 53.65 739 PRO A C 1
ATOM 5231 O O . PRO A 1 744 ? 83.181 91.076 8.830 1.00 53.21 739 PRO A O 1
ATOM 5235 N N . GLU A 1 745 ? 81.254 90.070 9.478 1.00 49.31 740 GLU A N 1
ATOM 5236 C CA . GLU A 1 745 ? 80.724 91.077 10.401 1.00 49.41 740 GLU A CA 1
ATOM 5237 C C . GLU A 1 745 ? 81.780 91.873 11.163 1.00 54.35 740 GLU A C 1
ATOM 5238 O O . GLU A 1 745 ? 81.812 93.101 11.050 1.00 54.97 740 GLU A O 1
ATOM 5244 N N . SER A 1 746 ? 82.645 91.173 11.923 1.00 50.63 741 SER A N 1
ATOM 5245 C CA . SER A 1 746 ? 83.688 91.780 12.746 1.00 50.80 741 SER A CA 1
ATOM 5246 C C . SER A 1 746 ? 84.688 92.599 11.902 1.00 55.38 741 SER A C 1
ATOM 5247 O O . SER A 1 746 ? 84.996 93.729 12.289 1.00 55.43 741 SER A O 1
ATOM 5250 N N . GLN A 1 747 ? 85.133 92.070 10.728 1.00 51.68 742 GLN A N 1
ATOM 5251 C CA . GLN A 1 747 ? 86.034 92.788 9.807 1.00 52.75 742 GLN A CA 1
ATOM 5252 C C . GLN A 1 747 ? 85.334 94.046 9.255 1.00 57.38 742 GLN A C 1
ATOM 5253 O O . GLN A 1 747 ? 85.958 95.107 9.186 1.00 59.61 742 GLN A O 1
ATOM 5259 N N . ALA A 1 748 ? 84.034 93.911 8.867 1.00 50.99 743 ALA A N 1
ATOM 5260 C CA . ALA A 1 748 ? 83.185 94.989 8.347 1.00 50.04 743 ALA A CA 1
ATOM 5261 C C . ALA A 1 748 ? 82.995 96.082 9.421 1.00 53.94 743 ALA A C 1
ATOM 5262 O O . ALA A 1 748 ? 83.048 97.271 9.090 1.00 52.92 743 ALA A O 1
ATOM 5264 N N . GLU A 1 749 ? 82.806 95.675 10.694 1.00 50.75 744 GLU A N 1
ATOM 5265 C CA . GLU A 1 749 ? 82.685 96.602 11.832 1.00 52.51 744 GLU A CA 1
ATOM 5266 C C . GLU A 1 749 ? 83.958 97.434 12.054 1.00 56.37 744 GLU A C 1
ATOM 5267 O O . GLU A 1 749 ? 83.853 98.612 12.368 1.00 56.35 744 GLU A O 1
ATOM 5273 N N . GLY A 1 750 ? 85.120 96.837 11.817 1.00 53.61 745 GLY A N 1
ATOM 5274 C CA . GLY A 1 750 ? 86.400 97.522 11.928 1.00 55.09 745 GLY A CA 1
ATOM 5275 C C . GLY A 1 750 ? 86.583 98.563 10.837 1.00 60.83 745 GLY A C 1
ATOM 5276 O O . GLY A 1 750 ? 87.120 99.653 11.086 1.00 61.79 745 GLY A O 1
ATOM 5277 N N . TYR A 1 751 ? 86.111 98.234 9.618 1.00 56.77 746 TYR A N 1
ATOM 5278 C CA . TYR A 1 751 ? 86.190 99.094 8.436 1.00 56.55 746 TYR A CA 1
ATOM 5279 C C . TYR A 1 751 ? 85.014 100.072 8.339 1.00 59.85 746 TYR A C 1
ATOM 5280 O O . TYR A 1 751 ? 84.872 100.736 7.309 1.00 59.91 746 TYR A O 1
ATOM 5289 N N . ASN A 1 752 ? 84.182 100.172 9.413 1.00 55.34 747 ASN A N 1
ATOM 5290 C CA . ASN A 1 752 ? 82.981 101.021 9.517 1.00 55.33 747 ASN A CA 1
ATOM 5291 C C . ASN A 1 752 ? 81.984 100.812 8.352 1.00 61.31 747 ASN A C 1
ATOM 5292 O O . ASN A 1 752 ? 81.430 101.777 7.804 1.00 60.51 747 ASN A O 1
ATOM 5297 N N . TYR A 1 753 ? 81.781 99.526 7.975 1.00 58.84 748 TYR A N 1
ATOM 5298 C CA . TYR A 1 753 ? 80.901 99.055 6.898 1.00 57.79 748 TYR A CA 1
ATOM 5299 C C . TYR A 1 753 ? 81.189 99.788 5.560 1.00 63.59 748 TYR A C 1
ATOM 5300 O O . TYR A 1 753 ? 80.285 100.033 4.761 1.00 62.79 748 TYR A O 1
ATOM 5309 N N . THR A 1 754 ? 82.476 100.124 5.340 1.00 62.70 749 THR A N 1
ATOM 5310 C CA . THR A 1 754 ? 82.995 100.767 4.132 1.00 64.46 749 THR A CA 1
ATOM 5311 C C . THR A 1 754 ? 84.175 99.927 3.670 1.00 71.94 749 THR A C 1
ATOM 5312 O O . THR A 1 754 ? 84.987 99.527 4.500 1.00 71.90 749 THR A O 1
ATOM 5316 N N . CYS A 1 755 ? 84.250 99.624 2.369 1.00 71.81 750 CYS A N 1
ATOM 5317 C CA . CYS A 1 755 ? 85.341 98.823 1.804 1.00 74.41 750 CYS A CA 1
ATOM 5318 C C . CYS A 1 755 ? 86.719 99.490 2.092 1.00 82.75 750 CYS A C 1
ATOM 5319 O O . CYS A 1 755 ? 86.836 100.700 1.892 1.00 82.90 750 CYS A O 1
ATOM 5322 N N . PRO A 1 756 ? 87.744 98.756 2.610 1.00 82.16 751 PRO A N 1
ATOM 5323 C CA . PRO A 1 756 ? 89.042 99.405 2.896 1.00 84.05 751 PRO A CA 1
ATOM 5324 C C . PRO A 1 756 ? 89.776 99.993 1.683 1.00 90.57 751 PRO A C 1
ATOM 5325 O O . PRO A 1 756 ? 90.529 100.954 1.866 1.00 91.87 751 PRO A O 1
ATOM 5329 N N . LYS A 1 757 ? 89.559 99.450 0.456 1.00 87.35 752 LYS A N 1
ATOM 5330 C CA . LYS A 1 757 ? 90.231 99.979 -0.737 1.00 88.95 752 LYS A CA 1
ATOM 5331 C C . LYS A 1 757 ? 89.261 100.448 -1.861 1.00 92.76 752 LYS A C 1
ATOM 5332 O O . LYS A 1 757 ? 89.655 100.511 -3.028 1.00 93.98 752 LYS A O 1
ATOM 5338 N N . CYS A 1 758 ? 88.032 100.854 -1.478 1.00 87.42 753 CYS A N 1
ATOM 5339 C CA . CYS A 1 758 ? 86.964 101.454 -2.300 1.00 86.72 753 CYS A CA 1
ATOM 5340 C C . CYS A 1 758 ? 86.228 102.351 -1.307 1.00 90.23 753 CYS A C 1
ATOM 5341 O O . CYS A 1 758 ? 85.800 101.844 -0.269 1.00 89.71 753 CYS A O 1
ATOM 5344 N N . ASN A 1 759 ? 86.027 103.642 -1.601 1.00 86.43 754 ASN A N 1
ATOM 5345 C CA . ASN A 1 759 ? 85.336 104.493 -0.622 1.00 85.54 754 ASN A CA 1
ATOM 5346 C C . ASN A 1 759 ? 83.787 104.267 -0.560 1.00 84.97 754 ASN A C 1
ATOM 5347 O O . ASN A 1 759 ? 83.070 105.081 0.036 1.00 84.68 754 ASN A O 1
ATOM 5352 N N . VAL A 1 760 ? 83.295 103.125 -1.101 1.00 77.91 755 VAL A N 1
ATOM 5353 C CA . VAL A 1 760 ? 81.867 102.767 -1.113 1.00 75.23 755 VAL A CA 1
ATOM 5354 C C . VAL A 1 760 ? 81.473 101.865 0.056 1.00 74.57 755 VAL A C 1
ATOM 5355 O O . VAL A 1 760 ? 82.245 100.992 0.471 1.00 74.10 755 VAL A O 1
ATOM 5359 N N . LYS A 1 761 ? 80.244 102.084 0.561 1.00 66.93 756 LYS A N 1
ATOM 5360 C CA . LYS A 1 761 ? 79.631 101.359 1.667 1.00 63.90 756 LYS A CA 1
ATOM 5361 C C . LYS A 1 761 ? 79.354 99.891 1.315 1.00 63.04 756 LYS A C 1
ATOM 5362 O O . LYS A 1 761 ? 78.949 99.571 0.198 1.00 62.13 756 LYS A O 1
ATOM 5368 N N . LEU A 1 762 ? 79.600 99.009 2.288 1.00 56.35 757 LEU A N 1
ATOM 5369 C CA . LEU A 1 762 ? 79.373 97.572 2.202 1.00 53.82 757 LEU A CA 1
ATOM 5370 C C . LEU A 1 762 ? 77.869 97.262 2.297 1.00 53.22 757 LEU A C 1
ATOM 5371 O O . LEU A 1 762 ? 77.103 98.016 2.907 1.00 51.92 757 LEU A O 1
ATOM 5376 N N . ARG A 1 763 ? 77.456 96.164 1.671 1.00 47.00 758 ARG A N 1
ATOM 5377 C CA . ARG A 1 763 ? 76.071 95.715 1.686 1.00 44.46 758 ARG A CA 1
ATOM 5378 C C . ARG A 1 763 ? 75.993 94.385 2.431 1.00 43.76 758 ARG A C 1
ATOM 5379 O O . ARG A 1 763 ? 76.895 93.574 2.266 1.00 43.06 758 ARG A O 1
ATOM 5387 N N . PRO A 1 764 ? 74.937 94.096 3.226 1.00 37.34 759 PRO A N 1
ATOM 5388 C CA . PRO A 1 764 ? 74.886 92.782 3.898 1.00 36.60 759 PRO A CA 1
ATOM 5389 C C . PRO A 1 764 ? 74.490 91.624 2.967 1.00 42.91 759 PRO A C 1
ATOM 5390 O O . PRO A 1 764 ? 74.281 90.514 3.421 1.00 43.73 759 PRO A O 1
ATOM 5394 N N . TYR A 1 765 ? 74.368 91.887 1.677 1.00 42.17 760 TYR A N 1
ATOM 5395 C CA . TYR A 1 765 ? 73.923 90.920 0.679 1.00 42.04 760 TYR A CA 1
ATOM 5396 C C . TYR A 1 765 ? 74.653 91.151 -0.655 1.00 48.26 760 TYR A C 1
ATOM 5397 O O . TYR A 1 765 ? 75.342 92.155 -0.799 1.00 49.51 760 TYR A O 1
ATOM 5406 N N . ALA A 1 766 ? 74.452 90.250 -1.635 1.00 45.10 761 ALA A N 1
ATOM 5407 C CA . ALA A 1 766 ? 74.978 90.329 -3.000 1.00 45.55 761 ALA A CA 1
ATOM 5408 C C . ALA A 1 766 ? 74.135 89.430 -3.889 1.00 48.24 761 ALA A C 1
ATOM 5409 O O . ALA A 1 766 ? 73.417 88.561 -3.376 1.00 46.17 761 ALA A O 1
ATOM 5411 N N . LYS A 1 767 ? 74.225 89.633 -5.218 1.00 45.65 762 LYS A N 1
ATOM 5412 C CA . LYS A 1 767 ? 73.548 88.802 -6.211 1.00 45.61 762 LYS A CA 1
ATOM 5413 C C . LYS A 1 767 ? 74.306 87.469 -6.226 1.00 49.98 762 LYS A C 1
ATOM 5414 O O . LYS A 1 767 ? 75.506 87.434 -6.507 1.00 50.27 762 LYS A O 1
ATOM 5420 N N . ARG A 1 768 ? 73.629 86.394 -5.822 1.00 45.92 763 ARG A N 1
ATOM 5421 C CA . ARG A 1 768 ? 74.258 85.084 -5.678 1.00 46.20 763 ARG A CA 1
ATOM 5422 C C . ARG A 1 768 ? 73.557 83.955 -6.399 1.00 51.54 763 ARG A C 1
ATOM 5423 O O . ARG A 1 768 ? 72.360 84.028 -6.643 1.00 50.62 763 ARG A O 1
ATOM 5431 N N . LYS A 1 769 ? 74.323 82.907 -6.740 1.00 50.76 764 LYS A N 1
ATOM 5432 C CA . LYS A 1 769 ? 73.814 81.689 -7.367 1.00 51.35 764 LYS A CA 1
ATOM 5433 C C . LYS A 1 769 ? 73.338 80.801 -6.239 1.00 55.40 764 LYS A C 1
ATOM 5434 O O . LYS A 1 769 ? 74.080 80.485 -5.305 1.00 55.08 764 LYS A O 1
ATOM 5440 N N . ILE A 1 770 ? 72.071 80.445 -6.303 1.00 53.05 765 ILE A N 1
ATOM 5441 C CA . ILE A 1 770 ? 71.403 79.630 -5.297 1.00 51.57 765 ILE A CA 1
ATOM 5442 C C . ILE A 1 770 ? 70.953 78.335 -5.947 1.00 52.49 765 ILE A C 1
ATOM 5443 O O . ILE A 1 770 ? 70.450 78.350 -7.062 1.00 52.45 765 ILE A O 1
ATOM 5448 N N . ARG A 1 771 ? 71.207 77.225 -5.267 1.00 48.06 766 ARG A N 1
ATOM 5449 C CA . ARG A 1 771 ? 70.821 75.898 -5.702 1.00 48.68 766 ARG A CA 1
ATOM 5450 C C . ARG A 1 771 ? 69.696 75.426 -4.745 1.00 48.79 766 ARG A C 1
ATOM 5451 O O . ARG A 1 771 ? 69.997 74.831 -3.717 1.00 47.69 766 ARG A O 1
ATOM 5459 N N . PRO A 1 772 ? 68.401 75.730 -5.057 1.00 44.20 767 PRO A N 1
ATOM 5460 C CA . PRO A 1 772 ? 67.286 75.307 -4.179 1.00 43.46 767 PRO A CA 1
ATOM 5461 C C . PRO A 1 772 ? 67.186 73.804 -3.899 1.00 48.76 767 PRO A C 1
ATOM 5462 O O . PRO A 1 772 ? 66.610 73.432 -2.877 1.00 48.56 767 PRO A O 1
ATOM 5466 N N . SER A 1 773 ? 67.696 72.945 -4.805 1.00 45.86 768 SER A N 1
ATOM 5467 C CA . SER A 1 773 ? 67.650 71.492 -4.595 1.00 47.76 768 SER A CA 1
ATOM 5468 C C . SER A 1 773 ? 68.477 71.050 -3.384 1.00 52.40 768 SER A C 1
ATOM 5469 O O . SER A 1 773 ? 67.984 70.247 -2.595 1.00 52.22 768 SER A O 1
ATOM 5472 N N . GLU A 1 774 ? 69.697 71.593 -3.201 1.00 49.57 769 GLU A N 1
ATOM 5473 C CA . GLU A 1 774 ? 70.479 71.207 -2.024 1.00 50.23 769 GLU A CA 1
ATOM 5474 C C . GLU A 1 774 ? 69.903 71.805 -0.732 1.00 52.11 769 GLU A C 1
ATOM 5475 O O . GLU A 1 774 ? 69.871 71.120 0.289 1.00 51.55 769 GLU A O 1
ATOM 5481 N N . LEU A 1 775 ? 69.408 73.051 -0.802 1.00 47.80 770 LEU A N 1
ATOM 5482 C CA . LEU A 1 775 ? 68.836 73.761 0.341 1.00 46.52 770 LEU A CA 1
ATOM 5483 C C . LEU A 1 775 ? 67.512 73.153 0.799 1.00 47.80 770 LEU A C 1
ATOM 5484 O O . LEU A 1 775 ? 67.324 72.957 1.999 1.00 47.46 770 LEU A O 1
ATOM 5489 N N . LEU A 1 776 ? 66.604 72.857 -0.150 1.00 43.14 771 LEU A N 1
ATOM 5490 C CA . LEU A 1 776 ? 65.297 72.276 0.153 1.00 42.63 771 LEU A CA 1
ATOM 5491 C C . LEU A 1 776 ? 65.419 70.847 0.615 1.00 47.01 771 LEU A C 1
ATOM 5492 O O . LEU A 1 776 ? 64.703 70.463 1.537 1.00 47.23 771 LEU A O 1
ATOM 5497 N N . ASN A 1 777 ? 66.320 70.061 0.001 1.00 43.44 772 ASN A N 1
ATOM 5498 C CA . ASN A 1 777 ? 66.502 68.686 0.435 1.00 44.45 772 ASN A CA 1
ATOM 5499 C C . ASN A 1 777 ? 66.997 68.617 1.883 1.00 48.82 772 ASN A C 1
ATOM 5500 O O . ASN A 1 777 ? 66.460 67.805 2.640 1.00 49.12 772 ASN A O 1
ATOM 5505 N N . ARG A 1 778 ? 67.941 69.519 2.295 1.00 44.71 773 ARG A N 1
ATOM 5506 C CA . ARG A 1 778 ? 68.457 69.563 3.672 1.00 44.41 773 ARG A CA 1
ATOM 5507 C C . ARG A 1 778 ? 67.339 69.974 4.648 1.00 48.35 773 ARG A C 1
ATOM 5508 O O . ARG A 1 778 ? 67.199 69.352 5.702 1.00 48.86 773 ARG A O 1
ATOM 5516 N N . ALA A 1 779 ? 66.529 71.005 4.274 1.00 43.18 774 ALA A N 1
ATOM 5517 C CA . ALA A 1 779 ? 65.407 71.524 5.069 1.00 41.24 774 ALA A CA 1
ATOM 5518 C C . ALA A 1 779 ? 64.371 70.439 5.301 1.00 45.84 774 ALA A C 1
ATOM 5519 O O . ALA A 1 779 ? 63.848 70.311 6.414 1.00 45.98 774 ALA A O 1
ATOM 5521 N N . MET A 1 780 ? 64.110 69.633 4.260 1.00 43.34 775 MET A N 1
ATOM 5522 C CA . MET A 1 780 ? 63.176 68.510 4.299 1.00 44.72 775 MET A CA 1
ATOM 5523 C C . MET A 1 780 ? 63.642 67.422 5.251 1.00 49.89 775 MET A C 1
ATOM 5524 O O . MET A 1 780 ? 62.823 66.870 5.981 1.00 49.42 775 MET A O 1
ATOM 5529 N N . GLU A 1 781 ? 64.954 67.153 5.276 1.00 49.31 776 GLU A N 1
ATOM 5530 C CA . GLU A 1 781 ? 65.573 66.165 6.168 1.00 51.46 776 GLU A CA 1
ATOM 5531 C C . GLU A 1 781 ? 65.453 66.615 7.637 1.00 54.63 776 GLU A C 1
ATOM 5532 O O . GLU A 1 781 ? 65.088 65.805 8.486 1.00 55.03 776 GLU A O 1
ATOM 5538 N N . ASN A 1 782 ? 65.764 67.907 7.911 1.00 50.04 777 ASN A N 1
ATOM 5539 C CA . ASN A 1 782 ? 65.765 68.560 9.232 1.00 48.96 777 ASN A CA 1
ATOM 5540 C C . ASN A 1 782 ? 64.444 68.502 10.011 1.00 52.38 777 ASN A C 1
ATOM 5541 O O . ASN A 1 782 ? 64.458 68.258 11.220 1.00 54.00 777 ASN A O 1
ATOM 5546 N N . VAL A 1 783 ? 63.321 68.748 9.323 1.00 46.43 778 VAL A N 1
ATOM 5547 C CA . VAL A 1 783 ? 61.976 68.795 9.905 1.00 44.73 778 VAL A CA 1
ATOM 5548 C C . VAL A 1 783 ? 61.147 67.532 9.618 1.00 50.95 778 VAL A C 1
ATOM 5549 O O . VAL A 1 783 ? 60.026 67.412 10.123 1.00 50.74 778 VAL A O 1
ATOM 5553 N N . LYS A 1 784 ? 61.698 66.598 8.824 1.00 50.73 779 LYS A N 1
ATOM 5554 C CA . LYS A 1 784 ? 61.060 65.331 8.446 1.00 52.90 779 LYS A CA 1
ATOM 5555 C C . LYS A 1 784 ? 59.699 65.525 7.763 1.00 59.36 779 LYS A C 1
ATOM 5556 O O . LYS A 1 784 ? 58.735 64.831 8.086 1.00 58.56 779 LYS A O 1
ATOM 5562 N N . VAL A 1 785 ? 59.616 66.496 6.843 1.00 59.47 780 VAL A N 1
ATOM 5563 C CA . VAL A 1 785 ? 58.396 66.758 6.075 1.00 61.45 780 VAL A CA 1
ATOM 5564 C C . VAL A 1 785 ? 58.763 66.771 4.595 1.00 70.06 780 VAL A C 1
ATOM 5565 O O . VAL A 1 785 ? 59.595 67.575 4.168 1.00 68.54 780 VAL A O 1
ATOM 5569 N N . TYR A 1 786 ? 58.194 65.823 3.832 1.00 71.53 781 TYR A N 1
ATOM 5570 C CA . TYR A 1 786 ? 58.515 65.640 2.415 1.00 73.23 781 TYR A CA 1
ATOM 5571 C C . TYR A 1 786 ? 57.349 65.909 1.449 1.00 78.39 781 TYR A C 1
ATOM 5572 O O . TYR A 1 786 ? 57.544 66.558 0.415 1.00 79.45 781 TYR A O 1
ATOM 5581 N N . GLY A 1 787 ? 56.159 65.438 1.800 1.00 74.16 782 GLY A N 1
ATOM 5582 C CA . GLY A 1 787 ? 54.973 65.531 0.958 1.00 74.31 782 GLY A CA 1
ATOM 5583 C C . GLY A 1 787 ? 54.297 66.876 0.765 1.00 76.62 782 GLY A C 1
ATOM 5584 O O . GLY A 1 787 ? 53.082 66.898 0.532 1.00 77.27 782 GLY A O 1
ATOM 5585 N N . VAL A 1 788 ? 55.054 68.004 0.808 1.00 70.19 783 VAL A N 1
ATOM 5586 C CA . VAL A 1 788 ? 54.453 69.334 0.599 1.00 68.24 783 VAL A CA 1
ATOM 5587 C C . VAL A 1 788 ? 53.989 69.500 -0.862 1.00 71.83 783 VAL A C 1
ATOM 5588 O O . VAL A 1 788 ? 54.694 69.083 -1.786 1.00 70.59 783 VAL A O 1
ATOM 5592 N N . ASP A 1 789 ? 52.795 70.090 -1.053 1.00 69.58 784 ASP A N 1
ATOM 5593 C CA . ASP A 1 789 ? 52.209 70.313 -2.383 1.00 70.99 784 ASP A CA 1
ATOM 5594 C C . ASP A 1 789 ? 53.075 71.286 -3.212 1.00 70.01 784 ASP A C 1
ATOM 5595 O O . ASP A 1 789 ? 53.501 70.941 -4.313 1.00 70.13 784 ASP A O 1
ATOM 5600 N N . LYS A 1 790 ? 53.364 72.478 -2.646 1.00 61.18 785 LYS A N 1
ATOM 5601 C CA . LYS A 1 790 ? 54.167 73.563 -3.223 1.00 57.59 785 LYS A CA 1
ATOM 5602 C C . LYS A 1 790 ? 54.727 74.392 -2.073 1.00 54.14 785 LYS A C 1
ATOM 5603 O O . LYS A 1 790 ? 54.230 74.296 -0.937 1.00 52.32 785 LYS A O 1
ATOM 5609 N N . LEU A 1 791 ? 55.764 75.207 -2.356 1.00 45.69 786 LEU A N 1
ATOM 5610 C CA . LEU A 1 791 ? 56.368 76.091 -1.370 1.00 42.26 786 LEU A CA 1
ATOM 5611 C C . LEU A 1 791 ? 56.618 77.455 -1.994 1.00 43.42 786 LEU A C 1
ATOM 5612 O O . LEU A 1 791 ? 57.590 77.632 -2.726 1.00 43.75 786 LEU A O 1
ATOM 5617 N N . LYS A 1 792 ? 55.724 78.399 -1.720 1.00 38.55 787 LYS A N 1
ATOM 5618 C CA . LYS A 1 792 ? 55.795 79.742 -2.287 1.00 38.68 787 LYS A CA 1
ATOM 5619 C C . LYS A 1 792 ? 56.689 80.693 -1.503 1.00 38.45 787 LYS A C 1
ATOM 5620 O O . LYS A 1 792 ? 56.421 81.017 -0.350 1.00 35.99 787 LYS A O 1
ATOM 5626 N N . GLY A 1 793 ? 57.754 81.132 -2.158 1.00 34.14 788 GLY A N 1
ATOM 5627 C CA . GLY A 1 793 ? 58.664 82.120 -1.596 1.00 33.46 788 GLY A CA 1
ATOM 5628 C C . GLY A 1 793 ? 58.403 83.495 -2.175 1.00 37.21 788 GLY A C 1
ATOM 5629 O O . GLY A 1 793 ? 57.294 83.769 -2.620 1.00 38.70 788 GLY A O 1
ATOM 5630 N N . VAL A 1 794 ? 59.409 84.368 -2.177 1.00 33.90 789 VAL A N 1
ATOM 5631 C CA . VAL A 1 794 ? 59.305 85.724 -2.754 1.00 34.00 789 VAL A CA 1
ATOM 5632 C C . VAL A 1 794 ? 60.208 85.792 -3.999 1.00 40.08 789 VAL A C 1
ATOM 5633 O O . VAL A 1 794 ? 61.131 84.990 -4.147 1.00 38.74 789 VAL A O 1
ATOM 5637 N N . MET A 1 795 ? 59.911 86.714 -4.914 1.00 39.92 790 MET A N 1
ATOM 5638 C CA . MET A 1 795 ? 60.728 86.905 -6.099 1.00 41.37 790 MET A CA 1
ATOM 5639 C C . MET A 1 795 ? 62.067 87.509 -5.618 1.00 45.19 790 MET A C 1
ATOM 5640 O O . MET A 1 795 ? 63.139 87.020 -5.974 1.00 44.16 790 MET A O 1
ATOM 5645 N N . GLY A 1 796 ? 61.963 88.505 -4.734 1.00 41.23 791 GLY A N 1
ATOM 5646 C CA . GLY A 1 796 ? 63.093 89.151 -4.086 1.00 39.84 791 GLY A CA 1
ATOM 5647 C C . GLY A 1 796 ? 62.738 89.647 -2.701 1.00 42.47 791 GLY A C 1
ATOM 5648 O O . GLY A 1 796 ? 61.563 89.897 -2.400 1.00 42.14 791 GLY A O 1
ATOM 5649 N N . MET A 1 797 ? 63.759 89.834 -1.860 1.00 38.89 792 MET A N 1
ATOM 5650 C CA . MET A 1 797 ? 63.606 90.386 -0.503 1.00 38.79 792 MET A CA 1
ATOM 5651 C C . MET A 1 797 ? 63.527 91.929 -0.553 1.00 43.03 792 MET A C 1
ATOM 5652 O O . MET A 1 797 ? 64.296 92.581 -1.271 1.00 42.84 792 MET A O 1
ATOM 5657 N N . THR A 1 798 ? 62.573 92.502 0.200 1.00 39.76 793 THR A N 1
ATOM 5658 C CA . THR A 1 798 ? 62.354 93.955 0.260 1.00 39.69 793 THR A CA 1
ATOM 5659 C C . THR A 1 798 ? 63.004 94.547 1.546 1.00 43.57 793 THR A C 1
ATOM 5660 O O . THR A 1 798 ? 62.963 95.765 1.749 1.00 43.21 793 THR A O 1
ATOM 5664 N N . SER A 1 799 ? 63.640 93.679 2.385 1.00 38.01 794 SER A N 1
ATOM 5665 C CA . SER A 1 799 ? 64.344 94.121 3.592 1.00 36.98 794 SER A CA 1
ATOM 5666 C C . SER A 1 799 ? 65.703 94.709 3.193 1.00 43.83 794 SER A C 1
ATOM 5667 O O . SER A 1 799 ? 66.133 94.531 2.043 1.00 43.80 794 SER A O 1
ATOM 5670 N N . GLY A 1 800 ? 66.363 95.409 4.124 1.00 41.38 795 GLY A N 1
ATOM 5671 C CA . GLY A 1 800 ? 67.694 95.954 3.878 1.00 40.76 795 GLY A CA 1
ATOM 5672 C C . GLY A 1 800 ? 68.768 94.888 3.983 1.00 43.96 795 GLY A C 1
ATOM 5673 O O . GLY A 1 800 ? 69.848 95.021 3.417 1.00 44.78 795 GLY A O 1
ATOM 5674 N N . TRP A 1 801 ? 68.455 93.812 4.692 1.00 40.11 796 TRP A N 1
ATOM 5675 C CA . TRP A 1 801 ? 69.343 92.698 4.992 1.00 39.95 796 TRP A CA 1
ATOM 5676 C C . TRP A 1 801 ? 69.361 91.578 3.957 1.00 40.78 796 TRP A C 1
ATOM 5677 O O . TRP A 1 801 ? 70.413 91.000 3.745 1.00 40.00 796 TRP A O 1
ATOM 5688 N N . LYS A 1 802 ? 68.197 91.246 3.362 1.00 37.53 797 LYS A N 1
ATOM 5689 C CA . LYS A 1 802 ? 67.994 90.178 2.367 1.00 37.06 797 LYS A CA 1
ATOM 5690 C C . LYS A 1 802 ? 68.425 88.805 2.952 1.00 40.94 797 LYS A C 1
ATOM 5691 O O . LYS A 1 802 ? 68.905 87.906 2.257 1.00 40.17 797 LYS A O 1
ATOM 5697 N N . MET A 1 803 ? 68.216 88.694 4.265 1.00 36.37 798 MET A N 1
ATOM 5698 C CA . MET A 1 803 ? 68.483 87.568 5.154 1.00 36.34 798 MET A CA 1
ATOM 5699 C C . MET A 1 803 ? 67.226 86.705 5.021 1.00 39.62 798 MET A C 1
ATOM 5700 O O . MET A 1 803 ? 66.148 87.177 5.391 1.00 37.51 798 MET A O 1
ATOM 5705 N N . PRO A 1 804 ? 67.285 85.490 4.432 1.00 37.38 799 PRO A N 1
ATOM 5706 C CA . PRO A 1 804 ? 66.043 84.738 4.238 1.00 37.29 799 PRO A CA 1
ATOM 5707 C C . PRO A 1 804 ? 65.574 84.031 5.505 1.00 40.93 799 PRO A C 1
ATOM 5708 O O . PRO A 1 804 ? 66.357 83.757 6.399 1.00 41.34 799 PRO A O 1
ATOM 5712 N N . GLU A 1 805 ? 64.305 83.689 5.538 1.00 36.72 800 GLU A N 1
ATOM 5713 C CA . GLU A 1 805 ? 63.723 82.908 6.611 1.00 36.87 800 GLU A CA 1
ATOM 5714 C C . GLU A 1 805 ? 64.151 81.414 6.370 1.00 39.88 800 GLU A C 1
ATOM 5715 O O . GLU A 1 805 ? 64.235 81.017 5.212 1.00 39.59 800 GLU A O 1
ATOM 5721 N N . PRO A 1 806 ? 64.464 80.590 7.400 1.00 36.32 801 PRO A N 1
ATOM 5722 C CA . PRO A 1 806 ? 64.807 79.168 7.123 1.00 35.91 801 PRO A CA 1
ATOM 5723 C C . PRO A 1 806 ? 63.709 78.459 6.321 1.00 38.40 801 PRO A C 1
ATOM 5724 O O . PRO A 1 806 ? 62.517 78.636 6.601 1.00 37.50 801 PRO A O 1
ATOM 5728 N N . LEU A 1 807 ? 64.094 77.704 5.305 1.00 35.89 802 LEU A N 1
ATOM 5729 C CA . LEU A 1 807 ? 63.117 76.973 4.468 1.00 36.30 802 LEU A CA 1
ATOM 5730 C C . LEU A 1 807 ? 62.208 76.018 5.251 1.00 40.22 802 LEU A C 1
ATOM 5731 O O . LEU A 1 807 ? 61.096 75.729 4.809 1.00 40.86 802 LEU A O 1
ATOM 5736 N N . GLU A 1 808 ? 62.692 75.547 6.401 1.00 37.08 803 GLU A N 1
ATOM 5737 C CA . GLU A 1 808 ? 62.008 74.641 7.343 1.00 38.71 803 GLU A CA 1
ATOM 5738 C C . GLU A 1 808 ? 60.686 75.253 7.807 1.00 40.39 803 GLU A C 1
ATOM 5739 O O . GLU A 1 808 ? 59.695 74.546 7.951 1.00 39.41 803 GLU A O 1
ATOM 5745 N N . LYS A 1 809 ? 60.697 76.582 8.036 1.00 35.51 804 LYS A N 1
ATOM 5746 C CA . LYS A 1 809 ? 59.549 77.384 8.456 1.00 33.37 804 LYS A CA 1
ATOM 5747 C C . LYS A 1 809 ? 58.494 77.388 7.347 1.00 37.03 804 LYS A C 1
ATOM 5748 O O . LYS A 1 809 ? 57.310 77.185 7.624 1.00 37.94 804 LYS A O 1
ATOM 5754 N N . GLY A 1 810 ? 58.939 77.554 6.101 1.00 31.07 805 GLY A N 1
ATOM 5755 C CA . GLY A 1 810 ? 58.051 77.482 4.953 1.00 31.20 805 GLY A CA 1
ATOM 5756 C C . GLY A 1 810 ? 57.423 76.115 4.789 1.00 36.74 805 GLY A C 1
ATOM 5757 O O . GLY A 1 810 ? 56.215 76.034 4.573 1.00 36.72 805 GLY A O 1
ATOM 5758 N N . LEU A 1 811 ? 58.234 75.021 4.930 1.00 34.30 806 LEU A N 1
ATOM 5759 C CA . LEU A 1 811 ? 57.729 73.648 4.809 1.00 34.95 806 LEU A CA 1
ATOM 5760 C C . LEU A 1 811 ? 56.609 73.381 5.793 1.00 37.24 806 LEU A C 1
ATOM 5761 O O . LEU A 1 811 ? 55.612 72.780 5.421 1.00 37.93 806 LEU A O 1
ATOM 5766 N N . LEU A 1 812 ? 56.738 73.896 7.019 1.00 33.07 807 LEU A N 1
ATOM 5767 C CA . LEU A 1 812 ? 55.717 73.693 8.042 1.00 33.31 807 LEU A CA 1
ATOM 5768 C C . LEU A 1 812 ? 54.502 74.537 7.811 1.00 37.13 807 LEU A C 1
ATOM 5769 O O . LEU A 1 812 ? 53.413 74.107 8.161 1.00 38.96 807 LEU A O 1
ATOM 5774 N N . ARG A 1 813 ? 54.666 75.723 7.210 1.00 33.66 808 ARG A N 1
ATOM 5775 C CA . ARG A 1 813 ? 53.533 76.586 6.868 1.00 33.45 808 ARG A CA 1
ATOM 5776 C C . ARG A 1 813 ? 52.693 75.973 5.774 1.00 38.06 808 ARG A C 1
ATOM 5777 O O . ARG A 1 813 ? 51.470 76.012 5.860 1.00 38.70 808 ARG A O 1
ATOM 5785 N N . ALA A 1 814 ? 53.352 75.448 4.719 1.00 35.44 809 ALA A N 1
ATOM 5786 C CA . ALA A 1 814 ? 52.708 74.818 3.580 1.00 36.60 809 ALA A CA 1
ATOM 5787 C C . ALA A 1 814 ? 51.954 73.573 4.059 1.00 42.68 809 ALA A C 1
ATOM 5788 O O . ALA A 1 814 ? 50.811 73.372 3.656 1.00 44.77 809 ALA A O 1
ATOM 5790 N N . LYS A 1 815 ? 52.566 72.786 4.972 1.00 37.95 810 LYS A N 1
ATOM 5791 C CA . LYS A 1 815 ? 51.984 71.589 5.588 1.00 38.17 810 LYS A CA 1
ATOM 5792 C C . LYS A 1 815 ? 50.680 71.953 6.338 1.00 43.62 810 LYS A C 1
ATOM 5793 O O . LYS A 1 815 ? 49.706 71.208 6.276 1.00 43.56 810 LYS A O 1
ATOM 5799 N N . ASN A 1 816 ? 50.648 73.134 6.978 1.00 42.08 811 ASN A N 1
ATOM 5800 C CA . ASN A 1 816 ? 49.504 73.574 7.781 1.00 42.06 811 ASN A CA 1
ATOM 5801 C C . ASN A 1 816 ? 48.526 74.534 7.104 1.00 43.11 811 ASN A C 1
ATOM 5802 O O . ASN A 1 816 ? 47.536 74.929 7.730 1.00 42.79 811 ASN A O 1
ATOM 5807 N N . ASP A 1 817 ? 48.727 74.775 5.811 1.00 38.90 812 ASP A N 1
ATOM 5808 C CA . ASP A 1 817 ? 47.974 75.693 4.952 1.00 40.33 812 ASP A CA 1
ATOM 5809 C C . ASP A 1 817 ? 47.893 77.122 5.538 1.00 41.47 812 ASP A C 1
ATOM 5810 O O . ASP A 1 817 ? 46.819 77.727 5.635 1.00 42.87 812 ASP A O 1
ATOM 5815 N N . VAL A 1 818 ? 49.058 77.661 5.909 1.00 35.44 813 VAL A N 1
ATOM 5816 C CA . VAL A 1 818 ? 49.177 79.021 6.452 1.00 33.49 813 VAL A CA 1
ATOM 5817 C C . VAL A 1 818 ? 50.147 79.829 5.611 1.00 34.85 813 VAL A C 1
ATOM 5818 O O . VAL A 1 818 ? 50.952 79.268 4.859 1.00 33.05 813 VAL A O 1
ATOM 5822 N N . TYR A 1 819 ? 50.030 81.158 5.705 1.00 32.64 814 TYR A N 1
ATOM 5823 C CA . TYR A 1 819 ? 50.790 82.088 4.887 1.00 33.26 814 TYR A CA 1
ATOM 5824 C C . TYR A 1 819 ? 51.411 83.177 5.711 1.00 39.20 814 TYR A C 1
ATOM 5825 O O . TYR A 1 819 ? 50.784 83.727 6.611 1.00 39.42 814 TYR A O 1
ATOM 5834 N N . VAL A 1 820 ? 52.623 83.540 5.337 1.00 34.84 815 VAL A N 1
ATOM 5835 C CA . VAL A 1 820 ? 53.397 84.527 6.045 1.00 32.45 815 VAL A CA 1
ATOM 5836 C C . VAL A 1 820 ? 53.282 85.966 5.454 1.00 36.64 815 VAL A C 1
ATOM 5837 O O . VAL A 1 820 ? 53.131 86.169 4.243 1.00 37.25 815 VAL A O 1
ATOM 5841 N N . PHE A 1 821 ? 53.339 86.944 6.363 1.00 35.09 816 PHE A N 1
ATOM 5842 C CA . PHE A 1 821 ? 53.408 88.378 6.115 1.00 35.45 816 PHE A CA 1
ATOM 5843 C C . PHE A 1 821 ? 54.912 88.742 6.051 1.00 39.85 816 PHE A C 1
ATOM 5844 O O . PHE A 1 821 ? 55.754 87.937 6.473 1.00 39.29 816 PHE A O 1
ATOM 5852 N N . LYS A 1 822 ? 55.244 89.919 5.482 1.00 36.90 817 LYS A N 1
ATOM 5853 C CA . LYS A 1 822 ? 56.606 90.445 5.249 1.00 36.82 817 LYS A CA 1
ATOM 5854 C C . LYS A 1 822 ? 57.557 90.421 6.444 1.00 38.92 817 LYS A C 1
ATOM 5855 O O . LYS A 1 822 ? 58.771 90.380 6.251 1.00 38.57 817 LYS A O 1
ATOM 5861 N N . ASP A 1 823 ? 57.026 90.447 7.669 1.00 34.87 818 ASP A N 1
ATOM 5862 C CA . ASP A 1 823 ? 57.849 90.512 8.872 1.00 34.82 818 ASP A CA 1
ATOM 5863 C C . ASP A 1 823 ? 58.052 89.159 9.587 1.00 37.80 818 ASP A C 1
ATOM 5864 O O . ASP A 1 823 ? 58.682 89.128 10.659 1.00 37.02 818 ASP A O 1
ATOM 5869 N N . GLY A 1 824 ? 57.530 88.075 9.000 1.00 34.21 819 GLY A N 1
ATOM 5870 C CA . GLY A 1 824 ? 57.672 86.736 9.580 1.00 34.94 819 GLY A CA 1
ATOM 5871 C C . GLY A 1 824 ? 56.478 86.246 10.376 1.00 38.88 819 GLY A C 1
ATOM 5872 O O . GLY A 1 824 ? 56.424 85.072 10.751 1.00 38.74 819 GLY A O 1
ATOM 5873 N N . THR A 1 825 ? 55.475 87.116 10.567 1.00 35.52 820 THR A N 1
ATOM 5874 C CA . THR A 1 825 ? 54.238 86.795 11.293 1.00 35.29 820 THR A CA 1
ATOM 5875 C C . THR A 1 825 ? 53.155 86.314 10.343 1.00 37.91 820 THR A C 1
ATOM 5876 O O . THR A 1 825 ? 53.242 86.536 9.140 1.00 36.29 820 THR A O 1
ATOM 5880 N N . ILE A 1 826 ? 52.166 85.597 10.889 1.00 35.92 821 ILE A N 1
ATOM 5881 C CA . ILE A 1 826 ? 50.977 85.140 10.177 1.00 36.11 821 ILE A CA 1
ATOM 5882 C C . ILE A 1 826 ? 49.837 85.975 10.747 1.00 40.22 821 ILE A C 1
ATOM 5883 O O . ILE A 1 826 ? 49.620 85.997 11.969 1.00 38.55 821 ILE A O 1
ATOM 5888 N N . ARG A 1 827 ? 49.118 86.667 9.864 1.00 36.26 822 ARG A N 1
ATOM 5889 C CA . ARG A 1 827 ? 48.057 87.544 10.313 1.00 36.60 822 ARG A CA 1
ATOM 5890 C C . ARG A 1 827 ? 46.724 87.201 9.738 1.00 40.70 822 ARG A C 1
ATOM 5891 O O . ARG A 1 827 ? 46.629 86.816 8.577 1.00 38.99 822 ARG A O 1
ATOM 5899 N N . PHE A 1 828 ? 45.679 87.385 10.548 1.00 38.88 823 PHE A N 1
ATOM 5900 C CA . PHE A 1 828 ? 44.317 87.293 10.077 1.00 39.95 823 PHE A CA 1
ATOM 5901 C C . PHE A 1 828 ? 43.784 88.744 10.029 1.00 46.83 823 PHE A C 1
ATOM 5902 O O . PHE A 1 828 ? 43.732 89.408 11.067 1.00 44.03 823 PHE A O 1
ATOM 5910 N N . ASP A 1 829 ? 43.411 89.232 8.832 1.00 48.08 824 ASP A N 1
ATOM 5911 C CA . ASP A 1 829 ? 42.883 90.595 8.671 1.00 50.35 824 ASP A CA 1
ATOM 5912 C C . ASP A 1 829 ? 41.396 90.636 8.920 1.00 55.34 824 ASP A C 1
ATOM 5913 O O . ASP A 1 829 ? 40.591 90.281 8.059 1.00 55.40 824 ASP A O 1
ATOM 5918 N N . ALA A 1 830 ? 41.050 91.033 10.142 1.00 53.74 825 ALA A N 1
ATOM 5919 C CA . ALA A 1 830 ? 39.699 91.074 10.682 1.00 55.10 825 ALA A CA 1
ATOM 5920 C C . ALA A 1 830 ? 39.096 92.496 10.803 1.00 61.45 825 ALA A C 1
ATOM 5921 O O . ALA A 1 830 ? 39.790 93.506 10.711 1.00 59.93 825 ALA A O 1
ATOM 5923 N N . THR A 1 831 ? 37.784 92.534 11.001 1.00 59.70 826 THR A N 1
ATOM 5924 C CA . THR A 1 831 ? 37.010 93.729 11.251 1.00 60.40 826 THR A CA 1
ATOM 5925 C C . THR A 1 831 ? 36.314 93.429 12.572 1.00 63.74 826 THR A C 1
ATOM 5926 O O . THR A 1 831 ? 35.714 92.358 12.748 1.00 64.25 826 THR A O 1
ATOM 5930 N N . ASP A 1 832 ? 36.498 94.318 13.530 1.00 58.10 827 ASP A N 1
ATOM 5931 C CA . ASP A 1 832 ? 35.907 94.158 14.843 1.00 56.99 827 ASP A CA 1
ATOM 5932 C C . ASP A 1 832 ? 35.010 95.337 15.194 1.00 59.77 827 ASP A C 1
ATOM 5933 O O . ASP A 1 832 ? 35.167 96.434 14.649 1.00 60.24 827 ASP A O 1
ATOM 5938 N N . ALA A 1 833 ? 34.031 95.078 16.058 1.00 55.00 828 ALA A N 1
ATOM 5939 C CA . ALA A 1 833 ? 33.053 96.059 16.516 1.00 54.48 828 ALA A CA 1
ATOM 5940 C C . ALA A 1 833 ? 33.172 96.169 18.049 1.00 54.99 828 ALA A C 1
ATOM 5941 O O . ALA A 1 833 ? 33.384 95.154 18.716 1.00 52.85 828 ALA A O 1
ATOM 5943 N N . PRO A 1 834 ? 33.042 97.382 18.622 1.00 50.22 829 PRO A N 1
ATOM 5944 C CA . PRO A 1 834 ? 33.162 97.507 20.082 1.00 49.24 829 PRO A CA 1
ATOM 5945 C C . PRO A 1 834 ? 31.975 96.949 20.882 1.00 52.21 829 PRO A C 1
ATOM 5946 O O . PRO A 1 834 ? 30.823 97.152 20.511 1.00 53.81 829 PRO A O 1
ATOM 5950 N N . ILE A 1 835 ? 32.262 96.243 21.986 1.00 45.76 830 ILE A N 1
ATOM 5951 C CA . ILE A 1 835 ? 31.251 95.733 22.919 1.00 45.06 830 ILE A CA 1
ATOM 5952 C C . ILE A 1 835 ? 31.724 95.936 24.345 1.00 47.24 830 ILE A C 1
ATOM 5953 O O . ILE A 1 835 ? 32.922 95.973 24.601 1.00 44.03 830 ILE A O 1
ATOM 5958 N N . THR A 1 836 ? 30.783 95.995 25.282 1.00 45.79 831 THR A N 1
ATOM 5959 C CA . THR A 1 836 ? 31.101 96.145 26.695 1.00 45.29 831 THR A CA 1
ATOM 5960 C C . THR A 1 836 ? 30.457 95.007 27.490 1.00 46.88 831 THR A C 1
ATOM 5961 O O . THR A 1 836 ? 30.904 94.689 28.600 1.00 44.56 831 THR A O 1
ATOM 5965 N N . HIS A 1 837 ? 29.428 94.369 26.885 1.00 43.47 832 HIS A N 1
ATOM 5966 C CA . HIS A 1 837 ? 28.636 93.278 27.469 1.00 42.31 832 HIS A CA 1
ATOM 5967 C C . HIS A 1 837 ? 28.416 92.105 26.498 1.00 45.56 832 HIS A C 1
ATOM 5968 O O . HIS A 1 837 ? 28.363 92.308 25.292 1.00 46.87 832 HIS A O 1
ATOM 5975 N N . PHE A 1 838 ? 28.298 90.880 27.018 1.00 42.42 833 PHE A N 1
ATOM 5976 C CA . PHE A 1 838 ? 28.067 89.687 26.185 1.00 42.11 833 PHE A CA 1
ATOM 5977 C C . PHE A 1 838 ? 27.233 88.675 26.948 1.00 47.53 833 PHE A C 1
ATOM 5978 O O . PHE A 1 838 ? 27.152 88.762 28.166 1.00 47.47 833 PHE A O 1
ATOM 5986 N N . ARG A 1 839 ? 26.623 87.720 26.243 1.00 47.30 834 ARG A N 1
ATOM 5987 C CA . ARG A 1 839 ? 25.880 86.600 26.841 1.00 49.44 834 ARG A CA 1
ATOM 5988 C C . ARG A 1 839 ? 26.608 85.302 26.442 1.00 54.75 834 ARG A C 1
ATOM 5989 O O . ARG A 1 839 ? 26.917 85.151 25.260 1.00 54.16 834 ARG A O 1
ATOM 5997 N N . PRO A 1 840 ? 26.961 84.396 27.392 1.00 53.23 835 PRO A N 1
ATOM 5998 C CA . PRO A 1 840 ? 27.682 83.160 27.010 1.00 52.89 835 PRO A CA 1
ATOM 5999 C C . PRO A 1 840 ? 27.113 82.412 25.798 1.00 58.14 835 PRO A C 1
ATOM 6000 O O . PRO A 1 840 ? 27.881 82.032 24.918 1.00 57.00 835 PRO A O 1
ATOM 6004 N N . ARG A 1 841 ? 25.773 82.258 25.727 1.00 56.81 836 ARG A N 1
ATOM 6005 C CA . ARG A 1 841 ? 25.056 81.592 24.634 1.00 57.86 836 ARG A CA 1
ATOM 6006 C C . ARG A 1 841 ? 25.415 82.194 23.263 1.00 63.30 836 ARG A C 1
ATOM 6007 O O . ARG A 1 841 ? 25.656 81.444 22.320 1.00 63.62 836 ARG A O 1
ATOM 6015 N N . GLU A 1 842 ? 25.489 83.543 23.179 1.00 60.37 837 GLU A N 1
ATOM 6016 C CA . GLU A 1 842 ? 25.805 84.309 21.969 1.00 59.99 837 GLU A CA 1
ATOM 6017 C C . GLU A 1 842 ? 27.238 84.084 21.464 1.00 63.47 837 GLU A C 1
ATOM 6018 O O . GLU A 1 842 ? 27.495 84.329 20.282 1.00 64.58 837 GLU A O 1
ATOM 6024 N N . ILE A 1 843 ? 28.180 83.682 22.352 1.00 57.91 838 ILE A N 1
ATOM 6025 C CA . ILE A 1 843 ? 29.597 83.498 21.989 1.00 55.62 838 ILE A CA 1
ATOM 6026 C C . ILE A 1 843 ? 30.013 82.018 21.998 1.00 60.84 838 ILE A C 1
ATOM 6027 O O . ILE A 1 843 ? 31.182 81.723 21.743 1.00 59.84 838 ILE A O 1
ATOM 6032 N N . GLY A 1 844 ? 29.045 81.126 22.252 1.00 59.42 839 GLY A N 1
ATOM 6033 C CA . GLY A 1 844 ? 29.200 79.674 22.254 1.00 59.96 839 GLY A CA 1
ATOM 6034 C C . GLY A 1 844 ? 30.213 79.138 23.241 1.00 65.15 839 GLY A C 1
ATOM 6035 O O . GLY A 1 844 ? 31.025 78.279 22.896 1.00 65.72 839 GLY A O 1
ATOM 6036 N N . VAL A 1 845 ? 30.192 79.669 24.471 1.00 60.99 840 VAL A N 1
ATOM 6037 C CA . VAL A 1 845 ? 31.106 79.301 25.548 1.00 59.50 840 VAL A CA 1
ATOM 6038 C C . VAL A 1 845 ? 30.278 79.066 26.808 1.00 60.93 840 VAL A C 1
ATOM 6039 O O . VAL A 1 845 ? 29.331 79.804 27.081 1.00 61.39 840 VAL A O 1
ATOM 6043 N N . SER A 1 846 ? 30.594 77.994 27.522 1.00 55.05 841 SER A N 1
ATOM 6044 C CA . SER A 1 846 ? 29.918 77.579 28.735 1.00 55.07 841 SER A CA 1
ATOM 6045 C C . SER A 1 846 ? 30.260 78.481 29.902 1.00 57.67 841 SER A C 1
ATOM 6046 O O . SER A 1 846 ? 31.308 79.144 29.917 1.00 56.36 841 SER A O 1
ATOM 6049 N N . VAL A 1 847 ? 29.386 78.432 30.909 1.00 54.74 842 VAL A N 1
ATOM 6050 C CA . VAL A 1 847 ? 29.480 79.145 32.176 1.00 54.79 842 VAL A CA 1
ATOM 6051 C C . VAL A 1 847 ? 30.738 78.692 32.929 1.00 57.27 842 VAL A C 1
ATOM 6052 O O . VAL A 1 847 ? 31.506 79.549 33.364 1.00 54.80 842 VAL A O 1
ATOM 6056 N N . GLU A 1 848 ? 30.975 77.352 33.030 1.00 55.14 843 GLU A N 1
ATOM 6057 C CA . GLU A 1 848 ? 32.168 76.797 33.685 1.00 54.26 843 GLU A CA 1
ATOM 6058 C C . GLU A 1 848 ? 33.467 77.279 33.019 1.00 54.36 843 GLU A C 1
ATOM 6059 O O . GLU A 1 848 ? 34.375 77.688 33.745 1.00 52.84 843 GLU A O 1
ATOM 6065 N N . LYS A 1 849 ? 33.539 77.288 31.661 1.00 50.81 844 LYS A N 1
ATOM 6066 C CA . LYS A 1 849 ? 34.709 77.806 30.917 1.00 50.37 844 LYS A CA 1
ATOM 6067 C C . LYS A 1 849 ? 34.996 79.260 31.320 1.00 51.91 844 LYS A C 1
ATOM 6068 O O . LYS A 1 849 ? 36.136 79.594 31.624 1.00 51.30 844 LYS A O 1
ATOM 6074 N N . LEU A 1 850 ? 33.949 80.107 31.334 1.00 47.33 845 LEU A N 1
ATOM 6075 C CA . LEU A 1 850 ? 34.044 81.513 31.711 1.00 46.19 845 LEU A CA 1
ATOM 6076 C C . LEU A 1 850 ? 34.390 81.697 33.176 1.00 50.17 845 LEU A C 1
ATOM 6077 O O . LEU A 1 850 ? 35.100 82.645 33.512 1.00 47.72 845 LEU A O 1
ATOM 6082 N N . ARG A 1 851 ? 33.956 80.746 34.043 1.00 48.74 846 ARG A N 1
ATOM 6083 C CA . ARG A 1 851 ? 34.306 80.785 35.455 1.00 50.20 846 ARG A CA 1
ATOM 6084 C C . ARG A 1 851 ? 35.808 80.494 35.584 1.00 56.15 846 ARG A C 1
ATOM 6085 O O . ARG A 1 851 ? 36.485 81.150 36.377 1.00 56.91 846 ARG A O 1
ATOM 6093 N N . GLU A 1 852 ? 36.343 79.573 34.741 1.00 52.98 847 GLU A N 1
ATOM 6094 C CA . GLU A 1 852 ? 37.780 79.250 34.679 1.00 52.39 847 GLU A CA 1
ATOM 6095 C C . GLU A 1 852 ? 38.572 80.423 34.103 1.00 54.40 847 GLU A C 1
ATOM 6096 O O . GLU A 1 852 ? 39.760 80.552 34.387 1.00 54.77 847 GLU A O 1
ATOM 6102 N N . LEU A 1 853 ? 37.920 81.259 33.276 1.00 48.77 848 LEU A N 1
ATOM 6103 C CA . LEU A 1 853 ? 38.527 82.448 32.688 1.00 46.39 848 LEU A CA 1
ATOM 6104 C C . LEU A 1 853 ? 38.499 83.627 33.689 1.00 50.48 848 LEU A C 1
ATOM 6105 O O . LEU A 1 853 ? 39.142 84.651 33.448 1.00 49.38 848 LEU A O 1
ATOM 6110 N N . GLY A 1 854 ? 37.784 83.453 34.809 1.00 48.21 849 GLY A N 1
ATOM 6111 C CA . GLY A 1 854 ? 37.711 84.441 35.882 1.00 48.04 849 GLY A CA 1
ATOM 6112 C C . GLY A 1 854 ? 36.441 85.256 35.964 1.00 53.50 849 GLY A C 1
ATOM 6113 O O . GLY A 1 854 ? 36.384 86.230 36.733 1.00 53.97 849 GLY A O 1
ATOM 6114 N N . TYR A 1 855 ? 35.422 84.897 35.171 1.00 50.74 850 TYR A N 1
ATOM 6115 C CA . TYR A 1 855 ? 34.137 85.604 35.213 1.00 52.31 850 TYR A CA 1
ATOM 6116 C C . TYR A 1 855 ? 33.294 85.045 36.382 1.00 61.74 850 TYR A C 1
ATOM 6117 O O . TYR A 1 855 ? 32.966 83.853 36.389 1.00 62.47 850 TYR A O 1
ATOM 6126 N N . THR A 1 856 ? 33.010 85.893 37.393 1.00 60.91 851 THR A N 1
ATOM 6127 C CA . THR A 1 856 ? 32.301 85.509 38.631 1.00 62.76 851 THR A CA 1
ATOM 6128 C C . THR A 1 856 ? 30.822 85.913 38.661 1.00 67.04 851 THR A C 1
ATOM 6129 O O . THR A 1 856 ? 29.979 85.176 39.182 1.00 67.62 851 THR A O 1
ATOM 6133 N N . HIS A 1 857 ? 30.525 87.103 38.149 1.00 62.61 852 HIS A N 1
ATOM 6134 C CA . HIS A 1 857 ? 29.192 87.673 38.199 1.00 62.11 852 HIS A CA 1
ATOM 6135 C C . HIS A 1 857 ? 28.751 88.292 36.878 1.00 61.83 852 HIS A C 1
ATOM 6136 O O . HIS A 1 857 ? 29.582 88.555 35.996 1.00 60.04 852 HIS A O 1
ATOM 6143 N N . ASP A 1 858 ? 27.434 88.557 36.774 1.00 56.54 853 ASP A N 1
ATOM 6144 C CA . ASP A 1 858 ? 26.805 89.222 35.639 1.00 55.92 853 ASP A CA 1
ATOM 6145 C C . ASP A 1 858 ? 26.900 90.765 35.842 1.00 59.85 853 ASP A C 1
ATOM 6146 O O . ASP A 1 858 ? 27.623 91.210 36.745 1.00 59.80 853 ASP A O 1
ATOM 6151 N N . PHE A 1 859 ? 26.203 91.571 35.019 1.00 55.55 854 PHE A N 1
ATOM 6152 C CA . PHE A 1 859 ? 26.234 93.043 35.123 1.00 55.43 854 PHE A CA 1
ATOM 6153 C C . PHE A 1 859 ? 25.565 93.605 36.417 1.00 61.65 854 PHE A C 1
ATOM 6154 O O . PHE A 1 859 ? 25.827 94.752 36.793 1.00 61.45 854 PHE A O 1
ATOM 6162 N N . GLU A 1 860 ? 24.654 92.821 37.039 1.00 59.86 855 GLU A N 1
ATOM 6163 C CA . GLU A 1 860 ? 23.916 93.175 38.261 1.00 60.84 855 GLU A CA 1
ATOM 6164 C C . GLU A 1 860 ? 24.661 92.760 39.533 1.00 65.37 855 GLU A C 1
ATOM 6165 O O . GLU A 1 860 ? 24.218 93.081 40.639 1.00 66.94 855 GLU A O 1
ATOM 6171 N N . GLY A 1 861 ? 25.772 92.052 39.365 1.00 61.14 856 GLY A N 1
ATOM 6172 C CA . GLY A 1 861 ? 26.593 91.561 40.465 1.00 61.44 856 GLY A CA 1
ATOM 6173 C C . GLY A 1 861 ? 26.120 90.227 41.012 1.00 66.52 856 GLY A C 1
ATOM 6174 O O . GLY A 1 861 ? 26.557 89.808 42.089 1.00 67.04 856 GLY A O 1
ATOM 6175 N N . LYS A 1 862 ? 25.219 89.553 40.272 1.00 62.31 857 LYS A N 1
ATOM 6176 C CA . LYS A 1 862 ? 24.661 88.256 40.651 1.00 62.04 857 LYS A CA 1
ATOM 6177 C C . LYS A 1 862 ? 25.579 87.113 40.176 1.00 64.29 857 LYS A C 1
ATOM 6178 O O . LYS A 1 862 ? 26.133 87.222 39.084 1.00 62.50 857 LYS A O 1
ATOM 6184 N N . PRO A 1 863 ? 25.785 86.021 40.960 1.00 61.42 858 PRO A N 1
ATOM 6185 C CA . PRO A 1 863 ? 26.685 84.939 40.488 1.00 60.06 858 PRO A CA 1
ATOM 6186 C C . PRO A 1 863 ? 26.357 84.427 39.085 1.00 62.17 858 PRO A C 1
ATOM 6187 O O . PRO A 1 863 ? 25.189 84.319 38.722 1.00 61.33 858 PRO A O 1
ATOM 6191 N N . LEU A 1 864 ? 27.397 84.190 38.282 1.00 59.31 859 LEU A N 1
ATOM 6192 C CA . LEU A 1 864 ? 27.278 83.708 36.904 1.00 59.34 859 LEU A CA 1
ATOM 6193 C C . LEU A 1 864 ? 27.022 82.209 36.926 1.00 64.77 859 LEU A C 1
ATOM 6194 O O . LEU A 1 864 ? 27.927 81.430 37.228 1.00 65.53 859 LEU A O 1
ATOM 6199 N N . VAL A 1 865 ? 25.782 81.816 36.623 1.00 61.06 860 VAL A N 1
ATOM 6200 C CA . VAL A 1 865 ? 25.323 80.426 36.678 1.00 61.25 860 VAL A CA 1
ATOM 6201 C C . VAL A 1 865 ? 24.528 80.002 35.419 1.00 62.30 860 VAL A C 1
ATOM 6202 O O . VAL A 1 865 ? 24.319 78.804 35.196 1.00 62.02 860 VAL A O 1
ATOM 6206 N N . SER A 1 866 ? 24.088 80.987 34.613 1.00 56.25 861 SER A N 1
ATOM 6207 C CA . SER A 1 866 ? 23.293 80.775 33.409 1.00 55.58 861 SER A CA 1
ATOM 6208 C C . SER A 1 866 ? 24.009 81.260 32.159 1.00 58.22 861 SER A C 1
ATOM 6209 O O . SER A 1 866 ? 24.697 82.293 32.189 1.00 55.97 861 SER A O 1
ATOM 6212 N N . GLU A 1 867 ? 23.815 80.523 31.046 1.00 54.97 862 GLU A N 1
ATOM 6213 C CA . GLU A 1 867 ? 24.375 80.875 29.728 1.00 54.08 862 GLU A CA 1
ATOM 6214 C C . GLU A 1 867 ? 23.629 82.087 29.122 1.00 55.66 862 GLU A C 1
ATOM 6215 O O . GLU A 1 867 ? 24.015 82.603 28.072 1.00 54.33 862 GLU A O 1
ATOM 6221 N N . ASP A 1 868 ? 22.516 82.480 29.756 1.00 51.31 863 ASP A N 1
ATOM 6222 C CA . ASP A 1 868 ? 21.698 83.592 29.322 1.00 50.55 863 ASP A CA 1
ATOM 6223 C C . ASP A 1 868 ? 21.992 84.898 30.033 1.00 52.41 863 ASP A C 1
ATOM 6224 O O . ASP A 1 868 ? 21.441 85.933 29.642 1.00 52.50 863 ASP A O 1
ATOM 6229 N N . GLN A 1 869 ? 22.871 84.869 31.049 1.00 46.63 864 GLN A N 1
ATOM 6230 C CA . GLN A 1 869 ? 23.201 86.071 31.813 1.00 45.85 864 GLN A CA 1
ATOM 6231 C C . GLN A 1 869 ? 24.020 87.084 31.002 1.00 48.56 864 GLN A C 1
ATOM 6232 O O . GLN A 1 869 ? 24.837 86.710 30.160 1.00 46.79 864 GLN A O 1
ATOM 6238 N N . ILE A 1 870 ? 23.780 88.365 31.240 1.00 45.04 865 ILE A N 1
ATOM 6239 C CA . ILE A 1 870 ? 24.526 89.409 30.543 1.00 42.86 865 ILE A CA 1
ATOM 6240 C C . ILE A 1 870 ? 25.742 89.715 31.388 1.00 45.24 865 ILE A C 1
ATOM 6241 O O . ILE A 1 870 ? 25.622 90.053 32.569 1.00 44.00 865 ILE A O 1
ATOM 6246 N N . VAL A 1 871 ? 26.919 89.546 30.780 1.00 41.85 866 VAL A N 1
ATOM 6247 C CA . VAL A 1 871 ? 28.205 89.665 31.455 1.00 41.44 866 VAL A CA 1
ATOM 6248 C C . VAL A 1 871 ? 28.980 90.850 30.948 1.00 45.19 866 VAL A C 1
ATOM 6249 O O . VAL A 1 871 ? 28.932 91.128 29.764 1.00 43.81 866 VAL A O 1
ATOM 6253 N N . GLU A 1 872 ? 29.749 91.509 31.826 1.00 43.60 867 GLU A N 1
ATOM 6254 C CA . GLU A 1 872 ? 30.622 92.608 31.428 1.00 43.36 867 GLU A CA 1
ATOM 6255 C C . GLU A 1 872 ? 31.943 92.054 30.882 1.00 47.82 867 GLU A C 1
ATOM 6256 O O . GLU A 1 872 ? 32.636 91.283 31.553 1.00 48.18 867 GLU A O 1
ATOM 6262 N N . LEU A 1 873 ? 32.306 92.482 29.676 1.00 45.26 868 LEU A N 1
ATOM 6263 C CA . LEU A 1 873 ? 33.541 92.090 29.000 1.00 43.20 868 LEU A CA 1
ATOM 6264 C C . LEU A 1 873 ? 34.800 92.700 29.673 1.00 45.59 868 LEU A C 1
ATOM 6265 O O . LEU A 1 873 ? 34.839 93.910 29.896 1.00 46.11 868 LEU A O 1
ATOM 6270 N N . LYS A 1 874 ? 35.812 91.852 30.000 1.00 41.06 869 LYS A N 1
ATOM 6271 C CA . LYS A 1 874 ? 37.112 92.228 30.577 1.00 38.85 869 LYS A CA 1
ATOM 6272 C C . LYS A 1 874 ? 37.911 92.960 29.476 1.00 43.90 869 LYS A C 1
ATOM 6273 O O . LYS A 1 874 ? 37.693 92.654 28.293 1.00 42.77 869 LYS A O 1
ATOM 6279 N N . PRO A 1 875 ? 38.729 93.995 29.824 1.00 42.10 870 PRO A N 1
ATOM 6280 C CA . PRO A 1 875 ? 39.278 94.900 28.797 1.00 42.45 870 PRO A CA 1
ATOM 6281 C C . PRO A 1 875 ? 40.095 94.304 27.644 1.00 46.14 870 PRO A C 1
ATOM 6282 O O . PRO A 1 875 ? 40.066 94.883 26.549 1.00 45.06 870 PRO A O 1
ATOM 6286 N N . GLN A 1 876 ? 40.827 93.194 27.871 1.00 43.09 871 GLN A N 1
ATOM 6287 C CA . GLN A 1 876 ? 41.644 92.568 26.818 1.00 41.40 871 GLN A CA 1
ATOM 6288 C C . GLN A 1 876 ? 41.070 91.244 26.329 1.00 41.83 871 GLN A C 1
ATOM 6289 O O . GLN A 1 876 ? 41.750 90.513 25.628 1.00 39.45 871 GLN A O 1
ATOM 6295 N N . ASP A 1 877 ? 39.815 90.936 26.696 1.00 39.49 872 ASP A N 1
ATOM 6296 C CA . ASP A 1 877 ? 39.120 89.726 26.250 1.00 38.52 872 ASP A CA 1
ATOM 6297 C C . ASP A 1 877 ? 38.419 90.005 24.919 1.00 41.77 872 ASP A C 1
ATOM 6298 O O . ASP A 1 877 ? 37.817 91.063 24.757 1.00 42.82 872 ASP A O 1
ATOM 6303 N N . ILE A 1 878 ? 38.589 89.109 23.936 1.00 38.12 873 ILE A N 1
ATOM 6304 C CA . ILE A 1 878 ? 38.070 89.324 22.571 1.00 39.09 873 ILE A CA 1
ATOM 6305 C C . ILE A 1 878 ? 37.279 88.124 22.050 1.00 43.72 873 ILE A C 1
ATOM 6306 O O . ILE A 1 878 ? 37.585 86.981 22.401 1.00 43.12 873 ILE A O 1
ATOM 6311 N N . ILE A 1 879 ? 36.260 88.395 21.222 1.00 40.39 874 ILE A N 1
ATOM 6312 C CA . ILE A 1 879 ? 35.424 87.368 20.611 1.00 41.26 874 ILE A CA 1
ATOM 6313 C C . ILE A 1 879 ? 35.760 87.399 19.134 1.00 46.15 874 ILE A C 1
ATOM 6314 O O . ILE A 1 879 ? 35.537 88.408 18.487 1.00 46.40 874 ILE A O 1
ATOM 6319 N N . LEU A 1 880 ? 36.333 86.323 18.608 1.00 43.88 875 LEU A N 1
ATOM 6320 C CA . LEU A 1 880 ? 36.705 86.294 17.189 1.00 43.44 875 LEU A CA 1
ATOM 6321 C C . LEU A 1 880 ? 35.595 85.749 16.321 1.00 47.80 875 LEU A C 1
ATOM 6322 O O . LEU A 1 880 ? 34.688 85.086 16.820 1.00 49.26 875 LEU A O 1
ATOM 6327 N N . SER A 1 881 ? 35.696 85.956 15.010 1.00 44.64 876 SER A N 1
ATOM 6328 C CA . SER A 1 881 ? 34.739 85.354 14.083 1.00 45.08 876 SER A CA 1
ATOM 6329 C C . SER A 1 881 ? 35.121 83.881 13.947 1.00 49.50 876 SER A C 1
ATOM 6330 O O . SER A 1 881 ? 36.210 83.482 14.358 1.00 47.41 876 SER A O 1
ATOM 6333 N N . LYS A 1 882 ? 34.219 83.061 13.406 1.00 48.77 877 LYS A N 1
ATOM 6334 C CA . LYS A 1 882 ? 34.525 81.654 13.198 1.00 48.60 877 LYS A CA 1
ATOM 6335 C C . LYS A 1 882 ? 35.569 81.503 12.069 1.00 51.55 877 LYS A C 1
ATOM 6336 O O . LYS A 1 882 ? 36.358 80.554 12.100 1.00 51.56 877 LYS A O 1
ATOM 6342 N N . GLU A 1 883 ? 35.636 82.498 11.151 1.00 47.52 878 GLU A N 1
ATOM 6343 C CA . GLU A 1 883 ? 36.623 82.607 10.061 1.00 47.54 878 GLU A CA 1
ATOM 6344 C C . GLU A 1 883 ? 38.035 82.797 10.643 1.00 48.45 878 GLU A C 1
ATOM 6345 O O . GLU A 1 883 ? 38.953 82.095 10.223 1.00 47.75 878 GLU A O 1
ATOM 6351 N N . ALA A 1 884 ? 38.192 83.722 11.631 1.00 42.12 879 ALA A N 1
ATOM 6352 C CA . ALA A 1 884 ? 39.448 83.976 12.350 1.00 39.93 879 ALA A CA 1
ATOM 6353 C C . ALA A 1 884 ? 39.875 82.684 13.085 1.00 41.61 879 ALA A C 1
ATOM 6354 O O . ALA A 1 884 ? 40.984 82.190 12.881 1.00 40.18 879 ALA A O 1
ATOM 6356 N N . GLY A 1 885 ? 38.948 82.119 13.856 1.00 39.53 880 GLY A N 1
ATOM 6357 C CA . GLY A 1 885 ? 39.127 80.882 14.605 1.00 39.39 880 GLY A CA 1
ATOM 6358 C C . GLY A 1 885 ? 39.556 79.717 13.749 1.00 43.12 880 GLY A C 1
ATOM 6359 O O . GLY A 1 885 ? 40.409 78.944 14.170 1.00 42.33 880 GLY A O 1
ATOM 6360 N N . ARG A 1 886 ? 38.986 79.593 12.529 1.00 41.86 881 ARG A N 1
ATOM 6361 C CA . ARG A 1 886 ? 39.334 78.527 11.578 1.00 42.39 881 ARG A CA 1
ATOM 6362 C C . ARG A 1 886 ? 40.781 78.644 11.074 1.00 44.95 881 ARG A C 1
ATOM 6363 O O . ARG A 1 886 ? 41.471 77.636 10.956 1.00 44.78 881 ARG A O 1
ATOM 6371 N N . TYR A 1 887 ? 41.214 79.839 10.697 1.00 39.44 882 TYR A N 1
ATOM 6372 C CA . TYR A 1 887 ? 42.603 80.097 10.340 1.00 37.60 882 TYR A CA 1
ATOM 6373 C C . TYR A 1 887 ? 43.609 80.018 11.484 1.00 39.98 882 TYR A C 1
ATOM 6374 O O . TYR A 1 887 ? 44.680 79.527 11.319 1.00 39.23 882 TYR A O 1
ATOM 6383 N N . LEU A 1 888 ? 43.239 80.558 12.623 1.00 36.38 883 LEU A N 1
ATOM 6384 C CA . LEU A 1 888 ? 44.104 80.595 13.769 1.00 36.02 883 LEU A CA 1
ATOM 6385 C C . LEU A 1 888 ? 44.387 79.213 14.303 1.00 40.73 883 LEU A C 1
ATOM 6386 O O . LEU A 1 888 ? 45.423 78.987 14.827 1.00 41.06 883 LEU A O 1
ATOM 6391 N N . LEU A 1 889 ? 43.439 78.307 14.155 1.00 38.39 884 LEU A N 1
ATOM 6392 C CA . LEU A 1 889 ? 43.630 76.923 14.517 1.00 37.84 884 LEU A CA 1
ATOM 6393 C C . LEU A 1 889 ? 44.749 76.324 13.687 1.00 39.23 884 LEU A C 1
ATOM 6394 O O . LEU A 1 889 ? 45.576 75.640 14.196 1.00 37.46 884 LEU A O 1
ATOM 6399 N N . LYS A 1 890 ? 44.783 76.639 12.415 1.00 36.23 885 LYS A N 1
ATOM 6400 C CA . LYS A 1 890 ? 45.882 76.265 11.546 1.00 35.44 885 LYS A CA 1
ATOM 6401 C C . LYS A 1 890 ? 47.228 76.877 11.942 1.00 38.03 885 LYS A C 1
ATOM 6402 O O . LYS A 1 890 ? 48.229 76.268 11.759 1.00 37.29 885 LYS A O 1
ATOM 6408 N N . VAL A 1 891 ? 47.230 78.117 12.410 1.00 34.60 886 VAL A N 1
ATOM 6409 C CA . VAL A 1 891 ? 48.422 78.761 12.916 1.00 33.91 886 VAL A CA 1
ATOM 6410 C C . VAL A 1 891 ? 48.957 78.093 14.162 1.00 38.18 886 VAL A C 1
ATOM 6411 O O . VAL A 1 891 ? 50.122 77.907 14.282 1.00 38.64 886 VAL A O 1
ATOM 6415 N N . ALA A 1 892 ? 48.072 77.721 15.067 1.00 34.54 887 ALA A N 1
ATOM 6416 C CA . ALA A 1 892 ? 48.406 77.001 16.294 1.00 33.78 887 ALA A CA 1
ATOM 6417 C C . ALA A 1 892 ? 49.074 75.639 15.972 1.00 37.68 887 ALA A C 1
ATOM 6418 O O . ALA A 1 892 ? 50.033 75.242 16.649 1.00 36.17 887 ALA A O 1
ATOM 6420 N N . LYS A 1 893 ? 48.572 74.944 14.915 1.00 35.44 888 LYS A N 1
ATOM 6421 C CA . LYS A 1 893 ? 49.102 73.661 14.439 1.00 36.09 888 LYS A CA 1
ATOM 6422 C C . LYS A 1 893 ? 50.479 73.852 13.801 1.00 37.24 888 LYS A C 1
ATOM 6423 O O . LYS A 1 893 ? 51.345 73.011 13.985 1.00 36.19 888 LYS A O 1
ATOM 6429 N N . PHE A 1 894 ? 50.694 74.979 13.090 1.00 34.23 889 PHE A N 1
ATOM 6430 C CA . PHE A 1 894 ? 52.009 75.309 12.509 1.00 33.27 889 PHE A CA 1
ATOM 6431 C C . PHE A 1 894 ? 53.041 75.574 13.640 1.00 35.92 889 PHE A C 1
ATOM 6432 O O . PHE A 1 894 ? 54.149 75.016 13.598 1.00 36.37 889 PHE A O 1
ATOM 6440 N N . VAL A 1 895 ? 52.662 76.412 14.640 1.00 31.53 890 VAL A N 1
ATOM 6441 C CA . VAL A 1 895 ? 53.497 76.750 15.802 1.00 31.16 890 VAL A CA 1
ATOM 6442 C C . VAL A 1 895 ? 53.923 75.483 16.515 1.00 34.95 890 VAL A C 1
ATOM 6443 O O . VAL A 1 895 ? 55.112 75.293 16.750 1.00 34.87 890 VAL A O 1
ATOM 6447 N N . ASP A 1 896 ? 52.975 74.574 16.776 1.00 33.82 891 ASP A N 1
ATOM 6448 C CA . ASP A 1 896 ? 53.262 73.296 17.432 1.00 33.80 891 ASP A CA 1
ATOM 6449 C C . ASP A 1 896 ? 54.181 72.423 16.612 1.00 36.80 891 ASP A C 1
ATOM 6450 O O . ASP A 1 896 ? 55.088 71.819 17.176 1.00 36.15 891 ASP A O 1
ATOM 6455 N N . ASP A 1 897 ? 54.003 72.399 15.284 1.00 34.76 892 ASP A N 1
ATOM 6456 C CA . ASP A 1 897 ? 54.904 71.627 14.407 1.00 35.13 892 ASP A CA 1
ATOM 6457 C C . ASP A 1 897 ? 56.299 72.207 14.428 1.00 36.14 892 ASP A C 1
ATOM 6458 O O . ASP A 1 897 ? 57.244 71.459 14.525 1.00 34.89 892 ASP A O 1
ATOM 6463 N N . LEU A 1 898 ? 56.408 73.553 14.374 1.00 33.43 893 LEU A N 1
ATOM 6464 C CA . LEU A 1 898 ? 57.667 74.306 14.414 1.00 31.81 893 LEU A CA 1
ATOM 6465 C C . LEU A 1 898 ? 58.424 74.058 15.707 1.00 36.15 893 LEU A C 1
ATOM 6466 O O . LEU A 1 898 ? 59.634 73.834 15.664 1.00 36.70 893 LEU A O 1
ATOM 6471 N N . LEU A 1 899 ? 57.712 74.127 16.855 1.00 31.12 894 LEU A N 1
ATOM 6472 C CA . LEU A 1 899 ? 58.278 73.908 18.171 1.00 30.93 894 LEU A CA 1
ATOM 6473 C C . LEU A 1 899 ? 58.898 72.539 18.243 1.00 37.21 894 LEU A C 1
ATOM 6474 O O . LEU A 1 899 ? 60.063 72.411 18.581 1.00 38.69 894 LEU A O 1
ATOM 6479 N N . GLU A 1 900 ? 58.144 71.519 17.866 1.00 34.44 895 GLU A N 1
ATOM 6480 C CA . GLU A 1 900 ? 58.594 70.138 17.932 1.00 35.51 895 GLU A CA 1
ATOM 6481 C C . GLU A 1 900 ? 59.623 69.791 16.841 1.00 39.86 895 GLU A C 1
ATOM 6482 O O . GLU A 1 900 ? 60.726 69.383 17.169 1.00 39.91 895 GLU A O 1
ATOM 6488 N N . LYS A 1 901 ? 59.279 69.983 15.560 1.00 36.95 896 LYS A N 1
ATOM 6489 C CA . LYS A 1 901 ? 60.130 69.603 14.422 1.00 37.38 896 LYS A CA 1
ATOM 6490 C C . LYS A 1 901 ? 61.378 70.480 14.179 1.00 38.98 896 LYS A C 1
ATOM 6491 O O . LYS A 1 901 ? 62.391 69.960 13.725 1.00 41.35 896 LYS A O 1
ATOM 6497 N N . PHE A 1 902 ? 61.306 71.777 14.422 1.00 34.54 897 PHE A N 1
ATOM 6498 C CA . PHE A 1 902 ? 62.435 72.670 14.151 1.00 33.19 897 PHE A CA 1
ATOM 6499 C C . PHE A 1 902 ? 63.226 73.028 15.400 1.00 38.58 897 PHE A C 1
ATOM 6500 O O . PHE A 1 902 ? 64.450 73.075 15.343 1.00 37.88 897 PHE A O 1
ATOM 6508 N N . TYR A 1 903 ? 62.539 73.223 16.537 1.00 35.68 898 TYR A N 1
ATOM 6509 C CA . TYR A 1 903 ? 63.186 73.632 17.775 1.00 35.81 898 TYR A CA 1
ATOM 6510 C C . TYR A 1 903 ? 63.409 72.523 18.768 1.00 42.01 898 TYR A C 1
ATOM 6511 O O . TYR A 1 903 ? 64.097 72.738 19.753 1.00 43.94 898 TYR A O 1
ATOM 6520 N N . GLY A 1 904 ? 62.841 71.352 18.527 1.00 38.74 899 GLY A N 1
ATOM 6521 C CA . GLY A 1 904 ? 62.959 70.236 19.454 1.00 38.36 899 GLY A CA 1
ATOM 6522 C C . GLY A 1 904 ? 62.388 70.597 20.811 1.00 41.65 899 GLY A C 1
ATOM 6523 O O . GLY A 1 904 ? 62.906 70.168 21.829 1.00 42.74 899 GLY A O 1
ATOM 6524 N N . LEU A 1 905 ? 61.336 71.428 20.830 1.00 38.19 900 LEU A N 1
ATOM 6525 C CA . LEU A 1 905 ? 60.654 71.876 22.037 1.00 38.38 900 LEU A CA 1
ATOM 6526 C C . LEU A 1 905 ? 59.244 71.247 22.153 1.00 43.80 900 LEU A C 1
ATOM 6527 O O . LEU A 1 905 ? 58.681 70.842 21.132 1.00 43.63 900 LEU A O 1
ATOM 6532 N N . PRO A 1 906 ? 58.619 71.194 23.353 1.00 41.40 901 PRO A N 1
ATOM 6533 C CA . PRO A 1 906 ? 57.245 70.661 23.425 1.00 40.88 901 PRO A CA 1
ATOM 6534 C C . PRO A 1 906 ? 56.217 71.541 22.706 1.00 43.42 901 PRO A C 1
ATOM 6535 O O . PRO A 1 906 ? 56.396 72.774 22.589 1.00 42.17 901 PRO A O 1
ATOM 6539 N N . ARG A 1 907 ? 55.101 70.905 22.285 1.00 38.38 902 ARG A N 1
ATOM 6540 C CA . ARG A 1 907 ? 53.963 71.583 21.656 1.00 37.20 902 ARG A CA 1
ATOM 6541 C C . ARG A 1 907 ? 53.312 72.457 22.709 1.00 41.12 902 ARG A C 1
ATOM 6542 O O . ARG A 1 907 ? 53.426 72.192 23.914 1.00 41.73 902 ARG A O 1
ATOM 6550 N N . PHE A 1 908 ? 52.648 73.502 22.263 1.00 36.55 903 PHE A N 1
ATOM 6551 C CA . PHE A 1 908 ? 52.095 74.477 23.169 1.00 36.55 903 PHE A CA 1
ATOM 6552 C C . PHE A 1 908 ? 50.575 74.543 23.192 1.00 39.36 903 PHE A C 1
ATOM 6553 O O . PHE A 1 908 ? 49.971 74.498 24.256 1.00 39.38 903 PHE A O 1
ATOM 6561 N N . TYR A 1 909 ? 49.974 74.678 22.017 1.00 34.73 904 TYR A N 1
ATOM 6562 C CA . TYR A 1 909 ? 48.540 74.815 21.868 1.00 33.83 904 TYR A CA 1
ATOM 6563 C C . TYR A 1 909 ? 47.794 73.494 22.010 1.00 40.37 904 TYR A C 1
ATOM 6564 O O . TYR A 1 909 ? 46.853 73.430 22.800 1.00 42.77 904 TYR A O 1
ATOM 6573 N N . ASN A 1 910 ? 48.207 72.456 21.257 1.00 36.61 905 ASN A N 1
ATOM 6574 C CA . ASN A 1 910 ? 47.575 71.120 21.184 1.00 37.98 905 ASN A CA 1
ATOM 6575 C C . ASN A 1 910 ? 46.105 71.235 20.737 1.00 42.47 905 ASN A C 1
ATOM 6576 O O . ASN A 1 910 ? 45.260 70.485 21.194 1.00 42.65 905 ASN A O 1
ATOM 6581 N N . ALA A 1 911 ? 45.796 72.222 19.862 1.00 39.09 906 ALA A N 1
ATOM 6582 C CA . ALA A 1 911 ? 44.437 72.468 19.407 1.00 38.15 906 ALA A CA 1
ATOM 6583 C C . ALA A 1 911 ? 43.995 71.599 18.215 1.00 42.26 906 ALA A C 1
ATOM 6584 O O . ALA A 1 911 ? 44.736 71.423 17.251 1.00 40.38 906 ALA A O 1
ATOM 6586 N N . GLU A 1 912 ? 42.746 71.113 18.278 1.00 42.42 907 GLU A N 1
ATOM 6587 C CA . GLU A 1 912 ? 42.092 70.275 17.271 1.00 43.97 907 GLU A CA 1
ATOM 6588 C C . GLU A 1 912 ? 40.822 70.940 16.721 1.00 49.45 907 GLU A C 1
ATOM 6589 O O . GLU A 1 912 ? 40.390 70.644 15.606 1.00 51.14 907 GLU A O 1
ATOM 6595 N N . LYS A 1 913 ? 40.230 71.816 17.531 1.00 45.20 908 LYS A N 1
ATOM 6596 C CA . LYS A 1 913 ? 39.010 72.590 17.304 1.00 44.05 908 LYS A CA 1
ATOM 6597 C C . LYS A 1 913 ? 39.352 74.020 17.690 1.00 44.87 908 LYS A C 1
ATOM 6598 O O . LYS A 1 913 ? 40.210 74.211 18.553 1.00 41.11 908 LYS A O 1
ATOM 6604 N N . MET A 1 914 ? 38.671 75.027 17.103 1.00 43.21 909 MET A N 1
ATOM 6605 C CA . MET A 1 914 ? 38.963 76.431 17.462 1.00 42.56 909 MET A CA 1
ATOM 6606 C C . MET A 1 914 ? 38.687 76.759 18.940 1.00 46.96 909 MET A C 1
ATOM 6607 O O . MET A 1 914 ? 39.388 77.586 19.503 1.00 45.46 909 MET A O 1
ATOM 6612 N N . GLU A 1 915 ? 37.715 76.076 19.571 1.00 47.29 910 GLU A N 1
ATOM 6613 C CA . GLU A 1 915 ? 37.334 76.225 20.986 1.00 47.75 910 GLU A CA 1
ATOM 6614 C C . GLU A 1 915 ? 38.512 75.871 21.917 1.00 50.24 910 GLU A C 1
ATOM 6615 O O . GLU A 1 915 ? 38.516 76.256 23.090 1.00 48.97 910 GLU A O 1
ATOM 6621 N N . ASP A 1 916 ? 39.516 75.123 21.391 1.00 45.57 911 ASP A N 1
ATOM 6622 C CA . ASP A 1 916 ? 40.743 74.823 22.127 1.00 44.05 911 ASP A CA 1
ATOM 6623 C C . ASP A 1 916 ? 41.624 76.092 22.270 1.00 47.34 911 ASP A C 1
ATOM 6624 O O . ASP A 1 916 ? 42.524 76.111 23.113 1.00 47.65 911 ASP A O 1
ATOM 6629 N N . LEU A 1 917 ? 41.352 77.151 21.470 1.00 42.82 912 LEU A N 1
ATOM 6630 C CA . LEU A 1 917 ? 42.084 78.429 21.524 1.00 41.26 912 LEU A CA 1
ATOM 6631 C C . LEU A 1 917 ? 41.554 79.389 22.608 1.00 43.73 912 LEU A C 1
ATOM 6632 O O . LEU A 1 917 ? 42.249 80.343 22.936 1.00 42.63 912 LEU A O 1
ATOM 6637 N N . ILE A 1 918 ? 40.379 79.101 23.223 1.00 42.31 913 ILE A N 1
ATOM 6638 C CA . ILE A 1 918 ? 39.798 79.918 24.314 1.00 41.73 913 ILE A CA 1
ATOM 6639 C C . ILE A 1 918 ? 40.824 79.943 25.455 1.00 42.44 913 ILE A C 1
ATOM 6640 O O . ILE A 1 918 ? 41.343 78.895 25.834 1.00 41.44 913 ILE A O 1
ATOM 6645 N N . GLY A 1 919 ? 41.153 81.139 25.920 1.00 37.21 914 GLY A N 1
ATOM 6646 C CA . GLY A 1 919 ? 42.139 81.362 26.972 1.00 37.32 914 GLY A CA 1
ATOM 6647 C C . GLY A 1 919 ? 43.519 81.703 26.450 1.00 41.43 914 GLY A C 1
ATOM 6648 O O . GLY A 1 919 ? 44.322 82.288 27.178 1.00 41.54 914 GLY A O 1
ATOM 6649 N N . HIS A 1 920 ? 43.806 81.322 25.179 1.00 36.85 915 HIS A N 1
ATOM 6650 C CA . HIS A 1 920 ? 45.069 81.599 24.511 1.00 35.43 915 HIS A CA 1
ATOM 6651 C C . HIS A 1 920 ? 45.154 83.063 24.084 1.00 39.19 915 HIS A C 1
ATOM 6652 O O . HIS A 1 920 ? 44.125 83.725 23.924 1.00 39.31 915 HIS A O 1
ATOM 6659 N N . LEU A 1 921 ? 46.381 83.571 23.938 1.00 36.07 916 LEU A N 1
ATOM 6660 C CA . LEU A 1 921 ? 46.674 84.978 23.648 1.00 34.58 916 LEU A CA 1
ATOM 6661 C C . LEU A 1 921 ? 46.987 85.295 22.201 1.00 38.83 916 LEU A C 1
ATOM 6662 O O . LEU A 1 921 ? 47.630 84.512 21.496 1.00 36.70 916 LEU A O 1
ATOM 6667 N N . VAL A 1 922 ? 46.572 86.510 21.784 1.00 35.35 917 VAL A N 1
ATOM 6668 C CA . VAL A 1 922 ? 46.792 87.073 20.465 1.00 33.51 917 VAL A CA 1
ATOM 6669 C C . VAL A 1 922 ? 47.387 88.455 20.611 1.00 38.11 917 VAL A C 1
ATOM 6670 O O . VAL A 1 922 ? 47.383 89.028 21.700 1.00 37.53 917 VAL A O 1
ATOM 6674 N N . ILE A 1 923 ? 47.858 89.006 19.497 1.00 36.41 918 ILE A N 1
ATOM 6675 C CA . ILE A 1 923 ? 48.317 90.387 19.399 1.00 36.95 918 ILE A CA 1
ATOM 6676 C C . ILE A 1 923 ? 47.375 91.003 18.388 1.00 40.10 918 ILE A C 1
ATOM 6677 O O . ILE A 1 923 ? 47.213 90.473 17.284 1.00 38.13 918 ILE A O 1
ATOM 6682 N N . GLY A 1 924 ? 46.726 92.078 18.801 1.00 36.56 919 GLY A N 1
ATOM 6683 C CA . GLY A 1 924 ? 45.878 92.876 17.936 1.00 36.06 919 GLY A CA 1
ATOM 6684 C C . GLY A 1 924 ? 46.694 94.068 17.487 1.00 38.48 919 GLY A C 1
ATOM 6685 O O . GLY A 1 924 ? 47.263 94.773 18.319 1.00 36.82 919 GLY A O 1
ATOM 6686 N N . LEU A 1 925 ? 46.809 94.270 16.173 1.00 36.78 920 LEU A N 1
ATOM 6687 C CA . LEU A 1 925 ? 47.540 95.397 15.614 1.00 37.75 920 LEU A CA 1
ATOM 6688 C C . LEU A 1 925 ? 46.653 96.197 14.632 1.00 44.15 920 LEU A C 1
ATOM 6689 O O . LEU A 1 925 ? 46.230 95.660 13.602 1.00 44.86 920 LEU A O 1
ATOM 6694 N N . ALA A 1 926 ? 46.363 97.472 14.973 1.00 40.17 921 ALA A N 1
ATOM 6695 C CA . ALA A 1 926 ? 45.575 98.393 14.139 1.00 40.81 921 ALA A CA 1
ATOM 6696 C C . ALA A 1 926 ? 46.439 99.005 12.998 1.00 43.20 921 ALA A C 1
ATOM 6697 O O . ALA A 1 926 ? 47.656 99.086 13.150 1.00 40.37 921 ALA A O 1
ATOM 6699 N N . PRO A 1 927 ? 45.845 99.479 11.876 1.00 43.08 922 PRO A N 1
ATOM 6700 C CA . PRO A 1 927 ? 46.666 100.109 10.815 1.00 43.88 922 PRO A CA 1
ATOM 6701 C C . PRO A 1 927 ? 47.401 101.370 11.292 1.00 46.01 922 PRO A C 1
ATOM 6702 O O . PRO A 1 927 ? 46.919 102.049 12.190 1.00 44.28 922 PRO A O 1
ATOM 6706 N N . HIS A 1 928 ? 48.573 101.662 10.688 1.00 43.79 923 HIS A N 1
ATOM 6707 C CA . HIS A 1 928 ? 49.462 102.801 10.993 1.00 45.08 923 HIS A CA 1
ATOM 6708 C C . HIS A 1 928 ? 50.017 102.780 12.442 1.00 45.09 923 HIS A C 1
ATOM 6709 O O . HIS A 1 928 ? 50.430 103.816 12.965 1.00 44.06 923 HIS A O 1
ATOM 6716 N N . THR A 1 929 ? 50.076 101.582 13.063 1.00 39.97 924 THR A N 1
ATOM 6717 C CA . THR A 1 929 ? 50.584 101.418 14.430 1.00 38.95 924 THR A CA 1
ATOM 6718 C C . THR A 1 929 ? 51.614 100.300 14.492 1.00 42.52 924 THR A C 1
ATOM 6719 O O . THR A 1 929 ? 51.572 99.372 13.688 1.00 42.03 924 THR A O 1
ATOM 6723 N N . SER A 1 930 ? 52.547 100.405 15.445 1.00 38.87 925 SER A N 1
ATOM 6724 C CA . SER A 1 930 ? 53.596 99.431 15.683 1.00 36.63 925 SER A CA 1
ATOM 6725 C C . SER A 1 930 ? 53.593 98.916 17.125 1.00 38.36 925 SER A C 1
ATOM 6726 O O . SER A 1 930 ? 54.525 98.237 17.543 1.00 36.59 925 SER A O 1
ATOM 6729 N N . ALA A 1 931 ? 52.526 99.230 17.880 1.00 35.70 926 ALA A N 1
ATOM 6730 C CA . ALA A 1 931 ? 52.348 98.738 19.247 1.00 34.88 926 ALA A CA 1
ATOM 6731 C C . ALA A 1 931 ? 51.120 97.831 19.251 1.00 39.02 926 ALA A C 1
ATOM 6732 O O . ALA A 1 931 ? 49.989 98.307 19.118 1.00 39.35 926 ALA A O 1
ATOM 6734 N N . GLY A 1 932 ? 51.353 96.526 19.332 1.00 34.31 927 GLY A N 1
ATOM 6735 C CA . GLY A 1 932 ? 50.260 95.577 19.370 1.00 34.11 927 GLY A CA 1
ATOM 6736 C C . GLY A 1 932 ? 49.692 95.507 20.769 1.00 39.43 927 GLY A C 1
ATOM 6737 O O . GLY A 1 932 ? 50.339 95.944 21.724 1.00 39.26 927 GLY A O 1
ATOM 6738 N N . ILE A 1 933 ? 48.471 95.001 20.903 1.00 37.51 928 ILE A N 1
ATOM 6739 C CA . ILE A 1 933 ? 47.845 94.881 22.221 1.00 37.46 928 ILE A CA 1
ATOM 6740 C C . ILE A 1 933 ? 47.596 93.407 22.483 1.00 41.54 928 ILE A C 1
ATOM 6741 O O . ILE A 1 933 ? 47.072 92.727 21.614 1.00 40.42 928 ILE A O 1
ATOM 6746 N N . VAL A 1 934 ? 47.961 92.915 23.675 1.00 39.11 929 VAL A N 1
ATOM 6747 C CA . VAL A 1 934 ? 47.686 91.520 24.020 1.00 38.30 929 VAL A CA 1
ATOM 6748 C C . VAL A 1 934 ? 46.178 91.344 24.273 1.00 40.25 929 VAL A C 1
ATOM 6749 O O . VAL A 1 934 ? 45.583 92.085 25.058 1.00 38.40 929 VAL A O 1
ATOM 6753 N N . GLY A 1 935 ? 45.607 90.336 23.620 1.00 35.29 930 GLY A N 1
ATOM 6754 C CA . GLY A 1 935 ? 44.210 89.977 23.758 1.00 34.82 930 GLY A CA 1
ATOM 6755 C C . GLY A 1 935 ? 44.069 88.513 24.113 1.00 37.02 930 GLY A C 1
ATOM 6756 O O . GLY A 1 935 ? 44.893 87.698 23.717 1.00 34.32 930 GLY A O 1
ATOM 6757 N N . ARG A 1 936 ? 43.010 88.172 24.846 1.00 36.09 931 ARG A N 1
ATOM 6758 C CA . ARG A 1 936 ? 42.701 86.799 25.254 1.00 35.47 931 ARG A CA 1
ATOM 6759 C C . ARG A 1 936 ? 41.446 86.335 24.517 1.00 40.48 931 ARG A C 1
ATOM 6760 O O . ARG A 1 936 ? 40.434 87.026 24.562 1.00 40.65 931 ARG A O 1
ATOM 6768 N N . ILE A 1 937 ? 41.506 85.175 23.843 1.00 38.03 932 ILE A N 1
ATOM 6769 C CA . ILE A 1 937 ? 40.340 84.627 23.141 1.00 39.42 932 ILE A CA 1
ATOM 6770 C C . ILE A 1 937 ? 39.377 84.056 24.195 1.00 44.54 932 ILE A C 1
ATOM 6771 O O . ILE A 1 937 ? 39.789 83.257 25.018 1.00 44.97 932 ILE A O 1
ATOM 6776 N N . ILE A 1 938 ? 38.131 84.540 24.228 1.00 41.24 933 ILE A N 1
ATOM 6777 C CA . ILE A 1 938 ? 37.133 84.042 25.176 1.00 41.23 933 ILE A CA 1
ATOM 6778 C C . ILE A 1 938 ? 35.964 83.350 24.450 1.00 45.58 933 ILE A C 1
ATOM 6779 O O . ILE A 1 938 ? 35.188 82.659 25.100 1.00 44.98 933 ILE A O 1
ATOM 6784 N N . GLY A 1 939 ? 35.841 83.553 23.131 1.00 42.16 934 GLY A N 1
ATOM 6785 C CA . GLY A 1 939 ? 34.769 82.947 22.353 1.00 42.45 934 GLY A CA 1
ATOM 6786 C C . GLY A 1 939 ? 34.791 83.250 20.877 1.00 47.25 934 GLY A C 1
ATOM 6787 O O . GLY A 1 939 ? 35.687 83.946 20.394 1.00 45.42 934 GLY A O 1
ATOM 6788 N N . PHE A 1 940 ? 33.771 82.727 20.154 1.00 47.41 935 PHE A N 1
ATOM 6789 C CA . PHE A 1 940 ? 33.606 82.860 18.696 1.00 48.31 935 PHE A CA 1
ATOM 6790 C C . PHE A 1 940 ? 32.183 83.192 18.290 1.00 55.56 935 PHE A C 1
ATOM 6791 O O . PHE A 1 940 ? 31.242 82.706 18.918 1.00 57.92 935 PHE A O 1
ATOM 6799 N N . VAL A 1 941 ? 32.026 83.967 17.208 1.00 51.75 936 VAL A N 1
ATOM 6800 C CA . VAL A 1 941 ? 30.716 84.324 16.646 1.00 52.65 936 VAL A CA 1
ATOM 6801 C C . VAL A 1 941 ? 30.612 83.856 15.192 1.00 61.61 936 VAL A C 1
ATOM 6802 O O . VAL A 1 941 ? 31.593 83.941 14.452 1.00 60.09 936 VAL A O 1
ATOM 6806 N N . ASP A 1 942 ? 29.423 83.367 14.781 1.00 64.35 937 ASP A N 1
ATOM 6807 C CA . ASP A 1 942 ? 29.180 82.885 13.416 1.00 66.89 937 ASP A CA 1
ATOM 6808 C C . ASP A 1 942 ? 29.297 83.989 12.342 1.00 72.73 937 ASP A C 1
ATOM 6809 O O . ASP A 1 942 ? 29.512 83.669 11.171 1.00 74.47 937 ASP A O 1
ATOM 6814 N N . ALA A 1 943 ? 29.211 85.271 12.754 1.00 68.02 938 ALA A N 1
ATOM 6815 C CA . ALA A 1 943 ? 29.336 86.468 11.910 1.00 67.43 938 ALA A CA 1
ATOM 6816 C C . ALA A 1 943 ? 30.764 86.698 11.393 1.00 69.79 938 ALA A C 1
ATOM 6817 O O . ALA A 1 943 ? 31.709 86.078 11.878 1.00 68.54 938 ALA A O 1
ATOM 6819 N N . LEU A 1 944 ? 30.911 87.611 10.413 1.00 66.45 939 LEU A N 1
ATOM 6820 C CA . LEU A 1 944 ? 32.205 87.986 9.825 1.00 64.99 939 LEU A CA 1
ATOM 6821 C C . LEU A 1 944 ? 32.943 89.055 10.655 1.00 64.06 939 LEU A C 1
ATOM 6822 O O . LEU A 1 944 ? 34.150 89.200 10.508 1.00 63.41 939 LEU A O 1
ATOM 6827 N N . VAL A 1 945 ? 32.225 89.785 11.517 1.00 58.63 940 VAL A N 1
ATOM 6828 C CA . VAL A 1 945 ? 32.774 90.853 12.354 1.00 57.76 940 VAL A CA 1
ATOM 6829 C C . VAL A 1 945 ? 32.908 90.356 13.792 1.00 63.51 940 VAL A C 1
ATOM 6830 O O . VAL A 1 945 ? 31.921 89.921 14.386 1.00 65.76 940 VAL A O 1
ATOM 6834 N N . GLY A 1 946 ? 34.124 90.411 14.326 1.00 58.63 941 GLY A N 1
ATOM 6835 C CA . GLY A 1 946 ? 34.421 90.006 15.699 1.00 56.73 941 GLY A CA 1
ATOM 6836 C C . GLY A 1 946 ? 34.213 91.142 16.684 1.00 57.96 941 GLY A C 1
ATOM 6837 O O . GLY A 1 946 ? 33.987 92.286 16.283 1.00 57.02 941 GLY A O 1
ATOM 6838 N N . TYR A 1 947 ? 34.281 90.843 17.979 1.00 53.05 942 TYR A N 1
ATOM 6839 C CA . TYR A 1 947 ? 34.065 91.846 19.023 1.00 51.98 942 TYR A CA 1
ATOM 6840 C C . TYR A 1 947 ? 35.236 92.015 19.955 1.00 53.14 942 TYR A C 1
ATOM 6841 O O . TYR A 1 947 ? 35.963 91.063 20.240 1.00 51.86 942 TYR A O 1
ATOM 6850 N N . ALA A 1 948 ? 35.407 93.244 20.442 1.00 48.66 943 ALA A N 1
ATOM 6851 C CA . ALA A 1 948 ? 36.450 93.611 21.392 1.00 46.69 943 ALA A CA 1
ATOM 6852 C C . ALA A 1 948 ? 35.957 94.797 22.214 1.00 47.77 943 ALA A C 1
ATOM 6853 O O . ALA A 1 948 ? 35.089 95.541 21.764 1.00 46.20 943 ALA A O 1
ATOM 6855 N N . HIS A 1 949 ? 36.526 94.975 23.409 1.00 43.52 944 HIS A N 1
ATOM 6856 C CA . HIS A 1 949 ? 36.227 96.075 24.308 1.00 44.32 944 HIS A CA 1
ATOM 6857 C C . HIS A 1 949 ? 36.627 97.405 23.633 1.00 48.07 944 HIS A C 1
ATOM 6858 O O . HIS A 1 949 ? 37.630 97.405 22.902 1.00 45.64 944 HIS A O 1
ATOM 6865 N N . PRO A 1 950 ? 35.895 98.539 23.877 1.00 46.58 945 PRO A N 1
ATOM 6866 C CA . PRO A 1 950 ? 36.285 99.829 23.260 1.00 48.20 945 PRO A CA 1
ATOM 6867 C C . PRO A 1 950 ? 37.742 100.256 23.465 1.00 56.93 945 PRO A C 1
ATOM 6868 O O . PRO A 1 950 ? 38.293 100.895 22.576 1.00 57.11 945 PRO A O 1
ATOM 6872 N N . TYR A 1 951 ? 38.353 99.911 24.628 1.00 57.55 946 TYR A N 1
ATOM 6873 C CA . TYR A 1 951 ? 39.754 100.206 24.980 1.00 58.47 946 TYR A CA 1
ATOM 6874 C C . TYR A 1 951 ? 40.741 99.493 24.037 1.00 58.76 946 TYR A C 1
ATOM 6875 O O . TYR A 1 951 ? 41.784 100.071 23.715 1.00 58.64 946 TYR A O 1
ATOM 6884 N N . PHE A 1 952 ? 40.428 98.236 23.636 1.00 52.14 947 PHE A N 1
ATOM 6885 C CA . PHE A 1 952 ? 41.267 97.384 22.783 1.00 51.12 947 PHE A CA 1
ATOM 6886 C C . PHE A 1 952 ? 41.498 97.952 21.367 1.00 59.75 947 PHE A C 1
ATOM 6887 O O . PHE A 1 952 ? 42.592 97.830 20.829 1.00 58.51 947 PHE A O 1
ATOM 6895 N N . HIS A 1 953 ? 40.466 98.514 20.757 1.00 61.48 948 HIS A N 1
ATOM 6896 C CA . HIS A 1 953 ? 40.562 99.154 19.453 1.00 63.91 948 HIS A CA 1
ATOM 6897 C C . HIS A 1 953 ? 39.809 100.482 19.544 1.00 71.25 948 HIS A C 1
ATOM 6898 O O . HIS A 1 953 ? 38.604 100.544 19.266 1.00 71.95 948 HIS A O 1
ATOM 6905 N N . ALA A 1 954 ? 40.511 101.512 20.072 1.00 69.16 949 ALA A N 1
ATOM 6906 C CA . ALA A 1 954 ? 39.978 102.841 20.401 1.00 70.87 949 ALA A CA 1
ATOM 6907 C C . ALA A 1 954 ? 39.260 103.546 19.257 1.00 76.55 949 ALA A C 1
ATOM 6908 O O . ALA A 1 954 ? 39.623 103.359 18.098 1.00 75.87 949 ALA A O 1
ATOM 6910 N N . ALA A 1 955 ? 38.242 104.370 19.592 1.00 75.81 950 ALA A N 1
ATOM 6911 C CA . ALA A 1 955 ? 37.466 105.159 18.628 1.00 77.16 950 ALA A CA 1
ATOM 6912 C C . ALA A 1 955 ? 38.355 106.163 17.887 1.00 83.90 950 ALA A C 1
ATOM 6913 O O . ALA A 1 955 ? 38.047 106.497 16.744 1.00 84.35 950 ALA A O 1
ATOM 6915 N N . LYS A 1 956 ? 39.480 106.597 18.522 1.00 82.03 951 LYS A N 1
ATOM 6916 C CA . LYS A 1 956 ? 40.483 107.515 17.961 1.00 83.13 951 LYS A CA 1
ATOM 6917 C C . LYS A 1 956 ? 41.233 106.860 16.784 1.00 88.57 951 LYS A C 1
ATOM 6918 O O . LYS A 1 956 ? 41.395 107.500 15.741 1.00 88.99 951 LYS A O 1
ATOM 6920 N N . ARG A 1 957 ? 41.670 105.582 16.952 1.00 85.03 952 ARG A N 1
ATOM 6921 C CA . ARG A 1 957 ? 42.340 104.787 15.909 1.00 84.72 952 ARG A CA 1
ATOM 6922 C C . ARG A 1 957 ? 41.323 104.441 14.803 1.00 90.02 952 ARG A C 1
ATOM 6923 O O . ARG A 1 957 ? 41.682 104.423 13.624 1.00 88.99 952 ARG A O 1
ATOM 6925 N N . ARG A 1 958 ? 40.044 104.208 15.192 1.00 88.41 953 ARG A N 1
ATOM 6926 C CA . ARG A 1 958 ? 38.923 103.940 14.280 1.00 89.14 953 ARG A CA 1
ATOM 6927 C C . ARG A 1 958 ? 38.537 105.228 13.523 1.00 97.01 953 ARG A C 1
ATOM 6928 O O . ARG A 1 958 ? 37.811 105.154 12.528 1.00 96.72 953 ARG A O 1
ATOM 6936 N N . ASN A 1 959 ? 39.004 106.408 14.019 1.00 97.03 954 ASN A N 1
ATOM 6937 C CA . ASN A 1 959 ? 38.809 107.721 13.401 1.00 99.67 954 ASN A CA 1
ATOM 6938 C C . ASN A 1 959 ? 39.996 108.087 12.503 1.00 107.60 954 ASN A C 1
ATOM 6939 O O . ASN A 1 959 ? 39.909 109.022 11.701 1.00 108.80 954 ASN A O 1
ATOM 6944 N N . CYS A 1 960 ? 41.098 107.296 12.624 1.00 105.54 955 CYS A N 1
ATOM 6945 C CA . CYS A 1 960 ? 42.296 107.290 11.761 1.00 106.19 955 CYS A CA 1
ATOM 6946 C C . CYS A 1 960 ? 41.942 106.182 10.732 1.00 110.50 955 CYS A C 1
ATOM 6947 O O . CYS A 1 960 ? 42.784 105.465 10.174 1.00 109.64 955 CYS A O 1
ATOM 6950 N N . ASP A 1 961 ? 40.618 106.058 10.580 1.00 107.91 956 ASP A N 1
ATOM 6951 C CA . ASP A 1 961 ? 39.650 105.320 9.777 1.00 107.77 956 ASP A CA 1
ATOM 6952 C C . ASP A 1 961 ? 40.053 103.892 9.343 1.00 107.75 956 ASP A C 1
ATOM 6953 O O . ASP A 1 961 ? 39.928 103.517 8.170 1.00 108.27 956 ASP A O 1
ATOM 6958 N N . GLY A 1 962 ? 40.344 103.074 10.344 1.00 99.96 957 GLY A N 1
ATOM 6959 C CA . GLY A 1 962 ? 40.667 101.667 10.175 1.00 97.24 957 GLY A CA 1
ATOM 6960 C C . GLY A 1 962 ? 39.843 100.988 11.249 1.00 96.42 957 GLY A C 1
ATOM 6961 O O . GLY A 1 962 ? 40.199 101.063 12.431 1.00 95.07 957 GLY A O 1
ATOM 6962 N N . ASP A 1 963 ? 38.726 100.323 10.841 1.00 89.70 958 ASP A N 1
ATOM 6963 C CA . ASP A 1 963 ? 37.922 99.412 11.676 1.00 87.32 958 ASP A CA 1
ATOM 6964 C C . ASP A 1 963 ? 38.501 97.989 11.549 1.00 84.32 958 ASP A C 1
ATOM 6965 O O . ASP A 1 963 ? 38.111 97.079 12.287 1.00 82.82 958 ASP A O 1
ATOM 6970 N N . GLU A 1 964 ? 39.411 97.840 10.592 1.00 76.68 959 GLU A N 1
ATOM 6971 C CA . GLU A 1 964 ? 40.243 96.663 10.395 1.00 73.69 959 GLU A CA 1
ATOM 6972 C C . GLU A 1 964 ? 41.360 96.507 11.428 1.00 69.95 959 GLU A C 1
ATOM 6973 O O . GLU A 1 964 ? 41.896 97.470 11.898 1.00 69.22 959 GLU A O 1
ATOM 6979 N N . ASP A 1 965 ? 41.693 95.276 11.758 1.00 61.66 960 ASP A N 1
ATOM 6980 C CA . ASP A 1 965 ? 42.744 94.941 12.700 1.00 59.53 960 ASP A CA 1
ATOM 6981 C C . ASP A 1 965 ? 43.483 93.741 12.150 1.00 57.81 960 ASP A C 1
ATOM 6982 O O . ASP A 1 965 ? 42.947 92.973 11.400 1.00 57.40 960 ASP A O 1
ATOM 6987 N N . ALA A 1 966 ? 44.710 93.546 12.553 1.00 49.95 961 ALA A N 1
ATOM 6988 C CA . ALA A 1 966 ? 45.368 92.322 12.228 1.00 47.48 961 ALA A CA 1
ATOM 6989 C C . ALA A 1 966 ? 45.513 91.573 13.509 1.00 48.58 961 ALA A C 1
ATOM 6990 O O . ALA A 1 966 ? 45.797 92.146 14.523 1.00 47.99 961 ALA A O 1
ATOM 6992 N N . VAL A 1 967 ? 45.259 90.285 13.447 1.00 43.94 962 VAL A N 1
ATOM 6993 C CA . VAL A 1 967 ? 45.395 89.415 14.584 1.00 43.07 962 VAL A CA 1
ATOM 6994 C C . VAL A 1 967 ? 46.415 88.334 14.311 1.00 45.38 962 VAL A C 1
ATOM 6995 O O . VAL A 1 967 ? 46.403 87.698 13.293 1.00 45.05 962 VAL A O 1
ATOM 6999 N N . MET A 1 968 ? 47.321 88.183 15.247 1.00 40.65 963 MET A N 1
ATOM 7000 C CA . MET A 1 968 ? 48.377 87.172 15.229 1.00 40.11 963 MET A CA 1
ATOM 7001 C C . MET A 1 968 ? 48.284 86.413 16.534 1.00 41.45 963 MET A C 1
ATOM 7002 O O . MET A 1 968 ? 47.984 87.026 17.555 1.00 40.35 963 MET A O 1
ATOM 7007 N N . LEU A 1 969 ? 48.710 85.147 16.537 1.00 34.91 964 LEU A N 1
ATOM 7008 C CA . LEU A 1 969 ? 48.858 84.400 17.785 1.00 33.52 964 LEU A CA 1
ATOM 7009 C C . LEU A 1 969 ? 50.129 84.924 18.450 1.00 34.95 964 LEU A C 1
ATOM 7010 O O . LEU A 1 969 ? 51.146 85.163 17.763 1.00 33.19 964 LEU A O 1
ATOM 7015 N N . LEU A 1 970 ? 50.063 85.166 19.757 1.00 32.18 965 LEU A N 1
ATOM 7016 C CA . LEU A 1 970 ? 51.224 85.708 20.483 1.00 32.04 965 LEU A CA 1
ATOM 7017 C C . LEU A 1 970 ? 52.510 84.892 20.237 1.00 34.96 965 LEU A C 1
ATOM 7018 O O . LEU A 1 970 ? 53.493 85.452 19.759 1.00 35.69 965 LEU A O 1
ATOM 7023 N N . LEU A 1 971 ? 52.489 83.589 20.523 1.00 31.78 966 LEU A N 1
ATOM 7024 C CA . LEU A 1 971 ? 53.662 82.729 20.329 1.00 31.32 966 LEU A CA 1
ATOM 7025 C C . LEU A 1 971 ? 54.142 82.702 18.866 1.00 34.28 966 LEU A C 1
ATOM 7026 O O . LEU A 1 971 ? 55.339 82.683 18.649 1.00 34.99 966 LEU A O 1
ATOM 7031 N N . ASP A 1 972 ? 53.247 82.750 17.875 1.00 32.34 967 ASP A N 1
ATOM 7032 C CA . ASP A 1 972 ? 53.690 82.798 16.471 1.00 31.99 967 ASP A CA 1
ATOM 7033 C C . ASP A 1 972 ? 54.557 84.035 16.229 1.00 37.29 967 ASP A C 1
ATOM 7034 O O . ASP A 1 972 ? 55.650 83.915 15.682 1.00 37.35 967 ASP A O 1
ATOM 7039 N N . ALA A 1 973 ? 54.104 85.209 16.711 1.00 35.76 968 ALA A N 1
ATOM 7040 C CA . ALA A 1 973 ? 54.847 86.463 16.591 1.00 34.70 968 ALA A CA 1
ATOM 7041 C C . ALA A 1 973 ? 56.190 86.423 17.337 1.00 36.60 968 ALA A C 1
ATOM 7042 O O . ALA A 1 973 ? 57.213 86.767 16.735 1.00 38.37 968 ALA A O 1
ATOM 7044 N N . LEU A 1 974 ? 56.218 85.940 18.581 1.00 29.85 969 LEU A N 1
ATOM 7045 C CA . LEU A 1 974 ? 57.471 85.911 19.375 1.00 29.26 969 LEU A CA 1
ATOM 7046 C C . LEU A 1 974 ? 58.568 85.044 18.758 1.00 34.87 969 LEU A C 1
ATOM 7047 O O . LEU A 1 974 ? 59.752 85.404 18.806 1.00 34.19 969 LEU A O 1
ATOM 7052 N N . LEU A 1 975 ? 58.166 83.908 18.175 1.00 31.04 970 LEU A N 1
ATOM 7053 C CA . LEU A 1 975 ? 59.094 82.999 17.528 1.00 30.51 970 LEU A CA 1
ATOM 7054 C C . LEU A 1 975 ? 59.537 83.511 16.160 1.00 34.35 970 LEU A C 1
ATOM 7055 O O . LEU A 1 975 ? 60.702 83.380 15.797 1.00 33.78 970 LEU A O 1
ATOM 7060 N N . ASN A 1 976 ? 58.585 84.000 15.379 1.00 31.22 971 ASN A N 1
ATOM 7061 C CA . ASN A 1 976 ? 58.763 84.208 13.951 1.00 30.90 971 ASN A CA 1
ATOM 7062 C C . ASN A 1 976 ? 58.972 85.648 13.458 1.00 35.20 971 ASN A C 1
ATOM 7063 O O . ASN A 1 976 ? 59.491 85.833 12.341 1.00 35.02 971 ASN A O 1
ATOM 7068 N N . PHE A 1 977 ? 58.608 86.655 14.259 1.00 35.55 972 PHE A N 1
ATOM 7069 C CA . PHE A 1 977 ? 58.831 88.028 13.830 1.00 33.50 972 PHE A CA 1
ATOM 7070 C C . PHE A 1 977 ? 60.330 88.358 13.938 1.00 38.46 972 PHE A C 1
ATOM 7071 O O . PHE A 1 977 ? 60.970 87.988 14.927 1.00 39.76 972 PHE A O 1
ATOM 7079 N N . SER A 1 978 ? 60.863 89.099 12.967 1.00 33.06 973 SER A N 1
ATOM 7080 C CA . SER A 1 978 ? 62.225 89.611 13.042 1.00 31.93 973 SER A CA 1
ATOM 7081 C C . SER A 1 978 ? 62.268 91.015 12.463 1.00 34.88 973 SER A C 1
ATOM 7082 O O . SER A 1 978 ? 61.606 91.284 11.446 1.00 35.36 973 SER A O 1
ATOM 7085 N N . ARG A 1 979 ? 63.032 91.915 13.117 1.00 30.96 974 ARG A N 1
ATOM 7086 C CA . ARG A 1 979 ? 63.261 93.294 12.631 1.00 31.15 974 ARG A CA 1
ATOM 7087 C C . ARG A 1 979 ? 64.123 93.231 11.377 1.00 35.62 974 ARG A C 1
ATOM 7088 O O . ARG A 1 979 ? 64.058 94.132 10.548 1.00 36.91 974 ARG A O 1
ATOM 7096 N N . TYR A 1 980 ? 64.874 92.147 11.210 1.00 34.18 975 TYR A N 1
ATOM 7097 C CA . TYR A 1 980 ? 65.721 91.889 10.036 1.00 35.59 975 TYR A CA 1
ATOM 7098 C C . TYR A 1 980 ? 64.912 91.569 8.765 1.00 37.91 975 TYR A C 1
ATOM 7099 O O . TYR A 1 980 ? 65.504 91.465 7.702 1.00 38.71 975 TYR A O 1
ATOM 7108 N N . TYR A 1 981 ? 63.576 91.403 8.885 1.00 32.65 976 TYR A N 1
ATOM 7109 C CA . TYR A 1 981 ? 62.657 91.161 7.766 1.00 31.40 976 TYR A CA 1
ATOM 7110 C C . TYR A 1 981 ? 61.892 92.449 7.371 1.00 38.25 976 TYR A C 1
ATOM 7111 O O . TYR A 1 981 ? 61.277 92.489 6.312 1.00 39.78 976 TYR A O 1
ATOM 7120 N N . LEU A 1 982 ? 61.949 93.496 8.213 1.00 35.96 977 LEU A N 1
ATOM 7121 C CA . LEU A 1 982 ? 61.271 94.775 7.962 1.00 37.19 977 LEU A CA 1
ATOM 7122 C C . LEU A 1 982 ? 61.617 95.384 6.574 1.00 42.17 977 LEU A C 1
ATOM 7123 O O . LEU A 1 982 ? 62.760 95.270 6.144 1.00 39.68 977 LEU A O 1
ATOM 7128 N N . PRO A 1 983 ? 60.633 95.925 5.822 1.00 42.59 978 PRO A N 1
ATOM 7129 C CA . PRO A 1 983 ? 60.950 96.501 4.493 1.00 42.94 978 PRO A CA 1
ATOM 7130 C C . PRO A 1 983 ? 61.908 97.681 4.606 1.00 45.51 978 PRO A C 1
ATOM 7131 O O . PRO A 1 983 ? 61.824 98.465 5.554 1.00 44.13 978 PRO A O 1
ATOM 7135 N N . GLU A 1 984 ? 62.837 97.785 3.666 1.00 42.73 979 GLU A N 1
ATOM 7136 C CA . GLU A 1 984 ? 63.822 98.849 3.698 1.00 43.12 979 GLU A CA 1
ATOM 7137 C C . GLU A 1 984 ? 63.284 100.192 3.220 1.00 47.77 979 GLU A C 1
ATOM 7138 O O . GLU A 1 984 ? 63.723 101.228 3.721 1.00 49.01 979 GLU A O 1
ATOM 7144 N N . LYS A 1 985 ? 62.382 100.187 2.231 1.00 43.26 980 LYS A N 1
ATOM 7145 C CA . LYS A 1 985 ? 61.966 101.409 1.567 1.00 42.47 980 LYS A CA 1
ATOM 7146 C C . LYS A 1 985 ? 60.489 101.726 1.621 1.00 47.94 980 LYS A C 1
ATOM 7147 O O . LYS A 1 985 ? 60.136 102.889 1.820 1.00 48.35 980 LYS A O 1
ATOM 7153 N N . ARG A 1 986 ? 59.627 100.735 1.416 1.00 46.82 981 ARG A N 1
ATOM 7154 C CA . ARG A 1 986 ? 58.181 100.970 1.376 1.00 47.98 981 ARG A CA 1
ATOM 7155 C C . ARG A 1 986 ? 57.549 100.893 2.751 1.00 52.69 981 ARG A C 1
ATOM 7156 O O . ARG A 1 986 ? 57.785 99.922 3.479 1.00 52.32 981 ARG A O 1
ATOM 7164 N N . GLY A 1 987 ? 56.790 101.937 3.102 1.00 49.72 982 GLY A N 1
ATOM 7165 C CA . GLY A 1 987 ? 56.094 102.073 4.378 1.00 50.03 982 GLY A CA 1
ATOM 7166 C C . GLY A 1 987 ? 54.638 102.063 3.968 1.00 56.86 982 GLY A C 1
ATOM 7167 O O . GLY A 1 987 ? 54.166 103.049 3.404 1.00 57.87 982 GLY A O 1
ATOM 7168 N N . GLY A 1 988 ? 53.918 100.981 4.289 1.00 54.70 983 GLY A N 1
ATOM 7169 C CA . GLY A 1 988 ? 52.471 100.862 4.088 1.00 54.60 983 GLY A CA 1
ATOM 7170 C C . GLY A 1 988 ? 51.572 101.067 5.295 1.00 58.03 983 GLY A C 1
ATOM 7171 O O . GLY A 1 988 ? 52.034 101.458 6.372 1.00 57.31 983 GLY A O 1
ATOM 7172 N N . LYS A 1 989 ? 50.257 100.796 5.096 1.00 53.80 984 LYS A N 1
ATOM 7173 C CA . LYS A 1 989 ? 49.153 100.885 6.073 1.00 53.21 984 LYS A CA 1
ATOM 7174 C C . LYS A 1 989 ? 49.391 99.919 7.228 1.00 54.83 984 LYS A C 1
ATOM 7175 O O . LYS A 1 989 ? 49.108 100.247 8.378 1.00 53.64 984 LYS A O 1
ATOM 7181 N N . MET A 1 990 ? 49.894 98.721 6.909 1.00 51.29 985 MET A N 1
ATOM 7182 C CA . MET A 1 990 ? 50.172 97.715 7.918 1.00 50.81 985 MET A CA 1
ATOM 7183 C C . MET A 1 990 ? 51.640 97.717 8.285 1.00 49.85 985 MET A C 1
ATOM 7184 O O . MET A 1 990 ? 52.503 97.602 7.423 1.00 49.26 985 MET A O 1
ATOM 7189 N N . ASP A 1 991 ? 51.902 97.958 9.566 1.00 43.19 986 ASP A N 1
ATOM 7190 C CA . ASP A 1 991 ? 53.228 98.010 10.142 1.00 42.11 986 ASP A CA 1
ATOM 7191 C C . ASP A 1 991 ? 53.504 96.713 10.941 1.00 44.30 986 ASP A C 1
ATOM 7192 O O . ASP A 1 991 ? 52.790 95.727 10.774 1.00 43.43 986 ASP A O 1
ATOM 7197 N N . ALA A 1 992 ? 54.542 96.700 11.767 1.00 39.98 987 ALA A N 1
ATOM 7198 C CA . ALA A 1 992 ? 54.940 95.510 12.511 1.00 39.46 987 ALA A CA 1
ATOM 7199 C C . ALA A 1 992 ? 54.720 95.643 14.018 1.00 40.25 987 ALA A C 1
ATOM 7200 O O . ALA A 1 992 ? 54.656 96.767 14.521 1.00 39.27 987 ALA A O 1
ATOM 7202 N N . PRO A 1 993 ? 54.627 94.539 14.782 1.00 35.69 988 PRO A N 1
ATOM 7203 C CA . PRO A 1 993 ? 54.497 94.704 16.239 1.00 35.87 988 PRO A CA 1
ATOM 7204 C C . PRO A 1 993 ? 55.903 94.946 16.822 1.00 41.59 988 PRO A C 1
ATOM 7205 O O . PRO A 1 993 ? 56.615 93.993 17.143 1.00 42.31 988 PRO A O 1
ATOM 7209 N N . LEU A 1 994 ? 56.337 96.233 16.879 1.00 37.47 989 LEU A N 1
ATOM 7210 C CA . LEU A 1 994 ? 57.644 96.616 17.420 1.00 37.44 989 LEU A CA 1
ATOM 7211 C C . LEU A 1 994 ? 57.677 96.495 18.936 1.00 41.70 989 LEU A C 1
ATOM 7212 O O . LEU A 1 994 ? 58.739 96.368 19.517 1.00 42.64 989 LEU A O 1
ATOM 7217 N N . VAL A 1 995 ? 56.511 96.551 19.573 1.00 38.17 990 VAL A N 1
ATOM 7218 C CA . VAL A 1 995 ? 56.332 96.429 21.026 1.00 37.26 990 VAL A CA 1
ATOM 7219 C C . VAL A 1 995 ? 54.909 95.940 21.227 1.00 38.86 990 VAL A C 1
ATOM 7220 O O . VAL A 1 995 ? 54.088 96.081 20.332 1.00 38.46 990 VAL A O 1
ATOM 7224 N N . ILE A 1 996 ? 54.628 95.347 22.371 1.00 35.94 991 ILE A N 1
ATOM 7225 C CA . ILE A 1 996 ? 53.280 94.919 22.724 1.00 35.94 991 ILE A CA 1
ATOM 7226 C C . ILE A 1 996 ? 52.916 95.429 24.104 1.00 38.94 991 ILE A C 1
ATOM 7227 O O . ILE A 1 996 ? 53.733 95.371 25.039 1.00 36.16 991 ILE A O 1
ATOM 7232 N N . THR A 1 997 ? 51.694 95.955 24.201 1.00 36.67 992 THR A N 1
ATOM 7233 C CA . THR A 1 997 ? 51.053 96.446 25.416 1.00 36.47 992 THR A CA 1
ATOM 7234 C C . THR A 1 997 ? 50.348 95.255 26.079 1.00 38.59 992 THR A C 1
ATOM 7235 O O . THR A 1 997 ? 49.532 94.583 25.446 1.00 37.17 992 THR A O 1
ATOM 7239 N N . THR A 1 998 ? 50.722 94.975 27.328 1.00 36.57 993 THR A N 1
ATOM 7240 C CA . THR A 1 998 ? 50.267 93.818 28.086 1.00 37.37 993 THR A CA 1
ATOM 7241 C C . THR A 1 998 ? 49.164 94.143 29.065 1.00 43.02 993 THR A C 1
ATOM 7242 O O . THR A 1 998 ? 48.549 93.212 29.591 1.00 42.73 993 THR A O 1
ATOM 7246 N N . ARG A 1 999 ? 48.900 95.446 29.300 1.00 42.09 994 ARG A N 1
ATOM 7247 C CA . ARG A 1 999 ? 47.876 95.931 30.235 1.00 43.80 994 ARG A CA 1
ATOM 7248 C C . ARG A 1 999 ? 47.081 97.081 29.640 1.00 51.67 994 ARG A C 1
ATOM 7249 O O . ARG A 1 999 ? 47.674 97.970 29.038 1.00 51.03 994 ARG A O 1
ATOM 7257 N N . LEU A 1 1000 ? 45.745 97.051 29.797 1.00 52.61 995 LEU A N 1
ATOM 7258 C CA . LEU A 1 1000 ? 44.829 98.125 29.373 1.00 54.22 995 LEU A CA 1
ATOM 7259 C C . LEU A 1 1000 ? 44.119 98.659 30.628 1.00 62.82 995 LEU A C 1
ATOM 7260 O O . LEU A 1 1000 ? 43.002 98.253 30.935 1.00 61.83 995 LEU A O 1
ATOM 7265 N N . ASP A 1 1001 ? 44.812 99.512 31.382 1.00 65.30 996 ASP A N 1
ATOM 7266 C CA . ASP A 1 1001 ? 44.310 100.089 32.632 1.00 68.85 996 ASP A CA 1
ATOM 7267 C C . ASP A 1 1001 ? 43.396 101.303 32.362 1.00 76.85 996 ASP A C 1
ATOM 7268 O O . ASP A 1 1001 ? 43.790 102.196 31.604 1.00 76.64 996 ASP A O 1
ATOM 7273 N N . PRO A 1 1002 ? 42.178 101.358 32.964 1.00 76.23 997 PRO A N 1
ATOM 7274 C CA . PRO A 1 1002 ? 41.284 102.516 32.727 1.00 81.45 997 PRO A CA 1
ATOM 7275 C C . PRO A 1 1002 ? 41.770 103.855 33.310 1.00 105.29 997 PRO A C 1
ATOM 7276 O O . PRO A 1 1002 ? 42.729 103.936 34.085 1.00 64.63 997 PRO A O 1
ATOM 7280 N N . ARG A 1 1016 ? 21.817 115.196 35.037 1.00 79.86 1006 ARG A N 1
ATOM 7281 C CA . ARG A 1 1016 ? 20.985 114.017 35.282 1.00 79.37 1006 ARG A CA 1
ATOM 7282 C C . ARG A 1 1016 ? 19.740 114.003 34.376 1.00 80.57 1006 ARG A C 1
ATOM 7283 O O . ARG A 1 1016 ? 19.404 112.943 33.835 1.00 81.69 1006 ARG A O 1
ATOM 7291 N N . TYR A 1 1017 ? 19.058 115.166 34.210 1.00 72.88 1007 TYR A N 1
ATOM 7292 C CA . TYR A 1 1017 ? 17.844 115.272 33.385 1.00 70.08 1007 TYR A CA 1
ATOM 7293 C C . TYR A 1 1017 ? 17.710 116.581 32.575 1.00 69.31 1007 TYR A C 1
ATOM 7294 O O . TYR A 1 1017 ? 18.126 117.647 33.034 1.00 68.79 1007 TYR A O 1
ATOM 7303 N N . TYR A 1 1018 ? 17.104 116.481 31.373 1.00 62.11 1008 TYR A N 1
ATOM 7304 C CA . TYR A 1 1018 ? 16.819 117.611 30.487 1.00 60.34 1008 TYR A CA 1
ATOM 7305 C C . TYR A 1 1018 ? 15.609 118.392 30.983 1.00 59.36 1008 TYR A C 1
ATOM 7306 O O . TYR A 1 1018 ? 14.695 117.782 31.546 1.00 58.49 1008 TYR A O 1
ATOM 7315 N N . PRO A 1 1019 ? 15.556 119.731 30.768 1.00 53.32 1009 PRO A N 1
ATOM 7316 C CA . PRO A 1 1019 ? 14.368 120.485 31.195 1.00 52.25 1009 PRO A CA 1
ATOM 7317 C C . PRO A 1 1019 ? 13.187 120.309 30.220 1.00 53.21 1009 PRO A C 1
ATOM 7318 O O . PRO A 1 1019 ? 13.379 119.827 29.101 1.00 51.23 1009 PRO A O 1
ATOM 7322 N N . LEU A 1 1020 ? 11.981 120.762 30.636 1.00 48.89 1010 LEU A N 1
ATOM 7323 C CA . LEU A 1 1020 ? 10.739 120.736 29.858 1.00 47.87 1010 LEU A CA 1
ATOM 7324 C C . LEU A 1 1020 ? 10.922 121.353 28.490 1.00 48.54 1010 LEU A C 1
ATOM 7325 O O . LEU A 1 1020 ? 10.371 120.842 27.523 1.00 45.49 1010 LEU A O 1
ATOM 7330 N N . GLU A 1 1021 ? 11.637 122.506 28.445 1.00 46.48 1011 GLU A N 1
ATOM 7331 C CA . GLU A 1 1021 ? 11.944 123.304 27.251 1.00 46.84 1011 GLU A CA 1
ATOM 7332 C C . GLU A 1 1021 ? 12.685 122.513 26.186 1.00 50.39 1011 GLU A C 1
ATOM 7333 O O . GLU A 1 1021 ? 12.446 122.756 25.004 1.00 49.60 1011 GLU A O 1
ATOM 7339 N N . PHE A 1 1022 ? 13.542 121.545 26.593 1.00 47.68 1012 PHE A N 1
ATOM 7340 C CA . PHE A 1 1022 ? 14.235 120.643 25.661 1.00 47.77 1012 PHE A CA 1
ATOM 7341 C C . PHE A 1 1022 ? 13.197 119.828 24.881 1.00 49.58 1012 PHE A C 1
ATOM 7342 O O . PHE A 1 1022 ? 13.203 119.857 23.650 1.00 48.50 1012 PHE A O 1
ATOM 7350 N N . TYR A 1 1023 ? 12.300 119.121 25.610 1.00 45.44 1013 TYR A N 1
ATOM 7351 C CA . TYR A 1 1023 ? 11.245 118.273 25.044 1.00 44.26 1013 TYR A CA 1
ATOM 7352 C C . TYR A 1 1023 ? 10.294 119.024 24.151 1.00 48.86 1013 TYR A C 1
ATOM 7353 O O . TYR A 1 1023 ? 9.928 118.516 23.088 1.00 49.08 1013 TYR A O 1
ATOM 7362 N N . GLU A 1 1024 ? 9.891 120.226 24.579 1.00 44.78 1014 GLU A N 1
ATOM 7363 C CA . GLU A 1 1024 ? 8.998 121.095 23.813 1.00 45.14 1014 GLU A CA 1
ATOM 7364 C C . GLU A 1 1024 ? 9.706 121.609 22.559 1.00 49.78 1014 GLU A C 1
ATOM 7365 O O . GLU A 1 1024 ? 9.088 121.670 21.497 1.00 50.24 1014 GLU A O 1
ATOM 7371 N N . ALA A 1 1025 ? 11.011 121.932 22.676 1.00 46.70 1015 ALA A N 1
ATOM 7372 C CA . ALA A 1 1025 ? 11.829 122.405 21.563 1.00 47.50 1015 ALA A CA 1
ATOM 7373 C C . ALA A 1 1025 ? 12.065 121.348 20.484 1.00 53.42 1015 ALA A C 1
ATOM 7374 O O . ALA A 1 1025 ? 12.301 121.735 19.345 1.00 54.54 1015 ALA A O 1
ATOM 7376 N N . THR A 1 1026 ? 11.977 120.028 20.812 1.00 49.57 1016 THR A N 1
ATOM 7377 C CA . THR A 1 1026 ? 12.146 118.982 19.793 1.00 49.41 1016 THR A CA 1
ATOM 7378 C C . THR A 1 1026 ? 10.968 118.969 18.800 1.00 55.51 1016 THR A C 1
ATOM 7379 O O . THR A 1 1026 ? 11.120 118.466 17.685 1.00 54.81 1016 THR A O 1
ATOM 7383 N N . TYR A 1 1027 ? 9.803 119.518 19.207 1.00 54.43 1017 TYR A N 1
ATOM 7384 C CA . TYR A 1 1027 ? 8.592 119.600 18.386 1.00 55.85 1017 TYR A CA 1
ATOM 7385 C C . TYR A 1 1027 ? 8.679 120.729 17.346 1.00 64.31 1017 TYR A C 1
ATOM 7386 O O . TYR A 1 1027 ? 7.991 120.678 16.321 1.00 63.64 1017 TYR A O 1
ATOM 7395 N N . GLU A 1 1028 ? 9.550 121.740 17.589 1.00 64.43 1018 GLU A N 1
ATOM 7396 C CA . GLU A 1 1028 ? 9.740 122.856 16.653 1.00 66.85 1018 GLU A CA 1
ATOM 7397 C C . GLU A 1 1028 ? 10.883 122.660 15.633 1.00 76.60 1018 GLU A C 1
ATOM 7398 O O . GLU A 1 1028 ? 11.441 123.632 15.101 1.00 75.07 1018 GLU A O 1
ATOM 7404 N N . LEU A 1 1029 ? 11.185 121.364 15.369 1.00 78.79 1019 LEU A N 1
ATOM 7405 C CA . LEU A 1 1029 ? 12.212 120.725 14.538 1.00 80.88 1019 LEU A CA 1
ATOM 7406 C C . LEU A 1 1029 ? 13.675 121.220 14.422 1.00 88.62 1019 LEU A C 1
ATOM 7407 O O . LEU A 1 1029 ? 14.285 121.238 13.341 1.00 89.04 1019 LEU A O 1
ATOM 7412 N N . LYS A 1 1030 ? 14.216 121.641 15.574 1.00 85.79 1020 LYS A N 1
ATOM 7413 C CA . LYS A 1 1030 ? 15.486 122.346 15.699 1.00 85.76 1020 LYS A CA 1
ATOM 7414 C C . LYS A 1 1030 ? 16.690 121.401 15.432 1.00 90.16 1020 LYS A C 1
ATOM 7415 O O . LYS A 1 1030 ? 16.504 120.187 15.253 1.00 89.50 1020 LYS A O 1
ATOM 7421 N N . SER A 1 1031 ? 17.904 121.975 15.381 1.00 86.56 1021 SER A N 1
ATOM 7422 C CA . SER A 1 1031 ? 19.183 121.266 15.238 1.00 85.83 1021 SER A CA 1
ATOM 7423 C C . SER A 1 1031 ? 19.807 121.223 16.656 1.00 88.73 1021 SER A C 1
ATOM 7424 O O . SER A 1 1031 ? 19.364 122.012 17.502 1.00 87.70 1021 SER A O 1
ATOM 7427 N N . PRO A 1 1032 ? 20.801 120.355 16.974 1.00 85.39 1022 PRO A N 1
ATOM 7428 C CA . PRO A 1 1032 ? 21.352 120.366 18.342 1.00 85.14 1022 PRO A CA 1
ATOM 7429 C C . PRO A 1 1032 ? 22.139 121.628 18.694 1.00 88.44 1022 PRO A C 1
ATOM 7430 O O . PRO A 1 1032 ? 22.308 121.903 19.879 1.00 88.14 1022 PRO A O 1
ATOM 7434 N N . LYS A 1 1033 ? 22.589 122.400 17.680 1.00 84.13 1023 LYS A N 1
ATOM 7435 C CA . LYS A 1 1033 ? 23.293 123.663 17.883 1.00 83.64 1023 LYS A CA 1
ATOM 7436 C C . LYS A 1 1033 ? 22.291 124.651 18.488 1.00 85.06 1023 LYS A C 1
ATOM 7437 O O . LYS A 1 1033 ? 22.596 125.302 19.488 1.00 84.46 1023 LYS A O 1
ATOM 7439 N N . GLU A 1 1034 ? 21.069 124.690 17.920 1.00 80.62 1024 GLU A N 1
ATOM 7440 C CA . GLU A 1 1034 ? 19.956 125.530 18.377 1.00 80.19 1024 GLU A CA 1
ATOM 7441 C C . GLU A 1 1034 ? 19.444 125.060 19.753 1.00 81.99 1024 GLU A C 1
ATOM 7442 O O . GLU A 1 1034 ? 19.179 125.894 20.624 1.00 81.53 1024 GLU A O 1
ATOM 7448 N N . LEU A 1 1035 ? 19.356 123.724 19.948 1.00 76.56 1025 LEU A N 1
ATOM 7449 C CA . LEU A 1 1035 ? 18.875 123.085 21.170 1.00 75.33 1025 LEU A CA 1
ATOM 7450 C C . LEU A 1 1035 ? 19.848 123.123 22.359 1.00 77.13 1025 LEU A C 1
ATOM 7451 O O . LEU A 1 1035 ? 19.373 123.129 23.497 1.00 76.23 1025 LEU A O 1
ATOM 7456 N N . VAL A 1 1036 ? 21.183 123.145 22.119 1.00 73.09 1026 VAL A N 1
ATOM 7457 C CA . VAL A 1 1036 ? 22.192 123.271 23.189 1.00 72.93 1026 VAL A CA 1
ATOM 7458 C C . VAL A 1 1036 ? 22.060 124.690 23.765 1.00 76.07 1026 VAL A C 1
ATOM 7459 O O . VAL A 1 1036 ? 22.130 124.866 24.981 1.00 74.42 1026 VAL A O 1
ATOM 7463 N N . GLY A 1 1037 ? 21.763 125.652 22.881 1.00 73.73 1027 GLY A N 1
ATOM 7464 C CA . GLY A 1 1037 ? 21.480 127.040 23.232 1.00 73.84 1027 GLY A CA 1
ATOM 7465 C C . GLY A 1 1037 ? 20.254 127.135 24.121 1.00 77.54 1027 GLY A C 1
ATOM 7466 O O . GLY A 1 1037 ? 20.250 127.888 25.096 1.00 77.99 1027 GLY A O 1
ATOM 7467 N N . VAL A 1 1038 ? 19.224 126.318 23.814 1.00 72.89 1028 VAL A N 1
ATOM 7468 C CA . VAL A 1 1038 ? 17.976 126.234 24.573 1.00 72.40 1028 VAL A CA 1
ATOM 7469 C C . VAL A 1 1038 ? 18.245 125.704 25.994 1.00 76.24 1028 VAL A C 1
ATOM 7470 O O . VAL A 1 1038 ? 17.792 126.327 26.953 1.00 77.20 1028 VAL A O 1
ATOM 7474 N N . ILE A 1 1039 ? 19.015 124.603 26.127 1.00 71.33 1029 ILE A N 1
ATOM 7475 C CA . ILE A 1 1039 ? 19.348 123.987 27.425 1.00 71.08 1029 ILE A CA 1
ATOM 7476 C C . ILE A 1 1039 ? 20.250 124.898 28.277 1.00 76.12 1029 ILE A C 1
ATOM 7477 O O . ILE A 1 1039 ? 20.014 125.016 29.482 1.00 75.55 1029 ILE A O 1
ATOM 7482 N N . GLU A 1 1040 ? 21.261 125.545 27.647 1.00 73.82 1030 GLU A N 1
ATOM 7483 C CA . GLU A 1 1040 ? 22.216 126.452 28.297 1.00 74.15 1030 GLU A CA 1
ATOM 7484 C C . GLU A 1 1040 ? 21.546 127.696 28.857 1.00 79.04 1030 GLU A C 1
ATOM 7485 O O . GLU A 1 1040 ? 21.964 128.187 29.902 1.00 78.73 1030 GLU A O 1
ATOM 7491 N N . ARG A 1 1041 ? 20.516 128.209 28.163 1.00 76.96 1031 ARG A N 1
ATOM 7492 C CA . ARG A 1 1041 ? 19.773 129.388 28.600 1.00 77.85 1031 ARG A CA 1
ATOM 7493 C C . ARG A 1 1041 ? 18.863 129.066 29.797 1.00 82.98 1031 ARG A C 1
ATOM 7494 O O . ARG A 1 1041 ? 18.715 129.910 30.687 1.00 82.73 1031 ARG A O 1
ATOM 7502 N N . VAL A 1 1042 ? 18.290 127.830 29.834 1.00 79.59 1032 VAL A N 1
ATOM 7503 C CA . VAL A 1 1042 ? 17.430 127.328 30.921 1.00 79.51 1032 VAL A CA 1
ATOM 7504 C C . VAL A 1 1042 ? 18.271 127.148 32.195 1.00 84.24 1032 VAL A C 1
ATOM 7505 O O . VAL A 1 1042 ? 17.827 127.532 33.278 1.00 83.34 1032 VAL A O 1
ATOM 7509 N N . GLU A 1 1043 ? 19.492 126.598 32.054 1.00 82.78 1033 GLU A N 1
ATOM 7510 C CA . GLU A 1 1043 ? 20.454 126.459 33.151 1.00 83.97 1033 GLU A CA 1
ATOM 7511 C C . GLU A 1 1043 ? 21.230 127.792 33.201 1.00 90.03 1033 GLU A C 1
ATOM 7512 O O . GLU A 1 1043 ? 22.342 127.918 32.676 1.00 89.83 1033 GLU A O 1
ATOM 7518 N N . ASP A 1 1044 ? 20.547 128.809 33.769 1.00 87.88 1034 ASP A N 1
ATOM 7519 C CA . ASP A 1 1044 ? 20.881 130.228 33.919 1.00 114.24 1034 ASP A CA 1
ATOM 7520 C C . ASP A 1 1044 ? 22.365 130.536 34.079 1.00 149.93 1034 ASP A C 1
ATOM 7521 O O . ASP A 1 1044 ? 22.931 131.215 33.224 1.00 113.39 1034 ASP A O 1
#

Sequence (943 aa):
PKEMEEYFEMLQREIDKAYEIAKKARAQGKDPSLDVEIPQATDMAGRVESLVGPPGVAKRIRELVKEYGKEIAALKIVDEIIEGKFGDLGSREKYAEQAVRTALAILTEGIVSAPIEGIANVKIKRNTWADNSEYLALYYAGPIRSSGGTAQALSVLVGDYVRRKLGLDRFKPSEKHIERMVEEVDLYHRAVTRLQYHPSPEEVRLAMRNIPIEITGEATDDVEVSHRDVPGVETNQLRGGAILVLAEGVLQKAKKLVKYIDKMGIEGWEWLKEFVEAKEKGVDMGFYYSLYQKFKEEPLFSDPSKPGGFRLRYGRSWGINPATMILVGAVVTPVTTIEGPIVKLKDGSVLRVDDYNLALKVREDVEEILYLGDAVIAFGDQTLLPANYCEEWWILEFVKALKEIYEVHHLEPFTENEEESIEEASDYLEIDPEFLKEMLRDPLRVKPPVELAIHFSEVLGIPLHPYYTLYWNSVEPKDVEKLWRLLKNYAEIEWSNFRGIKFAKKIVISQEKLGDSKRTLELLGLPHTVRDGNVIVDYPWAAALLTPLGNLNWEFMAKPLYATIDIINENNEIKLRDRGISWIGKPPVQVLFPIGLAGGSSRDIKKAAEEGKVAEVEIAFFKCPKCGHVGPEHLCPNCGTRKELLWVCPRCNAEYPESQAEGYNYTCPKCNVKLRPYAKRKIRPSELLNRAMENVKVYGVDKLKGVMGMTSGWKMPEPLEKGLLRAKNDVYVFKDGTIRFDATDAPITHFRPREIGVSVEKLRELGYTHDFEGKPLVSEDQIVELKPQDIILSKEAGRYLLKVAKFVDDLLEKFYGLPRFYNAEKMEDLIGHLVIGLAPHTSAGIVGRIIGFVDALVGYAHPYFHAAKRRNCDGDEDAVMLLLDALLNFSRYYLPEKRGGKMDAPLVITTRLDPRYYPLEFYEATYELKSPKELVGVIERVED

Solvent-accessible surface area: 40776 Å² total; per-residue (Å²): 127,176,79,54,72,109,9,6,86,32,0,50,156,58,0,66,130,2,11,91,35,0,102,122,0,1,71,60,2,49,1,11,24,92,97,23,21,1,39,53,7,59,46,29,4,11,20,0,58,44,15,22,10,2,116,41,0,8,136,74,1,104,62,3,52,190,117,111,28,38,30,52,0,0,15,82,0,1,27,21,0,34,101,29,131,36,38,130,40,49,60,108,47,129,31,0,54,34,0,0,33,0,1,0,0,0,4,17,80,0,59,17,0,0,1,39,23,0,1,53,55,2,82,28,36,112,0,94,69,62,85,74,23,41,0,0,0,0,16,1,22,4,4,0,52,5,8,24,5,35,5,2,1,3,0,0,1,3,0,0,36,0,22,98,80,34,68,12,56,74,6,66,25,29,101,86,4,5,44,0,0,20,28,0,3,73,26,12,36,150,83,52,45,163,13,122,52,88,4,51,76,114,28,2,47,60,0,12,114,39,4,5,1,2,6,0,0,117,34,12,37,126,51,100,7,89,56,94,115,4,62,31,11,119,22,30,46,0,4,0,0,0,0,2,0,0,0,2,0,0,5,59,57,3,110,98,2,15,108,27,2,96,114,16,66,14,71,52,1,106,28,0,55,102,16,16,76,63,101,110,167,104,173,80,92,3,120,8,78,22,8,44,78,117,52,157,146,84,128,193,188,59,56,137,45,55,39,56,8,50,2,8,9,24,11,101,114,133,5,12,0,2,0,2,27,13,24,92,115,71,17,71,47,17,44,78,52,6,8,3,0,4,0,38,25,143,70,12,6,4,56,20,0,43,70,50,105,43,0,46,153,10,80,133,60,32,94,36,40,4,10,46,6,1,4,33,43,27,12,45,132,151,111,21,55,0,2,6,0,5,3,23,4,0,0,14,18,0,17,86,9,0,92,115,104,61,140,2,119,14,98,3,46,72,148,33,138,90,109,20,0,72,61,0,2,111,102,0,100,21,84,40,105,47,0,35,59,0,0,94,46,1,29,145,20,60,0,50,0,32,22,0,1,16,0,6,78,47,9,71,10,12,1,1,0,45,10,4,7,12,0,26,26,8,124,21,130,59,0,31,95,0,21,96,31,3,106,109,106,22,127,39,81,93,34,104,48,142,68,22,87,10,0,100,68,0,30,2,31,75,152,98,2,40,115,2,30,67,10,2,3,16,0,3,0,13,5,46,19,123,147,41,44,0,26,2,66,96,25,31,0,0,0,0,0,11,0,0,17,21,7,118,48,80,0,93,22,74,97,65,20,14,1,1,10,6,0,41,90,81,10,133,10,90,5,69,2,7,6,2,0,48,65,97,233,64,61,21,14,0,7,6,0,0,11,146,10,2,45,123,29,44,0,0,33,74,0,15,134,124,42,87,65,3,96,7,85,0,0,26,8,83,2,100,157,81,33,46,61,3,12,49,8,43,5,66,116,59,40,49,79,10,50,12,3,25,7,0,67,152,72,104,31,88,28,20,57,82,87,0,100,68,94,109,55,28,7,65,199,24,149,48,135,10,111,14,19,17,144,25,143,4,125,0,38,90,18,5,88,86,2,24,100,91,1,141,12,138,82,16,127,95,0,47,0,23,115,39,21,74,3,16,79,21,7,5,0,22,10,20,2,0,0,0,0,13,106,16,75,0,43,12,67,104,3,0,0,0,25,43,109,13,53,14,30,26,30,23,34,6,16,0,115,91,6,60,15,61,26,107,85,0,102,125,19,34,6,75,74,9,57,104,52,126,92,0,124,35,81,8,13,4,1,103,4,21,12,0,0,7,1,9,4,72,86,0,0,121,39,0,24,77,0,0,82,0,0,4,6,0,0,82,61,20,6,68,25,95,90,39,14,100,8,125,122,24,78,61,0,18,13,36,11,0,0,4,0,15,16,66,18,0,7,0,35,0,0,4,0,0,0,10,14,122,50,145,56,7,68,2,19,44,104,12,5,43,76,74,30,29,115,104,126,9,68,83,6,0,7,0,0,2,1,0,0,0,0,1,0,0,75,69,10,21,30,80,105,192,16,42,110,43,8,2,0,0,0,0,7,2,58,26,101,96,242,61,11,15,21,79,0,6,73,3,0,32,113,58,47,33,19,86,99,0,64,15,20,13,117,170,50,92,173

B-factor: mean 53.38, std 17.84, range [23.84, 149.93]

Radius of gyration: 36.22 Å; Cα contacts (8 Å, |Δi|>4): 1946; chains: 1; bounding box: 112×68×66 Å

Foldseek 3Di:
DVLQVVLLVLLVVQLVVLQVLQLLLLCLFFDPHSHQQFAFDAFLLRLLCLQQDDPPRSVQLVVLCVVQNQLQSLLVVLLCLLVQVSHPQDDLQSSLLSSLLSSLSSVLSSWFCCSPQFFPGKDWAAPVVPDRFIAIATATFQQNVLQFQASLQVSLVSSVSNCVSSVGWFRADDVLRQVQLLQLLVVCCVPPNPAPFRDDSVLSSLLVRQRRHHQHHDAQDPAAADSPDGPPHPDRHHRNSSSCSSGRHCLVCLVVSVVSCVSNVPDRCVSSVVSVVVVVVPVDFFLVLVLLVVVVVVPPPDDPLADDFAFEAAAAPLEADLLLVLQHLHAHDHDLLFFAWWFAFPQRFIDTDRHPVVSVVCNVGTPDTRHSTHDHDYPPDFFFFFHAQALQQQLQLLQVLCCVPVVQHDAAQDADDQVSLVSVCVQLVHDSVLSRCCRNRVSRRPDFQVSQVSSCLRRVGARHLVLAFQQQSDALVLLLVQLVLQVPFWDFDWDADPNDIFTAKIKGACVSCPPSSVVCVSRSQGWGADPRIIMRHPPRRRSSCQLVVVSPDRRDHDPNYGRLSSSQVPHPRHHDGNGDDRDDPPLALWAAAAACQCPPSQWLVSSLVVQHKGFAWAKWFFDPPPTDIDLTQADPPPRHGTFQWWAFPPPRDTDTPVRCVVVVQADPVHRGGTASTDGDIGGSNVQVVVLCVQLVADPQPTFGYHNHAQFSNRRINRVVLSSLSSVLVFHDDLQQFGKDKAFANAYFKDAQVQFVHDQVLVVVSSFADAPVRHGRDDSSGIHTDSQQEKAEAVVRLVRVLSVLSSLQSCSCRVSVHHRDQPDDGSVSQQQFWKWKAWWSTQETEIHGYHGYHNDRYIYHHCLRCPVVSCVCVTSIIIITGSSSSSNTGDPSSARRHHNDRDDHNSHYHSHRDDHGARSQLSVVVSVRDTVVVSVVSRVVVVD

Organism: Pyrococcus abyssi (strain GE5 / Orsay) (NCBI:txid272844)

Secondary structure (DSSP, 8-state):
-HHHHHHHHHHHHHHHHHHHHHHHHHTTS-SS-SS-S--EESSHHHHHHHHH--TTHHHHHHHHHHHH-HHHHHHHHHHHHHTTTT----SHHHHHHHHHHHHHHHHTTT-SSIIIIIEEEEEEEE-TTTT--EEEEEEE-GGGGGGHHHHHHHHHHHHHHHHHHTT-------HHHHHHHHHHHHHHHHHT---SS---HHHHHHHHHH-SSEEE-S--EEEE-SS-S-TT---SEE-HHHHHIIIIIIITTHHHHHHHHHHHT--S-HHHHHHHHHHH------HHHHHHHHHHH--TTS-SSSPPSEEEEEE---EE-HHHHHH-----EE-SSS---EEEETTS-EEE--SHHHHHHHGGGEEEEEE--EEEEES----PPPPPP-HHHHHHHHHHHHHHHH-----TTS---HHHHHHHHHHHT--HHHHHHHHH-TTT----HHHHHHHHHHH-PPPPGGG---GGGS-HHHHHHHHHHHHHH-EEEEEEETTEEEEEEEEEEHHHHTTHHHHHHHTT--BEEETTEEEEETTHHHHHHTTTGGGTS-----TT--HHHHHHHH-SS----S-S-EE-----SS--B-TTTTGGGTBHHHHHHTT--EEEEE--EE-SSS--EES-SB-TTT-PBPEEEEE-TTT--EEEHHHHHHTTTB-TTSSSBPBS-EEEEE-HHHHHHHHHHHHT----S--B-BSS--BSS--PPPHHHHHHHHHHT----TTS---EEEEEEE-SEE-HHHHT--HHHHHHTT--B-TTS-B---TTS-EEPPTTEEEEEHHHHHHHHHHHHHHHHHHHHTT----S---SSGGGGTT-EEEEE-TT--EEEEEEEEEEESSSSEEE-TTTT-TTTTTTT--EEEEEEHHHHHHH--GGGSBSS---S----SEEE---------HHHHHHGGGT--HHHHHHHHHHH--

Nearest PDB structures (foldseek):
  5ijl-assembly1_A  TM=1.001E+00  e=0.000E+00  Pyrococcus abyssi GE5
  6t8h-assembly1_B  TM=7.071E-01  e=0.000E+00  Pyrococcus abyssi
  9f2a-assembly1_B  TM=6.931E-01  e=0.000E+00  Pyrococcus abyssi GE5
  9f29-assembly1_B  TM=6.938E-01  e=0.000E+00  Pyrococcus abyssi GE5
  6knc-assembly1_B  TM=6.839E-01  e=0.000E+00  Thermococcus kodakarensis